Protein AF-0000000080401380 (afdb_homodimer)

Solvent-accessible surface area (backbone atoms only — not comparable to full-atom values): 42393 Å² total; per-residue (Å²): 136,83,82,76,77,75,77,75,72,74,71,71,68,73,79,66,84,81,77,68,44,79,42,54,71,67,55,40,53,51,27,34,57,71,60,56,55,79,53,47,76,39,46,38,19,29,32,30,57,70,51,55,27,31,34,54,54,65,64,69,42,53,42,54,55,39,26,32,24,41,63,28,8,33,27,26,39,45,63,39,48,29,46,86,39,24,36,32,44,54,64,65,38,50,51,49,35,52,52,25,23,54,78,69,70,36,66,74,75,61,53,74,66,54,48,51,50,52,51,36,50,34,46,16,58,40,73,61,40,58,55,31,35,39,36,38,36,44,24,41,14,37,38,60,91,60,71,63,63,82,74,26,47,65,33,37,44,39,35,42,29,28,59,46,81,82,60,60,67,45,48,67,58,25,40,41,33,23,77,44,78,89,57,76,75,70,52,44,69,60,26,52,29,55,47,15,57,31,39,60,31,27,52,34,18,49,58,10,40,76,72,67,18,63,39,13,35,35,60,43,94,88,44,34,43,48,35,33,42,80,30,45,44,36,31,28,36,82,80,31,30,38,35,25,43,58,55,77,58,24,56,73,49,66,39,52,54,52,49,52,54,49,36,59,70,51,33,38,81,68,60,74,26,71,41,77,50,70,40,78,39,41,65,68,54,61,58,62,11,51,37,34,35,40,28,34,95,79,43,66,35,30,38,16,29,46,71,87,41,60,23,57,85,44,49,56,46,73,65,54,53,51,52,44,51,51,50,56,52,41,61,72,73,42,60,66,42,80,41,58,39,78,80,56,63,80,80,70,72,66,70,79,69,64,53,72,63,54,58,53,52,61,66,57,55,61,71,73,56,79,75,72,74,76,71,77,81,78,81,82,68,86,89,88,80,82,84,89,88,86,92,129,137,82,80,77,74,74,76,72,72,75,72,69,67,73,79,66,82,80,77,69,44,78,43,52,72,67,53,41,52,52,26,35,57,72,60,55,55,79,52,48,77,38,45,39,20,29,31,31,57,69,52,57,25,30,34,55,53,62,66,70,40,54,41,54,56,41,25,31,23,42,62,27,8,33,28,25,40,44,63,38,48,29,46,86,40,24,34,32,42,55,65,64,36,50,49,50,34,52,52,26,23,55,76,68,69,35,65,74,74,59,53,72,66,53,49,51,49,52,51,37,48,35,45,15,58,42,73,62,41,57,55,32,35,39,36,38,36,44,24,42,13,37,38,60,93,62,69,61,62,81,74,26,48,66,32,36,44,38,34,42,28,27,58,48,82,81,58,61,67,45,50,65,58,26,38,42,34,21,77,45,79,90,58,78,76,71,50,46,70,61,28,51,29,54,48,16,56,31,39,62,31,28,50,34,18,48,59,10,40,77,73,67,18,64,39,13,34,35,60,43,94,89,45,33,44,47,35,35,44,80,30,46,44,36,33,28,37,82,80,31,29,38,34,26,44,58,55,79,60,25,56,72,49,65,40,53,54,50,48,52,55,49,36,62,70,50,33,38,80,70,60,74,26,72,40,78,49,70,40,78,37,41,66,68,54,62,58,61,11,51,37,32,35,40,28,35,94,78,43,66,34,29,38,16,29,45,72,86,40,58,22,55,86,45,48,55,47,71,65,54,53,51,53,44,52,52,50,55,52,40,60,71,72,43,61,65,43,79,42,58,38,79,81,56,63,80,82,68,71,67,72,81,70,65,53,72,63,56,60,54,55,62,66,57,58,64,74,68,61,81,76,72,73,76,74,77,78,80,80,82,80,79,77,88,68,87,66,95,93,64,85,123

Organism: NCBI:txid72520

InterPro domains:
  IPR001544 Aminotransferase class IV [PF01063] (76-306)
  IPR036038 Aminotransferase-like, PLP-dependent enzymes [SSF56752] (52-330)
  IPR043131 Branched-chain-amino-acid aminotransferase-like, N-terminal [G3DSA:3.30.470.10] (27-164)
  IPR043132 Branched-chain-amino-acid aminotransferase-like, C-terminal [G3DSA:3.20.10.10] (167-335)
  IPR050571 Class-IV Pyridoxal-Phosphate-Dependent Aminotransferase [PTHR42743] (39-332)

Radius of gyration: 33.14 Å; Cα contacts (8 Å, |Δi|>4): 1561; chains: 2; bounding box: 76×164×137 Å

Nearest PDB structures (foldseek):
  7z79-assembly1_F  TM=9.160E-01  e=3.652E-23  Variovorax paradoxus B4
  7z79-assembly1_C  TM=9.163E-01  e=6.690E-23  Variovorax paradoxus B4
  7z79-assembly1_D  TM=9.160E-01  e=1.022E-22  Variovorax paradoxus B4
  7nea-assembly1_A  TM=8.600E-01  e=9.032E-22  Thermobaculum terrenum ATCC BAA-798
  6gkr-assembly1_A  TM=8.491E-01  e=7.512E-21  Thermobaculum terrenum ATCC BAA-798

Structure (mmCIF, N/CA/C/O backbone):
data_AF-0000000080401380-model_v1
#
loop_
_entity.id
_entity.type
_entity.pdbx_description
1 polymer 'Aminotransferase, class IV'
#
loop_
_atom_site.group_PDB
_atom_site.id
_atom_site.type_symbol
_atom_site.label_atom_id
_atom_site.label_alt_id
_atom_site.label_comp_id
_atom_site.label_asym_id
_atom_site.label_entity_id
_atom_site.label_seq_id
_atom_site.pdbx_PDB_ins_code
_atom_site.Cartn_x
_atom_site.Cartn_y
_atom_site.Cartn_z
_atom_site.occupancy
_atom_site.B_iso_or_equiv
_atom_site.auth_seq_id
_atom_site.auth_comp_id
_atom_site.auth_asym_id
_atom_site.auth_atom_id
_atom_site.pdbx_PDB_model_num
ATOM 1 N N . MET A 1 1 ? 28.203 0.391 -69.875 1 28.34 1 MET A N 1
ATOM 2 C CA . MET A 1 1 ? 27.078 0.162 -69 1 28.34 1 MET A CA 1
ATOM 3 C C . MET A 1 1 ? 27.578 -0.291 -67.625 1 28.34 1 MET A C 1
ATOM 5 O O . MET A 1 1 ? 27.953 -1.451 -67.438 1 28.34 1 MET A O 1
ATOM 9 N N . GLY A 1 2 ? 28.344 0.534 -66.812 1 31.62 2 GLY A N 1
ATOM 10 C CA . GLY A 1 2 ? 29 0.368 -65.562 1 31.62 2 GLY A CA 1
ATOM 11 C C . GLY A 1 2 ? 28.016 0.139 -64.438 1 31.62 2 GLY A C 1
ATOM 12 O O . GLY A 1 2 ? 27.078 0.919 -64.25 1 31.62 2 GLY A O 1
ATOM 13 N N . MET A 1 3 ? 27.719 -1.128 -64.062 1 27.91 3 MET A N 1
ATOM 14 C CA . MET A 1 3 ? 26.859 -1.579 -62.969 1 27.91 3 MET A CA 1
ATOM 15 C C . MET A 1 3 ? 27.328 -1.021 -61.625 1 27.91 3 MET A C 1
ATOM 17 O O . MET A 1 3 ? 28.438 -1.345 -61.188 1 27.91 3 MET A O 1
ATOM 21 N N . LEU A 1 4 ? 26.984 0.212 -61.281 1 32.09 4 LEU A N 1
ATOM 22 C CA . LEU A 1 4 ? 27.188 0.757 -59.938 1 32.09 4 LEU A CA 1
ATOM 23 C C . LEU A 1 4 ? 26.516 -0.13 -58.875 1 32.09 4 LEU A C 1
ATOM 25 O O . LEU A 1 4 ? 25.312 -0.365 -58.938 1 32.09 4 LEU A O 1
ATOM 29 N N . SER A 1 5 ? 27.266 -1.004 -58.281 1 30.89 5 SER A N 1
ATOM 30 C CA . SER A 1 5 ? 26.828 -1.821 -57.156 1 30.89 5 SER A CA 1
ATOM 31 C C . SER A 1 5 ? 26.359 -0.954 -56 1 30.89 5 SER A C 1
ATOM 33 O O . SER A 1 5 ? 27.094 -0.086 -55.531 1 30.89 5 SER A O 1
ATOM 35 N N . ALA A 1 6 ? 25.109 -0.615 -55.844 1 29.55 6 ALA A N 1
ATOM 36 C CA . ALA A 1 6 ? 24.516 0.002 -54.688 1 29.55 6 ALA A CA 1
ATOM 37 C C . ALA A 1 6 ? 24.906 -0.746 -53.406 1 29.55 6 ALA A C 1
ATOM 39 O O . ALA A 1 6 ? 24.562 -1.918 -53.25 1 29.55 6 ALA A O 1
ATOM 40 N N . LYS A 1 7 ? 25.953 -0.351 -52.812 1 36 7 LYS A N 1
ATOM 41 C CA . LYS A 1 7 ? 26.219 -0.817 -51.438 1 36 7 LYS A CA 1
ATOM 42 C C . LYS A 1 7 ? 25 -0.666 -50.562 1 36 7 LYS A C 1
ATOM 44 O O . LYS A 1 7 ? 24.516 0.447 -50.344 1 36 7 LYS A O 1
ATOM 49 N N . LYS A 1 8 ? 24.172 -1.706 -50.531 1 32.31 8 LYS A N 1
ATOM 50 C CA . LYS A 1 8 ? 23.141 -1.763 -49.5 1 32.31 8 LYS A CA 1
ATOM 51 C C . LYS A 1 8 ? 23.703 -1.397 -48.125 1 32.31 8 LYS A C 1
ATOM 53 O O . LYS A 1 8 ? 24.609 -2.057 -47.625 1 32.31 8 LYS A O 1
ATOM 58 N N . ALA A 1 9 ? 23.672 -0.229 -47.719 1 31.89 9 ALA A N 1
ATOM 59 C CA . ALA A 1 9 ? 23.938 0.128 -46.312 1 31.89 9 ALA A CA 1
ATOM 60 C C . ALA A 1 9 ? 23.234 -0.821 -45.375 1 31.89 9 ALA A C 1
ATOM 62 O O . ALA A 1 9 ? 22 -0.969 -45.438 1 31.89 9 ALA A O 1
ATOM 63 N N . ARG A 1 10 ? 23.875 -1.753 -44.844 1 32.91 10 ARG A N 1
ATOM 64 C CA . ARG A 1 10 ? 23.375 -2.562 -43.75 1 32.91 10 ARG A CA 1
ATOM 65 C C . ARG A 1 10 ? 22.688 -1.693 -42.688 1 32.91 10 ARG A C 1
ATOM 67 O O . ARG A 1 10 ? 23.312 -0.816 -42.094 1 32.91 10 ARG A O 1
ATOM 74 N N . ARG A 1 11 ? 21.516 -1.329 -42.938 1 33.44 11 ARG A N 1
ATOM 75 C CA . ARG A 1 11 ? 20.734 -0.787 -41.844 1 33.44 11 ARG A CA 1
ATOM 76 C C . ARG A 1 11 ? 21.078 -1.49 -40.531 1 33.44 11 ARG A C 1
ATOM 78 O O . ARG A 1 11 ? 20.906 -2.703 -40.406 1 33.44 11 ARG A O 1
ATOM 85 N N . SER A 1 12 ? 22.078 -1.093 -39.844 1 33.75 12 SER A N 1
ATOM 86 C CA . SER A 1 12 ? 22.344 -1.533 -38.469 1 33.75 12 SER A CA 1
ATOM 87 C C . SER A 1 12 ? 21.031 -1.718 -37.688 1 33.75 12 SER A C 1
ATOM 89 O O . SER A 1 12 ? 20.125 -0.891 -37.812 1 33.75 12 SER A O 1
ATOM 91 N N . SER A 1 13 ? 20.547 -2.9 -37.562 1 35.88 13 SER A N 1
ATOM 92 C CA . SER A 1 13 ? 19.422 -3.205 -36.688 1 35.88 13 SER A CA 1
ATOM 93 C C . SER A 1 13 ? 19.359 -2.258 -35.5 1 35.88 13 SER A C 1
ATOM 95 O O . SER A 1 13 ? 20.406 -1.872 -34.969 1 35.88 13 SER A O 1
ATOM 97 N N . PRO A 1 14 ? 18.375 -1.496 -35.344 1 41.47 14 PRO A N 1
ATOM 98 C CA . PRO A 1 14 ? 18.297 -0.642 -34.156 1 41.47 14 PRO A CA 1
ATOM 99 C C . PRO A 1 14 ? 18.906 -1.292 -32.938 1 41.47 14 PRO A C 1
ATOM 101 O O . PRO A 1 14 ? 18.906 -2.52 -32.812 1 41.47 14 PRO A O 1
ATOM 104 N N . PRO A 1 15 ? 19.953 -0.784 -32.344 1 42.75 15 PRO A N 1
ATOM 105 C CA . PRO A 1 15 ? 20.562 -1.385 -31.172 1 42.75 15 PRO A CA 1
ATOM 106 C C . PRO A 1 15 ? 19.547 -2.01 -30.219 1 42.75 15 PRO A C 1
ATOM 108 O O . PRO A 1 15 ? 18.422 -1.499 -30.094 1 42.75 15 PRO A O 1
ATOM 111 N N . GLY A 1 16 ? 19.422 -3.223 -30.172 1 49 16 GLY A N 1
ATOM 112 C CA . GLY A 1 16 ? 18.594 -3.916 -29.188 1 49 16 GLY A CA 1
ATOM 113 C C . GLY A 1 16 ? 18.547 -3.219 -27.844 1 49 16 GLY A C 1
ATOM 114 O O . GLY A 1 16 ? 19.328 -2.295 -27.594 1 49 16 GLY A O 1
ATOM 115 N N . PRO A 1 17 ? 17.469 -3.412 -27.094 1 62.59 17 PRO A N 1
ATOM 116 C CA . PRO A 1 17 ? 17.422 -2.721 -25.812 1 62.59 17 PRO A CA 1
ATOM 117 C C . PRO A 1 17 ? 18.688 -2.904 -24.984 1 62.59 17 PRO A C 1
ATOM 119 O O . PRO A 1 17 ? 19.328 -3.959 -25.062 1 62.59 17 PRO A O 1
ATOM 122 N N . LEU A 1 18 ? 19.328 -1.847 -24.547 1 71.88 18 LEU A N 1
ATOM 123 C CA . LEU A 1 18 ? 20.547 -1.814 -23.766 1 71.88 18 LEU A CA 1
ATOM 124 C C . LEU A 1 18 ? 20.438 -2.719 -22.547 1 71.88 18 LEU A C 1
ATOM 126 O O . LEU A 1 18 ? 19.422 -2.699 -21.844 1 71.88 18 LEU A O 1
ATOM 130 N N . ARG A 1 19 ? 21.328 -3.725 -22.469 1 89.06 19 ARG A N 1
ATOM 131 C CA . ARG A 1 19 ? 21.484 -4.598 -21.312 1 89.06 19 ARG A CA 1
ATOM 132 C C . ARG A 1 19 ? 21.719 -3.787 -20.031 1 89.06 19 ARG A C 1
ATOM 134 O O . ARG A 1 19 ? 22.641 -2.982 -19.969 1 89.06 19 ARG A O 1
ATOM 141 N N . PRO A 1 20 ? 20.859 -4.043 -19.031 1 95.88 20 PRO A N 1
ATOM 142 C CA . PRO A 1 20 ? 21.141 -3.332 -17.781 1 95.88 20 PRO A CA 1
ATOM 143 C C . PRO A 1 20 ? 22.484 -3.725 -17.172 1 95.88 20 PRO A C 1
ATOM 145 O O . PRO A 1 20 ? 22.797 -4.914 -17.078 1 95.88 20 PRO A O 1
ATOM 148 N N . PRO A 1 21 ? 23.297 -2.783 -16.797 1 95.94 21 PRO A N 1
ATOM 149 C CA . PRO A 1 21 ? 24.609 -3.094 -16.234 1 95.94 21 PRO A CA 1
ATOM 150 C C . PRO A 1 21 ? 24.531 -3.668 -14.82 1 95.94 21 PRO A C 1
ATOM 152 O O . PRO A 1 21 ? 23.578 -3.367 -14.086 1 95.94 21 PRO A O 1
ATOM 155 N N . MET A 1 22 ? 25.484 -4.492 -14.453 1 96.88 22 MET A N 1
ATOM 156 C CA . MET A 1 22 ? 25.703 -4.859 -13.055 1 96.88 22 MET A CA 1
ATOM 157 C C . MET A 1 22 ? 26.281 -3.686 -12.273 1 96.88 22 MET A C 1
ATOM 159 O O . MET A 1 22 ? 27.141 -2.967 -12.766 1 96.88 22 MET A O 1
ATOM 163 N N . MET A 1 23 ? 25.812 -3.547 -11.062 1 96.5 23 MET A N 1
ATOM 164 C CA . MET A 1 23 ? 26.25 -2.395 -10.273 1 96.5 23 MET A CA 1
ATOM 165 C C . MET A 1 23 ? 26.734 -2.826 -8.898 1 96.5 23 MET A C 1
ATOM 167 O O . MET A 1 23 ? 26.172 -3.73 -8.289 1 96.5 23 MET A O 1
ATOM 171 N N . ASP A 1 24 ? 27.828 -2.16 -8.453 1 94.69 24 ASP A N 1
ATOM 172 C CA . ASP A 1 24 ? 28.266 -2.285 -7.066 1 94.69 24 ASP A CA 1
ATOM 173 C C . ASP A 1 24 ? 27.828 -1.082 -6.234 1 94.69 24 ASP A C 1
ATOM 175 O O . ASP A 1 24 ? 26.984 -0.291 -6.676 1 94.69 24 ASP A O 1
ATOM 179 N N . LEU A 1 25 ? 28.266 -1.068 -5.02 1 94.12 25 LEU A N 1
ATOM 180 C CA . LEU A 1 25 ? 27.844 -0.024 -4.098 1 94.12 25 LEU A CA 1
ATOM 181 C C . LEU A 1 25 ? 28.109 1.359 -4.676 1 94.12 25 LEU A C 1
ATOM 183 O O . LEU A 1 25 ? 27.234 2.227 -4.668 1 94.12 25 LEU A O 1
ATOM 187 N N . ASP A 1 26 ? 29.297 1.587 -5.191 1 93.88 26 ASP A N 1
ATOM 188 C CA . ASP A 1 26 ? 29.672 2.898 -5.707 1 93.88 26 ASP A CA 1
ATOM 189 C C . ASP A 1 26 ? 28.797 3.279 -6.91 1 93.88 26 ASP A C 1
ATOM 191 O O . ASP A 1 26 ? 28.328 4.414 -7.008 1 93.88 26 ASP A O 1
ATOM 195 N N . ASP A 1 27 ? 28.609 2.312 -7.809 1 94.94 27 ASP A N 1
ATOM 196 C CA . ASP A 1 27 ? 27.75 2.541 -8.969 1 94.94 27 ASP A CA 1
ATOM 197 C C . ASP A 1 27 ? 26.328 2.908 -8.539 1 94.94 27 ASP A C 1
ATOM 199 O O . ASP A 1 27 ? 25.75 3.869 -9.047 1 94.94 27 ASP A O 1
ATOM 203 N N . ALA A 1 28 ? 25.844 2.133 -7.613 1 95.88 28 ALA A N 1
ATOM 204 C CA . ALA A 1 28 ? 24.469 2.307 -7.156 1 95.88 28 ALA A CA 1
ATOM 205 C C . ALA A 1 28 ? 24.281 3.666 -6.488 1 95.88 28 ALA A C 1
ATOM 207 O O . ALA A 1 28 ? 23.312 4.383 -6.785 1 95.88 28 ALA A O 1
ATOM 208 N N . PHE A 1 29 ? 25.188 4.004 -5.609 1 94.75 29 PHE A N 1
ATOM 209 C CA . PHE A 1 29 ? 25.078 5.277 -4.906 1 94.75 29 PHE A CA 1
ATOM 210 C C . PHE A 1 29 ? 25.188 6.445 -5.875 1 94.75 29 PHE A C 1
ATOM 212 O O . PHE A 1 29 ? 24.438 7.418 -5.777 1 94.75 29 PHE A O 1
ATOM 219 N N . TYR A 1 30 ? 26.125 6.344 -6.797 1 94.88 30 TYR A N 1
ATOM 220 C CA . TYR A 1 30 ? 26.281 7.379 -7.809 1 94.88 30 TYR A CA 1
ATOM 221 C C . TYR A 1 30 ? 25 7.547 -8.617 1 94.88 30 TYR A C 1
ATOM 223 O O . TYR A 1 30 ? 24.562 8.672 -8.859 1 94.88 30 TYR A O 1
ATOM 231 N N . ALA A 1 31 ? 24.422 6.5 -9 1 95.44 31 ALA A N 1
ATOM 232 C CA . ALA A 1 31 ? 23.172 6.535 -9.758 1 95.44 31 ALA A CA 1
ATOM 233 C C . ALA A 1 31 ? 22.062 7.188 -8.938 1 95.44 31 ALA A C 1
ATOM 235 O O . ALA A 1 31 ? 21.281 7.992 -9.461 1 95.44 31 ALA A O 1
ATOM 236 N N . MET A 1 32 ? 21.953 6.824 -7.664 1 94.94 32 MET A N 1
ATOM 237 C CA . MET A 1 32 ? 20.938 7.398 -6.785 1 94.94 32 MET A CA 1
ATOM 238 C C . MET A 1 32 ? 21.094 8.914 -6.684 1 94.94 32 MET A C 1
ATOM 240 O O . MET A 1 32 ? 20.109 9.641 -6.648 1 94.94 32 MET A O 1
ATOM 244 N N . GLN A 1 33 ? 22.281 9.336 -6.637 1 94.44 33 GLN A N 1
ATOM 245 C CA . GLN A 1 33 ? 22.547 10.773 -6.539 1 94.44 33 GLN A CA 1
ATOM 246 C C . GLN A 1 33 ? 22.188 11.492 -7.836 1 94.44 33 GLN A C 1
ATOM 248 O O . GLN A 1 33 ? 21.641 12.594 -7.809 1 94.44 33 GLN A O 1
ATOM 253 N N . GLN A 1 34 ? 22.453 10.828 -8.922 1 93 34 GLN A N 1
ATOM 254 C CA . GLN A 1 34 ? 22.266 11.461 -10.219 1 93 34 GLN A CA 1
ATOM 255 C C . GLN A 1 34 ? 20.781 11.547 -10.578 1 93 34 GLN A C 1
ATOM 257 O O . GLN A 1 34 ? 20.375 12.43 -11.328 1 93 34 GLN A O 1
ATOM 262 N N . LYS A 1 35 ? 20.047 10.734 -10.016 1 91.44 35 LYS A N 1
ATOM 263 C CA . LYS A 1 35 ? 18.656 10.641 -10.438 1 91.44 35 LYS A CA 1
ATOM 264 C C . LYS A 1 35 ? 17.719 11.195 -9.375 1 91.44 35 LYS A C 1
ATOM 266 O O . LYS A 1 35 ? 16.531 10.844 -9.328 1 91.44 35 LYS A O 1
ATOM 271 N N . LEU A 1 36 ? 18.188 12 -8.539 1 92.75 36 LEU A N 1
ATOM 272 C CA . LEU A 1 36 ? 17.328 12.656 -7.555 1 92.75 36 LEU A CA 1
ATOM 273 C C . LEU A 1 36 ? 16.297 13.539 -8.242 1 92.75 36 LEU A C 1
ATOM 275 O O . LEU A 1 36 ? 16.641 14.352 -9.109 1 92.75 36 LEU A O 1
ATOM 279 N N . PRO A 1 37 ? 15.086 13.336 -7.887 1 91.56 37 PRO A N 1
ATOM 280 C CA . PRO A 1 37 ? 14.094 14.273 -8.43 1 91.56 37 PRO A CA 1
ATOM 281 C C . PRO A 1 37 ? 14.234 15.68 -7.848 1 91.56 37 PRO A C 1
ATOM 283 O O . PRO A 1 37 ? 14.891 15.867 -6.824 1 91.56 37 PRO A O 1
ATOM 286 N N . ARG A 1 38 ? 13.586 16.625 -8.461 1 88.5 38 ARG A N 1
ATOM 287 C CA . ARG A 1 38 ? 13.641 18.016 -7.996 1 88.5 38 ARG A CA 1
ATOM 288 C C . ARG A 1 38 ? 13.102 18.141 -6.57 1 88.5 38 ARG A C 1
ATOM 290 O O . ARG A 1 38 ? 13.609 18.938 -5.777 1 88.5 38 ARG A O 1
ATOM 297 N N . SER A 1 39 ? 12.141 17.344 -6.23 1 89.94 39 SER A N 1
ATOM 298 C CA . SER A 1 39 ? 11.508 17.391 -4.918 1 89.94 39 SER A CA 1
ATOM 299 C C . SER A 1 39 ? 12.492 17 -3.816 1 89.94 39 SER A C 1
ATOM 301 O O . SER A 1 39 ? 12.266 17.312 -2.645 1 89.94 39 SER A O 1
ATOM 303 N N . ALA A 1 40 ? 13.516 16.359 -4.203 1 91.38 40 ALA A N 1
ATOM 304 C CA . ALA A 1 40 ? 14.469 15.875 -3.209 1 91.38 40 ALA A CA 1
ATOM 305 C C . ALA A 1 40 ? 15.18 17.031 -2.51 1 91.38 40 ALA A C 1
ATOM 307 O O . ALA A 1 40 ? 15.75 16.859 -1.43 1 91.38 40 ALA A O 1
ATOM 308 N N . PHE A 1 41 ? 15.117 18.203 -3.094 1 90.75 41 PHE A N 1
ATOM 309 C CA . PHE A 1 41 ? 15.695 19.391 -2.475 1 90.75 41 PHE A CA 1
ATOM 310 C C . PHE A 1 41 ? 14.953 19.75 -1.194 1 90.75 41 PHE A C 1
ATOM 312 O O . PHE A 1 41 ? 15.484 20.453 -0.34 1 90.75 41 PHE A O 1
ATOM 319 N N . ASP A 1 42 ? 13.781 19.203 -1.066 1 94 42 ASP A N 1
ATOM 320 C CA . ASP A 1 42 ? 12.961 19.484 0.104 1 94 42 ASP A CA 1
ATOM 321 C C . ASP A 1 42 ? 13.148 18.422 1.183 1 94 42 ASP A C 1
ATOM 323 O O . ASP A 1 42 ? 12.609 18.547 2.283 1 94 42 ASP A O 1
ATOM 327 N N . PHE A 1 43 ? 13.914 17.344 0.908 1 97.06 43 PHE A N 1
ATOM 328 C CA . PHE A 1 43 ? 14.117 16.281 1.879 1 97.06 43 PHE A CA 1
ATOM 329 C C . PHE A 1 43 ? 15.234 16.641 2.85 1 97.06 43 PHE A C 1
ATOM 331 O O . PHE A 1 43 ? 16.359 16.922 2.43 1 97.06 43 PHE A O 1
ATOM 338 N N . LEU A 1 44 ? 14.984 16.594 4.148 1 97.88 44 LEU A N 1
ATOM 339 C CA . LEU A 1 44 ? 15.906 17.203 5.102 1 97.88 44 LEU A CA 1
ATOM 340 C C . LEU A 1 44 ? 16.594 16.141 5.953 1 97.88 44 LEU A C 1
ATOM 342 O O . LEU A 1 44 ? 17.781 16.234 6.23 1 97.88 44 LEU A O 1
ATOM 346 N N . ALA A 1 45 ? 15.852 15.164 6.438 1 98.5 45 ALA A N 1
ATOM 347 C CA . ALA A 1 45 ? 16.391 14.117 7.301 1 98.5 45 ALA A CA 1
ATOM 348 C C . ALA A 1 45 ? 15.516 12.867 7.246 1 98.5 45 ALA A C 1
ATOM 350 O O . ALA A 1 45 ? 14.312 12.953 7.016 1 98.5 45 ALA A O 1
ATOM 351 N N . PHE A 1 46 ? 16.172 11.75 7.445 1 98.81 46 PHE A N 1
ATOM 352 C CA . PHE A 1 46 ? 15.484 10.469 7.363 1 98.81 46 PHE A CA 1
ATOM 353 C C . PHE A 1 46 ? 16.047 9.492 8.391 1 98.81 46 PHE A C 1
ATOM 355 O O . PHE A 1 46 ? 17.25 9.25 8.445 1 98.81 46 PHE A O 1
ATOM 362 N N . TYR A 1 47 ? 15.117 8.969 9.258 1 98.75 47 TYR A N 1
ATOM 363 C CA . TYR A 1 47 ? 15.469 7.875 10.156 1 98.75 47 TYR A CA 1
ATOM 364 C C . TYR A 1 47 ? 14.977 6.543 9.609 1 98.75 47 TYR A C 1
ATOM 366 O O . TYR A 1 47 ? 13.859 6.453 9.086 1 98.75 47 TYR A O 1
ATOM 374 N N . SER A 1 48 ? 15.75 5.531 9.797 1 98.5 48 SER A N 1
ATOM 375 C CA . SER A 1 48 ? 15.391 4.152 9.484 1 98.5 48 SER A CA 1
ATOM 376 C C . SER A 1 48 ? 15.758 3.213 10.625 1 98.5 48 SER A C 1
ATOM 378 O O . SER A 1 48 ? 16.922 3.162 11.047 1 98.5 48 SER A O 1
ATOM 380 N N . SER A 1 49 ? 14.812 2.453 11.062 1 96.81 49 SER A N 1
ATOM 381 C CA . SER A 1 49 ? 15.109 1.46 12.086 1 96.81 49 SER A CA 1
ATOM 382 C C . SER A 1 49 ? 16 0.35 11.547 1 96.81 49 SER A C 1
ATOM 384 O O . SER A 1 49 ? 16.672 -0.355 12.312 1 96.81 49 SER A O 1
ATOM 386 N N . VAL A 1 50 ? 15.969 0.18 10.219 1 94.88 50 VAL A N 1
ATOM 387 C CA . VAL A 1 50 ? 16.875 -0.784 9.594 1 94.88 50 VAL A CA 1
ATOM 388 C C . VAL A 1 50 ? 18.312 -0.298 9.711 1 94.88 50 VAL A C 1
ATOM 390 O O . VAL A 1 50 ? 19.203 -1.072 10.055 1 94.88 50 VAL A O 1
ATOM 393 N N . LEU A 1 51 ? 18.516 0.953 9.461 1 96.31 51 LEU A N 1
ATOM 394 C CA . LEU A 1 51 ? 19.844 1.54 9.617 1 96.31 51 LEU A CA 1
ATOM 395 C C . LEU A 1 51 ? 20.203 1.704 11.094 1 96.31 51 LEU A C 1
ATOM 397 O O . LEU A 1 51 ? 21.359 1.584 11.477 1 96.31 51 LEU A O 1
ATOM 401 N N . GLY A 1 52 ? 19.219 1.993 11.883 1 96.19 52 GLY A N 1
ATOM 402 C CA . GLY A 1 52 ? 19.438 2.338 13.281 1 96.19 52 GLY A CA 1
ATOM 403 C C . GLY A 1 52 ? 19.938 3.752 13.477 1 96.19 52 GLY A C 1
ATOM 404 O O . GLY A 1 52 ? 20.625 4.039 14.461 1 96.19 52 GLY A O 1
ATOM 405 N N . GLY A 1 53 ? 19.672 4.621 12.484 1 97.81 53 GLY A N 1
ATOM 406 C CA . GLY A 1 53 ? 20.188 5.98 12.562 1 97.81 53 GLY A CA 1
ATOM 407 C C . GLY A 1 53 ? 19.547 6.914 11.555 1 97.81 53 GLY A C 1
ATOM 408 O O . GLY A 1 53 ? 18.516 6.578 10.953 1 97.81 53 GLY A O 1
ATOM 409 N N . ILE A 1 54 ? 20.141 8.156 11.469 1 98.62 54 ILE A N 1
ATOM 410 C CA . ILE A 1 54 ? 19.562 9.227 10.664 1 98.62 54 ILE A CA 1
ATOM 411 C C . ILE A 1 54 ? 20.516 9.578 9.523 1 98.62 54 ILE A C 1
ATOM 413 O O . ILE A 1 54 ? 21.734 9.648 9.719 1 98.62 54 ILE A O 1
ATOM 417 N N . VAL A 1 55 ? 19.969 9.719 8.352 1 98.19 55 VAL A N 1
ATOM 418 C CA . VAL A 1 55 ? 20.719 10.234 7.215 1 98.19 55 VAL A CA 1
ATOM 419 C C . VAL A 1 55 ? 20.109 11.547 6.734 1 98.19 55 VAL A C 1
ATOM 421 O O . VAL A 1 55 ? 18.906 11.766 6.875 1 98.19 55 VAL A O 1
ATOM 424 N N . THR A 1 56 ? 20.953 12.43 6.098 1 97.75 56 THR A N 1
ATOM 425 C CA . THR A 1 56 ? 20.453 13.695 5.566 1 97.75 56 THR A CA 1
ATOM 426 C C . THR A 1 56 ? 20.719 13.789 4.066 1 97.75 56 THR A C 1
ATOM 428 O O . THR A 1 56 ? 20.234 14.703 3.4 1 97.75 56 THR A O 1
ATOM 431 N N . ASP A 1 57 ? 21.516 12.844 3.496 1 96.88 57 ASP A N 1
ATOM 432 C CA . ASP A 1 57 ? 21.672 12.734 2.049 1 96.88 57 ASP A CA 1
ATOM 433 C C . ASP A 1 57 ? 20.469 12.031 1.417 1 96.88 57 ASP A C 1
ATOM 435 O O . ASP A 1 57 ? 20.219 10.852 1.675 1 96.88 57 ASP A O 1
ATOM 439 N N . PRO A 1 58 ? 19.75 12.75 0.55 1 97 58 PRO A N 1
ATOM 440 C CA . PRO A 1 58 ? 18.547 12.156 -0.021 1 97 58 PRO A CA 1
ATOM 441 C C . PRO A 1 58 ? 18.812 10.836 -0.741 1 97 58 PRO A C 1
ATOM 443 O O . PRO A 1 58 ? 17.938 9.969 -0.808 1 97 58 PRO A O 1
ATOM 446 N N . ALA A 1 59 ? 19.969 10.617 -1.232 1 96.5 59 ALA A N 1
ATOM 447 C CA . ALA A 1 59 ? 20.312 9.398 -1.949 1 96.5 59 ALA A CA 1
ATOM 448 C C . ALA A 1 59 ? 20.312 8.188 -1.012 1 96.5 59 ALA A C 1
ATOM 450 O O . ALA A 1 59 ? 20.234 7.047 -1.463 1 96.5 59 ALA A O 1
ATOM 451 N N . LEU A 1 60 ? 20.422 8.445 0.296 1 97.31 60 LEU A N 1
ATOM 452 C CA . LEU A 1 60 ? 20.469 7.375 1.283 1 97.31 60 LEU A CA 1
ATOM 453 C C . LEU A 1 60 ? 19.094 7.148 1.904 1 97.31 60 LEU A C 1
ATOM 455 O O . LEU A 1 60 ? 18.922 6.238 2.721 1 97.31 60 LEU A O 1
ATOM 459 N N . MET A 1 61 ? 18.125 7.918 1.54 1 98.19 61 MET A N 1
ATOM 460 C CA . MET A 1 61 ? 16.781 7.797 2.102 1 98.19 61 MET A CA 1
ATOM 461 C C . MET A 1 61 ? 15.992 6.703 1.39 1 98.19 61 MET A C 1
ATOM 463 O O . MET A 1 61 ? 15.078 6.996 0.613 1 98.19 61 MET A O 1
ATOM 467 N N . THR A 1 62 ? 16.344 5.477 1.702 1 97.88 62 THR A N 1
ATOM 468 C CA . THR A 1 62 ? 15.805 4.301 1.021 1 97.88 62 THR A CA 1
ATOM 469 C C . THR A 1 62 ? 15.25 3.297 2.025 1 97.88 62 THR A C 1
ATOM 471 O O . THR A 1 62 ? 15.539 3.387 3.223 1 97.88 62 THR A O 1
ATOM 474 N N . VAL A 1 63 ? 14.43 2.412 1.562 1 98.06 63 VAL A N 1
ATOM 475 C CA . VAL A 1 63 ? 13.867 1.301 2.316 1 98.06 63 VAL A CA 1
ATOM 476 C C . VAL A 1 63 ? 14.156 -0.015 1.598 1 98.06 63 VAL A C 1
ATOM 478 O O . VAL A 1 63 ? 14.133 -0.076 0.366 1 98.06 63 VAL A O 1
ATOM 481 N N . PRO A 1 64 ? 14.438 -1.104 2.357 1 97.56 64 PRO A N 1
ATOM 482 C CA . PRO A 1 64 ? 14.656 -2.398 1.707 1 97.56 64 PRO A CA 1
ATOM 483 C C . PRO A 1 64 ? 13.438 -2.873 0.92 1 97.56 64 PRO A C 1
ATOM 485 O O . PRO A 1 64 ? 12.297 -2.691 1.365 1 97.56 64 PRO A O 1
ATOM 488 N N . MET A 1 65 ? 13.703 -3.529 -0.169 1 97.62 65 MET A N 1
ATOM 489 C CA . MET A 1 65 ? 12.625 -4.008 -1.033 1 97.62 65 MET A CA 1
ATOM 490 C C . MET A 1 65 ? 11.789 -5.066 -0.323 1 97.62 65 MET A C 1
ATOM 492 O O . MET A 1 65 ? 10.602 -5.227 -0.622 1 97.62 65 MET A O 1
ATOM 496 N N . ASP A 1 66 ? 12.367 -5.75 0.64 1 96.19 66 ASP A N 1
ATOM 497 C CA . ASP A 1 66 ? 11.664 -6.844 1.3 1 96.19 66 ASP A CA 1
ATOM 498 C C . ASP A 1 66 ? 10.867 -6.34 2.504 1 96.19 66 ASP A C 1
ATOM 500 O O . ASP A 1 66 ? 10.297 -7.133 3.256 1 96.19 66 ASP A O 1
ATOM 504 N N . GLU A 1 67 ? 10.906 -5.016 2.729 1 96.38 67 GLU A N 1
ATOM 505 C CA . GLU A 1 67 ? 9.984 -4.422 3.693 1 96.38 67 GLU A CA 1
ATOM 506 C C . GLU A 1 67 ? 8.531 -4.594 3.25 1 96.38 67 GLU A C 1
ATOM 508 O O . GLU A 1 67 ? 8.164 -4.176 2.15 1 96.38 67 GLU A O 1
ATOM 513 N N . HIS A 1 68 ? 7.684 -5.121 4.074 1 97.44 68 HIS A N 1
ATOM 514 C CA . HIS A 1 68 ? 6.32 -5.445 3.676 1 97.44 68 HIS A CA 1
ATOM 515 C C . HIS A 1 68 ? 5.52 -4.184 3.367 1 97.44 68 HIS A C 1
ATOM 517 O O . HIS A 1 68 ? 4.52 -4.238 2.648 1 97.44 68 HIS A O 1
ATOM 523 N N . MET A 1 69 ? 5.918 -3.066 3.873 1 97.81 69 MET A N 1
ATOM 524 C CA . MET A 1 69 ? 5.316 -1.803 3.457 1 97.81 69 MET A CA 1
ATOM 525 C C . MET A 1 69 ? 5.453 -1.604 1.951 1 97.81 69 MET A C 1
ATOM 527 O O . MET A 1 69 ? 4.531 -1.115 1.298 1 97.81 69 MET A O 1
ATOM 531 N N . VAL A 1 70 ? 6.574 -1.988 1.395 1 98.25 70 VAL A N 1
ATOM 532 C CA . VAL A 1 70 ? 6.906 -1.677 0.009 1 98.25 70 VAL A CA 1
ATOM 533 C C . VAL A 1 70 ? 6.047 -2.52 -0.932 1 98.25 70 VAL A C 1
ATOM 535 O O . VAL A 1 70 ? 5.348 -1.981 -1.794 1 98.25 70 VAL A O 1
ATOM 538 N N . HIS A 1 71 ? 6.004 -3.795 -0.672 1 97.44 71 HIS A N 1
ATOM 539 C CA . HIS A 1 71 ? 5.449 -4.66 -1.706 1 97.44 71 HIS A CA 1
ATOM 540 C C . HIS A 1 71 ? 4.074 -5.184 -1.307 1 97.44 71 HIS A C 1
ATOM 542 O O . HIS A 1 71 ? 3.338 -5.711 -2.145 1 97.44 71 HIS A O 1
ATOM 548 N N . ARG A 1 72 ? 3.67 -4.957 -0.036 1 97.5 72 ARG A N 1
ATOM 549 C CA . ARG A 1 72 ? 2.355 -5.414 0.398 1 97.5 72 ARG A CA 1
ATOM 550 C C . ARG A 1 72 ? 1.518 -4.254 0.926 1 97.5 72 ARG A C 1
ATOM 552 O O . ARG A 1 72 ? 0.322 -4.414 1.185 1 97.5 72 ARG A O 1
ATOM 559 N N . GLY A 1 73 ? 2.104 -3.111 1.123 1 98.12 73 GLY A N 1
ATOM 560 C CA . GLY A 1 73 ? 1.396 -1.999 1.736 1 98.12 73 GLY A CA 1
ATOM 561 C C . GLY A 1 73 ? 1.009 -2.262 3.18 1 98.12 73 GLY A C 1
ATOM 562 O O . GLY A 1 73 ? 0.027 -1.705 3.676 1 98.12 73 GLY A O 1
ATOM 563 N N . HIS A 1 74 ? 1.725 -3.137 3.816 1 98.12 74 HIS A N 1
ATOM 564 C CA . HIS A 1 74 ? 1.396 -3.482 5.195 1 98.12 74 HIS A CA 1
ATOM 565 C C . HIS A 1 74 ? 2.096 -2.549 6.18 1 98.12 74 HIS A C 1
ATOM 567 O O . HIS A 1 74 ? 3.004 -2.967 6.898 1 98.12 74 HIS A O 1
ATOM 573 N N . ALA A 1 75 ? 1.547 -1.36 6.234 1 98.75 75 ALA A N 1
ATOM 574 C CA . ALA A 1 75 ? 2.094 -0.309 7.09 1 98.75 75 ALA A CA 1
ATOM 575 C C . ALA A 1 75 ? 1.033 0.739 7.414 1 98.75 75 ALA A C 1
ATOM 577 O O . ALA A 1 75 ? 0.01 0.83 6.73 1 98.75 75 ALA A O 1
ATOM 578 N N . VAL A 1 76 ? 1.334 1.41 8.492 1 98.88 76 VAL A N 1
ATOM 579 C CA . VAL A 1 76 ? 0.554 2.576 8.891 1 98.88 76 VAL A CA 1
ATOM 580 C C . VAL A 1 76 ? 1.466 3.795 9 1 98.88 76 VAL A C 1
ATOM 582 O O . VAL A 1 76 ? 2.689 3.66 9.062 1 98.88 76 VAL A O 1
ATOM 585 N N . PHE A 1 77 ? 0.843 5.008 8.953 1 98.88 77 PHE A N 1
ATOM 586 C CA . PHE A 1 77 ? 1.669 6.207 9.039 1 98.88 77 PHE A CA 1
ATOM 587 C C . PHE A 1 77 ? 0.906 7.344 9.703 1 98.88 77 PHE A C 1
ATOM 589 O O . PHE A 1 77 ? -0.291 7.223 9.969 1 98.88 77 PHE A O 1
ATOM 596 N N . ASP A 1 78 ? 1.588 8.352 9.977 1 98.69 78 ASP A N 1
ATOM 597 C CA . ASP A 1 78 ? 1.031 9.617 10.453 1 98.69 78 ASP A CA 1
ATOM 598 C C . ASP A 1 78 ? 1.98 10.773 10.156 1 98.69 78 ASP A C 1
ATOM 600 O O . ASP A 1 78 ? 3 10.602 9.484 1 98.69 78 ASP A O 1
ATOM 604 N N . THR A 1 79 ? 1.537 11.977 10.445 1 97.5 79 THR A N 1
ATOM 605 C CA . THR A 1 79 ? 2.291 13.188 10.156 1 97.5 79 THR A CA 1
ATOM 606 C C . THR A 1 79 ? 2.143 14.195 11.289 1 97.5 79 THR A C 1
ATOM 608 O O . THR A 1 79 ? 1.229 14.086 12.109 1 97.5 79 THR A O 1
ATOM 611 N N . ALA A 1 80 ? 3.041 15.125 11.328 1 97.38 80 ALA A N 1
ATOM 612 C CA . ALA A 1 80 ? 2.932 16.25 12.258 1 97.38 80 ALA A CA 1
ATOM 613 C C . ALA A 1 80 ? 3.6 17.5 11.695 1 97.38 80 ALA A C 1
ATOM 615 O O . ALA A 1 80 ? 4.52 17.406 10.875 1 97.38 80 ALA A O 1
ATOM 616 N N . ASN A 1 81 ? 3.121 18.609 12.172 1 96.19 81 ASN A N 1
ATOM 617 C CA . ASN A 1 81 ? 3.662 19.906 11.781 1 96.19 81 ASN A CA 1
ATOM 618 C C . ASN A 1 81 ? 4.762 20.359 12.734 1 96.19 81 ASN A C 1
ATOM 620 O O . ASN A 1 81 ? 4.66 20.156 13.945 1 96.19 81 ASN A O 1
ATOM 624 N N . VAL A 1 82 ? 5.754 21.016 12.18 1 96.81 82 VAL A N 1
ATOM 625 C CA . VAL A 1 82 ? 6.816 21.625 12.984 1 96.81 82 VAL A CA 1
ATOM 626 C C . VAL A 1 82 ? 6.957 23.094 12.641 1 96.81 82 VAL A C 1
ATOM 628 O O . VAL A 1 82 ? 7.074 23.469 11.461 1 96.81 82 VAL A O 1
ATOM 631 N N . SER A 1 83 ? 6.922 23.875 13.617 1 94.44 83 SER A N 1
ATOM 632 C CA . SER A 1 83 ? 7.109 25.328 13.484 1 94.44 83 SER A CA 1
ATOM 633 C C . SER A 1 83 ? 7.77 25.906 14.727 1 94.44 83 SER A C 1
ATOM 635 O O . SER A 1 83 ? 7.512 25.453 15.844 1 94.44 83 SER A O 1
ATOM 637 N N . ARG A 1 84 ? 8.68 26.844 14.516 1 95.31 84 ARG A N 1
ATOM 638 C CA . ARG A 1 84 ? 9.375 27.578 15.57 1 95.31 84 ARG A CA 1
ATOM 639 C C . ARG A 1 84 ? 10.125 26.625 16.5 1 95.31 84 ARG A C 1
ATOM 641 O O . ARG A 1 84 ? 10.188 26.844 17.703 1 95.31 84 ARG A O 1
ATOM 648 N N . GLY A 1 85 ? 10.438 25.453 15.977 1 96.69 85 GLY A N 1
ATOM 649 C CA . GLY A 1 85 ? 11.258 24.516 16.719 1 96.69 85 GLY A CA 1
ATOM 650 C C . GLY A 1 85 ? 10.438 23.562 17.578 1 96.69 85 GLY A C 1
ATOM 651 O O . GLY A 1 85 ? 10.984 22.859 18.422 1 96.69 85 GLY A O 1
ATOM 652 N N . TYR A 1 86 ? 9.164 23.594 17.375 1 97.75 86 TYR A N 1
ATOM 653 C CA . TYR A 1 86 ? 8.281 22.719 18.141 1 97.75 86 TYR A CA 1
ATOM 654 C C . TYR A 1 86 ? 7.48 21.812 17.219 1 97.75 86 TYR A C 1
ATOM 656 O O . TYR A 1 86 ? 7.078 22.234 16.125 1 97.75 86 TYR A O 1
ATOM 664 N N . CYS A 1 87 ? 7.305 20.594 17.625 1 98 87 CYS A N 1
ATOM 665 C CA . CYS A 1 87 ? 6.383 19.672 16.953 1 98 87 CYS A CA 1
ATOM 666 C C . CYS A 1 87 ? 4.988 19.766 17.578 1 98 87 CYS A C 1
ATOM 668 O O . CYS A 1 87 ? 4.832 19.625 18.781 1 98 87 CYS A O 1
ATOM 670 N N . TYR A 1 88 ? 4.02 19.953 16.766 1 97.69 88 TYR A N 1
ATOM 671 C CA . TYR A 1 88 ? 2.654 20.172 17.234 1 97.69 88 TYR A CA 1
ATOM 672 C C . TYR A 1 88 ? 1.868 18.875 17.25 1 97.69 88 TYR A C 1
ATOM 674 O O . TYR A 1 88 ? 1.822 18.156 16.25 1 97.69 88 TYR A O 1
ATOM 682 N N . GLY A 1 89 ? 1.252 18.531 18.391 1 97.12 89 GLY A N 1
ATOM 683 C CA . GLY A 1 89 ? 0.261 17.484 18.5 1 97.12 89 GLY A CA 1
ATOM 684 C C . GLY A 1 89 ? 0.857 16.094 18.375 1 97.12 89 GLY A C 1
ATOM 685 O O . GLY A 1 89 ? 0.185 15.156 17.938 1 97.12 89 GLY A O 1
ATOM 686 N N . LEU A 1 90 ? 2.092 15.914 18.656 1 97.69 90 LEU A N 1
ATOM 687 C CA . LEU A 1 90 ? 2.746 14.617 18.469 1 97.69 90 LEU A CA 1
ATOM 688 C C . LEU A 1 90 ? 2.037 13.531 19.266 1 97.69 90 LEU A C 1
ATOM 690 O O . LEU A 1 90 ? 1.917 12.398 18.812 1 97.69 90 LEU A O 1
ATOM 694 N N . ASP A 1 91 ? 1.532 13.859 20.375 1 96.19 91 ASP A N 1
ATOM 695 C CA . ASP A 1 91 ? 0.86 12.875 21.203 1 96.19 91 ASP A CA 1
ATOM 696 C C . ASP A 1 91 ? -0.361 12.289 20.5 1 96.19 91 ASP A C 1
ATOM 698 O O . ASP A 1 91 ? -0.514 11.07 20.422 1 96.19 91 ASP A O 1
ATOM 702 N N . PHE A 1 92 ? -1.286 13.117 20.062 1 95.19 92 PHE A N 1
ATOM 703 C CA . PHE A 1 92 ? -2.492 12.57 19.453 1 95.19 92 PHE A CA 1
ATOM 704 C C . PHE A 1 92 ? -2.178 11.922 18.109 1 95.19 92 PHE A C 1
ATOM 706 O O . PHE A 1 92 ? -2.875 11 17.672 1 95.19 92 PHE A O 1
ATOM 713 N N . HIS A 1 93 ? -1.123 12.375 17.484 1 98.38 93 HIS A N 1
ATOM 714 C CA . HIS A 1 93 ? -0.741 11.695 16.25 1 98.38 93 HIS A CA 1
ATOM 715 C C . HIS A 1 93 ? -0.138 10.328 16.531 1 98.38 93 HIS A C 1
ATOM 717 O O . HIS A 1 93 ? -0.388 9.367 15.797 1 98.38 93 HIS A O 1
ATOM 723 N N . LEU A 1 94 ? 0.657 10.227 17.578 1 98.62 94 LEU A N 1
ATOM 724 C CA . LEU A 1 94 ? 1.208 8.938 17.984 1 98.62 94 LEU A CA 1
ATOM 725 C C . LEU A 1 94 ? 0.104 8 18.453 1 98.62 94 LEU A C 1
ATOM 727 O O . LEU A 1 94 ? 0.148 6.797 18.188 1 98.62 94 LEU A O 1
ATOM 731 N N . GLU A 1 95 ? -0.819 8.555 19.156 1 98.25 95 GLU A N 1
ATOM 732 C CA . GLU A 1 95 ? -1.96 7.746 19.562 1 98.25 95 GLU A CA 1
ATOM 733 C C . GLU A 1 95 ? -2.699 7.176 18.359 1 98.25 95 GLU A C 1
ATOM 735 O O . GLU A 1 95 ? -3.059 5.996 18.344 1 98.25 95 GLU A O 1
ATOM 740 N N . ARG A 1 96 ? -2.932 8 17.406 1 98.5 96 ARG A N 1
ATOM 741 C CA . ARG A 1 96 ? -3.613 7.527 16.203 1 98.5 96 ARG A CA 1
ATOM 742 C C . ARG A 1 96 ? -2.762 6.504 15.469 1 98.5 96 ARG A C 1
ATOM 744 O O . ARG A 1 96 ? -3.285 5.535 14.906 1 98.5 96 ARG A O 1
ATOM 751 N N . LEU A 1 97 ? -1.484 6.738 15.406 1 98.81 97 LEU A N 1
ATOM 752 C CA . LEU A 1 97 ? -0.588 5.777 14.766 1 98.81 97 LEU A CA 1
ATOM 753 C C . LEU A 1 97 ? -0.705 4.406 15.422 1 98.81 97 LEU A C 1
ATOM 755 O O . LEU A 1 97 ? -0.824 3.393 14.734 1 98.81 97 LEU A O 1
ATOM 759 N N . LEU A 1 98 ? -0.667 4.406 16.719 1 98.75 98 LEU A N 1
ATOM 760 C CA . LEU A 1 98 ? -0.697 3.148 17.453 1 98.75 98 LEU A CA 1
ATOM 761 C C . LEU A 1 98 ? -2.057 2.471 17.328 1 98.75 98 LEU A C 1
ATOM 763 O O . LEU A 1 98 ? -2.139 1.242 17.25 1 98.75 98 LEU A O 1
ATOM 767 N N . ARG A 1 99 ? -3.119 3.254 17.297 1 98.44 99 ARG A N 1
ATOM 768 C CA . ARG A 1 99 ? -4.438 2.691 17.031 1 98.44 99 ARG A CA 1
ATOM 769 C C . ARG A 1 99 ? -4.488 2.049 15.641 1 98.44 99 ARG A C 1
ATOM 771 O O . ARG A 1 99 ? -5.008 0.942 15.484 1 98.44 99 ARG A O 1
ATOM 778 N N . SER A 1 100 ? -3.996 2.771 14.664 1 98.81 100 SER A N 1
ATOM 779 C CA . SER A 1 100 ? -3.938 2.234 13.312 1 98.81 100 SER A CA 1
ATOM 780 C C . SER A 1 100 ? -3.098 0.961 13.258 1 98.81 100 SER A C 1
ATOM 782 O O . SER A 1 100 ? -3.449 0.009 12.555 1 98.81 100 SER A O 1
ATOM 784 N N . ALA A 1 101 ? -1.98 0.955 13.984 1 98.69 101 ALA A N 1
ATOM 785 C CA . ALA A 1 101 ? -1.137 -0.236 14.047 1 98.69 101 ALA A CA 1
ATOM 786 C C . ALA A 1 101 ? -1.914 -1.433 14.586 1 98.69 101 ALA A C 1
ATOM 788 O O . ALA A 1 101 ? -1.782 -2.549 14.078 1 98.69 101 ALA A O 1
ATOM 789 N N . GLY A 1 102 ? -2.68 -1.197 15.602 1 98.38 102 GLY A N 1
ATOM 790 C CA . GLY A 1 102 ? -3.527 -2.252 16.141 1 98.38 102 GLY A CA 1
ATOM 791 C C . GLY A 1 102 ? -4.492 -2.818 15.109 1 98.38 102 GLY A C 1
ATOM 792 O O . GLY A 1 102 ? -4.617 -4.035 14.977 1 98.38 102 GLY A O 1
ATOM 793 N N . LEU A 1 103 ? -5.141 -1.966 14.375 1 98.25 103 LEU A N 1
ATOM 794 C CA . LEU A 1 103 ? -6.082 -2.381 13.336 1 98.25 103 LEU A CA 1
ATOM 795 C C . LEU A 1 103 ? -5.371 -3.168 12.242 1 98.25 103 LEU A C 1
ATOM 797 O O . LEU A 1 103 ? -5.938 -4.102 11.672 1 98.25 103 LEU A O 1
ATOM 801 N N . ALA A 1 104 ? -4.145 -2.816 11.984 1 98.31 104 ALA A N 1
ATOM 802 C CA . ALA A 1 104 ? -3.363 -3.455 10.93 1 98.31 104 ALA A CA 1
ATOM 803 C C . ALA A 1 104 ? -2.635 -4.688 11.453 1 98.31 104 ALA A C 1
ATOM 805 O O . ALA A 1 104 ? -1.865 -5.32 10.727 1 98.31 104 ALA A O 1
ATOM 806 N N . ARG A 1 105 ? -2.779 -4.973 12.742 1 96.94 105 ARG A N 1
ATOM 807 C CA . ARG A 1 105 ? -2.129 -6.094 13.406 1 96.94 105 ARG A CA 1
ATOM 808 C C . ARG A 1 105 ? -0.61 -5.984 13.312 1 96.94 105 ARG A C 1
ATOM 810 O O . ARG A 1 105 ? 0.074 -6.973 13.039 1 96.94 105 ARG A O 1
ATOM 817 N N . ILE A 1 106 ? -0.125 -4.844 13.477 1 97.69 106 ILE A N 1
ATOM 818 C CA . ILE A 1 106 ? 1.302 -4.574 13.609 1 97.69 106 ILE A CA 1
ATOM 819 C C . ILE A 1 106 ? 1.655 -4.383 15.086 1 97.69 106 ILE A C 1
ATOM 821 O O . ILE A 1 106 ? 1.138 -3.475 15.742 1 97.69 106 ILE A O 1
ATOM 825 N N . HIS A 1 107 ? 2.51 -5.223 15.539 1 95.56 107 HIS A N 1
ATOM 826 C CA . HIS A 1 107 ? 2.977 -5.07 16.906 1 95.56 107 HIS A CA 1
ATOM 827 C C . HIS A 1 107 ? 4.184 -4.141 16.984 1 95.56 107 HIS A C 1
ATOM 829 O O . HIS A 1 107 ? 5.234 -4.43 16.406 1 95.56 107 HIS A O 1
ATOM 835 N N . PRO A 1 108 ? 4.07 -3.09 17.703 1 95.56 108 PRO A N 1
ATOM 836 C CA . PRO A 1 108 ? 5.18 -2.137 17.75 1 95.56 108 PRO A CA 1
ATOM 837 C C . PRO A 1 108 ? 6.422 -2.715 18.422 1 95.56 108 PRO A C 1
ATOM 839 O O . PRO A 1 108 ? 6.316 -3.395 19.453 1 95.56 108 PRO A O 1
ATOM 842 N N . ALA A 1 109 ? 7.508 -2.424 17.859 1 94.62 109 ALA A N 1
ATOM 843 C CA . ALA A 1 109 ? 8.789 -2.816 18.453 1 94.62 109 ALA A CA 1
ATOM 844 C C . ALA A 1 109 ? 9.305 -1.749 19.406 1 94.62 109 ALA A C 1
ATOM 846 O O . ALA A 1 109 ? 10.297 -1.959 20.109 1 94.62 109 ALA A O 1
ATOM 847 N N . PHE A 1 110 ? 8.648 -0.6 19.438 1 94.19 110 PHE A N 1
ATOM 848 C CA . PHE A 1 110 ? 9.031 0.564 20.219 1 94.19 110 PHE A CA 1
ATOM 849 C C . PHE A 1 110 ? 7.898 0.986 21.156 1 94.19 110 PHE A C 1
ATOM 851 O O . PHE A 1 110 ? 6.723 0.827 20.812 1 94.19 110 PHE A O 1
ATOM 858 N N . THR A 1 111 ? 8.336 1.529 22.266 1 95.88 111 THR A N 1
ATOM 859 C CA . THR A 1 111 ? 7.34 2.199 23.094 1 95.88 111 THR A CA 1
ATOM 860 C C . THR A 1 111 ? 6.949 3.543 22.484 1 95.88 111 THR A C 1
ATOM 862 O O . THR A 1 111 ? 7.648 4.066 21.609 1 95.88 111 THR A O 1
ATOM 865 N N . LYS A 1 112 ? 5.852 4.113 22.984 1 97 112 LYS A N 1
ATOM 866 C CA . LYS A 1 112 ? 5.414 5.426 22.516 1 97 112 LYS A CA 1
ATOM 867 C C . LYS A 1 112 ? 6.484 6.484 22.766 1 97 112 LYS A C 1
ATOM 869 O O . LYS A 1 112 ? 6.723 7.344 21.906 1 97 112 LYS A O 1
ATOM 874 N N . GLU A 1 113 ? 7.148 6.43 23.859 1 96.56 113 GLU A N 1
ATOM 875 C CA . GLU A 1 113 ? 8.188 7.391 24.219 1 96.56 113 GLU A CA 1
ATOM 876 C C . GLU A 1 113 ? 9.398 7.254 23.297 1 96.56 113 GLU A C 1
ATOM 878 O O . GLU A 1 113 ? 10.016 8.258 22.922 1 96.56 113 GLU A O 1
ATOM 883 N N . GLU A 1 114 ? 9.75 6.031 22.984 1 96.88 114 GLU A N 1
ATOM 884 C CA . GLU A 1 114 ? 10.844 5.816 22.047 1 96.88 114 GLU A CA 1
ATOM 885 C C . GLU A 1 114 ? 10.516 6.387 20.672 1 96.88 114 GLU A C 1
ATOM 887 O O . GLU A 1 114 ? 11.367 7.004 20.016 1 96.88 114 GLU A O 1
ATOM 892 N N . LEU A 1 115 ? 9.289 6.16 20.266 1 98.25 115 LEU A N 1
ATOM 893 C CA . LEU A 1 115 ? 8.852 6.711 18.984 1 98.25 115 LEU A CA 1
ATOM 894 C C . LEU A 1 115 ? 8.953 8.234 18.984 1 98.25 115 LEU A C 1
ATOM 896 O O . LEU A 1 115 ? 9.469 8.828 18.031 1 98.25 115 LEU A O 1
ATOM 900 N N . ARG A 1 116 ? 8.438 8.828 20.031 1 98.19 116 ARG A N 1
ATOM 901 C CA . ARG A 1 116 ? 8.5 10.273 20.203 1 98.19 116 ARG A CA 1
ATOM 902 C C . ARG A 1 116 ? 9.938 10.773 20.109 1 98.19 116 ARG A C 1
ATOM 904 O O . ARG A 1 116 ? 10.219 11.734 19.375 1 98.19 116 ARG A O 1
ATOM 911 N N . HIS A 1 117 ? 10.805 10.109 20.766 1 97.88 117 HIS A N 1
ATOM 912 C CA . HIS A 1 117 ? 12.211 10.5 20.781 1 97.88 117 HIS A CA 1
ATOM 913 C C . HIS A 1 117 ? 12.836 10.406 19.406 1 97.88 117 HIS A C 1
ATOM 915 O O . HIS A 1 117 ? 13.57 11.312 18.984 1 97.88 117 HIS A O 1
ATOM 921 N N . ILE A 1 118 ? 12.578 9.336 18.703 1 98.44 118 ILE A N 1
ATOM 922 C CA . ILE A 1 118 ? 13.125 9.125 17.375 1 98.44 118 ILE A CA 1
ATOM 923 C C . ILE A 1 118 ? 12.633 10.227 16.438 1 98.44 118 ILE A C 1
ATOM 925 O O . ILE A 1 118 ? 13.422 10.797 15.672 1 98.44 118 ILE A O 1
ATOM 929 N N . ILE A 1 119 ? 11.344 10.539 16.5 1 98.75 119 ILE A N 1
ATOM 930 C CA . ILE A 1 119 ? 10.75 11.547 15.633 1 98.75 119 ILE A CA 1
ATOM 931 C C . ILE A 1 119 ? 11.391 12.906 15.898 1 98.75 119 ILE A C 1
ATOM 933 O O . ILE A 1 119 ? 11.859 13.57 14.969 1 98.75 119 ILE A O 1
ATOM 937 N N . LEU A 1 120 ? 11.461 13.289 17.141 1 98.69 120 LEU A N 1
ATOM 938 C CA . LEU A 1 120 ? 12.016 14.594 17.484 1 98.69 120 LEU A CA 1
ATOM 939 C C . LEU A 1 120 ? 13.5 14.656 17.141 1 98.69 120 LEU A C 1
ATOM 941 O O . LEU A 1 120 ? 13.984 15.703 16.688 1 98.69 120 LEU A O 1
ATOM 945 N N . SER A 1 121 ? 14.227 13.539 17.344 1 98.5 121 SER A N 1
ATOM 946 C CA . SER A 1 121 ? 15.633 13.477 16.953 1 98.5 121 SER A CA 1
ATOM 947 C C . SER A 1 121 ? 15.812 13.664 15.453 1 98.5 121 SER A C 1
ATOM 949 O O . SER A 1 121 ? 16.734 14.344 15.016 1 98.5 121 SER A O 1
ATOM 951 N N . THR A 1 122 ? 14.961 13.055 14.719 1 98.69 122 THR A N 1
ATOM 952 C CA . THR A 1 122 ? 15.055 13.164 13.266 1 98.69 122 THR A CA 1
ATOM 953 C C . THR A 1 122 ? 14.797 14.602 12.82 1 98.69 122 THR A C 1
ATOM 955 O O . THR A 1 122 ? 15.5 15.125 11.953 1 98.69 122 THR A O 1
ATOM 958 N N . VAL A 1 123 ? 13.781 15.273 13.414 1 98.62 123 VAL A N 1
ATOM 959 C CA . VAL A 1 123 ? 13.523 16.672 13.125 1 98.62 123 VAL A CA 1
ATOM 960 C C . VAL A 1 123 ? 14.742 17.516 13.508 1 98.62 123 VAL A C 1
ATOM 962 O O . VAL A 1 123 ? 15.164 18.391 12.734 1 98.62 123 VAL A O 1
ATOM 965 N N . ALA A 1 124 ? 15.281 17.25 14.633 1 98.38 124 ALA A N 1
ATOM 966 C CA . ALA A 1 124 ? 16.438 17.984 15.109 1 98.38 124 ALA A CA 1
ATOM 967 C C . ALA A 1 124 ? 17.609 17.875 14.125 1 98.38 124 ALA A C 1
ATOM 969 O O . ALA A 1 124 ? 18.312 18.859 13.867 1 98.38 124 ALA A O 1
ATOM 970 N N . ALA A 1 125 ? 17.766 16.703 13.562 1 97.94 125 ALA A N 1
ATOM 971 C CA . ALA A 1 125 ? 18.875 16.438 12.648 1 97.94 125 ALA A CA 1
ATOM 972 C C . ALA A 1 125 ? 18.75 17.281 11.383 1 97.94 125 ALA A C 1
ATOM 974 O O . ALA A 1 125 ? 19.75 17.547 10.703 1 97.94 125 ALA A O 1
ATOM 975 N N . SER A 1 126 ? 17.594 17.719 11.07 1 97.31 126 SER A N 1
ATOM 976 C CA . SER A 1 126 ? 17.375 18.547 9.883 1 97.31 126 SER A CA 1
ATOM 977 C C . SER A 1 126 ? 17.922 19.953 10.086 1 97.31 126 SER A C 1
ATOM 979 O O . SER A 1 126 ? 18.188 20.656 9.117 1 97.31 126 SER A O 1
ATOM 981 N N . GLN A 1 127 ? 17.906 20.438 11.297 1 96.81 127 GLN A N 1
ATOM 982 C CA . GLN A 1 127 ? 18.344 21.766 11.719 1 96.81 127 GLN A CA 1
ATOM 983 C C . GLN A 1 127 ? 17.438 22.859 11.125 1 96.81 127 GLN A C 1
ATOM 985 O O . GLN A 1 127 ? 17.844 24.016 10.992 1 96.81 127 GLN A O 1
ATOM 990 N N . VAL A 1 128 ? 16.344 22.484 10.656 1 96.56 128 VAL A N 1
ATOM 991 C CA . VAL A 1 128 ? 15.336 23.422 10.164 1 96.56 128 VAL A CA 1
ATOM 992 C C . VAL A 1 128 ? 14.203 23.547 11.18 1 96.56 128 VAL A C 1
ATOM 994 O O . VAL A 1 128 ? 13.703 22.531 11.68 1 96.56 128 VAL A O 1
ATOM 997 N N . ARG A 1 129 ? 13.727 24.734 11.445 1 95.75 129 ARG A N 1
ATOM 998 C CA . ARG A 1 129 ? 12.883 24.953 12.617 1 95.75 129 ARG A CA 1
ATOM 999 C C . ARG A 1 129 ? 11.461 25.328 12.203 1 95.75 129 ARG A C 1
ATOM 1001 O O . ARG A 1 129 ? 10.555 25.344 13.039 1 95.75 129 ARG A O 1
ATOM 1008 N N . ASP A 1 130 ? 11.312 25.672 10.875 1 93.56 130 ASP A N 1
ATOM 1009 C CA . ASP A 1 130 ? 10.008 26.188 10.453 1 93.56 130 ASP A CA 1
ATOM 1010 C C . ASP A 1 130 ? 9.586 25.562 9.117 1 93.56 130 ASP A C 1
ATOM 1012 O O . ASP A 1 130 ? 10.438 25.188 8.312 1 93.56 130 ASP A O 1
ATOM 1016 N N . ASP A 1 131 ? 8.242 25.469 8.953 1 91.56 131 ASP A N 1
ATOM 1017 C CA . ASP A 1 131 ? 7.641 25.078 7.684 1 91.56 131 ASP A CA 1
ATOM 1018 C C . ASP A 1 131 ? 8.086 23.688 7.273 1 91.56 131 ASP A C 1
ATOM 1020 O O . ASP A 1 131 ? 8.508 23.469 6.137 1 91.56 131 ASP A O 1
ATOM 1024 N N . ILE A 1 132 ? 8.109 22.812 8.25 1 94.19 132 ILE A N 1
ATOM 1025 C CA . ILE A 1 132 ? 8.516 21.438 7.949 1 94.19 132 ILE A CA 1
ATOM 1026 C C . ILE A 1 132 ? 7.434 20.469 8.414 1 94.19 132 ILE A C 1
ATOM 1028 O O . ILE A 1 132 ? 6.676 20.766 9.344 1 94.19 132 ILE A O 1
ATOM 1032 N N . PHE A 1 133 ? 7.25 19.406 7.656 1 95.69 133 PHE A N 1
ATOM 1033 C CA . PHE A 1 133 ? 6.414 18.25 7.977 1 95.69 133 PHE A CA 1
ATOM 1034 C C . PHE A 1 133 ? 7.273 17.047 8.328 1 95.69 133 PHE A C 1
ATOM 1036 O O . PHE A 1 133 ? 8.305 16.812 7.695 1 95.69 133 PHE A O 1
ATOM 1043 N N . VAL A 1 134 ? 6.879 16.469 9.359 1 97.94 134 VAL A N 1
ATOM 1044 C CA . VAL A 1 134 ? 7.484 15.172 9.656 1 97.94 134 VAL A CA 1
ATOM 1045 C C . VAL A 1 134 ? 6.461 14.062 9.43 1 97.94 134 VAL A C 1
ATOM 1047 O O . VAL A 1 134 ? 5.301 14.188 9.828 1 97.94 134 VAL A O 1
ATOM 1050 N N . ARG A 1 135 ? 6.848 13.062 8.719 1 98.38 135 ARG A N 1
ATOM 1051 C CA . ARG A 1 135 ? 6.062 11.852 8.461 1 98.38 135 ARG A CA 1
ATOM 1052 C C . ARG A 1 135 ? 6.734 10.625 9.07 1 98.38 135 ARG A C 1
ATOM 1054 O O . ARG A 1 135 ? 7.961 10.508 9.039 1 98.38 135 ARG A O 1
ATOM 1061 N N . PHE A 1 136 ? 5.934 9.766 9.562 1 98.81 136 PHE A N 1
ATOM 1062 C CA . PHE A 1 136 ? 6.512 8.562 10.156 1 98.81 136 PHE A CA 1
ATOM 1063 C C . PHE A 1 136 ? 5.637 7.348 9.875 1 98.81 136 PHE A C 1
ATOM 1065 O O . PHE A 1 136 ? 4.406 7.453 9.859 1 98.81 136 PHE A O 1
ATOM 1072 N N . TRP A 1 137 ? 6.27 6.223 9.609 1 98.88 137 TRP A N 1
ATOM 1073 C CA . TRP A 1 137 ? 5.637 4.965 9.227 1 98.88 137 TRP A CA 1
ATOM 1074 C C . TRP A 1 137 ? 6.035 3.842 10.18 1 98.88 137 TRP A C 1
ATOM 1076 O O . TRP A 1 137 ? 7.191 3.76 10.602 1 98.88 137 TRP A O 1
ATOM 1086 N N . MET A 1 138 ? 5.109 3.061 10.547 1 98.69 138 MET A N 1
ATOM 1087 C CA . MET A 1 138 ? 5.34 1.775 11.203 1 98.69 138 MET A CA 1
ATOM 1088 C C . MET A 1 138 ? 4.918 0.622 10.297 1 98.69 138 MET A C 1
ATOM 1090 O O . MET A 1 138 ? 3.801 0.613 9.781 1 98.69 138 MET A O 1
ATOM 1094 N N . THR A 1 139 ? 5.812 -0.297 10.109 1 98.19 139 THR A N 1
ATOM 1095 C CA . THR A 1 139 ? 5.57 -1.354 9.133 1 98.19 139 THR A CA 1
ATOM 1096 C C . THR A 1 139 ? 5.551 -2.721 9.812 1 98.19 139 THR A C 1
ATOM 1098 O O . THR A 1 139 ? 5.961 -2.852 10.969 1 98.19 139 THR A O 1
ATOM 1101 N N . SER A 1 140 ? 5.031 -3.725 9.148 1 96.62 140 SER A N 1
ATOM 1102 C CA . SER A 1 140 ? 5 -5.078 9.688 1 96.62 140 SER A CA 1
ATOM 1103 C C . SER A 1 140 ? 6.387 -5.711 9.68 1 96.62 140 SER A C 1
ATOM 1105 O O . SER A 1 140 ? 6.598 -6.766 10.281 1 96.62 140 SER A O 1
ATOM 1107 N N . GLY A 1 141 ? 7.344 -5.051 8.992 1 95.31 141 GLY A N 1
ATOM 1108 C CA . GLY A 1 141 ? 8.719 -5.512 9.078 1 95.31 141 GLY A CA 1
ATOM 1109 C C . GLY A 1 141 ? 9.211 -6.168 7.805 1 95.31 141 GLY A C 1
ATOM 1110 O O . GLY A 1 141 ? 8.477 -6.254 6.82 1 95.31 141 GLY A O 1
ATOM 1111 N N . ARG A 1 142 ? 10.523 -6.512 7.891 1 93.19 142 ARG A N 1
ATOM 1112 C CA . ARG A 1 142 ? 11.211 -7.152 6.77 1 93.19 142 ARG A CA 1
ATOM 1113 C C . ARG A 1 142 ? 11.016 -8.664 6.801 1 93.19 142 ARG A C 1
ATOM 1115 O O . ARG A 1 142 ? 10.805 -9.25 7.871 1 93.19 142 ARG A O 1
ATOM 1122 N N . GLY A 1 143 ? 11.211 -9.164 5.652 1 83.06 143 GLY A N 1
ATOM 1123 C CA . GLY A 1 143 ? 11.141 -10.617 5.543 1 83.06 143 GLY A CA 1
ATOM 1124 C C . GLY A 1 143 ? 11.266 -11.109 4.113 1 83.06 143 GLY A C 1
ATOM 1125 O O . GLY A 1 143 ? 12.07 -10.586 3.338 1 83.06 143 GLY A O 1
ATOM 1126 N N . ASN A 1 144 ? 10.391 -12.078 3.82 1 85.12 144 ASN A N 1
ATOM 1127 C CA . ASN A 1 144 ? 10.289 -12.625 2.471 1 85.12 144 ASN A CA 1
ATOM 1128 C C . ASN A 1 144 ? 9.203 -11.914 1.666 1 85.12 144 ASN A C 1
ATOM 1130 O O . ASN A 1 144 ? 8.797 -10.797 2 1 85.12 144 ASN A O 1
ATOM 1134 N N . PHE A 1 145 ? 8.922 -12.32 0.633 1 91.94 145 PHE A N 1
ATOM 1135 C CA . PHE A 1 145 ? 7.922 -11.727 -0.25 1 91.94 145 PHE A CA 1
ATOM 1136 C C . PHE A 1 145 ? 6.59 -12.461 -0.134 1 91.94 145 PHE A C 1
ATOM 1138 O O . PHE A 1 145 ? 5.77 -12.406 -1.052 1 91.94 145 PHE A O 1
ATOM 1145 N N . ALA A 1 146 ? 6.434 -13.141 1.076 1 90.38 146 ALA A N 1
ATOM 1146 C CA . ALA A 1 146 ? 5.176 -13.828 1.345 1 90.38 146 ALA A CA 1
ATOM 1147 C C . ALA A 1 146 ? 4.102 -12.844 1.805 1 90.38 146 ALA A C 1
ATOM 1149 O O . ALA A 1 146 ? 4.406 -11.703 2.16 1 90.38 146 ALA A O 1
ATOM 1150 N N . ILE A 1 147 ? 2.828 -13.273 1.773 1 94.06 147 ILE A N 1
ATOM 1151 C CA . ILE A 1 147 ? 1.709 -12.469 2.248 1 94.06 147 ILE A CA 1
ATOM 1152 C C . ILE A 1 147 ? 1.686 -12.469 3.775 1 94.06 147 ILE A C 1
ATOM 1154 O O . ILE A 1 147 ? 1.301 -11.477 4.395 1 94.06 147 ILE A O 1
ATOM 1158 N N . SER A 1 148 ? 2.143 -13.594 4.359 1 89.38 148 SER A N 1
ATOM 1159 C CA . SER A 1 148 ? 2.18 -13.727 5.812 1 89.38 148 SER A CA 1
ATOM 1160 C C . SER A 1 148 ? 3.277 -12.859 6.418 1 89.38 148 SER A C 1
ATOM 1162 O O . SER A 1 148 ? 4.387 -12.789 5.887 1 89.38 148 SER A O 1
ATOM 1164 N N . ALA A 1 149 ? 2.943 -12.242 7.543 1 82.44 149 ALA A N 1
ATOM 1165 C CA . ALA A 1 149 ? 3.941 -11.453 8.258 1 82.44 149 ALA A CA 1
ATOM 1166 C C . ALA A 1 149 ? 4.598 -12.273 9.367 1 82.44 149 ALA A C 1
ATOM 1168 O O . ALA A 1 149 ? 5.375 -11.742 10.164 1 82.44 149 ALA A O 1
ATOM 1169 N N . LYS A 1 150 ? 4.277 -13.5 9.422 1 80.38 150 LYS A N 1
ATOM 1170 C CA . LYS A 1 150 ? 4.742 -14.336 10.523 1 80.38 150 LYS A CA 1
ATOM 1171 C C . LYS A 1 150 ? 6.266 -14.43 10.539 1 80.38 150 LYS A C 1
ATOM 1173 O O . LYS A 1 150 ? 6.875 -14.5 11.609 1 80.38 150 LYS A O 1
ATOM 1178 N N . GLU A 1 151 ? 6.836 -14.406 9.391 1 75.5 151 GLU A N 1
ATOM 1179 C CA . GLU A 1 151 ? 8.281 -14.602 9.336 1 75.5 151 GLU A CA 1
ATOM 1180 C C . GLU A 1 151 ? 9.016 -13.273 9.242 1 75.5 151 GLU A C 1
ATOM 1182 O O . GLU A 1 151 ? 10.234 -13.242 9.039 1 75.5 151 GLU A O 1
ATOM 1187 N N . THR A 1 152 ? 8.266 -12.25 9.406 1 76.88 152 THR A N 1
ATOM 1188 C CA . THR A 1 152 ? 8.914 -10.938 9.359 1 76.88 152 THR A CA 1
ATOM 1189 C C . THR A 1 152 ? 9.672 -10.656 10.648 1 76.88 152 THR A C 1
ATOM 1191 O O . THR A 1 152 ? 9.414 -11.289 11.68 1 76.88 152 THR A O 1
ATOM 1194 N N . THR A 1 153 ? 10.602 -9.812 10.445 1 76.5 153 THR A N 1
ATOM 1195 C CA . THR A 1 153 ? 11.312 -9.289 11.609 1 76.5 153 THR A CA 1
ATOM 1196 C C . THR A 1 153 ? 10.383 -8.445 12.477 1 76.5 153 THR A C 1
ATOM 1198 O O . THR A 1 153 ? 9.172 -8.422 12.258 1 76.5 153 THR A O 1
ATOM 1201 N N . SER A 1 154 ? 10.977 -7.812 13.359 1 87 154 SER A N 1
ATOM 1202 C CA . SER A 1 154 ? 10.25 -6.82 14.148 1 87 154 SER A CA 1
ATOM 1203 C C . SER A 1 154 ? 9.75 -5.68 13.266 1 87 154 SER A C 1
ATOM 1205 O O . SER A 1 154 ? 10.266 -5.465 12.164 1 87 154 SER A O 1
ATOM 1207 N N . SER A 1 155 ? 8.75 -5.035 13.766 1 94.75 155 SER A N 1
ATOM 1208 C CA . SER A 1 155 ? 8.156 -3.922 13.023 1 94.75 155 SER A CA 1
ATOM 1209 C C . SER A 1 155 ? 9.203 -2.857 12.703 1 94.75 155 SER A C 1
ATOM 1211 O O . SER A 1 155 ? 10.102 -2.602 13.508 1 94.75 155 SER A O 1
ATOM 1213 N N . GLY A 1 156 ? 9.164 -2.371 11.516 1 96.88 156 GLY A N 1
ATOM 1214 C CA . GLY A 1 156 ? 10.016 -1.27 11.102 1 96.88 156 GLY A CA 1
ATOM 1215 C C . GLY A 1 156 ? 9.453 0.091 11.461 1 96.88 156 GLY A C 1
ATOM 1216 O O . GLY A 1 156 ? 8.242 0.234 11.656 1 96.88 156 GLY A O 1
ATOM 1217 N N . PHE A 1 157 ? 10.328 1.028 11.625 1 98.5 157 PHE A N 1
ATOM 1218 C CA . PHE A 1 157 ? 9.945 2.414 11.867 1 98.5 157 PHE A CA 1
ATOM 1219 C C . PHE A 1 157 ? 10.789 3.365 11.031 1 98.5 157 PHE A C 1
ATOM 1221 O O . PHE A 1 157 ? 12.016 3.273 11.023 1 98.5 157 PHE A O 1
ATOM 1228 N N . PHE A 1 158 ? 10.125 4.227 10.234 1 98.88 158 PHE A N 1
ATOM 1229 C CA . PHE A 1 158 ? 10.766 5.195 9.359 1 98.88 158 PHE A CA 1
ATOM 1230 C C . PHE A 1 158 ? 10.211 6.594 9.594 1 98.88 158 PHE A C 1
ATOM 1232 O O . PHE A 1 158 ? 9.016 6.766 9.812 1 98.88 158 PHE A O 1
ATOM 1239 N N . VAL A 1 159 ? 11.055 7.594 9.562 1 98.88 159 VAL A N 1
ATOM 1240 C CA . VAL A 1 159 ? 10.672 8.992 9.75 1 98.88 159 VAL A CA 1
ATOM 1241 C C . VAL A 1 159 ? 11.273 9.844 8.641 1 98.88 159 VAL A C 1
ATOM 1243 O O . VAL A 1 159 ? 12.469 9.734 8.344 1 98.88 159 VAL A O 1
ATOM 1246 N N . MET A 1 160 ? 10.5 10.656 8.016 1 98.69 160 MET A N 1
ATOM 1247 C CA . MET A 1 160 ? 10.93 11.578 6.965 1 98.69 160 MET A CA 1
ATOM 1248 C C . MET A 1 160 ? 10.578 13.016 7.324 1 98.69 160 MET A C 1
ATOM 1250 O O . MET A 1 160 ? 9.422 13.312 7.645 1 98.69 160 MET A O 1
ATOM 1254 N N . VAL A 1 161 ? 11.555 13.867 7.312 1 98.44 161 VAL A N 1
ATOM 1255 C CA . VAL A 1 161 ? 11.352 15.305 7.504 1 98.44 161 VAL A CA 1
ATOM 1256 C C . VAL A 1 161 ? 11.531 16.031 6.172 1 98.44 161 VAL A C 1
ATOM 1258 O O . VAL A 1 161 ? 12.547 15.867 5.496 1 98.44 161 VAL A O 1
ATOM 1261 N N . HIS A 1 162 ? 10.57 16.781 5.789 1 97.19 162 HIS A N 1
ATOM 1262 C CA . HIS A 1 162 ? 10.672 17.516 4.535 1 97.19 162 HIS A CA 1
ATOM 1263 C C . HIS A 1 162 ? 9.953 18.859 4.629 1 97.19 162 HIS A C 1
ATOM 1265 O O . HIS A 1 162 ? 9.109 19.062 5.504 1 97.19 162 HIS A O 1
ATOM 1271 N N . ARG A 1 163 ? 10.32 19.703 3.758 1 94.44 163 ARG A N 1
ATOM 1272 C CA . ARG A 1 163 ? 9.664 21.016 3.691 1 94.44 163 ARG A CA 1
ATOM 1273 C C . ARG A 1 163 ? 8.242 20.875 3.152 1 94.44 163 ARG A C 1
ATOM 1275 O O . ARG A 1 163 ? 7.926 19.922 2.439 1 94.44 163 ARG A O 1
ATOM 1282 N N . TYR A 1 164 ? 7.484 21.672 3.615 1 81.62 164 TYR A N 1
ATOM 1283 C CA . TYR A 1 164 ? 6.09 21.703 3.182 1 81.62 164 TYR A CA 1
ATOM 1284 C C . TYR A 1 164 ? 5.73 23.078 2.631 1 81.62 164 TYR A C 1
ATOM 1286 O O . TYR A 1 164 ? 5.895 24.094 3.316 1 81.62 164 TYR A O 1
ATOM 1294 N N . PRO A 1 165 ? 5.277 23.094 1.421 1 74.38 165 PRO A N 1
ATOM 1295 C CA . PRO A 1 165 ? 4.973 24.406 0.854 1 74.38 165 PRO A CA 1
ATOM 1296 C C . PRO A 1 165 ? 3.834 25.109 1.586 1 74.38 165 PRO A C 1
ATOM 1298 O O . PRO A 1 165 ? 2.926 24.453 2.105 1 74.38 165 PRO A O 1
ATOM 1301 N N . SER A 1 166 ? 3.979 26.375 1.562 1 77.94 166 SER A N 1
ATOM 1302 C CA . SER A 1 166 ? 2.928 27.203 2.145 1 77.94 166 SER A CA 1
ATOM 1303 C C . SER A 1 166 ? 1.61 27.031 1.395 1 77.94 166 SER A C 1
ATOM 1305 O O . SER A 1 166 ? 1.602 26.875 0.171 1 77.94 166 SER A O 1
ATOM 1307 N N . LYS A 1 167 ? 0.534 27.078 2.16 1 81.56 167 LYS A N 1
ATOM 1308 C CA . LYS A 1 167 ? -0.807 27 1.587 1 81.56 167 LYS A CA 1
ATOM 1309 C C . LYS A 1 167 ? -1.469 28.375 1.545 1 81.56 167 LYS A C 1
ATOM 1311 O O . LYS A 1 167 ? -2.697 28.469 1.517 1 81.56 167 LYS A O 1
ATOM 1316 N N . GLY A 1 168 ? -0.661 29.344 1.583 1 83.31 168 GLY A N 1
ATOM 1317 C CA . GLY A 1 168 ? -1.185 30.703 1.658 1 83.31 168 GLY A CA 1
ATOM 1318 C C . GLY A 1 168 ? -2.07 31.062 0.482 1 83.31 168 GLY A C 1
ATOM 1319 O O . GLY A 1 168 ? -3.164 31.609 0.666 1 83.31 168 GLY A O 1
ATOM 1320 N N . ASP A 1 169 ? -1.679 30.688 -0.666 1 87.75 169 ASP A N 1
ATOM 1321 C CA . ASP A 1 169 ? -2.449 31.016 -1.86 1 87.75 169 ASP A CA 1
ATOM 1322 C C . ASP A 1 169 ? -3.787 30.281 -1.872 1 87.75 169 ASP A C 1
ATOM 1324 O O . ASP A 1 169 ? -4.812 30.859 -2.238 1 87.75 169 ASP A O 1
ATOM 1328 N N . LEU A 1 170 ? -3.764 29.094 -1.431 1 92.38 170 LEU A N 1
ATOM 1329 C CA . LEU A 1 170 ? -4.988 28.297 -1.383 1 92.38 170 LEU A CA 1
ATOM 1330 C C . LEU A 1 170 ? -5.953 28.859 -0.343 1 92.38 170 LEU A C 1
ATOM 1332 O O . LEU A 1 170 ? -7.172 28.812 -0.539 1 92.38 170 LEU A O 1
ATOM 1336 N N . LYS A 1 171 ? -5.43 29.359 0.737 1 94.75 171 LYS A N 1
ATOM 1337 C CA . LYS A 1 171 ? -6.266 29.938 1.785 1 94.75 171 LYS A CA 1
ATOM 1338 C C . LYS A 1 171 ? -6.898 31.25 1.32 1 94.75 171 LYS A C 1
ATOM 1340 O O . LYS A 1 171 ? -8.039 31.547 1.676 1 94.75 171 LYS A O 1
ATOM 1345 N N . LEU A 1 172 ? -6.156 31.953 0.551 1 92.69 172 LEU A N 1
ATOM 1346 C CA . LEU A 1 172 ? -6.613 33.25 0.094 1 92.69 172 LEU A CA 1
ATOM 1347 C C . LEU A 1 172 ? -7.66 33.125 -1.008 1 92.69 172 LEU A C 1
ATOM 1349 O O . LEU A 1 172 ? -8.664 33.812 -1.011 1 92.69 172 LEU A O 1
ATOM 1353 N N . GLN A 1 173 ? -7.445 32.219 -1.901 1 95.88 173 GLN A N 1
ATOM 1354 C CA . GLN A 1 173 ? -8.281 32.125 -3.09 1 95.88 173 GLN A CA 1
ATOM 1355 C C . GLN A 1 173 ? -9.398 31.094 -2.891 1 95.88 173 GLN A C 1
ATOM 1357 O O . GLN A 1 173 ? -10.461 31.188 -3.508 1 95.88 173 GLN A O 1
ATOM 1362 N N . GLY A 1 174 ? -9.18 30.156 -2.041 1 97.88 174 GLY A N 1
ATOM 1363 C CA . GLY A 1 174 ? -10.086 29.016 -1.926 1 97.88 174 GLY A CA 1
ATOM 1364 C C . GLY A 1 174 ? -9.789 27.922 -2.924 1 97.88 174 GLY A C 1
ATOM 1365 O O . GLY A 1 174 ? -9.047 28.125 -3.887 1 97.88 174 GLY A O 1
ATOM 1366 N N . ILE A 1 175 ? -10.398 26.734 -2.684 1 98.25 175 ILE A N 1
ATOM 1367 C CA . ILE A 1 175 ? -10.141 25.625 -3.582 1 98.25 175 ILE A CA 1
ATOM 1368 C C . ILE A 1 175 ? -11.43 25.203 -4.281 1 98.25 175 ILE A C 1
ATOM 1370 O O . ILE A 1 175 ? -12.531 25.469 -3.771 1 98.25 175 ILE A O 1
ATOM 1374 N N . THR A 1 176 ? -11.234 24.625 -5.434 1 98.38 176 THR A N 1
ATOM 1375 C CA . THR A 1 176 ? -12.305 24 -6.199 1 98.38 176 THR A CA 1
ATOM 1376 C C . THR A 1 176 ? -12.258 22.484 -6.059 1 98.38 176 THR A C 1
ATOM 1378 O O . THR A 1 176 ? -11.195 21.875 -6.176 1 98.38 176 THR A O 1
ATOM 1381 N N . GLU A 1 177 ? -13.43 21.906 -5.805 1 98.56 177 GLU A N 1
ATOM 1382 C CA . GLU A 1 177 ? -13.5 20.453 -5.664 1 98.56 177 GLU A CA 1
ATOM 1383 C C . GLU A 1 177 ? -14.508 19.859 -6.645 1 98.56 177 GLU A C 1
ATOM 1385 O O . GLU A 1 177 ? -15.297 20.578 -7.25 1 98.56 177 GLU A O 1
ATOM 1390 N N . HIS A 1 178 ? -14.359 18.609 -6.852 1 98.69 178 HIS A N 1
ATOM 1391 C CA . HIS A 1 178 ? -15.273 17.828 -7.668 1 98.69 178 HIS A CA 1
ATOM 1392 C C . HIS A 1 178 ? -15.695 16.547 -6.953 1 98.69 178 HIS A C 1
ATOM 1394 O O . HIS A 1 178 ? -14.883 15.922 -6.266 1 98.69 178 HIS A O 1
ATOM 1400 N N . VAL A 1 179 ? -16.953 16.219 -7.102 1 98.62 179 VAL A N 1
ATOM 1401 C CA . VAL A 1 179 ? -17.438 14.938 -6.598 1 98.62 179 VAL A CA 1
ATOM 1402 C C . VAL A 1 179 ? -16.953 13.805 -7.496 1 98.62 179 VAL A C 1
ATOM 1404 O O . VAL A 1 179 ? -17.047 13.891 -8.727 1 98.62 179 VAL A O 1
ATOM 1407 N N . VAL A 1 180 ? -16.391 12.805 -6.879 1 98.44 180 VAL A N 1
ATOM 1408 C CA . VAL A 1 180 ? -15.883 11.648 -7.605 1 98.44 180 VAL A CA 1
ATOM 1409 C C . VAL A 1 180 ? -16.781 10.445 -7.363 1 98.44 180 VAL A C 1
ATOM 1411 O O . VAL A 1 180 ? -16.938 9.992 -6.227 1 98.44 180 VAL A O 1
ATOM 1414 N N . GLU A 1 181 ? -17.312 9.859 -8.477 1 95.81 181 GLU A N 1
ATOM 1415 C CA . GLU A 1 181 ? -18.281 8.781 -8.352 1 95.81 181 GLU A CA 1
ATOM 1416 C C . GLU A 1 181 ? -17.781 7.496 -9 1 95.81 181 GLU A C 1
ATOM 1418 O O . GLU A 1 181 ? -18.281 6.41 -8.734 1 95.81 181 GLU A O 1
ATOM 1423 N N . ASP A 1 182 ? -16.812 7.578 -9.812 1 95.19 182 ASP A N 1
ATOM 1424 C CA . ASP A 1 182 ? -16.406 6.445 -10.648 1 95.19 182 ASP A CA 1
ATOM 1425 C C . ASP A 1 182 ? -15.312 5.629 -9.969 1 95.19 182 ASP A C 1
ATOM 1427 O O . ASP A 1 182 ? -14.852 4.629 -10.516 1 95.19 182 ASP A O 1
ATOM 1431 N N . ILE A 1 183 ? -14.812 6.078 -8.852 1 97.81 183 ILE A N 1
ATOM 1432 C CA . ILE A 1 183 ? -13.852 5.336 -8.039 1 97.81 183 ILE A CA 1
ATOM 1433 C C . ILE A 1 183 ? -14.531 4.801 -6.785 1 97.81 183 ILE A C 1
ATOM 1435 O O . ILE A 1 183 ? -15.234 5.539 -6.09 1 97.81 183 ILE A O 1
ATOM 1439 N N . PRO A 1 184 ? -14.352 3.537 -6.508 1 97.19 184 PRO A N 1
ATOM 1440 C CA . PRO A 1 184 ? -15.023 2.984 -5.328 1 97.19 184 PRO A CA 1
ATOM 1441 C C . PRO A 1 184 ? -14.484 3.559 -4.02 1 97.19 184 PRO A C 1
ATOM 1443 O O . PRO A 1 184 ? -13.336 3.994 -3.961 1 97.19 184 PRO A O 1
ATOM 1446 N N . LEU A 1 185 ? -15.367 3.482 -2.99 1 96.81 185 LEU A N 1
ATOM 1447 C CA . LEU A 1 185 ? -14.961 3.877 -1.645 1 96.81 185 LEU A CA 1
ATOM 1448 C C . LEU A 1 185 ? -14.07 2.816 -1.012 1 96.81 185 LEU A C 1
ATOM 1450 O O . LEU A 1 185 ? -14.203 1.629 -1.312 1 96.81 185 LEU A O 1
ATOM 1454 N N . LYS A 1 186 ? -13.148 3.275 -0.168 1 96.06 186 LYS A N 1
ATOM 1455 C CA . LYS A 1 186 ? -12.5 2.33 0.733 1 96.06 186 LYS A CA 1
ATOM 1456 C C . LYS A 1 186 ? -13.508 1.669 1.665 1 96.06 186 LYS A C 1
ATOM 1458 O O . LYS A 1 186 ? -14.492 2.297 2.07 1 96.06 186 LYS A O 1
ATOM 1463 N N . ASN A 1 187 ? -13.219 0.425 2.027 1 95.31 187 ASN A N 1
ATOM 1464 C CA . ASN A 1 187 ? -14.039 -0.147 3.088 1 95.31 187 ASN A CA 1
ATOM 1465 C C . ASN A 1 187 ? -13.797 0.549 4.426 1 95.31 187 ASN A C 1
ATOM 1467 O O . ASN A 1 187 ? -12.805 1.264 4.586 1 95.31 187 ASN A O 1
ATOM 1471 N N . PRO A 1 188 ? -14.68 0.329 5.391 1 95.69 188 PRO A N 1
ATOM 1472 C CA . PRO A 1 188 ? -14.594 1.069 6.652 1 95.69 188 PRO A CA 1
ATOM 1473 C C . PRO A 1 188 ? -13.297 0.789 7.41 1 95.69 188 PRO A C 1
ATOM 1475 O O . PRO A 1 188 ? -12.773 1.675 8.086 1 95.69 188 PRO A O 1
ATOM 1478 N N . LEU A 1 189 ? -12.789 -0.411 7.285 1 97.94 189 LEU A N 1
ATOM 1479 C CA . LEU A 1 189 ? -11.547 -0.728 7.977 1 97.94 189 LEU A CA 1
ATOM 1480 C C . LEU A 1 189 ? -10.398 0.136 7.457 1 97.94 189 LEU A C 1
ATOM 1482 O O . LEU A 1 189 ? -9.703 0.784 8.242 1 97.94 189 LEU A O 1
ATOM 1486 N N . LEU A 1 190 ? -10.297 0.196 6.137 1 98.06 190 LEU A N 1
ATOM 1487 C CA . LEU A 1 190 ? -9.242 1.008 5.543 1 98.06 190 LEU A CA 1
ATOM 1488 C C . LEU A 1 190 ? -9.531 2.494 5.719 1 98.06 190 LEU A C 1
ATOM 1490 O O . LEU A 1 190 ? -8.609 3.301 5.859 1 98.06 190 LEU A O 1
ATOM 1494 N N . ALA A 1 191 ? -10.789 2.848 5.734 1 97.94 191 ALA A N 1
ATOM 1495 C CA . ALA A 1 191 ? -11.18 4.254 5.84 1 97.94 191 ALA A CA 1
ATOM 1496 C C . ALA A 1 191 ? -10.867 4.805 7.227 1 97.94 191 ALA A C 1
ATOM 1498 O O . ALA A 1 191 ? -10.664 6.012 7.391 1 97.94 191 ALA A O 1
ATOM 1499 N N . THR A 1 192 ? -10.82 3.965 8.227 1 98.38 192 THR A N 1
ATOM 1500 C CA . THR A 1 192 ? -10.641 4.441 9.594 1 98.38 192 THR A CA 1
ATOM 1501 C C . THR A 1 192 ? -9.219 4.16 10.086 1 98.38 192 THR A C 1
ATOM 1503 O O . THR A 1 192 ? -8.906 4.406 11.25 1 98.38 192 THR A O 1
ATOM 1506 N N . MET A 1 193 ? -8.461 3.637 9.227 1 98.31 193 MET A N 1
ATOM 1507 C CA . MET A 1 193 ? -7.047 3.344 9.461 1 98.31 193 MET A CA 1
ATOM 1508 C C . MET A 1 193 ? -6.16 4.188 8.547 1 98.31 193 MET A C 1
ATOM 1510 O O . MET A 1 193 ? -6.336 4.184 7.328 1 98.31 193 MET A O 1
ATOM 1514 N N . LYS A 1 194 ? -5.293 4.953 9.164 1 98.69 194 LYS A N 1
ATOM 1515 C CA . LYS A 1 194 ? -4.352 5.672 8.312 1 98.69 194 LYS A CA 1
ATOM 1516 C C . LYS A 1 194 ? -3.203 4.77 7.875 1 98.69 194 LYS A C 1
ATOM 1518 O O . LYS A 1 194 ? -2.174 4.695 8.555 1 98.69 194 LYS A O 1
ATOM 1523 N N . SER A 1 195 ? -3.344 4.117 6.73 1 98.75 195 SER A N 1
ATOM 1524 C CA . SER A 1 195 ? -2.4 3.119 6.234 1 98.75 195 SER A CA 1
ATOM 1525 C C . SER A 1 195 ? -1.779 3.557 4.914 1 98.75 195 SER A C 1
ATOM 1527 O O . SER A 1 195 ? -2.076 4.641 4.41 1 98.75 195 SER A O 1
ATOM 1529 N N . THR A 1 196 ? -0.875 2.713 4.406 1 98.56 196 THR A N 1
ATOM 1530 C CA . THR A 1 196 ? -0.216 3.031 3.146 1 98.56 196 THR A CA 1
ATOM 1531 C C . THR A 1 196 ? -0.996 2.455 1.968 1 98.56 196 THR A C 1
ATOM 1533 O O . THR A 1 196 ? -0.509 2.453 0.835 1 98.56 196 THR A O 1
ATOM 1536 N N . ASN A 1 197 ? -2.191 1.918 2.168 1 98.56 197 ASN A N 1
ATOM 1537 C CA . ASN A 1 197 ? -3.068 1.483 1.085 1 98.56 197 ASN A CA 1
ATOM 1538 C C . ASN A 1 197 ? -3.863 2.648 0.506 1 98.56 197 ASN A C 1
ATOM 1540 O O . ASN A 1 197 ? -5.094 2.676 0.602 1 98.56 197 ASN A O 1
ATOM 1544 N N . TYR A 1 198 ? -3.156 3.568 -0.195 1 98.25 198 TYR A N 1
ATOM 1545 C CA . TYR A 1 198 ? -3.76 4.82 -0.644 1 98.25 198 TYR A CA 1
ATOM 1546 C C . TYR A 1 198 ? -3.904 4.84 -2.16 1 98.25 198 TYR A C 1
ATOM 1548 O O . TYR A 1 198 ? -4.07 5.906 -2.76 1 98.25 198 TYR A O 1
ATOM 1556 N N . LEU A 1 199 ? -3.889 3.662 -2.789 1 98.38 199 LEU A N 1
ATOM 1557 C CA . LEU A 1 199 ? -4.074 3.654 -4.234 1 98.38 199 LEU A CA 1
ATOM 1558 C C . LEU A 1 199 ? -5.434 4.23 -4.609 1 98.38 199 LEU A C 1
ATOM 1560 O O . LEU A 1 199 ? -5.535 5.062 -5.516 1 98.38 199 LEU A O 1
ATOM 1564 N N . ILE A 1 200 ? -6.469 3.867 -3.896 1 98.31 200 ILE A N 1
ATOM 1565 C CA . ILE A 1 200 ? -7.809 4.383 -4.152 1 98.31 200 ILE A CA 1
ATOM 1566 C C . ILE A 1 200 ? -7.832 5.895 -3.928 1 98.31 200 ILE A C 1
ATOM 1568 O O . ILE A 1 200 ? -8.414 6.641 -4.723 1 98.31 200 ILE A O 1
ATOM 1572 N N . ASN A 1 201 ? -7.191 6.328 -2.883 1 98.38 201 ASN A N 1
ATOM 1573 C CA . ASN A 1 201 ? -7.094 7.758 -2.609 1 98.38 201 ASN A CA 1
ATOM 1574 C C . ASN A 1 201 ? -6.441 8.508 -3.768 1 98.38 201 ASN A C 1
ATOM 1576 O O . ASN A 1 201 ? -6.914 9.578 -4.164 1 98.38 201 ASN A O 1
ATOM 1580 N N . ALA A 1 202 ? -5.379 7.922 -4.227 1 97.69 202 ALA A N 1
ATOM 1581 C CA . ALA A 1 202 ? -4.672 8.547 -5.344 1 97.69 202 ALA A CA 1
ATOM 1582 C C . ALA A 1 202 ? -5.562 8.633 -6.578 1 97.69 202 ALA A C 1
ATOM 1584 O O . ALA A 1 202 ? -5.566 9.656 -7.273 1 97.69 202 ALA A O 1
ATOM 1585 N N . LEU A 1 203 ? -6.305 7.637 -6.867 1 98.12 203 LEU A N 1
ATOM 1586 C CA . LEU A 1 203 ? -7.188 7.621 -8.023 1 98.12 203 LEU A CA 1
ATOM 1587 C C . LEU A 1 203 ? -8.305 8.648 -7.875 1 98.12 203 LEU A C 1
ATOM 1589 O O . LEU A 1 203 ? -8.695 9.297 -8.852 1 98.12 203 LEU A O 1
ATOM 1593 N N . VAL A 1 204 ? -8.82 8.805 -6.648 1 98.5 204 VAL A N 1
ATOM 1594 C CA . VAL A 1 204 ? -9.836 9.812 -6.375 1 98.5 204 VAL A CA 1
ATOM 1595 C C . VAL A 1 204 ? -9.273 11.203 -6.66 1 98.5 204 VAL A C 1
ATOM 1597 O O . VAL A 1 204 ? -9.922 12.016 -7.328 1 98.5 204 VAL A O 1
ATOM 1600 N N . CYS A 1 205 ? -8.117 11.43 -6.188 1 98.06 205 CYS A N 1
ATOM 1601 C CA . CYS A 1 205 ? -7.469 12.711 -6.414 1 98.06 205 CYS A CA 1
ATOM 1602 C C . CYS A 1 205 ? -7.27 12.969 -7.902 1 98.06 205 CYS A C 1
ATOM 1604 O O . CYS A 1 205 ? -7.586 14.055 -8.398 1 98.06 205 CYS A O 1
ATOM 1606 N N . GLN A 1 206 ? -6.793 11.977 -8.625 1 96.81 206 GLN A N 1
ATOM 1607 C CA . GLN A 1 206 ? -6.539 12.125 -10.055 1 96.81 206 GLN A CA 1
ATOM 1608 C C . GLN A 1 206 ? -7.832 12.383 -10.82 1 96.81 206 GLN A C 1
ATOM 1610 O O . GLN A 1 206 ? -7.867 13.219 -11.727 1 96.81 206 GLN A O 1
ATOM 1615 N N . ALA A 1 207 ? -8.852 11.68 -10.461 1 97.62 207 ALA A N 1
ATOM 1616 C CA . ALA A 1 207 ? -10.148 11.883 -11.102 1 97.62 207 ALA A CA 1
ATOM 1617 C C . ALA A 1 207 ? -10.633 13.32 -10.914 1 97.62 207 ALA A C 1
ATOM 1619 O O . ALA A 1 207 ? -11.172 13.922 -11.844 1 97.62 207 ALA A O 1
ATOM 1620 N N . ALA A 1 208 ? -10.445 13.828 -9.734 1 98 208 ALA A N 1
ATOM 1621 C CA . ALA A 1 208 ? -10.812 15.219 -9.469 1 98 208 ALA A CA 1
ATOM 1622 C C . ALA A 1 208 ? -9.945 16.188 -10.266 1 98 208 ALA A C 1
ATOM 1624 O O . ALA A 1 208 ? -10.453 17.156 -10.844 1 98 208 ALA A O 1
ATOM 1625 N N . GLU A 1 209 ? -8.672 15.914 -10.305 1 96.69 209 GLU A N 1
ATOM 1626 C CA . GLU A 1 209 ? -7.727 16.766 -11.031 1 96.69 209 GLU A CA 1
ATOM 1627 C C . GLU A 1 209 ? -8.07 16.828 -12.516 1 96.69 209 GLU A C 1
ATOM 1629 O O . GLU A 1 209 ? -7.914 17.875 -13.148 1 96.69 209 GLU A O 1
ATOM 1634 N N . ASP A 1 210 ? -8.531 15.742 -13.07 1 96.44 210 ASP A N 1
ATOM 1635 C CA . ASP A 1 210 ? -8.93 15.695 -14.469 1 96.44 210 ASP A CA 1
ATOM 1636 C C . ASP A 1 210 ? -10.016 16.734 -14.773 1 96.44 210 ASP A C 1
ATOM 1638 O O . ASP A 1 210 ? -10.164 17.172 -15.914 1 96.44 210 ASP A O 1
ATOM 1642 N N . LYS A 1 211 ? -10.711 17.109 -13.742 1 97.19 211 LYS A N 1
ATOM 1643 C CA . LYS A 1 211 ? -11.828 18.031 -13.906 1 97.19 211 LYS A CA 1
ATOM 1644 C C . LYS A 1 211 ? -11.508 19.406 -13.305 1 97.19 211 LYS A C 1
ATOM 1646 O O . LYS A 1 211 ? -12.398 20.234 -13.133 1 97.19 211 LYS A O 1
ATOM 1651 N N . GLY A 1 212 ? -10.25 19.547 -12.859 1 96.31 212 GLY A N 1
ATOM 1652 C CA . GLY A 1 212 ? -9.812 20.828 -12.32 1 96.31 212 GLY A CA 1
ATOM 1653 C C . GLY A 1 212 ? -9.984 20.938 -10.82 1 96.31 212 GLY A C 1
ATOM 1654 O O . GLY A 1 212 ? -9.867 22.016 -10.25 1 96.31 212 GLY A O 1
ATOM 1655 N N . GLY A 1 213 ? -10.297 19.828 -10.219 1 97.19 213 GLY A N 1
ATOM 1656 C CA . GLY A 1 213 ? -10.469 19.828 -8.773 1 97.19 213 GLY A CA 1
ATOM 1657 C C . GLY A 1 213 ? -9.164 19.625 -8.023 1 97.19 213 GLY A C 1
ATOM 1658 O O . GLY A 1 213 ? -8.125 19.375 -8.625 1 97.19 213 GLY A O 1
ATOM 1659 N N . PHE A 1 214 ? -9.266 19.719 -6.664 1 96.12 214 PHE A N 1
ATOM 1660 C CA . PHE A 1 214 ? -8.086 19.703 -5.812 1 96.12 214 PHE A CA 1
ATOM 1661 C C . PHE A 1 214 ? -7.852 18.312 -5.238 1 96.12 214 PHE A C 1
ATOM 1663 O O . PHE A 1 214 ? -6.91 17.625 -5.637 1 96.12 214 PHE A O 1
ATOM 1670 N N . LEU A 1 215 ? -8.805 17.719 -4.43 1 97.56 215 LEU A N 1
ATOM 1671 C CA . LEU A 1 215 ? -8.609 16.438 -3.754 1 97.56 215 LEU A CA 1
ATOM 1672 C C . LEU A 1 215 ? -9.688 15.445 -4.152 1 97.56 215 LEU A C 1
ATOM 1674 O O . LEU A 1 215 ? -9.469 14.234 -4.102 1 97.56 215 LEU A O 1
ATOM 1678 N N . GLY A 1 216 ? -10.805 15.898 -4.547 1 98.69 216 GLY A N 1
ATOM 1679 C CA . GLY A 1 216 ? -11.938 15.039 -4.84 1 98.69 216 GLY A CA 1
ATOM 1680 C C . GLY A 1 216 ? -12.742 14.672 -3.607 1 98.69 216 GLY A C 1
ATOM 1681 O O . GLY A 1 216 ? -12.172 14.328 -2.568 1 98.69 216 GLY A O 1
ATOM 1682 N N . ILE A 1 217 ? -14.062 14.742 -3.732 1 98.75 217 ILE A N 1
ATOM 1683 C CA . ILE A 1 217 ? -14.992 14.445 -2.643 1 98.75 217 ILE A CA 1
ATOM 1684 C C . ILE A 1 217 ? -15.836 13.227 -3 1 98.75 217 ILE A C 1
ATOM 1686 O O . ILE A 1 217 ? -16.312 13.102 -4.129 1 98.75 217 ILE A O 1
ATOM 1690 N N . GLN A 1 218 ? -16.031 12.383 -2.006 1 98.62 218 GLN A N 1
ATOM 1691 C CA . GLN A 1 218 ? -16.828 11.195 -2.26 1 98.62 218 GLN A CA 1
ATOM 1692 C C . GLN A 1 218 ? -18.047 11.141 -1.334 1 98.62 218 GLN A C 1
ATOM 1694 O O . GLN A 1 218 ? -18.031 11.711 -0.241 1 98.62 218 GLN A O 1
ATOM 1699 N N . PHE A 1 219 ? -19.031 10.453 -1.804 1 98.5 219 PHE A N 1
ATOM 1700 C CA . PHE A 1 219 ? -20.266 10.188 -1.055 1 98.5 219 PHE A CA 1
ATOM 1701 C C . PHE A 1 219 ? -20.516 8.688 -0.944 1 98.5 219 PHE A C 1
ATOM 1703 O O . PHE A 1 219 ? -20.203 7.934 -1.868 1 98.5 219 PHE A O 1
ATOM 1710 N N . GLU A 1 220 ? -21.062 8.281 0.132 1 96.56 220 GLU A N 1
ATOM 1711 C CA . GLU A 1 220 ? -21.547 6.918 0.303 1 96.56 220 GLU A CA 1
ATOM 1712 C C . GLU A 1 220 ? -22.766 6.652 -0.576 1 96.56 220 GLU A C 1
ATOM 1714 O O . GLU A 1 220 ? -23.469 7.586 -0.971 1 96.56 220 GLU A O 1
ATOM 1719 N N . PRO A 1 221 ? -22.984 5.352 -0.784 1 93.25 221 PRO A N 1
ATOM 1720 C CA . PRO A 1 221 ? -24.203 5.004 -1.538 1 93.25 221 PRO A CA 1
ATOM 1721 C C . PRO A 1 221 ? -25.469 5.52 -0.875 1 93.25 221 PRO A C 1
ATOM 1723 O O . PRO A 1 221 ? -26.453 5.816 -1.562 1 93.25 221 PRO A O 1
ATOM 1726 N N . SER A 1 222 ? -25.484 5.668 0.366 1 94.75 222 SER A N 1
ATOM 1727 C CA . SER A 1 222 ? -26.641 6.18 1.109 1 94.75 222 SER A CA 1
ATOM 1728 C C . SER A 1 222 ? -26.891 7.648 0.786 1 94.75 222 SER A C 1
ATOM 1730 O O . SER A 1 222 ? -27.938 8.188 1.125 1 94.75 222 SER A O 1
ATOM 1732 N N . GLY A 1 223 ? -25.922 8.273 0.192 1 97.19 223 GLY A N 1
ATOM 1733 C CA . GLY A 1 223 ? -26.016 9.695 -0.099 1 97.19 223 GLY A CA 1
ATOM 1734 C C . GLY A 1 223 ? -25.312 10.562 0.921 1 97.19 223 GLY A C 1
ATOM 1735 O O . GLY A 1 223 ? -25.281 11.789 0.791 1 97.19 223 GLY A O 1
ATOM 1736 N N . ALA A 1 224 ? -24.75 9.953 1.891 1 97.94 224 ALA A N 1
ATOM 1737 C CA . ALA A 1 224 ? -24.031 10.688 2.93 1 97.94 224 ALA A CA 1
ATOM 1738 C C . ALA A 1 224 ? -22.609 11.016 2.492 1 97.94 224 ALA A C 1
ATOM 1740 O O . ALA A 1 224 ? -21.938 10.188 1.876 1 97.94 224 ALA A O 1
ATOM 1741 N N . LEU A 1 225 ? -22.203 12.227 2.848 1 98.69 225 LEU A N 1
ATOM 1742 C CA . LEU A 1 225 ? -20.844 12.664 2.578 1 98.69 225 LEU A CA 1
ATOM 1743 C C . LEU A 1 225 ? -19.844 11.789 3.32 1 98.69 225 LEU A C 1
ATOM 1745 O O . LEU A 1 225 ? -20.016 11.5 4.504 1 98.69 225 LEU A O 1
ATOM 1749 N N . ALA A 1 226 ? -18.859 11.281 2.594 1 98.38 226 ALA A N 1
ATOM 1750 C CA . ALA A 1 226 ? -17.703 10.641 3.217 1 98.38 226 ALA A CA 1
ATOM 1751 C C . ALA A 1 226 ? -16.594 11.648 3.494 1 98.38 226 ALA A C 1
ATOM 1753 O O . ALA A 1 226 ? -16.719 12.492 4.387 1 98.38 226 ALA A O 1
ATOM 1754 N N . GLU A 1 227 ? -15.516 11.617 2.711 1 98.5 227 GLU A N 1
ATOM 1755 C CA . GLU A 1 227 ? -14.398 12.555 2.836 1 98.5 227 GLU A CA 1
ATOM 1756 C C . GLU A 1 227 ? -13.672 12.727 1.508 1 98.5 227 GLU A C 1
ATOM 1758 O O . GLU A 1 227 ? -14.125 12.227 0.475 1 98.5 227 GLU A O 1
ATOM 1763 N N . SER A 1 228 ? -12.703 13.594 1.482 1 98.44 228 SER A N 1
ATOM 1764 C CA . SER A 1 228 ? -11.852 13.734 0.309 1 98.44 228 SER A CA 1
ATOM 1765 C C . SER A 1 228 ? -10.734 12.695 0.302 1 98.44 228 SER A C 1
ATOM 1767 O O . SER A 1 228 ? -10.664 11.852 1.197 1 98.44 228 SER A O 1
ATOM 1769 N N . SER A 1 229 ? -9.883 12.711 -0.688 1 98.19 229 SER A N 1
ATOM 1770 C CA . SER A 1 229 ? -8.82 11.734 -0.867 1 98.19 229 SER A CA 1
ATOM 1771 C C . SER A 1 229 ? -7.875 11.719 0.332 1 98.19 229 SER A C 1
ATOM 1773 O O . SER A 1 229 ? -7.344 10.664 0.697 1 98.19 229 SER A O 1
ATOM 1775 N N . ILE A 1 230 ? -7.609 12.875 0.979 1 97.5 230 ILE A N 1
ATOM 1776 C CA . ILE A 1 230 ? -6.688 12.859 2.109 1 97.5 230 ILE A CA 1
ATOM 1777 C C . ILE A 1 230 ? -7.145 13.859 3.166 1 97.5 230 ILE A C 1
ATOM 1779 O O . ILE A 1 230 ? -6.32 14.43 3.883 1 97.5 230 ILE A O 1
ATOM 1783 N N . GLY A 1 231 ? -8.43 14.117 3.301 1 97.88 231 GLY A N 1
ATOM 1784 C CA . GLY A 1 231 ? -8.914 15.062 4.289 1 97.88 231 GLY A CA 1
ATOM 1785 C C . GLY A 1 231 ? -10.406 14.945 4.543 1 97.88 231 GLY A C 1
ATOM 1786 O O . GLY A 1 231 ? -11.141 14.398 3.715 1 97.88 231 GLY A O 1
ATOM 1787 N N . ASN A 1 232 ? -10.797 15.508 5.699 1 98.81 232 ASN A N 1
ATOM 1788 C CA . ASN A 1 232 ? -12.219 15.609 6.008 1 98.81 232 ASN A CA 1
ATOM 1789 C C . ASN A 1 232 ? -12.852 16.812 5.324 1 98.81 232 ASN A C 1
ATOM 1791 O O . ASN A 1 232 ? -12.164 17.781 4.98 1 98.81 232 ASN A O 1
ATOM 1795 N N . VAL A 1 233 ? -14.125 16.688 5.102 1 98.94 233 VAL A N 1
ATOM 1796 C CA . VAL A 1 233 ? -14.906 17.797 4.57 1 98.94 233 VAL A CA 1
ATOM 1797 C C . VAL A 1 233 ? -15.953 18.234 5.602 1 98.94 233 VAL A C 1
ATOM 1799 O O . VAL A 1 233 ? -16.562 17.391 6.266 1 98.94 233 VAL A O 1
ATOM 1802 N N . ALA A 1 234 ? -16.125 19.5 5.758 1 98.94 234 ALA A N 1
ATOM 1803 C CA . ALA A 1 234 ? -17.094 20.078 6.684 1 98.94 234 ALA A CA 1
ATOM 1804 C C . ALA A 1 234 ? -17.828 21.25 6.055 1 98.94 234 ALA A C 1
ATOM 1806 O O . ALA A 1 234 ? -17.406 21.766 5.016 1 98.94 234 ALA A O 1
ATOM 1807 N N . ILE A 1 235 ? -18.953 21.656 6.723 1 98.94 235 ILE A N 1
ATOM 1808 C CA . ILE A 1 235 ? -19.688 22.797 6.238 1 98.94 235 ILE A CA 1
ATOM 1809 C C . ILE A 1 235 ? -20.109 23.688 7.414 1 98.94 235 ILE A C 1
ATOM 1811 O O . ILE A 1 235 ? -20.094 23.234 8.562 1 98.94 235 ILE A O 1
ATOM 1815 N N . LEU A 1 236 ? -20.328 24.891 7.105 1 98.94 236 LEU A N 1
ATOM 1816 C CA . LEU A 1 236 ? -21.203 25.766 7.887 1 98.94 236 LEU A CA 1
ATOM 1817 C C . LEU A 1 236 ? -22.594 25.797 7.289 1 98.94 236 LEU A C 1
ATOM 1819 O O . LEU A 1 236 ? -22.797 26.312 6.188 1 98.94 236 LEU A O 1
ATOM 1823 N N . THR A 1 237 ? -23.531 25.312 8.062 1 98.75 237 THR A N 1
ATOM 1824 C CA . THR A 1 237 ? -24.906 25.25 7.547 1 98.75 237 THR A CA 1
ATOM 1825 C C . THR A 1 237 ? -25.5 26.656 7.434 1 98.75 237 THR A C 1
ATOM 1827 O O . THR A 1 237 ? -24.938 27.625 7.945 1 98.75 237 THR A O 1
ATOM 1830 N N . GLN A 1 238 ? -26.672 26.703 6.816 1 97.94 238 GLN A N 1
ATOM 1831 C CA . GLN A 1 238 ? -27.391 27.953 6.703 1 97.94 238 GLN A CA 1
ATOM 1832 C C . GLN A 1 238 ? -27.75 28.516 8.078 1 97.94 238 GLN A C 1
ATOM 1834 O O . GLN A 1 238 ? -27.812 29.734 8.273 1 97.94 238 GLN A O 1
ATOM 1839 N N . GLU A 1 239 ? -27.906 27.641 8.992 1 98 239 GLU A N 1
ATOM 1840 C CA . GLU A 1 239 ? -28.281 28.016 10.352 1 98 239 GLU A CA 1
ATOM 1841 C C . GLU A 1 239 ? -27.047 28.375 11.18 1 98 239 GLU A C 1
ATOM 1843 O O . GLU A 1 239 ? -27.156 28.797 12.336 1 98 239 GLU A O 1
ATOM 1848 N N . GLY A 1 240 ? -25.891 28.219 10.594 1 98.56 240 GLY A N 1
ATOM 1849 C CA . GLY A 1 240 ? -24.656 28.609 11.273 1 98.56 240 GLY A CA 1
ATOM 1850 C C . GLY A 1 240 ? -24.047 27.5 12.094 1 98.56 240 GLY A C 1
ATOM 1851 O O . GLY A 1 240 ? -23.266 27.75 13.008 1 98.56 240 GLY A O 1
ATOM 1852 N N . VAL A 1 241 ? -24.391 26.25 11.789 1 98.81 241 VAL A N 1
ATOM 1853 C CA . VAL A 1 241 ? -23.875 25.094 12.516 1 98.81 241 VAL A CA 1
ATOM 1854 C C . VAL A 1 241 ? -22.688 24.5 11.766 1 98.81 241 VAL A C 1
ATOM 1856 O O . VAL A 1 241 ? -22.781 24.219 10.57 1 98.81 241 VAL A O 1
ATOM 1859 N N . LEU A 1 242 ? -21.531 24.375 12.508 1 98.88 242 LEU A N 1
ATOM 1860 C CA . LEU A 1 242 ? -20.406 23.625 11.969 1 98.88 242 LEU A CA 1
ATOM 1861 C C . LEU A 1 242 ? -20.719 22.125 11.984 1 98.88 242 LEU A C 1
ATOM 1863 O O . LEU A 1 242 ? -21.047 21.562 13.031 1 98.88 242 LEU A O 1
ATOM 1867 N N . ARG A 1 243 ? -20.562 21.531 10.789 1 98.88 243 ARG A N 1
ATOM 1868 C CA . ARG A 1 243 ? -20.969 20.141 10.672 1 98.88 243 ARG A CA 1
ATOM 1869 C C . ARG A 1 243 ? -19.969 19.344 9.836 1 98.88 243 ARG A C 1
ATOM 1871 O O . ARG A 1 243 ? -19.5 19.828 8.805 1 98.88 243 ARG A O 1
ATOM 1878 N N . THR A 1 244 ? -19.516 18.203 10.32 1 98.88 244 THR A N 1
ATOM 1879 C CA . THR A 1 244 ? -18.766 17.188 9.578 1 98.88 244 THR A CA 1
ATOM 1880 C C . THR A 1 244 ? -19.328 15.797 9.844 1 98.88 244 THR A C 1
ATOM 1882 O O . THR A 1 244 ? -19.984 15.57 10.859 1 98.88 244 THR A O 1
ATOM 1885 N N . PRO A 1 245 ? -19.125 14.852 8.93 1 98.75 245 PRO A N 1
ATOM 1886 C CA . PRO A 1 245 ? -19.625 13.5 9.172 1 98.75 245 PRO A CA 1
ATOM 1887 C C . PRO A 1 245 ? -18.953 12.828 10.367 1 98.75 245 PRO A C 1
ATOM 1889 O O . PRO A 1 245 ? -17.812 13.156 10.711 1 98.75 245 PRO A O 1
ATOM 1892 N N . PRO A 1 246 ? -19.734 11.875 11.016 1 98.25 246 PRO A N 1
ATOM 1893 C CA . PRO A 1 246 ? -19.078 11.062 12.047 1 98.25 246 PRO A CA 1
ATOM 1894 C C . PRO A 1 246 ? -17.984 10.164 11.484 1 98.25 246 PRO A C 1
ATOM 1896 O O . PRO A 1 246 ? -17.922 9.945 10.273 1 98.25 246 PRO A O 1
ATOM 1899 N N . PHE A 1 247 ? -17.172 9.602 12.383 1 98 247 PHE A N 1
ATOM 1900 C CA . PHE A 1 247 ? -15.914 9.008 11.945 1 98 247 PHE A CA 1
ATOM 1901 C C . PHE A 1 247 ? -16.047 7.492 11.844 1 98 247 PHE A C 1
ATOM 1903 O O . PHE A 1 247 ? -15.055 6.77 11.938 1 98 247 PHE A O 1
ATOM 1910 N N . GLU A 1 248 ? -17.203 6.961 11.617 1 96.38 248 GLU A N 1
ATOM 1911 C CA . GLU A 1 248 ? -17.406 5.52 11.531 1 96.38 248 GLU A CA 1
ATOM 1912 C C . GLU A 1 248 ? -16.891 4.977 10.195 1 96.38 248 GLU A C 1
ATOM 1914 O O . GLU A 1 248 ? -16.5 3.811 10.102 1 96.38 248 GLU A O 1
ATOM 1919 N N . ARG A 1 249 ? -16.922 5.832 9.164 1 96.62 249 ARG A N 1
ATOM 1920 C CA . ARG A 1 249 ? -16.594 5.355 7.828 1 96.62 249 ARG A CA 1
ATOM 1921 C C . ARG A 1 249 ? -15.586 6.285 7.152 1 96.62 249 ARG A C 1
ATOM 1923 O O . ARG A 1 249 ? -15.414 6.234 5.934 1 96.62 249 ARG A O 1
ATOM 1930 N N . ILE A 1 250 ? -15.031 7.145 7.855 1 98.12 250 ILE A N 1
ATOM 1931 C CA . ILE A 1 250 ? -13.969 8.031 7.391 1 98.12 250 ILE A CA 1
ATOM 1932 C C . ILE A 1 250 ? -12.891 8.148 8.461 1 98.12 250 ILE A C 1
ATOM 1934 O O . ILE A 1 250 ? -13.086 7.719 9.602 1 98.12 250 ILE A O 1
ATOM 1938 N N . LEU A 1 251 ? -11.789 8.672 8.102 1 98.56 251 LEU A N 1
ATOM 1939 C CA . LEU A 1 251 ? -10.703 8.82 9.07 1 98.56 251 LEU A CA 1
ATOM 1940 C C . LEU A 1 251 ? -11.07 9.852 10.133 1 98.56 251 LEU A C 1
ATOM 1942 O O . LEU A 1 251 ? -11.609 10.914 9.812 1 98.56 251 LEU A O 1
ATOM 1946 N N . ALA A 1 252 ? -10.805 9.492 11.359 1 98.44 252 ALA A N 1
ATOM 1947 C CA . ALA A 1 252 ? -10.953 10.469 12.438 1 98.44 252 ALA A CA 1
ATOM 1948 C C . ALA A 1 252 ? -9.812 11.484 12.422 1 98.44 252 ALA A C 1
ATOM 1950 O O . ALA A 1 252 ? -8.805 11.312 13.109 1 98.44 252 ALA A O 1
ATOM 1951 N N . GLY A 1 253 ? -10 12.508 11.641 1 98.31 253 GLY A N 1
ATOM 1952 C CA . GLY A 1 253 ? -8.938 13.484 11.445 1 98.31 253 GLY A CA 1
ATOM 1953 C C . GLY A 1 253 ? -8.578 14.242 12.711 1 98.31 253 GLY A C 1
ATOM 1954 O O . GLY A 1 253 ? -9.461 14.719 13.422 1 98.31 253 GLY A O 1
ATOM 1955 N N . THR A 1 254 ? -7.32 14.398 12.938 1 97.75 254 THR A N 1
ATOM 1956 C CA . THR A 1 254 ? -6.855 15.117 14.117 1 97.75 254 THR A CA 1
ATOM 1957 C C . THR A 1 254 ? -7.133 16.609 13.984 1 97.75 254 THR A C 1
ATOM 1959 O O . THR A 1 254 ? -7.477 17.266 14.969 1 97.75 254 THR A O 1
ATOM 1962 N N . THR A 1 255 ? -7.043 17.141 12.805 1 97.81 255 THR A N 1
ATOM 1963 C CA . THR A 1 255 ? -7.285 18.562 12.57 1 97.81 255 THR A CA 1
ATOM 1964 C C . THR A 1 255 ? -8.742 18.906 12.852 1 97.81 255 THR A C 1
ATOM 1966 O O . THR A 1 255 ? -9.031 19.859 13.578 1 97.81 255 THR A O 1
ATOM 1969 N N . VAL A 1 256 ? -9.656 18.172 12.273 1 98.31 256 VAL A N 1
ATOM 1970 C CA . VAL A 1 256 ? -11.07 18.484 12.438 1 98.31 256 VAL A CA 1
ATOM 1971 C C . VAL A 1 256 ? -11.477 18.281 13.898 1 98.31 256 VAL A C 1
ATOM 1973 O O . VAL A 1 256 ? -12.242 19.078 14.453 1 98.31 256 VAL A O 1
ATOM 1976 N N . LYS A 1 257 ? -10.992 17.25 14.531 1 98.06 257 LYS A N 1
ATOM 1977 C CA . LYS A 1 257 ? -11.305 17.016 15.938 1 98.06 257 LYS A CA 1
ATOM 1978 C C . LYS A 1 257 ? -10.836 18.188 16.797 1 98.06 257 LYS A C 1
ATOM 1980 O O . LYS A 1 257 ? -11.57 18.688 17.656 1 98.06 257 LYS A O 1
ATOM 1985 N N . ARG A 1 258 ? -9.633 18.625 16.578 1 97.94 258 ARG A N 1
ATOM 1986 C CA . ARG A 1 258 ? -9.086 19.719 17.375 1 97.94 258 ARG A CA 1
ATOM 1987 C C . ARG A 1 258 ? -9.844 21.016 17.109 1 97.94 258 ARG A C 1
ATOM 1989 O O . ARG A 1 258 ? -10.18 21.75 18.047 1 97.94 258 ARG A O 1
ATOM 1996 N N . LEU A 1 259 ? -10.141 21.297 15.898 1 98.44 259 LEU A N 1
ATOM 1997 C CA . LEU A 1 259 ? -10.844 22.516 15.539 1 98.44 259 LEU A CA 1
ATOM 1998 C C . LEU A 1 259 ? -12.258 22.531 16.125 1 98.44 259 LEU A C 1
ATOM 2000 O O . LEU A 1 259 ? -12.773 23.578 16.5 1 98.44 259 LEU A O 1
ATOM 2004 N N . TRP A 1 260 ? -12.875 21.391 16.125 1 98.62 260 TRP A N 1
ATOM 2005 C CA . TRP A 1 260 ? -14.195 21.281 16.734 1 98.62 260 TRP A CA 1
ATOM 2006 C C . TRP A 1 260 ? -14.141 21.594 18.219 1 98.62 260 TRP A C 1
ATOM 2008 O O . TRP A 1 260 ? -15.016 22.297 18.75 1 98.62 260 TRP A O 1
ATOM 2018 N N . GLU A 1 261 ? -13.141 21.109 18.891 1 98.38 261 GLU A N 1
ATOM 2019 C CA . GLU A 1 261 ? -12.945 21.469 20.281 1 98.38 261 GLU A CA 1
ATOM 2020 C C . GLU A 1 261 ? -12.75 22.969 20.453 1 98.38 261 GLU A C 1
ATOM 2022 O O . GLU A 1 261 ? -13.367 23.594 21.328 1 98.38 261 GLU A O 1
ATOM 2027 N N . LEU A 1 262 ? -11.922 23.531 19.656 1 98.44 262 LEU A N 1
ATOM 2028 C CA . LEU A 1 262 ? -11.625 24.969 19.719 1 98.44 262 LEU A CA 1
ATOM 2029 C C . LEU A 1 262 ? -12.859 25.797 19.391 1 98.44 262 LEU A C 1
ATOM 2031 O O . LEU A 1 262 ? -13.086 26.844 20 1 98.44 262 LEU A O 1
ATOM 2035 N N . ALA A 1 263 ? -13.641 25.344 18.422 1 98.69 263 ALA A N 1
ATOM 2036 C CA . ALA A 1 263 ? -14.852 26.062 18.031 1 98.69 263 ALA A CA 1
ATOM 2037 C C . ALA A 1 263 ? -15.867 26.078 19.172 1 98.69 263 ALA A C 1
ATOM 2039 O O . ALA A 1 263 ? -16.516 27.094 19.422 1 98.69 263 ALA A O 1
ATOM 2040 N N . VAL A 1 264 ? -16.031 24.984 19.844 1 98.62 264 VAL A N 1
ATOM 2041 C CA . VAL A 1 264 ? -16.938 24.906 21 1 98.62 264 VAL A CA 1
ATOM 2042 C C . VAL A 1 264 ? -16.484 25.875 22.078 1 98.62 264 VAL A C 1
ATOM 2044 O O . VAL A 1 264 ? -17.312 26.547 22.703 1 98.62 264 VAL A O 1
ATOM 2047 N N . ASP A 1 265 ? -15.234 25.984 22.234 1 98.19 265 ASP A N 1
ATOM 2048 C CA . ASP A 1 265 ? -14.672 26.766 23.328 1 98.19 265 ASP A CA 1
ATOM 2049 C C . ASP A 1 265 ? -14.672 28.25 23 1 98.19 265 ASP A C 1
ATOM 2051 O O . ASP A 1 265 ? -14.766 29.094 23.891 1 98.19 265 ASP A O 1
ATOM 2055 N N . SER A 1 266 ? -14.562 28.594 21.734 1 97.94 266 SER A N 1
ATOM 2056 C CA . SER A 1 266 ? -14.297 29.984 21.391 1 97.94 266 SER A CA 1
ATOM 2057 C C . SER A 1 266 ? -15.391 30.562 20.5 1 97.94 266 SER A C 1
ATOM 2059 O O . SER A 1 266 ? -15.961 31.609 20.812 1 97.94 266 SER A O 1
ATOM 2061 N N . LEU A 1 267 ? -15.781 29.891 19.484 1 98.62 267 LEU A N 1
ATOM 2062 C CA . LEU A 1 267 ? -16.672 30.469 18.469 1 98.62 267 LEU A CA 1
ATOM 2063 C C . LEU A 1 267 ? -18.125 30.375 18.922 1 98.62 267 LEU A C 1
ATOM 2065 O O . LEU A 1 267 ? -18.906 31.312 18.688 1 98.62 267 LEU A O 1
ATOM 2069 N N . LEU A 1 268 ? -18.453 29.312 19.5 1 98.56 268 LEU A N 1
ATOM 2070 C CA . LEU A 1 268 ? -19.844 29.094 19.922 1 98.56 268 LEU A CA 1
ATOM 2071 C C . LEU A 1 268 ? -20.266 30.109 20.969 1 98.56 268 LEU A C 1
ATOM 2073 O O . LEU A 1 268 ? -21.297 30.766 20.828 1 98.56 268 LEU A O 1
ATOM 2077 N N . PRO A 1 269 ? -19.453 30.359 22.016 1 98.44 269 PRO A N 1
ATOM 2078 C CA . PRO A 1 269 ? -19.859 31.344 23.031 1 98.44 269 PRO A CA 1
ATOM 2079 C C . PRO A 1 269 ? -19.938 32.75 22.469 1 98.44 269 PRO A C 1
ATOM 2081 O O . PRO A 1 269 ? -20.703 33.594 22.984 1 98.44 269 PRO A O 1
ATOM 2084 N N . GLN A 1 270 ? -19.188 33.031 21.422 1 98.19 270 GLN A N 1
ATOM 2085 C CA . GLN A 1 270 ? -19.172 34.375 20.812 1 98.19 270 GLN A CA 1
ATOM 2086 C C . GLN A 1 270 ? -20.297 34.531 19.812 1 98.19 270 GLN A C 1
ATOM 2088 O O . GLN A 1 270 ? -20.5 35.625 19.266 1 98.19 270 GLN A O 1
ATOM 2093 N N . GLY A 1 271 ? -20.953 33.5 19.547 1 98.25 271 GLY A N 1
ATOM 2094 C CA . GLY A 1 271 ? -22.062 33.562 18.609 1 98.25 271 GLY A CA 1
ATOM 2095 C C . GLY A 1 271 ? -21.625 33.562 17.156 1 98.25 271 GLY A C 1
ATOM 2096 O O . GLY A 1 271 ? -22.406 33.906 16.266 1 98.25 271 GLY A O 1
ATOM 2097 N N . ILE A 1 272 ? -20.391 33.25 16.953 1 98.5 272 ILE A N 1
ATOM 2098 C CA . ILE A 1 272 ? -19.859 33.219 15.586 1 98.5 272 ILE A CA 1
ATOM 2099 C C . ILE A 1 272 ? -20.422 32 14.844 1 98.5 272 ILE A C 1
ATOM 2101 O O . ILE A 1 272 ? -20.703 32.094 13.648 1 98.5 272 ILE A O 1
ATOM 2105 N N . VAL A 1 273 ? -20.609 30.906 15.578 1 98.75 273 VAL A N 1
ATOM 2106 C CA . VAL A 1 273 ? -21.344 29.75 15.094 1 98.75 273 VAL A CA 1
ATOM 2107 C C . VAL A 1 273 ? -22.469 29.422 16.062 1 98.75 273 VAL A C 1
ATOM 2109 O O . VAL A 1 273 ? -22.422 29.781 17.234 1 98.75 273 VAL A O 1
ATOM 2112 N N . SER A 1 274 ? -23.469 28.75 15.5 1 98.69 274 SER A N 1
ATOM 2113 C CA . SER A 1 2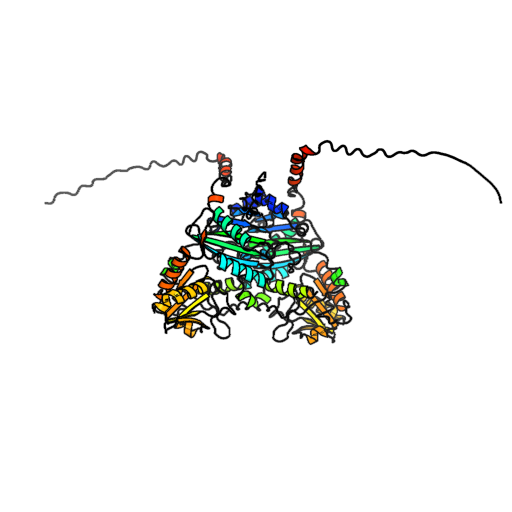74 ? -24.641 28.453 16.312 1 98.69 274 SER A CA 1
ATOM 2114 C C . SER A 1 274 ? -24.594 27.031 16.875 1 98.69 274 SER A C 1
ATOM 2116 O O . SER A 1 274 ? -25.391 26.672 17.734 1 98.69 274 SER A O 1
ATOM 2118 N N . GLY A 1 275 ? -23.656 26.234 16.406 1 98.69 275 GLY A N 1
ATOM 2119 C CA . GLY A 1 275 ? -23.484 24.859 16.844 1 98.69 275 GLY A CA 1
ATOM 2120 C C . GLY A 1 275 ? -22.281 24.172 16.203 1 98.69 275 GLY A C 1
ATOM 2121 O O . GLY A 1 275 ? -21.734 24.672 15.227 1 98.69 275 GLY A O 1
ATOM 2122 N N . VAL A 1 276 ? -21.859 23.141 16.859 1 98.75 276 VAL A N 1
ATOM 2123 C CA . VAL A 1 276 ? -20.812 22.266 16.359 1 98.75 276 VAL A CA 1
ATOM 2124 C C . VAL A 1 276 ? -21.25 20.812 16.484 1 98.75 276 VAL A C 1
ATOM 2126 O O . VAL A 1 276 ? -21.594 20.344 17.578 1 98.75 276 VAL A O 1
ATOM 2129 N N . GLU A 1 277 ? -21.234 20.047 15.367 1 98.56 277 GLU A N 1
ATOM 2130 C CA . GLU A 1 277 ? -21.766 18.703 15.477 1 98.56 277 GLU A CA 1
ATOM 2131 C C . GLU A 1 277 ? -21.094 17.75 14.5 1 98.56 277 GLU A C 1
ATOM 2133 O O . GLU A 1 277 ? -20.469 18.188 13.531 1 98.56 277 GLU A O 1
ATOM 2138 N N . TYR A 1 278 ? -21.125 16.5 14.883 1 98.69 278 TYR A N 1
ATOM 2139 C CA . TYR A 1 278 ? -20.859 15.375 13.984 1 98.69 278 TYR A CA 1
ATOM 2140 C C . TYR A 1 278 ? -22.156 14.773 13.469 1 98.69 278 TYR A C 1
ATOM 2142 O O . TYR A 1 278 ? -22.891 14.125 14.211 1 98.69 278 TYR A O 1
ATOM 2150 N N . HIS A 1 279 ? -22.422 15.055 12.195 1 98.62 279 HIS A N 1
ATOM 2151 C CA . HIS A 1 279 ? -23.672 14.602 11.602 1 98.62 279 HIS A CA 1
ATOM 2152 C C . HIS A 1 279 ? -23.531 14.406 10.094 1 98.62 279 HIS A C 1
ATOM 2154 O O . HIS A 1 279 ? -22.734 15.102 9.453 1 98.62 279 HIS A O 1
ATOM 2160 N N . GLN A 1 280 ? -24.297 13.516 9.531 1 98.5 280 GLN A N 1
ATOM 2161 C CA . GLN A 1 280 ? -24.25 13.25 8.102 1 98.5 280 GLN A CA 1
ATOM 2162 C C . GLN A 1 280 ? -24.578 14.516 7.301 1 98.5 280 GLN A C 1
ATOM 2164 O O . GLN A 1 280 ? -25.359 15.352 7.746 1 98.5 280 GLN A O 1
ATOM 2169 N N . ILE A 1 281 ? -23.953 14.625 6.176 1 98.81 281 ILE A N 1
ATOM 2170 C CA . ILE A 1 281 ? -24.156 15.734 5.25 1 98.81 281 ILE A CA 1
ATOM 2171 C C . ILE A 1 281 ? -24.547 15.195 3.875 1 98.81 281 ILE A C 1
ATOM 2173 O O . ILE A 1 281 ? -23.875 14.312 3.338 1 98.81 281 ILE A O 1
ATOM 2177 N N . THR A 1 282 ? -25.625 15.68 3.297 1 98.69 282 THR A N 1
ATOM 2178 C CA . THR A 1 282 ? -26.031 15.305 1.945 1 98.69 282 THR A CA 1
ATOM 2179 C C . THR A 1 282 ? -25.375 16.234 0.917 1 98.69 282 THR A C 1
ATOM 2181 O O . THR A 1 282 ? -24.844 17.281 1.271 1 98.69 282 THR A O 1
ATOM 2184 N N . LEU A 1 283 ? -25.453 15.805 -0.316 1 98.38 283 LEU A N 1
ATOM 2185 C CA . LEU A 1 283 ? -24.938 16.656 -1.382 1 98.38 283 LEU A CA 1
ATOM 2186 C C . LEU A 1 283 ? -25.672 18 -1.411 1 98.38 283 LEU A C 1
ATOM 2188 O O . LEU A 1 283 ? -25.047 19.047 -1.598 1 98.38 283 LEU A O 1
ATOM 2192 N N . ALA A 1 284 ? -26.922 17.969 -1.25 1 98.31 284 ALA A N 1
ATOM 2193 C CA . ALA A 1 284 ? -27.719 19.188 -1.245 1 98.31 284 ALA A CA 1
ATOM 2194 C C . ALA A 1 284 ? -27.281 20.125 -0.134 1 98.31 284 ALA A C 1
ATOM 2196 O O . ALA A 1 284 ? -27.172 21.344 -0.341 1 98.31 284 ALA A O 1
ATOM 2197 N N . GLU A 1 285 ? -27.062 19.578 1.003 1 98.56 285 GLU A N 1
ATOM 2198 C CA . GLU A 1 285 ? -26.594 20.391 2.125 1 98.56 285 GLU A CA 1
ATOM 2199 C C . GLU A 1 285 ? -25.203 20.969 1.845 1 98.56 285 GLU A C 1
ATOM 2201 O O . GLU A 1 285 ? -24.938 22.125 2.184 1 98.56 285 GLU A O 1
ATOM 2206 N N . LEU A 1 286 ? -24.375 20.188 1.283 1 98.75 286 LEU A N 1
ATOM 2207 C CA . LEU A 1 286 ? -23.031 20.641 0.942 1 98.75 286 LEU A CA 1
ATOM 2208 C C . LEU A 1 286 ? -23.078 21.797 -0.042 1 98.75 286 LEU A C 1
ATOM 2210 O O . LEU A 1 286 ? -22.391 22.812 0.152 1 98.75 286 LEU A O 1
ATOM 2214 N N . LEU A 1 287 ? -23.906 21.734 -1.062 1 98.5 287 LEU A N 1
ATOM 2215 C CA . LEU A 1 287 ? -23.984 22.734 -2.117 1 98.5 287 LEU A CA 1
ATOM 2216 C C . LEU A 1 287 ? -24.672 24 -1.619 1 98.5 287 LEU A C 1
ATOM 2218 O O . LEU A 1 287 ? -24.406 25.094 -2.129 1 98.5 287 LEU A O 1
ATOM 2222 N N . SER A 1 288 ? -25.484 23.859 -0.642 1 98.31 288 SER A N 1
ATOM 2223 C CA . SER A 1 288 ? -26.234 25.016 -0.146 1 98.31 288 SER A CA 1
ATOM 2224 C C . SER A 1 288 ? -25.562 25.609 1.085 1 98.31 288 SER A C 1
ATOM 2226 O O . SER A 1 288 ? -26.078 26.562 1.674 1 98.31 288 SER A O 1
ATOM 2228 N N . ALA A 1 289 ? -24.484 25.109 1.523 1 98.81 289 ALA A N 1
ATOM 2229 C CA . ALA A 1 289 ? -23.812 25.547 2.742 1 98.81 289 ALA A CA 1
ATOM 2230 C C . ALA A 1 289 ? -23.375 27 2.631 1 98.81 289 ALA A C 1
ATOM 2232 O O . ALA A 1 289 ? -23.109 27.5 1.532 1 98.81 289 ALA A O 1
ATOM 2233 N N . LYS A 1 290 ? -23.312 27.703 3.777 1 98.75 290 LYS A N 1
ATOM 2234 C CA . LYS A 1 290 ? -22.75 29.047 3.799 1 98.75 290 LYS A CA 1
ATOM 2235 C C . LYS A 1 290 ? -21.266 29.016 3.475 1 98.75 290 LYS A C 1
ATOM 2237 O O . LYS A 1 290 ? -20.75 29.906 2.779 1 98.75 290 LYS A O 1
ATOM 2242 N N . GLU A 1 291 ? -20.594 28.156 4.051 1 98.88 291 GLU A N 1
ATOM 2243 C CA . GLU A 1 291 ? -19.188 27.875 3.799 1 98.88 291 GLU A CA 1
ATOM 2244 C C . GLU A 1 291 ? -18.906 26.375 3.793 1 98.88 291 GLU A C 1
ATOM 2246 O O . GLU A 1 291 ? -19.656 25.609 4.387 1 98.88 291 GLU A O 1
ATOM 2251 N N . ALA A 1 292 ? -17.875 25.953 3.072 1 98.94 292 ALA A N 1
ATOM 2252 C CA . ALA A 1 292 ? -17.375 24.578 3.064 1 98.94 292 ALA A CA 1
ATOM 2253 C C . ALA A 1 292 ? -15.859 24.547 3.264 1 98.94 292 ALA A C 1
ATOM 2255 O O . ALA A 1 292 ? -15.156 25.469 2.873 1 98.94 292 ALA A O 1
ATOM 2256 N N . PHE A 1 293 ? -15.43 23.422 3.896 1 98.88 293 PHE A N 1
ATOM 2257 C CA . PHE A 1 293 ? -14.039 23.359 4.332 1 98.88 293 PHE A CA 1
ATOM 2258 C C . PHE A 1 293 ? -13.414 22.016 4.008 1 98.88 293 PHE A C 1
ATOM 2260 O O . PHE A 1 293 ? -14.078 20.984 4.09 1 98.88 293 PHE A O 1
ATOM 2267 N N . SER A 1 294 ? -12.188 22.031 3.639 1 98.69 294 SER A N 1
ATOM 2268 C CA . SER A 1 294 ? -11.305 20.859 3.633 1 98.69 294 SER A CA 1
ATOM 2269 C C . SER A 1 294 ? -10.336 20.891 4.812 1 98.69 294 SER A C 1
ATOM 2271 O O . SER A 1 294 ? -9.656 21.906 5.035 1 98.69 294 SER A O 1
ATOM 2273 N N . LEU A 1 295 ? -10.312 19.828 5.582 1 98.38 295 LEU A N 1
ATOM 2274 C CA . LEU A 1 295 ? -9.508 19.812 6.801 1 98.38 295 LEU A CA 1
ATOM 2275 C C . LEU A 1 295 ? -8.578 18.594 6.82 1 98.38 295 LEU A C 1
ATOM 2277 O O . LEU A 1 295 ? -9.031 17.469 6.633 1 98.38 295 LEU A O 1
ATOM 2281 N N . GLY A 1 296 ? -7.301 18.844 7.082 1 96.31 296 GLY A N 1
ATOM 2282 C CA . GLY A 1 296 ? -6.301 17.797 7.207 1 96.31 296 GLY A CA 1
ATOM 2283 C C . GLY A 1 296 ? -4.879 18.312 7.203 1 96.31 296 GLY A C 1
ATOM 2284 O O . GLY A 1 296 ? -4.613 19.391 6.672 1 96.31 296 GLY A O 1
ATOM 2285 N N . GLY A 1 297 ? -3.961 17.562 7.777 1 93.38 297 GLY A N 1
ATOM 2286 C CA . GLY A 1 297 ? -2.549 17.922 7.754 1 93.38 297 GLY A CA 1
ATOM 2287 C C . GLY A 1 297 ? -2.24 19.203 8.492 1 93.38 297 GLY A C 1
ATOM 2288 O O . GLY A 1 297 ? -1.336 19.953 8.109 1 93.38 297 GLY A O 1
ATOM 2289 N N . GLY A 1 298 ? -3.059 19.547 9.383 1 93.06 298 GLY A N 1
ATOM 2290 C CA . GLY A 1 298 ? -2.844 20.766 10.148 1 93.06 298 GLY A CA 1
ATOM 2291 C C . GLY A 1 298 ? -3.289 22.016 9.422 1 93.06 298 GLY A C 1
ATOM 2292 O O . GLY A 1 298 ? -2.729 23.094 9.633 1 93.06 298 GLY A O 1
ATOM 2293 N N . SER A 1 299 ? -4.25 21.844 8.547 1 95.19 299 SER A N 1
ATOM 2294 C CA . SER A 1 299 ? -4.723 23 7.801 1 95.19 299 SER A CA 1
ATOM 2295 C C . SER A 1 299 ? -6.227 22.922 7.559 1 95.19 299 SER A C 1
ATOM 2297 O O . SER A 1 299 ? -6.812 21.844 7.582 1 95.19 299 SER A O 1
ATOM 2299 N N . VAL A 1 300 ? -6.793 24.062 7.441 1 98 300 VAL A N 1
ATOM 2300 C CA . VAL A 1 300 ? -8.156 24.219 6.945 1 98 300 VAL A CA 1
ATOM 2301 C C . VAL A 1 300 ? -8.148 25.062 5.668 1 98 300 VAL A C 1
ATOM 2303 O O . VAL A 1 300 ? -7.488 26.094 5.605 1 98 300 VAL A O 1
ATOM 2306 N N . LEU A 1 301 ? -8.773 24.562 4.645 1 98.44 301 LEU A N 1
ATOM 2307 C CA . LEU A 1 301 ? -8.906 25.281 3.385 1 98.44 301 LEU A CA 1
ATOM 2308 C C . LEU A 1 301 ? -10.375 25.531 3.061 1 98.44 301 LEU A C 1
ATOM 2310 O O . LEU A 1 301 ? -11.227 24.672 3.283 1 98.44 301 LEU A O 1
ATOM 2314 N N . PRO A 1 302 ? -10.641 26.719 2.539 1 98.81 302 PRO A N 1
ATOM 2315 C CA . PRO A 1 302 ? -12.016 26.984 2.121 1 98.81 302 PRO A CA 1
ATOM 2316 C C . PRO A 1 302 ? -12.352 26.391 0.758 1 98.81 302 PRO A C 1
ATOM 2318 O O . PRO A 1 302 ? -11.594 26.562 -0.203 1 98.81 302 PRO A O 1
ATOM 2321 N N . ILE A 1 303 ? -13.422 25.641 0.687 1 98.88 303 ILE A N 1
ATOM 2322 C CA . ILE A 1 303 ? -13.953 25.188 -0.593 1 98.88 303 ILE A CA 1
ATOM 2323 C C . ILE A 1 303 ? -14.961 26.203 -1.124 1 98.88 303 ILE A C 1
ATOM 2325 O O . ILE A 1 303 ? -16.016 26.406 -0.521 1 98.88 303 ILE A O 1
ATOM 2329 N N . VAL A 1 304 ? -14.641 26.766 -2.271 1 98.81 304 VAL A N 1
ATOM 2330 C CA . VAL A 1 304 ? -15.484 27.875 -2.707 1 98.81 304 VAL A CA 1
ATOM 2331 C C . VAL A 1 304 ? -16.281 27.469 -3.939 1 98.81 304 VAL A C 1
ATOM 2333 O O . VAL A 1 304 ? -17.188 28.188 -4.375 1 98.81 304 VAL A O 1
ATOM 2336 N N . ARG A 1 305 ? -15.938 26.312 -4.488 1 98.69 305 ARG A N 1
ATOM 2337 C CA . ARG A 1 305 ? -16.656 25.781 -5.648 1 98.69 305 ARG A CA 1
ATOM 2338 C C . ARG A 1 305 ? -16.641 24.25 -5.652 1 98.69 305 ARG A C 1
ATOM 2340 O O . ARG A 1 305 ? -15.633 23.641 -5.328 1 98.69 305 ARG A O 1
ATOM 2347 N N . ILE A 1 306 ? -17.797 23.656 -6.035 1 98.75 306 ILE A N 1
ATOM 2348 C CA . ILE A 1 306 ? -17.922 22.203 -6.199 1 98.75 306 ILE A CA 1
ATOM 2349 C C . ILE A 1 306 ? -18.688 21.891 -7.477 1 98.75 306 ILE A C 1
ATOM 2351 O O . ILE A 1 306 ? -19.844 22.297 -7.625 1 98.75 306 ILE A O 1
ATOM 2355 N N . ASP A 1 307 ? -18.078 21.203 -8.352 1 98.19 307 ASP A N 1
ATOM 2356 C CA . ASP A 1 307 ? -18.688 20.844 -9.633 1 98.19 307 ASP A CA 1
ATOM 2357 C C . ASP A 1 307 ? -19.266 22.062 -10.328 1 98.19 307 ASP A C 1
ATOM 2359 O O . ASP A 1 307 ? -20.406 22.031 -10.797 1 98.19 307 ASP A O 1
ATOM 2363 N N . GLY A 1 308 ? -18.531 23.109 -10.25 1 97.69 308 GLY A N 1
ATOM 2364 C CA . GLY A 1 308 ? -18.953 24.328 -10.914 1 97.69 308 GLY A CA 1
ATOM 2365 C C . GLY A 1 308 ? -19.938 25.156 -10.102 1 97.69 308 GLY A C 1
ATOM 2366 O O . GLY A 1 308 ? -20.188 26.312 -10.406 1 97.69 308 GLY A O 1
ATOM 2367 N N . HIS A 1 309 ? -20.469 24.625 -9.07 1 98.38 309 HIS A N 1
ATOM 2368 C CA . HIS A 1 309 ? -21.406 25.328 -8.203 1 98.38 309 HIS A CA 1
ATOM 2369 C C . HIS A 1 309 ? -20.672 26.188 -7.18 1 98.38 309 HIS A C 1
ATOM 2371 O O . HIS A 1 309 ? -19.828 25.688 -6.434 1 98.38 309 HIS A O 1
ATOM 2377 N N . VAL A 1 310 ? -21.078 27.391 -7.09 1 98.56 310 VAL A N 1
ATOM 2378 C CA . VAL A 1 310 ? -20.438 28.328 -6.172 1 98.56 310 VAL A CA 1
ATOM 2379 C C . VAL A 1 310 ? -20.969 28.109 -4.758 1 98.56 310 VAL A C 1
ATOM 2381 O O . VAL A 1 310 ? -22.188 28 -4.555 1 98.56 310 VAL A O 1
ATOM 2384 N N . ILE A 1 311 ? -20.172 28.031 -3.814 1 98.69 311 ILE A N 1
ATOM 2385 C CA . ILE A 1 311 ? -20.531 27.938 -2.404 1 98.69 311 ILE A CA 1
ATOM 2386 C C . ILE A 1 311 ? -20.516 29.328 -1.77 1 98.69 311 ILE A C 1
ATOM 2388 O O . ILE A 1 311 ? -19.516 30.047 -1.871 1 98.69 311 ILE A O 1
ATOM 2392 N N . GLY A 1 312 ? -21.609 29.641 -1.083 1 97.31 312 GLY A N 1
ATOM 2393 C CA . GLY A 1 312 ? -21.703 31 -0.579 1 97.31 312 GLY A CA 1
ATOM 2394 C C . GLY A 1 312 ? -21.562 32.062 -1.664 1 97.31 312 GLY A C 1
ATOM 2395 O O . GLY A 1 312 ? -22.312 32.031 -2.641 1 97.31 312 GLY A O 1
ATOM 2396 N N . ASP A 1 313 ? -20.547 32.906 -1.591 1 96.69 313 ASP A N 1
ATOM 2397 C CA . ASP A 1 313 ? -20.328 33.906 -2.604 1 96.69 313 ASP A CA 1
ATOM 2398 C C . ASP A 1 313 ? -19.078 33.625 -3.434 1 96.69 313 ASP A C 1
ATOM 2400 O O . ASP A 1 313 ? -18.578 34.5 -4.148 1 96.69 313 ASP A O 1
ATOM 2404 N N . GLY A 1 314 ? -18.516 32.531 -3.195 1 98 314 GLY A N 1
ATOM 2405 C CA . GLY A 1 314 ? -17.406 32.094 -4.023 1 98 314 GLY A CA 1
ATOM 2406 C C . GLY A 1 314 ? -16.062 32.562 -3.5 1 98 314 GLY A C 1
ATOM 2407 O O . GLY A 1 314 ? -15.055 32.5 -4.211 1 98 314 GLY A O 1
ATOM 2408 N N . LYS A 1 315 ? -16.109 33.031 -2.32 1 98.12 315 LYS A N 1
ATOM 2409 C CA . LYS A 1 315 ? -14.891 33.5 -1.656 1 98.12 315 LYS A CA 1
ATOM 2410 C C . LYS A 1 315 ? -14.758 32.875 -0.263 1 98.12 315 LYS A C 1
ATOM 2412 O O . LYS A 1 315 ? -15.758 32.469 0.333 1 98.12 315 LYS A O 1
ATOM 2417 N N . PRO A 1 316 ? -13.555 32.781 0.23 1 98.56 316 PRO A N 1
ATOM 2418 C CA . PRO A 1 316 ? -13.391 32.344 1.614 1 98.56 316 PRO A CA 1
ATOM 2419 C C . PRO A 1 316 ? -14.211 33.156 2.604 1 98.56 316 PRO A C 1
ATOM 2421 O O . PRO A 1 316 ? -14.172 34.375 2.562 1 98.56 316 PRO A O 1
ATOM 2424 N N . GLY A 1 317 ? -14.883 32.531 3.5 1 98.5 317 GLY A N 1
ATOM 2425 C CA . GLY A 1 317 ? -15.82 33.188 4.375 1 98.5 317 GLY A CA 1
ATOM 2426 C C . GLY A 1 317 ? -15.234 33.531 5.73 1 98.5 317 GLY A C 1
ATOM 2427 O O . GLY A 1 317 ? -14.086 33.188 6.023 1 98.5 317 GLY A O 1
ATOM 2428 N N . PRO A 1 318 ? -16 34.281 6.465 1 98.44 318 PRO A N 1
ATOM 2429 C CA . PRO A 1 318 ? -15.508 34.75 7.762 1 98.44 318 PRO A CA 1
ATOM 2430 C C . PRO A 1 318 ? -15.258 33.594 8.75 1 98.44 318 PRO A C 1
ATOM 2432 O O . PRO A 1 318 ? -14.336 33.688 9.57 1 98.44 318 PRO A O 1
ATOM 2435 N N . VAL A 1 319 ? -16.062 32.562 8.727 1 98.75 319 VAL A N 1
ATOM 2436 C CA . VAL A 1 319 ? -15.875 31.484 9.68 1 98.75 319 VAL A CA 1
ATOM 2437 C C . VAL A 1 319 ? -14.602 30.719 9.336 1 98.75 319 VAL A C 1
ATOM 2439 O O . VAL A 1 319 ? -13.891 30.25 10.227 1 98.75 319 VAL A O 1
ATOM 2442 N N . PHE A 1 320 ? -14.359 30.578 8.062 1 98.75 320 PHE A N 1
ATOM 2443 C CA . PHE A 1 320 ? -13.078 30 7.664 1 98.75 320 PHE A CA 1
ATOM 2444 C C . PHE A 1 320 ? -11.922 30.75 8.312 1 98.75 320 PHE A C 1
ATOM 2446 O O . PHE A 1 320 ? -11.023 30.141 8.891 1 98.75 320 PHE A O 1
ATOM 2453 N N . LYS A 1 321 ? -11.945 32.062 8.164 1 98.5 321 LYS A N 1
ATOM 2454 C CA . LYS A 1 321 ? -10.867 32.875 8.695 1 98.5 321 LYS A CA 1
ATOM 2455 C C . LYS A 1 321 ? -10.703 32.688 10.203 1 98.5 321 LYS A C 1
ATOM 2457 O O . LYS A 1 321 ? -9.578 32.625 10.703 1 98.5 321 LYS A O 1
ATOM 2462 N N . GLU A 1 322 ? -11.805 32.594 10.859 1 98.69 322 GLU A N 1
ATOM 2463 C CA . GLU A 1 322 ? -11.758 32.344 12.297 1 98.69 322 GLU A CA 1
ATOM 2464 C C . GLU A 1 322 ? -11.148 30.984 12.602 1 98.69 322 GLU A C 1
ATOM 2466 O O . GLU A 1 322 ? -10.328 30.859 13.508 1 98.69 322 GLU A O 1
ATOM 2471 N N . LEU A 1 323 ? -11.586 29.938 11.914 1 98.75 323 LEU A N 1
ATOM 2472 C CA . LEU A 1 323 ? -11.07 28.594 12.117 1 98.75 323 LEU A CA 1
ATOM 2473 C C . LEU A 1 323 ? -9.57 28.547 11.844 1 98.75 323 LEU A C 1
ATOM 2475 O O . LEU A 1 323 ? -8.82 27.922 12.609 1 98.75 323 LEU A O 1
ATOM 2479 N N . ASP A 1 324 ? -9.195 29.141 10.766 1 98.12 324 ASP A N 1
ATOM 2480 C CA . ASP A 1 324 ? -7.781 29.188 10.406 1 98.12 324 ASP A CA 1
ATOM 2481 C C . ASP A 1 324 ? -6.953 29.875 11.492 1 98.12 324 ASP A C 1
ATOM 2483 O O . ASP A 1 324 ? -5.898 29.359 11.883 1 98.12 324 ASP A O 1
ATOM 2487 N N . ALA A 1 325 ? -7.383 31 11.961 1 97.88 325 ALA A N 1
ATOM 2488 C CA . ALA A 1 325 ? -6.691 31.75 13.016 1 97.88 325 ALA A CA 1
ATOM 2489 C C . ALA A 1 325 ? -6.605 30.922 14.297 1 97.88 325 ALA A C 1
ATOM 2491 O O . ALA A 1 325 ? -5.578 30.938 14.977 1 97.88 325 ALA A O 1
ATOM 2492 N N . LEU A 1 326 ? -7.684 30.281 14.641 1 98.12 326 LEU A N 1
ATOM 2493 C CA . LEU A 1 326 ? -7.707 29.438 15.836 1 98.12 326 LEU A CA 1
ATOM 2494 C C . LEU A 1 326 ? -6.66 28.328 15.742 1 98.12 326 LEU A C 1
ATOM 2496 O O . LEU A 1 326 ? -5.965 28.047 16.719 1 98.12 326 LEU A O 1
ATOM 2500 N N . LEU A 1 327 ? -6.613 27.719 14.625 1 97.19 327 LEU A N 1
ATOM 2501 C CA . LEU A 1 327 ? -5.672 26.609 14.438 1 97.19 327 LEU A CA 1
ATOM 2502 C C . LEU A 1 327 ? -4.23 27.109 14.523 1 97.19 327 LEU A C 1
ATOM 2504 O O . LEU A 1 327 ? -3.396 26.484 15.188 1 97.19 327 LEU A O 1
ATOM 2508 N N . VAL A 1 328 ? -3.947 28.203 13.898 1 95.25 328 VAL A N 1
ATOM 2509 C CA . VAL A 1 328 ? -2.605 28.781 13.898 1 95.25 328 VAL A CA 1
ATOM 2510 C C . VAL A 1 328 ? -2.197 29.125 15.336 1 95.25 328 VAL A C 1
ATOM 2512 O O . VAL A 1 328 ? -1.078 28.812 15.758 1 95.25 328 VAL A O 1
ATOM 2515 N N . ARG A 1 329 ? -3.055 29.734 16.078 1 96.69 329 ARG A N 1
ATOM 2516 C CA . ARG A 1 329 ? -2.777 30.078 17.469 1 96.69 329 ARG A CA 1
ATOM 2517 C C . ARG A 1 329 ? -2.564 28.828 18.297 1 96.69 329 ARG A C 1
ATOM 2519 O O . ARG A 1 329 ? -1.684 28.781 19.172 1 96.69 329 ARG A O 1
ATOM 2526 N N . ASP A 1 330 ? -3.441 27.844 18.062 1 97.25 330 ASP A N 1
ATOM 2527 C CA . ASP A 1 330 ? -3.318 26.594 18.812 1 97.25 330 ASP A CA 1
ATOM 2528 C C . ASP A 1 330 ? -1.959 25.938 18.562 1 97.25 330 ASP A C 1
ATOM 2530 O O . ASP A 1 330 ? -1.337 25.438 19.5 1 97.25 330 ASP A O 1
ATOM 2534 N N . MET A 1 331 ? -1.49 25.984 17.375 1 94.94 331 MET A N 1
ATOM 2535 C CA . MET A 1 331 ? -0.224 25.359 16.984 1 94.94 331 MET A CA 1
ATOM 2536 C C . MET A 1 331 ? 0.956 26.109 17.594 1 94.94 331 MET A C 1
ATOM 2538 O O . MET A 1 331 ? 2.062 25.578 17.672 1 94.94 331 MET A O 1
ATOM 2542 N N . ASP A 1 332 ? 0.704 27.281 18.062 1 94.25 332 ASP A N 1
ATOM 2543 C CA . ASP A 1 332 ? 1.759 28.094 18.641 1 94.25 332 ASP A CA 1
ATOM 2544 C C . ASP A 1 332 ? 1.84 27.891 20.156 1 94.25 332 ASP A C 1
ATOM 2546 O O . ASP A 1 332 ? 2.867 28.172 20.781 1 94.25 332 ASP A O 1
ATOM 2550 N N . VAL A 1 333 ? 0.77 27.344 20.75 1 94.69 333 VAL A N 1
ATOM 2551 C CA . VAL A 1 333 ? 0.752 27.469 22.203 1 94.69 333 VAL A CA 1
ATOM 2552 C C . VAL A 1 333 ? 0.423 26.125 22.844 1 94.69 333 VAL A C 1
ATOM 2554 O O . VAL A 1 333 ? 0.792 25.859 23.984 1 94.69 333 VAL A O 1
ATOM 2557 N N . ASN A 1 334 ? -0.269 25.297 22.125 1 94.94 334 ASN A N 1
ATOM 2558 C CA . ASN A 1 334 ? -0.758 24.062 22.75 1 94.94 334 ASN A CA 1
ATOM 2559 C C . ASN A 1 334 ? -0.121 22.828 22.109 1 94.94 334 ASN A C 1
ATOM 2561 O O . ASN A 1 334 ? 0.214 22.844 20.938 1 94.94 334 ASN A O 1
ATOM 2565 N N . PHE A 1 335 ? 0.041 21.766 23 1 96.94 335 PHE A N 1
ATOM 2566 C CA . PHE A 1 335 ? 0.456 20.438 22.578 1 96.94 335 PHE A CA 1
ATOM 2567 C C . PHE A 1 335 ? 1.78 20.5 21.828 1 96.94 335 PHE A C 1
ATOM 2569 O O . PHE A 1 335 ? 1.901 19.953 20.734 1 96.94 335 PHE A O 1
ATOM 2576 N N . LEU A 1 336 ? 2.699 21.203 22.375 1 97.62 336 LEU A N 1
ATOM 2577 C CA . LEU A 1 336 ? 3.988 21.438 21.734 1 97.62 336 LEU A CA 1
ATOM 2578 C C . LEU A 1 336 ? 5.066 20.531 22.344 1 97.62 336 LEU A C 1
ATOM 2580 O O . LEU A 1 336 ? 5.168 20.422 23.562 1 97.62 336 LEU A O 1
ATOM 2584 N N . ASP A 1 337 ? 5.789 19.891 21.531 1 98.19 337 ASP A N 1
ATOM 2585 C CA . ASP A 1 337 ? 7.008 19.172 21.922 1 98.19 337 ASP A CA 1
ATOM 2586 C C . ASP A 1 337 ? 8.25 19.922 21.438 1 98.19 337 ASP A C 1
ATOM 2588 O O . ASP A 1 337 ? 8.445 20.094 20.234 1 98.19 337 ASP A O 1
ATOM 2592 N N . PRO A 1 338 ? 9.078 20.344 22.375 1 98 338 PRO A N 1
ATOM 2593 C CA . PRO A 1 338 ? 10.305 21 21.938 1 98 338 PRO A CA 1
ATOM 2594 C C . PRO A 1 338 ? 11.258 20.062 21.203 1 98 338 PRO A C 1
ATOM 2596 O O . PRO A 1 338 ? 11.484 18.938 21.656 1 98 338 PRO A O 1
ATOM 2599 N N . VAL A 1 339 ? 11.758 20.516 20.109 1 98 339 VAL A N 1
ATOM 2600 C CA . VAL A 1 339 ? 12.719 19.734 19.344 1 98 339 VAL A CA 1
ATOM 2601 C C . VAL A 1 339 ? 14.125 19.953 19.906 1 98 339 VAL A C 1
ATOM 2603 O O . VAL A 1 339 ? 14.539 21.094 20.125 1 98 339 VAL A O 1
ATOM 2606 N N . PRO A 1 340 ? 14.914 18.891 20.078 1 97.12 340 PRO A N 1
ATOM 2607 C CA . PRO A 1 340 ? 16.234 19.031 20.688 1 97.12 340 PRO A CA 1
ATOM 2608 C C . PRO A 1 340 ? 17.328 19.344 19.656 1 97.12 340 PRO A C 1
ATOM 2610 O O . PRO A 1 340 ? 18.281 18.578 19.531 1 97.12 340 PRO A O 1
ATOM 2613 N N . TYR A 1 341 ? 17.297 20.438 19.078 1 96.81 341 TYR A N 1
ATOM 2614 C CA . TYR A 1 341 ? 18.219 20.812 18.016 1 96.81 341 TYR A CA 1
ATOM 2615 C C . TYR A 1 341 ? 19.656 20.797 18.5 1 96.81 341 TYR A C 1
ATOM 2617 O O . TYR A 1 341 ? 20.578 20.484 17.734 1 96.81 341 TYR A O 1
ATOM 2625 N N . GLN A 1 342 ? 19.922 21.094 19.688 1 94.12 342 GLN A N 1
ATOM 2626 C CA . GLN A 1 342 ? 21.266 21.219 20.25 1 94.12 342 GLN A CA 1
ATOM 2627 C C . GLN A 1 342 ? 21.984 19.875 20.234 1 94.12 342 GLN A C 1
ATOM 2629 O O . GLN A 1 342 ? 23.219 19.812 20.266 1 94.12 342 GLN A O 1
ATOM 2634 N N . GLU A 1 343 ? 21.234 18.875 20.156 1 93.06 343 GLU A N 1
ATOM 2635 C CA . GLU A 1 343 ? 21.828 17.531 20.188 1 93.06 343 GLU A CA 1
ATOM 2636 C C . GLU A 1 343 ? 22.438 17.172 18.844 1 93.06 343 GLU A C 1
ATOM 2638 O O . GLU A 1 343 ? 23.203 16.203 18.75 1 93.06 343 GLU A O 1
ATOM 2643 N N . TYR A 1 344 ? 22.141 17.891 17.797 1 92.81 344 TYR A N 1
ATOM 2644 C CA . TYR A 1 344 ? 22.609 17.531 16.469 1 92.81 344 TYR A CA 1
ATOM 2645 C C . TYR A 1 344 ? 23.344 18.688 15.812 1 92.81 344 TYR A C 1
ATOM 2647 O O . TYR A 1 344 ? 23.547 18.703 14.594 1 92.81 344 TYR A O 1
ATOM 2655 N N . THR A 1 345 ? 23.719 19.891 16.516 1 79.94 345 THR A N 1
ATOM 2656 C CA . THR A 1 345 ? 24.438 21.031 15.992 1 79.94 345 THR A CA 1
ATOM 2657 C C . THR A 1 345 ? 25.859 20.656 15.602 1 79.94 345 THR A C 1
ATOM 2659 O O . THR A 1 345 ? 26.406 21.188 14.633 1 79.94 345 THR A O 1
ATOM 2662 N N . GLN A 1 346 ? 26.75 20.375 16.688 1 54.41 346 GLN A N 1
ATOM 2663 C CA . GLN A 1 346 ? 28.188 20.391 16.484 1 54.41 346 GLN A CA 1
ATOM 2664 C C . GLN A 1 346 ? 28.578 19.5 15.297 1 54.41 346 GLN A C 1
ATOM 2666 O O . GLN A 1 346 ? 29.328 19.938 14.422 1 54.41 346 GLN A O 1
ATOM 2671 N N . GLY A 1 347 ? 28.984 18.297 15.547 1 45.28 347 GLY A N 1
ATOM 2672 C CA . GLY A 1 347 ? 29.969 17.391 14.984 1 45.28 347 GLY A CA 1
ATOM 2673 C C . GLY A 1 347 ? 29.594 16.906 13.594 1 45.28 347 GLY A C 1
ATOM 2674 O O . GLY A 1 347 ? 30.469 16.594 12.781 1 45.28 347 GLY A O 1
ATOM 2675 N N . GLY A 1 348 ? 28.484 16.25 13.414 1 41.12 348 GLY A N 1
ATOM 2676 C CA . GLY A 1 348 ? 28.297 15.203 12.422 1 41.12 348 GLY A CA 1
ATOM 2677 C C . GLY A 1 348 ? 27.922 15.742 11.055 1 41.12 348 GLY A C 1
ATOM 2678 O O . GLY A 1 348 ? 27.203 15.078 10.297 1 41.12 348 GLY A O 1
ATOM 2679 N N . LEU A 1 349 ? 27.906 17 10.883 1 38.91 349 LEU A N 1
ATOM 2680 C CA . LEU A 1 349 ? 27.688 17.312 9.477 1 38.91 349 LEU A CA 1
ATOM 2681 C C . LEU A 1 349 ? 28.562 16.438 8.578 1 38.91 349 LEU A C 1
ATOM 2683 O O . LEU A 1 349 ? 29.781 16.547 8.602 1 38.91 349 LEU A O 1
ATOM 2687 N N . VAL A 1 350 ? 28.234 15.32 8.383 1 39.28 350 VAL A N 1
ATOM 2688 C CA . VAL A 1 350 ? 28.859 14.656 7.242 1 39.28 350 VAL A CA 1
ATOM 2689 C C . VAL A 1 350 ? 29.031 15.648 6.094 1 39.28 350 VAL A C 1
ATOM 2691 O O . VAL A 1 350 ? 28.078 16.344 5.715 1 39.28 350 VAL A O 1
ATOM 2694 N N . GLN A 1 351 ? 30.203 16.297 5.84 1 33.66 351 GLN A N 1
ATOM 2695 C CA . GLN A 1 351 ? 30.562 17.094 4.676 1 33.66 351 GLN A CA 1
ATOM 2696 C C . GLN A 1 351 ? 29.797 16.641 3.438 1 33.66 351 GLN A C 1
ATOM 2698 O O . GLN A 1 351 ? 29.75 15.445 3.139 1 33.66 351 GLN A O 1
ATOM 2703 N N . ARG A 1 352 ? 28.688 17.297 3 1 36.75 352 ARG A N 1
ATOM 2704 C CA . ARG A 1 352 ? 28.266 17.125 1.612 1 36.75 352 ARG A CA 1
ATOM 2705 C C . ARG A 1 352 ? 29.469 16.891 0.7 1 36.75 352 ARG A C 1
ATOM 2707 O O . ARG A 1 352 ? 30.219 17.812 0.399 1 36.75 352 ARG A O 1
ATOM 2714 N N . GLY A 1 353 ? 30.297 15.938 0.917 1 31.88 353 GLY A N 1
ATOM 2715 C CA . GLY A 1 353 ? 31.375 15.688 -0.032 1 31.88 353 GLY A CA 1
ATOM 2716 C C . GLY A 1 353 ? 30.906 15.672 -1.474 1 31.88 353 GLY A C 1
ATOM 2717 O O . GLY A 1 353 ? 30.219 14.734 -1.901 1 31.88 353 GLY A O 1
ATOM 2718 N N . TRP A 1 354 ? 30.328 16.891 -1.93 1 30.12 354 TRP A N 1
ATOM 2719 C CA . TRP A 1 354 ? 30.266 17.031 -3.383 1 30.12 354 TRP A CA 1
ATOM 2720 C C . TRP A 1 354 ? 31.531 16.5 -4.035 1 30.12 354 TRP A C 1
ATOM 2722 O O . TRP A 1 354 ? 32.5 17.266 -4.246 1 30.12 354 TRP A O 1
ATOM 2732 N N . ARG A 1 355 ? 32.156 15.531 -3.578 1 32.56 355 ARG A N 1
ATOM 2733 C CA . ARG A 1 355 ? 33.281 15.008 -4.352 1 32.56 355 ARG A CA 1
ATOM 2734 C C . ARG A 1 355 ? 32.875 14.742 -5.797 1 32.56 355 ARG A C 1
ATOM 2736 O O . ARG A 1 355 ? 33.719 14.492 -6.648 1 32.56 355 ARG A O 1
ATOM 2743 N N . GLY A 1 356 ? 31.484 14.547 -6.031 1 32.03 356 GLY A N 1
ATOM 2744 C CA . GLY A 1 356 ? 31.25 14.32 -7.449 1 32.03 356 GLY A CA 1
ATOM 2745 C C . GLY A 1 356 ? 31.547 15.539 -8.305 1 32.03 356 GLY A C 1
ATOM 2746 O O . GLY A 1 356 ? 31.562 15.453 -9.531 1 32.03 356 GLY A O 1
ATOM 2747 N N . LEU A 1 357 ? 31.469 16.797 -7.699 1 30.59 357 LEU A N 1
ATOM 2748 C CA . LEU A 1 357 ? 31.875 17.875 -8.594 1 30.59 357 LEU A CA 1
ATOM 2749 C C . LEU A 1 357 ? 33.375 17.875 -8.797 1 30.59 357 LEU A C 1
ATOM 2751 O O . LEU A 1 357 ? 33.906 18.562 -9.695 1 30.59 357 LEU A O 1
ATOM 2755 N N . GLN A 1 358 ? 34.094 17.344 -7.84 1 30.7 358 GLN A N 1
ATOM 2756 C CA . GLN A 1 358 ? 35.5 17.516 -8.094 1 30.7 358 GLN A CA 1
ATOM 2757 C C . GLN A 1 358 ? 35.969 16.641 -9.25 1 30.7 358 GLN A C 1
ATOM 2759 O O . GLN A 1 358 ? 37.031 16.906 -9.852 1 30.7 358 GLN A O 1
ATOM 2764 N N . ARG A 1 359 ? 35.281 15.469 -9.32 1 31.5 359 ARG A N 1
ATOM 2765 C CA . ARG A 1 359 ? 35.906 14.664 -10.367 1 31.5 359 ARG A CA 1
ATOM 2766 C C . ARG A 1 359 ? 35.562 15.195 -11.75 1 31.5 359 ARG A C 1
ATOM 2768 O O . ARG A 1 359 ? 36.031 14.672 -12.766 1 31.5 359 ARG A O 1
ATOM 2775 N N . TRP A 1 360 ? 34.5 16.141 -11.844 1 29.84 360 TRP A N 1
ATOM 2776 C CA . TRP A 1 360 ? 34.375 16.688 -13.195 1 29.84 360 TRP A CA 1
ATOM 2777 C C . TRP A 1 360 ? 35.625 17.469 -13.594 1 29.84 360 TRP A C 1
ATOM 2779 O O . TRP A 1 360 ? 35.875 17.703 -14.781 1 29.84 360 TRP A O 1
ATOM 2789 N N . ARG A 1 361 ? 36.281 18.047 -12.508 1 28.89 361 ARG A N 1
ATOM 2790 C CA . ARG A 1 361 ? 37.344 18.906 -12.992 1 28.89 361 ARG A CA 1
ATOM 2791 C C . ARG A 1 361 ? 38.438 18.094 -13.711 1 28.89 361 ARG A C 1
ATOM 2793 O O . ARG A 1 361 ? 39.188 18.625 -14.5 1 28.89 361 ARG A O 1
ATOM 2800 N N . ARG A 1 362 ? 38.625 16.859 -13.18 1 29.84 362 ARG A N 1
ATOM 2801 C CA . ARG A 1 362 ? 39.844 16.344 -13.781 1 29.84 362 ARG A CA 1
ATOM 2802 C C . ARG A 1 362 ? 39.625 15.922 -15.227 1 29.84 362 ARG A C 1
ATOM 2804 O O . ARG A 1 362 ? 40.562 15.836 -16.016 1 29.84 362 ARG A O 1
ATOM 2811 N N . ALA A 1 363 ? 38.375 15.328 -15.359 1 29.64 363 ALA A N 1
ATOM 2812 C CA . ALA A 1 363 ? 38.438 14.773 -16.719 1 29.64 363 ALA A CA 1
ATOM 2813 C C . ALA A 1 363 ? 38.5 15.891 -17.75 1 29.64 363 ALA A C 1
ATOM 2815 O O . ALA A 1 363 ? 39.125 15.711 -18.812 1 29.64 363 ALA A O 1
ATOM 2816 N N . ASP A 1 364 ? 37.594 16.859 -17.469 1 28.06 364 ASP A N 1
ATOM 2817 C CA . ASP A 1 364 ? 37.594 17.812 -18.562 1 28.06 364 ASP A CA 1
ATOM 2818 C C . ASP A 1 364 ? 38.844 18.688 -18.531 1 28.06 364 ASP A C 1
ATOM 2820 O O . ASP A 1 364 ? 38.906 19.766 -19.141 1 28.06 364 ASP A O 1
ATOM 2824 N N . GLY A 1 365 ? 39.719 18.375 -17.578 1 28.67 365 GLY A N 1
ATOM 2825 C CA . GLY A 1 365 ? 40.875 19.266 -17.672 1 28.67 365 GLY A CA 1
ATOM 2826 C C . GLY A 1 365 ? 41.406 19.406 -19.078 1 28.67 365 GLY A C 1
ATOM 2827 O O . GLY A 1 365 ? 42.375 20.141 -19.297 1 28.67 365 GLY A O 1
ATOM 2828 N N . TYR A 1 366 ? 41.156 18.219 -19.781 1 26.17 366 TYR A N 1
ATOM 2829 C CA . TYR A 1 366 ? 42.031 18.359 -20.953 1 26.17 366 TYR A CA 1
ATOM 2830 C C . TYR A 1 366 ? 41.594 19.531 -21.812 1 26.17 366 TYR A C 1
ATOM 2832 O O . TYR A 1 366 ? 42.438 20.281 -22.328 1 26.17 366 TYR A O 1
ATOM 2840 N N . LEU A 1 367 ? 40.281 19.375 -22.219 1 25.56 367 LEU A N 1
ATOM 2841 C CA . LEU A 1 367 ? 40.125 20.031 -23.516 1 25.56 367 LEU A CA 1
ATOM 2842 C C . LEU A 1 367 ? 40 21.547 -23.359 1 25.56 367 LEU A C 1
ATOM 2844 O O . LEU A 1 367 ? 39.594 22.234 -24.297 1 25.56 367 LEU A O 1
ATOM 2848 N N . MET A 1 368 ? 39.906 21.953 -22.094 1 26.34 368 MET A N 1
ATOM 2849 C CA . MET A 1 368 ? 39.656 23.391 -22.141 1 26.34 368 MET A CA 1
ATOM 2850 C C . MET A 1 368 ? 40.75 24.109 -22.938 1 26.34 368 MET A C 1
ATOM 2852 O O . MET A 1 368 ? 41.781 24.516 -22.391 1 26.34 368 MET A O 1
ATOM 2856 N N . GLY A 1 369 ? 41.344 23.359 -23.891 1 23.36 369 GLY A N 1
ATOM 2857 C CA . GLY A 1 369 ? 42.312 24.156 -24.625 1 23.36 369 GLY A CA 1
ATOM 2858 C C . GLY A 1 369 ? 41.844 25.562 -24.922 1 23.36 369 GLY A C 1
ATOM 2859 O O . GLY A 1 369 ? 40.688 25.891 -24.703 1 23.36 369 GLY A O 1
ATOM 2860 N N . LEU A 1 370 ? 42.375 26.141 -26.016 1 23.61 370 LEU A N 1
ATOM 2861 C CA . LEU A 1 370 ? 42.781 27.422 -26.562 1 23.61 370 LEU A CA 1
ATOM 2862 C C . LEU A 1 370 ? 41.594 28.25 -27 1 23.61 370 LEU A C 1
ATOM 2864 O O . LEU A 1 370 ? 41.25 28.266 -28.188 1 23.61 370 LEU A O 1
ATOM 2868 N N . VAL A 1 371 ? 40.281 27.859 -26.672 1 22.2 371 VAL A N 1
ATOM 2869 C CA . VAL A 1 371 ? 39.438 28.672 -27.547 1 22.2 371 VAL A CA 1
ATOM 2870 C C . VAL A 1 371 ? 39.594 30.141 -27.188 1 22.2 371 VAL A C 1
ATOM 2872 O O . VAL A 1 371 ? 39.125 30.578 -26.125 1 22.2 371 VAL A O 1
ATOM 2875 N N . LEU A 1 372 ? 40.781 30.734 -27.391 1 22.02 372 LEU A N 1
ATOM 2876 C CA . LEU A 1 372 ? 41.062 32.156 -27.359 1 22.02 372 LEU A CA 1
ATOM 2877 C C . LEU A 1 372 ? 40 32.969 -28.094 1 22.02 372 LEU A C 1
ATOM 2879 O O . LEU A 1 372 ? 39.875 32.875 -29.312 1 22.02 372 LEU A O 1
ATOM 2883 N N . ILE A 1 373 ? 38.75 32.812 -27.625 1 20.52 373 ILE A N 1
ATOM 2884 C CA . ILE A 1 373 ? 37.781 33.625 -28.344 1 20.52 373 ILE A CA 1
ATOM 2885 C C . ILE A 1 373 ? 38.281 35.062 -28.406 1 20.52 373 ILE A C 1
ATOM 2887 O O . ILE A 1 373 ? 38.562 35.688 -27.359 1 20.52 373 ILE A O 1
ATOM 2891 N N . ALA A 1 374 ? 38.875 35.469 -29.531 1 21.22 374 ALA A N 1
ATOM 2892 C CA . ALA A 1 374 ? 39.312 36.75 -30.047 1 21.22 374 ALA A CA 1
ATOM 2893 C C . ALA A 1 374 ? 38.219 37.812 -29.906 1 21.22 374 ALA A C 1
ATOM 2895 O O . ALA A 1 374 ? 37.188 37.719 -30.578 1 21.22 374 ALA A O 1
ATOM 2896 N N . LEU A 1 375 ? 37.812 38.094 -28.641 1 20.7 375 LEU A N 1
ATOM 2897 C CA . LEU A 1 375 ? 36.906 39.219 -28.516 1 20.7 375 LEU A CA 1
ATOM 2898 C C . LEU A 1 375 ? 37.375 40.406 -29.344 1 20.7 375 LEU A C 1
ATOM 2900 O O . LEU A 1 375 ? 38.531 40.844 -29.219 1 20.7 375 LEU A O 1
ATOM 2904 N N . PRO A 1 376 ? 36.719 40.656 -30.547 1 20.09 376 PRO A N 1
ATOM 2905 C CA . PRO A 1 376 ? 37.094 41.781 -31.391 1 20.09 376 PRO A CA 1
ATOM 2906 C C . PRO A 1 376 ? 37.125 43.094 -30.641 1 20.09 376 PRO A C 1
ATOM 2908 O O . PRO A 1 376 ? 36.375 43.281 -29.703 1 20.09 376 PRO A O 1
ATOM 2911 N N . LEU A 1 377 ? 38.281 43.75 -30.562 1 19.8 377 LEU A N 1
ATOM 2912 C CA . LEU A 1 377 ? 38.688 45.094 -30.172 1 19.8 377 LEU A CA 1
ATOM 2913 C C . LEU A 1 377 ? 37.812 46.156 -30.844 1 19.8 377 LEU A C 1
ATOM 2915 O O . LEU A 1 377 ? 37.969 46.406 -32.062 1 19.8 377 LEU A O 1
ATOM 2919 N N . ALA A 1 378 ? 36.438 45.969 -31 1 19.5 378 ALA A N 1
ATOM 2920 C CA . ALA A 1 378 ? 35.844 47.031 -31.781 1 19.5 378 ALA A CA 1
ATOM 2921 C C . ALA A 1 378 ? 36.312 48.406 -31.312 1 19.5 378 ALA A C 1
ATOM 2923 O O . ALA A 1 378 ? 36.5 48.625 -30.109 1 19.5 378 ALA A O 1
ATOM 2924 N N . PHE A 1 379 ? 36.375 49.344 -32.375 1 18.41 379 PHE A N 1
ATOM 2925 C CA . PHE A 1 379 ? 37 50.594 -32.781 1 18.41 379 PHE A CA 1
ATOM 2926 C C . PHE A 1 379 ? 36.438 51.75 -32 1 18.41 379 PHE A C 1
ATOM 2928 O O . PHE A 1 379 ? 35.219 51.906 -31.922 1 18.41 379 PHE A O 1
ATOM 2935 N N . ALA A 1 380 ? 37.125 52.375 -31.031 1 19.12 380 ALA A N 1
ATOM 2936 C CA . ALA A 1 380 ? 37 53.594 -30.25 1 19.12 380 ALA A CA 1
ATOM 2937 C C . ALA A 1 380 ? 36.781 54.812 -31.156 1 19.12 380 ALA A C 1
ATOM 2939 O O . ALA A 1 380 ? 36.812 55.938 -30.688 1 19.12 380 ALA A O 1
ATOM 2940 N N . VAL A 1 381 ? 36.562 54.656 -32.562 1 17.34 381 VAL A N 1
ATOM 2941 C CA . VAL A 1 381 ? 37.188 55.844 -33.188 1 17.34 381 VAL A CA 1
ATOM 2942 C C . VAL A 1 381 ? 36.469 57.094 -32.719 1 17.34 381 VAL A C 1
ATOM 2944 O O . VAL A 1 381 ? 37.125 58.062 -32.312 1 17.34 381 VAL A O 1
ATOM 2947 N N . GLY A 1 382 ? 35.281 57.406 -33.344 1 18.62 382 GLY A N 1
ATOM 2948 C CA . GLY A 1 382 ? 35.344 58.625 -34.156 1 18.62 382 GLY A CA 1
ATOM 2949 C C . GLY A 1 382 ? 35.312 59.906 -33.312 1 18.62 382 GLY A C 1
ATOM 2950 O O . GLY A 1 382 ? 34.875 59.875 -32.156 1 18.62 382 GLY A O 1
ATOM 2951 N N . LYS A 1 383 ? 35.594 61.156 -34.125 1 18.95 383 LYS A N 1
ATOM 2952 C CA . LYS A 1 383 ? 36.156 62.5 -34.031 1 18.95 383 LYS A CA 1
ATOM 2953 C C . LYS A 1 383 ? 35.219 63.438 -33.281 1 18.95 383 LYS A C 1
ATOM 2955 O O . LYS A 1 383 ? 34.062 63.094 -33.031 1 18.95 383 LYS A O 1
ATOM 2960 N N . ILE A 1 384 ? 35 64.625 -34 1 19.42 384 ILE A N 1
ATOM 2961 C CA . ILE A 1 384 ? 35.438 66 -33.875 1 19.42 384 ILE A CA 1
ATOM 2962 C C . ILE A 1 384 ? 34.312 66.875 -33.25 1 19.42 384 ILE A C 1
ATOM 2964 O O . ILE A 1 384 ? 33.125 66.5 -33.375 1 19.42 384 ILE A O 1
ATOM 2968 N N . ARG A 1 385 ? 34.625 68.188 -33 1 19.44 385 ARG A N 1
ATOM 2969 C CA . ARG A 1 385 ? 34.5 69.438 -32.188 1 19.44 385 ARG A CA 1
ATOM 2970 C C . ARG A 1 385 ? 33.344 70.25 -32.656 1 19.44 385 ARG A C 1
ATOM 2972 O O . ARG A 1 385 ? 32.906 71.188 -31.922 1 19.44 385 ARG A O 1
ATOM 2979 N N . GLY A 1 386 ? 32.906 70.25 -34.031 1 18.5 386 GLY A N 1
ATOM 2980 C CA . GLY A 1 386 ? 32.844 71.625 -34.469 1 18.5 386 GLY A CA 1
ATOM 2981 C C . GLY A 1 386 ? 31.766 72.438 -33.781 1 18.5 386 GLY A C 1
ATOM 2982 O O . GLY A 1 386 ? 30.938 71.875 -33.062 1 18.5 386 GLY A O 1
ATOM 2983 N N . GLY A 1 387 ? 31.172 73.5 -34.562 1 19.39 387 GLY A N 1
ATOM 2984 C CA . GLY A 1 387 ? 31 74.938 -34.656 1 19.39 387 GLY A CA 1
ATOM 2985 C C . GLY A 1 387 ? 29.688 75.375 -34.062 1 19.39 387 GLY A C 1
ATOM 2986 O O . GLY A 1 387 ? 28.906 74.625 -33.531 1 19.39 387 GLY A O 1
ATOM 2987 N N . PRO A 1 388 ? 28.844 76.188 -34.906 1 20.33 388 PRO A N 1
ATOM 2988 C CA . PRO A 1 388 ? 28.562 77.625 -34.812 1 20.33 388 PRO A CA 1
ATOM 2989 C C . PRO A 1 388 ? 27.406 77.938 -33.875 1 20.33 388 PRO A C 1
ATOM 2991 O O . PRO A 1 388 ? 26.719 77 -33.406 1 20.33 388 PRO A O 1
ATOM 2994 N N . THR A 1 389 ? 26.453 78.875 -34.469 1 20.47 389 THR A N 1
ATOM 2995 C CA . THR A 1 389 ? 26.172 80.25 -34.438 1 20.47 389 THR A CA 1
ATOM 2996 C C . THR A 1 389 ? 24.906 80.562 -33.625 1 20.47 389 THR A C 1
ATOM 2998 O O . THR A 1 389 ? 24.156 79.625 -33.281 1 20.47 389 THR A O 1
ATOM 3001 N N . PHE A 1 390 ? 24.047 81.438 -34.281 1 20.03 390 PHE A N 1
ATOM 3002 C CA . PHE A 1 390 ? 23.547 82.812 -34.438 1 20.03 390 PHE A CA 1
ATOM 3003 C C . PHE A 1 390 ? 22.078 82.875 -34.031 1 20.03 390 PHE A C 1
ATOM 3005 O O . PHE A 1 390 ? 21.391 81.875 -33.969 1 20.03 390 PHE A O 1
ATOM 3012 N N . MET A 1 391 ? 21.141 83.75 -34.719 1 22.55 391 MET A N 1
ATOM 3013 C CA . MET A 1 391 ? 20.266 84.812 -34.406 1 22.55 391 MET A CA 1
ATOM 3014 C C . MET A 1 391 ? 18.953 84.312 -33.812 1 22.55 391 MET A C 1
ATOM 3016 O O . MET A 1 391 ? 18.516 84.812 -32.75 1 22.55 391 MET A O 1
ATOM 3020 N N . LEU A 1 392 ? 18.141 84.5 -34.844 1 21.61 392 LEU A N 1
ATOM 3021 C CA . LEU A 1 392 ? 16.922 85.25 -35.188 1 21.61 392 LEU A CA 1
ATOM 3022 C C . LEU A 1 392 ? 15.688 84.375 -34.906 1 21.61 392 LEU A C 1
ATOM 3024 O O . LEU A 1 392 ? 15.648 83.188 -35.25 1 21.61 392 LEU A O 1
ATOM 3028 N N . MET B 1 1 ? 26.734 5.23 69.125 1 28.02 1 MET B N 1
ATOM 3029 C CA . MET B 1 1 ? 25.625 5.211 68.125 1 28.02 1 MET B CA 1
ATOM 3030 C C . MET B 1 1 ? 26.016 5.84 66.812 1 28.02 1 MET B C 1
ATOM 3032 O O . MET B 1 1 ? 26.062 7.062 66.688 1 28.02 1 MET B O 1
ATOM 3036 N N . GLY B 1 2 ? 27.031 5.312 66.062 1 31.33 2 GLY B N 1
ATOM 3037 C CA . GLY B 1 2 ? 27.641 5.711 64.812 1 31.33 2 GLY B CA 1
ATOM 3038 C C . GLY B 1 2 ? 26.672 5.684 63.656 1 31.33 2 GLY B C 1
ATOM 3039 O O . GLY B 1 2 ? 26.016 4.672 63.406 1 31.33 2 GLY B O 1
ATOM 3040 N N . MET B 1 3 ? 26.062 6.824 63.344 1 27.31 3 MET B N 1
ATOM 3041 C CA . MET B 1 3 ? 25.141 7.055 62.25 1 27.31 3 MET B CA 1
ATOM 3042 C C . MET B 1 3 ? 25.812 6.703 60.906 1 27.31 3 MET B C 1
ATOM 3044 O O . MET B 1 3 ? 26.797 7.336 60.531 1 27.31 3 MET B O 1
ATOM 3048 N N . LEU B 1 4 ? 25.875 5.426 60.5 1 33.31 4 LEU B N 1
ATOM 3049 C CA . LEU B 1 4 ? 26.25 5.004 59.156 1 33.31 4 LEU B CA 1
ATOM 3050 C C . LEU B 1 4 ? 25.406 5.723 58.125 1 33.31 4 LEU B C 1
ATOM 3052 O O . LEU B 1 4 ? 24.172 5.629 58.125 1 33.31 4 LEU B O 1
ATOM 3056 N N . SER B 1 5 ? 25.906 6.797 57.625 1 30.28 5 SER B N 1
ATOM 3057 C CA . SER B 1 5 ? 25.312 7.516 56.5 1 30.28 5 SER B CA 1
ATOM 3058 C C . SER B 1 5 ? 25.094 6.598 55.312 1 30.28 5 SER B C 1
ATOM 3060 O O . SER B 1 5 ? 26.031 5.949 54.844 1 30.28 5 SER B O 1
ATOM 3062 N N . ALA B 1 6 ? 23.984 5.98 55.094 1 30.02 6 ALA B N 1
ATOM 3063 C CA . ALA B 1 6 ? 23.562 5.27 53.875 1 30.02 6 ALA B CA 1
ATOM 3064 C C . ALA B 1 6 ? 23.812 6.113 52.625 1 30.02 6 ALA B C 1
ATOM 3066 O O . ALA B 1 6 ? 23.172 7.152 52.438 1 30.02 6 ALA B O 1
ATOM 3067 N N . LYS B 1 7 ? 24.969 6.062 52.125 1 38.16 7 LYS B N 1
ATOM 3068 C CA . LYS B 1 7 ? 25.141 6.629 50.812 1 38.16 7 LYS B CA 1
ATOM 3069 C C . LYS B 1 7 ? 24.047 6.125 49.844 1 38.16 7 LYS B C 1
ATOM 3071 O O . LYS B 1 7 ? 23.938 4.922 49.625 1 38.16 7 LYS B O 1
ATOM 3076 N N . LYS B 1 8 ? 22.984 6.902 49.781 1 32.59 8 LYS B N 1
ATOM 3077 C CA . LYS B 1 8 ? 22 6.703 48.719 1 32.59 8 LYS B CA 1
ATOM 3078 C C . LYS B 1 8 ? 22.672 6.5 47.375 1 32.59 8 LYS B C 1
ATOM 3080 O O . LYS B 1 8 ? 23.406 7.375 46.906 1 32.59 8 LYS B O 1
ATOM 3085 N N . ALA B 1 9 ? 22.969 5.379 46.969 1 32.72 9 ALA B N 1
ATOM 3086 C CA . ALA B 1 9 ? 23.328 5.109 45.562 1 32.72 9 ALA B CA 1
ATOM 3087 C C . ALA B 1 9 ? 22.422 5.871 44.594 1 32.72 9 ALA B C 1
ATOM 3089 O O . ALA B 1 9 ? 21.219 5.68 44.594 1 32.72 9 ALA B O 1
ATOM 3090 N N . ARG B 1 10 ? 22.875 6.93 44.125 1 33.97 10 ARG B N 1
ATOM 3091 C CA . ARG B 1 10 ? 22.219 7.602 43 1 33.97 10 ARG B CA 1
ATOM 3092 C C . ARG B 1 10 ? 21.781 6.594 41.938 1 33.97 10 ARG B C 1
ATOM 3094 O O . ARG B 1 10 ? 22.625 5.91 41.344 1 33.97 10 ARG B O 1
ATOM 3101 N N . ARG B 1 11 ? 20.703 5.973 42.125 1 33.94 11 ARG B N 1
ATOM 3102 C CA . ARG B 1 11 ? 20.109 5.266 41 1 33.94 11 ARG B CA 1
ATOM 3103 C C . ARG B 1 11 ? 20.312 6.027 39.719 1 33.94 11 ARG B C 1
ATOM 3105 O O . ARG B 1 11 ? 19.875 7.168 39.562 1 33.94 11 ARG B O 1
ATOM 3112 N N . SER B 1 12 ? 21.406 5.855 39.062 1 33.84 12 SER B N 1
ATOM 3113 C CA . SER B 1 12 ? 21.578 6.344 37.688 1 33.84 12 SER B CA 1
ATOM 3114 C C . SER B 1 12 ? 20.281 6.238 36.906 1 33.84 12 SER B C 1
ATOM 3116 O O . SER B 1 12 ? 19.578 5.227 36.969 1 33.84 12 SER B O 1
ATOM 3118 N N . SER B 1 13 ? 19.547 7.289 36.781 1 36.06 13 SER B N 1
ATOM 3119 C CA . SER B 1 13 ? 18.375 7.332 35.875 1 36.06 13 SER B CA 1
ATOM 3120 C C . SER B 1 13 ? 18.562 6.395 34.688 1 36.06 13 SER B C 1
ATOM 3122 O O . SER B 1 13 ? 19.672 6.223 34.188 1 36.06 13 SER B O 1
ATOM 3124 N N . PRO B 1 14 ? 17.766 5.418 34.562 1 42 14 PRO B N 1
ATOM 3125 C CA . PRO B 1 14 ? 17.891 4.566 33.375 1 42 14 PRO B CA 1
ATOM 3126 C C . PRO B 1 14 ? 18.328 5.34 32.125 1 42 14 PRO B C 1
ATOM 3128 O O . PRO B 1 14 ? 18.047 6.531 32 1 42 14 PRO B O 1
ATOM 3131 N N . PRO B 1 15 ? 19.469 5.094 31.547 1 42.94 15 PRO B N 1
ATOM 3132 C CA . PRO B 1 15 ? 19.938 5.824 30.375 1 42.94 15 PRO B CA 1
ATOM 3133 C C . PRO B 1 15 ? 18.797 6.203 29.422 1 42.94 15 PRO B C 1
ATOM 3135 O O . PRO B 1 15 ? 17.828 5.461 29.297 1 42.94 15 PRO B O 1
ATOM 3138 N N . GLY B 1 16 ? 18.391 7.352 29.359 1 49.09 16 GLY B N 1
ATOM 3139 C CA . GLY B 1 16 ? 17.438 7.84 28.391 1 49.09 16 GLY B CA 1
ATOM 3140 C C . GLY B 1 16 ? 17.547 7.152 27.031 1 49.09 16 GLY B C 1
ATOM 3141 O O . GLY B 1 16 ? 18.531 6.449 26.781 1 49.09 16 GLY B O 1
ATOM 3142 N N . PRO B 1 17 ? 16.438 7.07 26.281 1 62.72 17 PRO B N 1
ATOM 3143 C CA . PRO B 1 17 ? 16.547 6.383 25 1 62.72 17 PRO B CA 1
ATOM 3144 C C . PRO B 1 17 ? 17.734 6.867 24.172 1 62.72 17 PRO B C 1
ATOM 3146 O O . PRO B 1 17 ? 18.094 8.047 24.234 1 62.72 17 PRO B O 1
ATOM 3149 N N . LEU B 1 18 ? 18.609 6 23.719 1 71.69 18 LEU B N 1
ATOM 3150 C CA . LEU B 1 18 ? 19.812 6.266 22.922 1 71.69 18 LEU B CA 1
ATOM 3151 C C . LEU B 1 18 ? 19.469 7.109 21.703 1 71.69 18 LEU B C 1
ATOM 3153 O O . LEU B 1 18 ? 18.484 6.844 21.016 1 71.69 18 LEU B O 1
ATOM 3157 N N . ARG B 1 19 ? 20.078 8.297 21.609 1 89.19 19 ARG B N 1
ATOM 3158 C CA . ARG B 1 19 ? 20 9.18 20.453 1 89.19 19 ARG B CA 1
ATOM 3159 C C . ARG B 1 19 ? 20.406 8.445 19.172 1 89.19 19 ARG B C 1
ATOM 3161 O O . ARG B 1 19 ? 21.5 7.891 19.094 1 89.19 19 ARG B O 1
ATOM 3168 N N . PRO B 1 20 ? 19.5 8.492 18.188 1 96 20 PRO B N 1
ATOM 3169 C CA . PRO B 1 20 ? 19.938 7.867 16.938 1 96 20 PRO B CA 1
ATOM 3170 C C . PRO B 1 20 ? 21.141 8.57 16.312 1 96 20 PRO B C 1
ATOM 3172 O O . PRO B 1 20 ? 21.172 9.797 16.219 1 96 20 PRO B O 1
ATOM 3175 N N . PRO B 1 21 ? 22.156 7.848 15.914 1 96 21 PRO B N 1
ATOM 3176 C CA . PRO B 1 21 ? 23.359 8.461 15.336 1 96 21 PRO B CA 1
ATOM 3177 C C . PRO B 1 21 ? 23.125 9 13.93 1 96 21 PRO B C 1
ATOM 3179 O O . PRO B 1 21 ? 22.266 8.484 13.203 1 96 21 PRO B O 1
ATOM 3182 N N . MET B 1 22 ? 23.875 10.023 13.555 1 96.94 22 MET B N 1
ATOM 3183 C CA . MET B 1 22 ? 23.969 10.43 12.156 1 96.94 22 MET B CA 1
ATOM 3184 C C . MET B 1 22 ? 24.812 9.43 11.359 1 96.94 22 MET B C 1
ATOM 3186 O O . MET B 1 22 ? 25.828 8.938 11.852 1 96.94 22 MET B O 1
ATOM 3190 N N . MET B 1 23 ? 24.375 9.188 10.156 1 96.56 23 MET B N 1
ATOM 3191 C CA . MET B 1 23 ? 25.062 8.172 9.367 1 96.56 23 MET B CA 1
ATOM 3192 C C . MET B 1 23 ? 25.422 8.703 7.984 1 96.56 23 MET B C 1
ATOM 3194 O O . MET B 1 23 ? 24.656 9.453 7.383 1 96.56 23 MET B O 1
ATOM 3198 N N . ASP B 1 24 ? 26.641 8.312 7.52 1 94.81 24 ASP B N 1
ATOM 3199 C CA . ASP B 1 24 ? 27.031 8.539 6.129 1 94.81 24 ASP B CA 1
ATOM 3200 C C . ASP B 1 24 ? 26.875 7.266 5.301 1 94.81 24 ASP B C 1
ATOM 3202 O O . ASP B 1 24 ? 26.25 6.297 5.75 1 94.81 24 ASP B O 1
ATOM 3206 N N . LEU B 1 25 ? 27.297 7.355 4.098 1 94.25 25 LEU B N 1
ATOM 3207 C CA . LEU B 1 25 ? 27.109 6.234 3.18 1 94.25 25 LEU B CA 1
ATOM 3208 C C . LEU B 1 25 ? 27.719 4.961 3.754 1 94.25 25 LEU B C 1
ATOM 3210 O O . LEU B 1 25 ? 27.078 3.908 3.758 1 94.25 25 LEU B O 1
ATOM 3214 N N . ASP B 1 26 ? 28.922 5.023 4.25 1 94 26 ASP B N 1
ATOM 3215 C CA . ASP B 1 26 ? 29.609 3.838 4.762 1 94 26 ASP B CA 1
ATOM 3216 C C . ASP B 1 26 ? 28.875 3.264 5.969 1 94 26 ASP B C 1
ATOM 3218 O O . ASP B 1 26 ? 28.688 2.049 6.07 1 94 26 ASP B O 1
ATOM 3222 N N . ASP B 1 27 ? 28.453 4.172 6.879 1 95 27 ASP B N 1
ATOM 3223 C CA . ASP B 1 27 ? 27.688 3.748 8.047 1 95 27 ASP B CA 1
ATOM 3224 C C . ASP B 1 27 ? 26.391 3.053 7.629 1 95 27 ASP B C 1
ATOM 3226 O O . ASP B 1 27 ? 26.062 1.982 8.141 1 95 27 ASP B O 1
ATOM 3230 N N . ALA B 1 28 ? 25.734 3.678 6.703 1 95.94 28 ALA B N 1
ATOM 3231 C CA . ALA B 1 28 ? 24.438 3.18 6.262 1 95.94 28 ALA B CA 1
ATOM 3232 C C . ALA B 1 28 ? 24.562 1.815 5.594 1 95.94 28 ALA B C 1
ATOM 3234 O O . ALA B 1 28 ? 23.812 0.892 5.895 1 95.94 28 ALA B O 1
ATOM 3235 N N . PHE B 1 29 ? 25.516 1.699 4.707 1 94.88 29 PHE B N 1
ATOM 3236 C CA . PHE B 1 29 ? 25.703 0.437 4.004 1 94.88 29 PHE B CA 1
ATOM 3237 C C . PHE B 1 29 ? 26.109 -0.669 4.969 1 94.88 29 PHE B C 1
ATOM 3239 O O . PHE B 1 29 ? 25.609 -1.795 4.879 1 94.88 29 PHE B O 1
ATOM 3246 N N . TYR B 1 30 ? 27.016 -0.338 5.875 1 95.06 30 TYR B N 1
ATOM 3247 C CA . TYR B 1 30 ? 27.422 -1.309 6.883 1 95.06 30 TYR B CA 1
ATOM 3248 C C . TYR B 1 30 ? 26.219 -1.774 7.703 1 95.06 30 TYR B C 1
ATOM 3250 O O . TYR B 1 30 ? 26.047 -2.973 7.941 1 95.06 30 TYR B O 1
ATOM 3258 N N . ALA B 1 31 ? 25.406 -0.896 8.094 1 95.56 31 ALA B N 1
ATOM 3259 C CA . ALA B 1 31 ? 24.203 -1.229 8.859 1 95.56 31 ALA B CA 1
ATOM 3260 C C . ALA B 1 31 ? 23.266 -2.127 8.055 1 95.56 31 ALA B C 1
ATOM 3262 O O . ALA B 1 31 ? 22.719 -3.094 8.586 1 95.56 31 ALA B O 1
ATOM 3263 N N . MET B 1 32 ? 23.062 -1.807 6.789 1 95.06 32 MET B N 1
ATOM 3264 C CA . MET B 1 32 ? 22.203 -2.604 5.914 1 95.06 32 MET B CA 1
ATOM 3265 C C . MET B 1 32 ? 22.719 -4.035 5.809 1 95.06 32 MET B C 1
ATOM 3267 O O . MET B 1 32 ? 21.938 -4.984 5.777 1 95.06 32 MET B O 1
ATOM 3271 N N . GLN B 1 33 ? 23.969 -4.168 5.75 1 94.44 33 GLN B N 1
ATOM 3272 C CA . GLN B 1 33 ? 24.578 -5.492 5.648 1 94.44 33 GLN B CA 1
ATOM 3273 C C . GLN B 1 33 ? 24.406 -6.277 6.945 1 94.44 33 GLN B C 1
ATOM 3275 O O . GLN B 1 33 ? 24.141 -7.48 6.918 1 94.44 33 GLN B O 1
ATOM 3280 N N . GLN B 1 34 ? 24.516 -5.574 8.039 1 93 34 GLN B N 1
ATOM 3281 C CA . GLN B 1 34 ? 24.484 -6.23 9.344 1 93 34 GLN B CA 1
ATOM 3282 C C . GLN B 1 34 ? 23.062 -6.668 9.711 1 93 34 GLN B C 1
ATOM 3284 O O . GLN B 1 34 ? 22.875 -7.621 10.469 1 93 34 GLN B O 1
ATOM 3289 N N . LYS B 1 35 ? 22.156 -6.062 9.141 1 91.56 35 LYS B N 1
ATOM 3290 C CA . LYS B 1 35 ? 20.797 -6.301 9.578 1 91.56 35 LYS B CA 1
ATOM 3291 C C . LYS B 1 35 ? 20 -7.07 8.523 1 91.56 35 LYS B C 1
ATOM 3293 O O . LYS B 1 35 ? 18.766 -6.996 8.484 1 91.56 35 LYS B O 1
ATOM 3298 N N . LEU B 1 36 ? 20.656 -7.746 7.691 1 92.81 36 LEU B N 1
ATOM 3299 C CA . LEU B 1 36 ? 19.953 -8.586 6.723 1 92.81 36 LEU B CA 1
ATOM 3300 C C . LEU B 1 36 ? 19.172 -9.688 7.422 1 92.81 36 LEU B C 1
ATOM 3302 O O . LEU B 1 36 ? 19.719 -10.391 8.281 1 92.81 36 LEU B O 1
ATOM 3306 N N . PRO B 1 37 ? 17.953 -9.781 7.07 1 91.62 37 PRO B N 1
ATOM 3307 C CA . PRO B 1 37 ? 17.219 -10.93 7.621 1 91.62 37 PRO B CA 1
ATOM 3308 C C . PRO B 1 37 ? 17.688 -12.258 7.039 1 91.62 37 PRO B C 1
ATOM 3310 O O . PRO B 1 37 ? 18.359 -12.289 6.004 1 91.62 37 PRO B O 1
ATOM 3313 N N . ARG B 1 38 ? 17.281 -13.328 7.656 1 88.62 38 ARG B N 1
ATOM 3314 C CA . ARG B 1 38 ? 17.656 -14.656 7.188 1 88.62 38 ARG B CA 1
ATOM 3315 C C . ARG B 1 38 ? 17.156 -14.906 5.773 1 88.62 38 ARG B C 1
ATOM 3317 O O . ARG B 1 38 ? 17.828 -15.562 4.973 1 88.62 38 ARG B O 1
ATOM 3324 N N . SER B 1 39 ? 16.016 -14.375 5.449 1 89.94 39 SER B N 1
ATOM 3325 C CA . SER B 1 39 ? 15.406 -14.578 4.141 1 89.94 39 SER B CA 1
ATOM 3326 C C . SER B 1 39 ? 16.266 -13.969 3.031 1 89.94 39 SER B C 1
ATOM 3328 O O . SER B 1 39 ? 16.109 -14.328 1.86 1 89.94 39 SER B O 1
ATOM 3330 N N . ALA B 1 40 ? 17.109 -13.094 3.395 1 91.5 40 ALA B N 1
ATOM 3331 C CA . ALA B 1 40 ? 17.906 -12.391 2.395 1 91.5 40 ALA B CA 1
ATOM 3332 C C . ALA B 1 40 ? 18.859 -13.336 1.688 1 91.5 40 ALA B C 1
ATOM 3334 O O . ALA B 1 40 ? 19.359 -13.031 0.602 1 91.5 40 ALA B O 1
ATOM 3335 N N . PHE B 1 41 ? 19.094 -14.477 2.275 1 90.81 41 PHE B N 1
ATOM 3336 C CA . PHE B 1 41 ? 19.938 -15.492 1.648 1 90.81 41 PHE B CA 1
ATOM 3337 C C . PHE B 1 41 ? 19.297 -16.031 0.377 1 90.81 41 PHE B C 1
ATOM 3339 O O . PHE B 1 41 ? 19.969 -16.594 -0.483 1 90.81 41 PHE B O 1
ATOM 3346 N N . ASP B 1 42 ? 18.016 -15.781 0.265 1 94.06 42 ASP B N 1
ATOM 3347 C CA . ASP B 1 42 ? 17.281 -16.266 -0.898 1 94.06 42 ASP B CA 1
ATOM 3348 C C . ASP B 1 42 ? 17.188 -15.188 -1.979 1 94.06 42 ASP B C 1
ATOM 3350 O O . ASP B 1 42 ? 16.688 -15.445 -3.072 1 94.06 42 ASP B O 1
ATOM 3354 N N . PHE B 1 43 ? 17.672 -13.961 -1.713 1 97.06 43 PHE B N 1
ATOM 3355 C CA . PHE B 1 43 ? 17.609 -12.875 -2.688 1 97.06 43 PHE B CA 1
ATOM 3356 C C . PHE B 1 43 ? 18.781 -12.969 -3.668 1 97.06 43 PHE B C 1
ATOM 3358 O O . PHE B 1 43 ? 19.938 -12.977 -3.26 1 97.06 43 PHE B O 1
ATOM 3365 N N . LEU B 1 44 ? 18.5 -12.977 -4.965 1 97.94 44 LEU B N 1
ATOM 3366 C CA . LEU B 1 44 ? 19.531 -13.352 -5.93 1 97.94 44 LEU B CA 1
ATOM 3367 C C . LEU B 1 44 ? 19.938 -12.156 -6.785 1 97.94 44 LEU B C 1
ATOM 3369 O O . LEU B 1 44 ? 21.125 -11.961 -7.066 1 97.94 44 LEU B O 1
ATOM 3373 N N . ALA B 1 45 ? 19 -11.391 -7.27 1 98.56 45 ALA B N 1
ATOM 3374 C CA . ALA B 1 45 ? 19.266 -10.242 -8.133 1 98.56 45 ALA B CA 1
ATOM 3375 C C . ALA B 1 45 ? 18.125 -9.234 -8.07 1 98.56 45 ALA B C 1
ATOM 3377 O O . ALA B 1 45 ? 16.969 -9.602 -7.828 1 98.56 45 ALA B O 1
ATOM 3378 N N . PHE B 1 46 ? 18.469 -7.996 -8.273 1 98.81 46 PHE B N 1
ATOM 3379 C CA . PHE B 1 46 ? 17.5 -6.914 -8.188 1 98.81 46 PHE B CA 1
ATOM 3380 C C . PHE B 1 46 ? 17.797 -5.832 -9.219 1 98.81 46 PHE B C 1
ATOM 3382 O O . PHE B 1 46 ? 18.906 -5.309 -9.281 1 98.81 46 PHE B O 1
ATOM 3389 N N . TYR B 1 47 ? 16.781 -5.547 -10.078 1 98.75 47 TYR B N 1
ATOM 3390 C CA . TYR B 1 47 ? 16.844 -4.402 -10.977 1 98.75 47 TYR B CA 1
ATOM 3391 C C . TYR B 1 47 ? 16.047 -3.225 -10.43 1 98.75 47 TYR B C 1
ATOM 3393 O O . TYR B 1 47 ? 14.953 -3.402 -9.898 1 98.75 47 TYR B O 1
ATOM 3401 N N . SER B 1 48 ? 16.562 -2.062 -10.617 1 98.5 48 SER B N 1
ATOM 3402 C CA . SER B 1 48 ? 15.891 -0.81 -10.297 1 98.5 48 SER B CA 1
ATOM 3403 C C . SER B 1 48 ?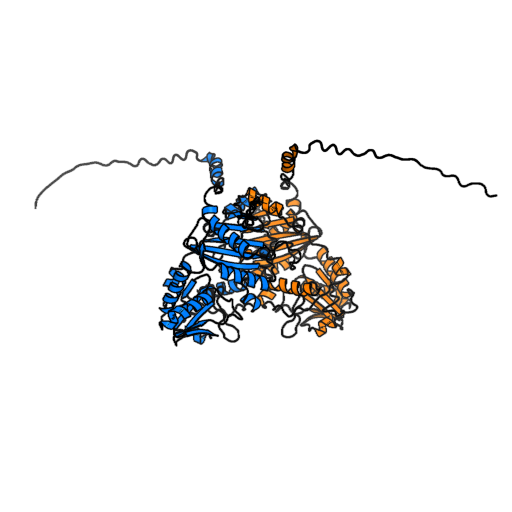 16.016 0.193 -11.438 1 98.5 48 SER B C 1
ATOM 3405 O O . SER B 1 48 ? 17.125 0.521 -11.867 1 98.5 48 SER B O 1
ATOM 3407 N N . SER B 1 49 ? 14.914 0.711 -11.867 1 96.81 49 SER B N 1
ATOM 3408 C CA . SER B 1 49 ? 14.953 1.748 -12.891 1 96.81 49 SER B CA 1
ATOM 3409 C C . SER B 1 49 ? 15.562 3.037 -12.352 1 96.81 49 SER B C 1
ATOM 3411 O O . SER B 1 49 ? 16.016 3.883 -13.117 1 96.81 49 SER B O 1
ATOM 3413 N N . VAL B 1 50 ? 15.508 3.191 -11.023 1 94.81 50 VAL B N 1
ATOM 3414 C CA . VAL B 1 50 ? 16.156 4.34 -10.398 1 94.81 50 VAL B CA 1
ATOM 3415 C C . VAL B 1 50 ? 17.672 4.211 -10.523 1 94.81 50 VAL B C 1
ATOM 3417 O O . VAL B 1 50 ? 18.359 5.18 -10.859 1 94.81 50 VAL B O 1
ATOM 3420 N N . LEU B 1 51 ? 18.172 3.049 -10.297 1 96.25 51 LEU B N 1
ATOM 3421 C CA . LEU B 1 51 ? 19.594 2.795 -10.469 1 96.25 51 LEU B CA 1
ATOM 3422 C C . LEU B 1 51 ? 19.969 2.719 -11.945 1 96.25 51 LEU B C 1
ATOM 3424 O O . LEU B 1 51 ? 21.062 3.115 -12.336 1 96.25 51 LEU B O 1
ATOM 3428 N N . GLY B 1 52 ? 19.078 2.191 -12.727 1 96.19 52 GLY B N 1
ATOM 3429 C CA . GLY B 1 52 ? 19.344 1.903 -14.133 1 96.19 52 GLY B CA 1
ATOM 3430 C C . GLY B 1 52 ? 20.188 0.652 -14.336 1 96.19 52 GLY B C 1
ATOM 3431 O O . GLY B 1 52 ? 20.906 0.537 -15.328 1 96.19 52 GLY B O 1
ATOM 3432 N N . GLY B 1 53 ? 20.141 -0.249 -13.344 1 97.81 53 GLY B N 1
ATOM 3433 C CA . GLY B 1 53 ? 20.953 -1.447 -13.43 1 97.81 53 GLY B CA 1
ATOM 3434 C C . GLY B 1 53 ? 20.562 -2.508 -12.414 1 97.81 53 GLY B C 1
ATOM 3435 O O . GLY B 1 53 ? 19.5 -2.426 -11.805 1 97.81 53 GLY B O 1
ATOM 3436 N N . ILE B 1 54 ? 21.438 -3.564 -12.336 1 98.62 54 ILE B N 1
ATOM 3437 C CA . ILE B 1 54 ? 21.156 -4.742 -11.531 1 98.62 54 ILE B CA 1
ATOM 3438 C C . ILE B 1 54 ? 22.172 -4.855 -10.398 1 98.62 54 ILE B C 1
ATOM 3440 O O . ILE B 1 54 ? 23.375 -4.637 -10.609 1 98.62 54 ILE B O 1
ATOM 3444 N N . VAL B 1 55 ? 21.672 -5.121 -9.211 1 98.19 55 VAL B N 1
ATOM 3445 C CA . VAL B 1 55 ? 22.547 -5.438 -8.086 1 98.19 55 VAL B CA 1
ATOM 3446 C C . VAL B 1 55 ? 22.266 -6.859 -7.602 1 98.19 55 VAL B C 1
ATOM 3448 O O . VAL B 1 55 ? 21.156 -7.359 -7.734 1 98.19 55 VAL B O 1
ATOM 3451 N N . THR B 1 56 ? 23.297 -7.508 -6.98 1 97.75 56 THR B N 1
ATOM 3452 C CA . THR B 1 56 ? 23.125 -8.859 -6.449 1 97.75 56 THR B CA 1
ATOM 3453 C C . THR B 1 56 ? 23.422 -8.891 -4.949 1 97.75 56 THR B C 1
ATOM 3455 O O . THR B 1 56 ? 23.156 -9.898 -4.285 1 97.75 56 THR B O 1
ATOM 3458 N N . ASP B 1 57 ? 23.953 -7.781 -4.387 1 96.94 57 ASP B N 1
ATOM 3459 C CA . ASP B 1 57 ? 24.094 -7.637 -2.939 1 96.94 57 ASP B CA 1
ATOM 3460 C C . ASP B 1 57 ? 22.766 -7.246 -2.297 1 96.94 57 ASP B C 1
ATOM 3462 O O . ASP B 1 57 ? 22.25 -6.156 -2.553 1 96.94 57 ASP B O 1
ATOM 3466 N N . PRO B 1 58 ? 22.25 -8.117 -1.422 1 97.06 58 PRO B N 1
ATOM 3467 C CA . PRO B 1 58 ? 20.938 -7.828 -0.835 1 97.06 58 PRO B CA 1
ATOM 3468 C C . PRO B 1 58 ? 20.906 -6.48 -0.117 1 97.06 58 PRO B C 1
ATOM 3470 O O . PRO B 1 58 ? 19.844 -5.848 -0.041 1 97.06 58 PRO B O 1
ATOM 3473 N N . ALA B 1 59 ? 21.969 -5.988 0.365 1 96.56 59 ALA B N 1
ATOM 3474 C CA . ALA B 1 59 ? 22.031 -4.715 1.08 1 96.56 59 ALA B CA 1
ATOM 3475 C C . ALA B 1 59 ? 21.719 -3.549 0.145 1 96.56 59 ALA B C 1
ATOM 3477 O O . ALA B 1 59 ? 21.391 -2.451 0.599 1 96.56 59 ALA B O 1
ATOM 3478 N N . LEU B 1 60 ? 21.891 -3.771 -1.167 1 97.38 60 LEU B N 1
ATOM 3479 C CA . LEU B 1 60 ? 21.672 -2.721 -2.152 1 97.38 60 LEU B CA 1
ATOM 3480 C C . LEU B 1 60 ? 20.281 -2.828 -2.764 1 97.38 60 LEU B C 1
ATOM 3482 O O . LEU B 1 60 ? 19.891 -1.99 -3.58 1 97.38 60 LEU B O 1
ATOM 3486 N N . MET B 1 61 ? 19.516 -3.816 -2.383 1 98.19 61 MET B N 1
ATOM 3487 C CA . MET B 1 61 ? 18.172 -4.02 -2.932 1 98.19 61 MET B CA 1
ATOM 3488 C C . MET B 1 61 ? 17.156 -3.143 -2.211 1 98.19 61 MET B C 1
ATOM 3490 O O . MET B 1 61 ? 16.344 -3.643 -1.425 1 98.19 61 MET B O 1
ATOM 3494 N N . THR B 1 62 ? 17.203 -1.866 -2.527 1 97.94 62 THR B N 1
ATOM 3495 C CA . THR B 1 62 ? 16.406 -0.851 -1.838 1 97.94 62 THR B CA 1
ATOM 3496 C C . THR B 1 62 ? 15.625 -0.007 -2.836 1 97.94 62 THR B C 1
ATOM 3498 O O . THR B 1 62 ? 15.906 -0.028 -4.035 1 97.94 62 THR B O 1
ATOM 3501 N N . VAL B 1 63 ? 14.617 0.657 -2.371 1 98.06 63 VAL B N 1
ATOM 3502 C CA . VAL B 1 63 ? 13.797 1.604 -3.119 1 98.06 63 VAL B CA 1
ATOM 3503 C C . VAL B 1 63 ? 13.773 2.951 -2.4 1 98.06 63 VAL B C 1
ATOM 3505 O O . VAL B 1 63 ? 13.758 3.004 -1.168 1 98.06 63 VAL B O 1
ATOM 3508 N N . PRO B 1 64 ? 13.773 4.074 -3.154 1 97.56 64 PRO B N 1
ATOM 3509 C CA . PRO B 1 64 ? 13.688 5.383 -2.502 1 97.56 64 PRO B CA 1
ATOM 3510 C C . PRO B 1 64 ? 12.398 5.555 -1.701 1 97.56 64 PRO B C 1
ATOM 3512 O O . PRO B 1 64 ? 11.328 5.109 -2.137 1 97.56 64 PRO B O 1
ATOM 3515 N N . MET B 1 65 ? 12.508 6.25 -0.612 1 97.62 65 MET B N 1
ATOM 3516 C CA . MET B 1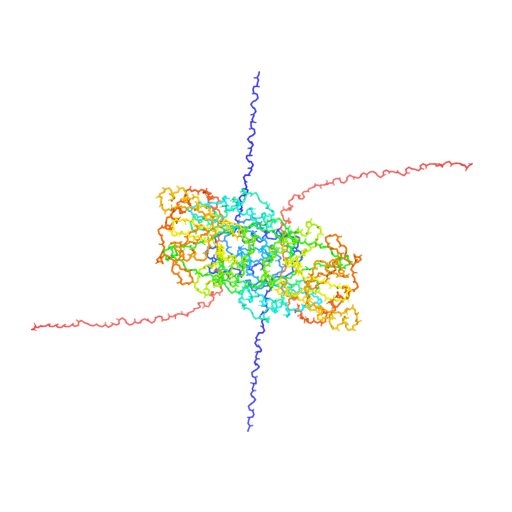 65 ? 11.359 6.465 0.263 1 97.62 65 MET B CA 1
ATOM 3517 C C . MET B 1 65 ? 10.289 7.293 -0.437 1 97.62 65 MET B C 1
ATOM 3519 O O . MET B 1 65 ? 9.102 7.172 -0.127 1 97.62 65 MET B O 1
ATOM 3523 N N . ASP B 1 66 ? 10.672 8.102 -1.412 1 96.19 66 ASP B N 1
ATOM 3524 C CA . ASP B 1 66 ? 9.727 9 -2.062 1 96.19 66 ASP B CA 1
ATOM 3525 C C . ASP B 1 66 ? 9.062 8.32 -3.258 1 96.19 66 ASP B C 1
ATOM 3527 O O . ASP B 1 66 ? 8.312 8.953 -4.004 1 96.19 66 ASP B O 1
ATOM 3531 N N . GLU B 1 67 ? 9.406 7.039 -3.48 1 96.38 67 GLU B N 1
ATOM 3532 C CA . GLU B 1 67 ? 8.641 6.242 -4.438 1 96.38 67 GLU B CA 1
ATOM 3533 C C . GLU B 1 67 ? 7.199 6.062 -3.98 1 96.38 67 GLU B C 1
ATOM 3535 O O . GLU B 1 67 ? 6.949 5.57 -2.879 1 96.38 67 GLU B O 1
ATOM 3540 N N . HIS B 1 68 ? 6.242 6.383 -4.793 1 97.44 68 HIS B N 1
ATOM 3541 C CA . HIS B 1 68 ? 4.844 6.371 -4.383 1 97.44 68 HIS B CA 1
ATOM 3542 C C . HIS B 1 68 ? 4.375 4.953 -4.066 1 97.44 68 HIS B C 1
ATOM 3544 O O . HIS B 1 68 ? 3.396 4.766 -3.338 1 97.44 68 HIS B O 1
ATOM 3550 N N . MET B 1 69 ? 5.02 3.965 -4.582 1 97.81 69 MET B N 1
ATOM 3551 C CA . MET B 1 69 ? 4.742 2.594 -4.164 1 97.81 69 MET B CA 1
ATOM 3552 C C . MET B 1 69 ? 4.941 2.434 -2.658 1 97.81 69 MET B C 1
ATOM 3554 O O . MET B 1 69 ? 4.164 1.739 -1.997 1 97.81 69 MET B O 1
ATOM 3558 N N . VAL B 1 70 ? 5.949 3.072 -2.121 1 98.25 70 VAL B N 1
ATOM 3559 C CA . VAL B 1 70 ? 6.355 2.854 -0.738 1 98.25 70 VAL B CA 1
ATOM 3560 C C . VAL B 1 70 ? 5.332 3.469 0.21 1 98.25 70 VAL B C 1
ATOM 3562 O O . VAL B 1 70 ? 4.781 2.779 1.073 1 98.25 70 VAL B O 1
ATOM 3565 N N . HIS B 1 71 ? 4.98 4.691 -0.039 1 97.5 71 HIS B N 1
ATOM 3566 C CA . HIS B 1 71 ? 4.246 5.402 1.002 1 97.5 71 HIS B CA 1
ATOM 3567 C C . HIS B 1 71 ? 2.781 5.582 0.618 1 97.5 71 HIS B C 1
ATOM 3569 O O . HIS B 1 71 ? 1.95 5.922 1.464 1 97.5 71 HIS B O 1
ATOM 3575 N N . ARG B 1 72 ? 2.432 5.266 -0.653 1 97.5 72 ARG B N 1
ATOM 3576 C CA . ARG B 1 72 ? 1.039 5.398 -1.069 1 97.5 72 ARG B CA 1
ATOM 3577 C C . ARG B 1 72 ? 0.496 4.074 -1.593 1 97.5 72 ARG B C 1
ATOM 3579 O O . ARG B 1 72 ? -0.704 3.941 -1.842 1 97.5 72 ARG B O 1
ATOM 3586 N N . GLY B 1 73 ? 1.334 3.102 -1.801 1 98.12 73 GLY B N 1
ATOM 3587 C CA . GLY B 1 73 ? 0.906 1.851 -2.406 1 98.12 73 GLY B CA 1
ATOM 3588 C C . GLY B 1 73 ? 0.456 2.008 -3.846 1 98.12 73 GLY B C 1
ATOM 3589 O O . GLY B 1 73 ? -0.366 1.229 -4.332 1 98.12 73 GLY B O 1
ATOM 3590 N N . HIS B 1 74 ? 0.931 3.027 -4.484 1 98.12 74 HIS B N 1
ATOM 3591 C CA . HIS B 1 74 ? 0.516 3.283 -5.855 1 98.12 74 HIS B CA 1
ATOM 3592 C C . HIS B 1 74 ? 1.407 2.543 -6.848 1 98.12 74 HIS B C 1
ATOM 3594 O O . HIS B 1 74 ? 2.178 3.166 -7.582 1 98.12 74 HIS B O 1
ATOM 3600 N N . ALA B 1 75 ? 1.162 1.257 -6.902 1 98.75 75 ALA B N 1
ATOM 3601 C CA . ALA B 1 75 ? 1.935 0.365 -7.766 1 98.75 75 ALA B CA 1
ATOM 3602 C C . ALA B 1 75 ? 1.153 -0.906 -8.078 1 98.75 75 ALA B C 1
ATOM 3604 O O . ALA B 1 75 ? 0.186 -1.235 -7.387 1 98.75 75 ALA B O 1
ATOM 3605 N N . VAL B 1 76 ? 1.595 -1.493 -9.164 1 98.88 76 VAL B N 1
ATOM 3606 C CA . VAL B 1 76 ? 1.108 -2.812 -9.555 1 98.88 76 VAL B CA 1
ATOM 3607 C C . VAL B 1 76 ? 2.283 -3.779 -9.68 1 98.88 76 VAL B C 1
ATOM 3609 O O . VAL B 1 76 ? 3.439 -3.357 -9.75 1 98.88 76 VAL B O 1
ATOM 3612 N N . PHE B 1 77 ? 1.97 -5.109 -9.617 1 98.88 77 PHE B N 1
ATOM 3613 C CA . PHE B 1 77 ? 3.057 -6.078 -9.711 1 98.88 77 PHE B CA 1
ATOM 3614 C C . PHE B 1 77 ? 2.578 -7.367 -10.367 1 98.88 77 PHE B C 1
ATOM 3616 O O . PHE B 1 77 ? 1.382 -7.539 -10.609 1 98.88 77 PHE B O 1
ATOM 3623 N N . ASP B 1 78 ? 3.482 -8.18 -10.664 1 98.69 78 ASP B N 1
ATOM 3624 C CA . ASP B 1 78 ? 3.238 -9.539 -11.125 1 98.69 78 ASP B CA 1
ATOM 3625 C C . ASP B 1 78 ? 4.441 -10.438 -10.844 1 98.69 78 ASP B C 1
ATOM 3627 O O . ASP B 1 78 ? 5.398 -10.016 -10.188 1 98.69 78 ASP B O 1
ATOM 3631 N N . THR B 1 79 ? 4.289 -11.711 -11.125 1 97.44 79 THR B N 1
ATOM 3632 C CA . THR B 1 79 ? 5.312 -12.711 -10.844 1 97.44 79 THR B CA 1
ATOM 3633 C C . THR B 1 79 ? 5.395 -13.734 -11.977 1 97.44 79 THR B C 1
ATOM 3635 O O . THR B 1 79 ? 4.469 -13.859 -12.781 1 97.44 79 THR B O 1
ATOM 3638 N N . ALA B 1 80 ? 6.496 -14.406 -12.039 1 97.38 80 ALA B N 1
ATOM 3639 C CA . ALA B 1 80 ? 6.645 -15.523 -12.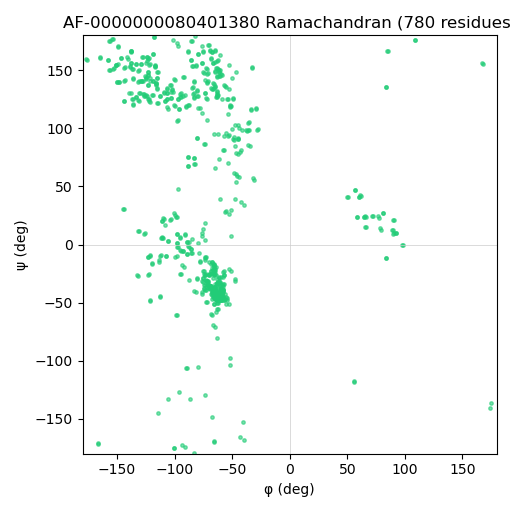969 1 97.38 80 ALA B CA 1
ATOM 3640 C C . ALA B 1 80 ? 7.598 -16.578 -12.406 1 97.38 80 ALA B C 1
ATOM 3642 O O . ALA B 1 80 ? 8.469 -16.266 -11.594 1 97.38 80 ALA B O 1
ATOM 3643 N N . ASN B 1 81 ? 7.398 -17.766 -12.891 1 96.19 81 ASN B N 1
ATOM 3644 C CA . ASN B 1 81 ? 8.234 -18.891 -12.508 1 96.19 81 ASN B CA 1
ATOM 3645 C C . ASN B 1 81 ? 9.398 -19.078 -13.469 1 96.19 81 ASN B C 1
ATOM 3647 O O . ASN B 1 81 ? 9.25 -18.922 -14.68 1 96.19 81 ASN B O 1
ATOM 3651 N N . VAL B 1 82 ? 10.531 -19.484 -12.914 1 96.81 82 VAL B N 1
ATOM 3652 C CA . VAL B 1 82 ? 11.695 -19.812 -13.734 1 96.81 82 VAL B CA 1
ATOM 3653 C C . VAL B 1 82 ? 12.188 -21.219 -13.391 1 96.81 82 VAL B C 1
ATOM 3655 O O . VAL B 1 82 ? 12.398 -21.531 -12.219 1 96.81 82 VAL B O 1
ATOM 3658 N N . SER B 1 83 ? 12.328 -21.969 -14.367 1 94.44 83 SER B N 1
ATOM 3659 C CA . SER B 1 83 ? 12.852 -23.328 -14.242 1 94.44 83 SER B CA 1
ATOM 3660 C C . SER B 1 83 ? 13.625 -23.75 -15.492 1 94.44 83 SER B C 1
ATOM 3662 O O . SER B 1 83 ? 13.258 -23.359 -16.609 1 94.44 83 SER B O 1
ATOM 3664 N N . ARG B 1 84 ? 14.734 -24.453 -15.289 1 95.38 84 ARG B N 1
ATOM 3665 C CA . ARG B 1 84 ? 15.57 -25 -16.359 1 95.38 84 ARG B CA 1
ATOM 3666 C C . ARG B 1 84 ? 16.062 -23.891 -17.281 1 95.38 84 ARG B C 1
ATOM 3668 O O . ARG B 1 84 ? 16.156 -24.078 -18.5 1 95.38 84 ARG B O 1
ATOM 3675 N N . GLY B 1 85 ? 16.109 -22.688 -16.766 1 96.75 85 GLY B N 1
ATOM 3676 C CA . GLY B 1 85 ? 16.656 -21.578 -17.531 1 96.75 85 GLY B CA 1
ATOM 3677 C C . GLY B 1 85 ? 15.633 -20.844 -18.375 1 96.75 85 GLY B C 1
ATOM 3678 O O . GLY B 1 85 ? 15.984 -20.031 -19.219 1 96.75 85 GLY B O 1
ATOM 3679 N N . TYR B 1 86 ? 14.406 -21.188 -18.156 1 97.75 86 TYR B N 1
ATOM 3680 C CA . TYR B 1 86 ? 13.336 -20.531 -18.906 1 97.75 86 TYR B CA 1
ATOM 3681 C C . TYR B 1 86 ? 12.352 -19.844 -17.969 1 97.75 86 TYR B C 1
ATOM 3683 O O . TYR B 1 86 ? 12.07 -20.344 -16.891 1 97.75 86 TYR B O 1
ATOM 3691 N N . CYS B 1 87 ? 11.875 -18.719 -18.391 1 98.06 87 CYS B N 1
ATOM 3692 C CA . CYS B 1 87 ? 10.773 -18.047 -17.703 1 98.06 87 CYS B CA 1
ATOM 3693 C C . CYS B 1 87 ? 9.43 -18.453 -18.312 1 98.06 87 CYS B C 1
ATOM 3695 O O . CYS B 1 87 ? 9.234 -18.359 -19.516 1 98.06 87 CYS B O 1
ATOM 3697 N N . TYR B 1 88 ? 8.547 -18.875 -17.5 1 97.69 88 TYR B N 1
ATOM 3698 C CA . TYR B 1 88 ? 7.266 -19.406 -17.938 1 97.69 88 TYR B CA 1
ATOM 3699 C C . TYR B 1 88 ? 6.191 -18.328 -17.938 1 97.69 88 TYR B C 1
ATOM 3701 O O . TYR B 1 88 ? 5.988 -17.641 -16.938 1 97.69 88 TYR B O 1
ATOM 3709 N N . GLY B 1 89 ? 5.508 -18.156 -19.062 1 97.19 89 GLY B N 1
ATOM 3710 C CA . GLY B 1 89 ? 4.289 -17.359 -19.172 1 97.19 89 GLY B CA 1
ATOM 3711 C C . GLY B 1 89 ? 4.539 -15.867 -19.062 1 97.19 89 GLY B C 1
ATOM 3712 O O . GLY B 1 89 ? 3.668 -15.125 -18.609 1 97.19 89 GLY B O 1
ATOM 3713 N N . LEU B 1 90 ? 5.691 -15.406 -19.359 1 97.75 90 LEU B N 1
ATOM 3714 C CA . LEU B 1 90 ? 6.023 -14 -19.188 1 97.75 90 LEU B CA 1
ATOM 3715 C C . LEU B 1 90 ? 5.066 -13.109 -19.969 1 97.75 90 LEU B C 1
ATOM 3717 O O . LEU B 1 90 ? 4.688 -12.031 -19.516 1 97.75 90 LEU B O 1
ATOM 3721 N N . ASP B 1 91 ? 4.637 -13.547 -21.062 1 96.25 91 ASP B N 1
ATOM 3722 C CA . ASP B 1 91 ? 3.74 -12.75 -21.891 1 96.25 91 ASP B CA 1
ATOM 3723 C C . ASP B 1 91 ? 2.422 -12.477 -21.172 1 96.25 91 ASP B C 1
ATOM 3725 O O . ASP B 1 91 ? 1.983 -11.328 -21.094 1 96.25 91 ASP B O 1
ATOM 3729 N N . PHE B 1 92 ? 1.724 -13.492 -20.719 1 95.31 92 PHE B N 1
ATOM 3730 C CA . PHE B 1 92 ? 0.427 -13.25 -20.094 1 95.31 92 PHE B CA 1
ATOM 3731 C C . PHE B 1 92 ? 0.593 -12.555 -18.75 1 95.31 92 PHE B C 1
ATOM 3733 O O . PHE B 1 92 ? -0.304 -11.828 -18.312 1 95.31 92 PHE B O 1
ATOM 3740 N N . HIS B 1 93 ? 1.736 -12.734 -18.141 1 98.38 93 HIS B N 1
ATOM 3741 C CA . HIS B 1 93 ? 1.959 -11.984 -16.906 1 98.38 93 HIS B CA 1
ATOM 3742 C C . HIS B 1 93 ? 2.215 -10.508 -17.203 1 98.38 93 HIS B C 1
ATOM 3744 O O . HIS B 1 93 ? 1.757 -9.641 -16.453 1 98.38 93 HIS B O 1
ATOM 3750 N N . LEU B 1 94 ? 2.949 -10.219 -18.25 1 98.62 94 LEU B N 1
ATOM 3751 C CA . LEU B 1 94 ? 3.172 -8.836 -18.656 1 98.62 94 LEU B CA 1
ATOM 3752 C C . LEU B 1 94 ? 1.872 -8.188 -19.125 1 98.62 94 LEU B C 1
ATOM 3754 O O . LEU B 1 94 ? 1.633 -7.004 -18.844 1 98.62 94 LEU B O 1
ATOM 3758 N N . GLU B 1 95 ? 1.101 -8.945 -19.812 1 98.25 95 GLU B N 1
ATOM 3759 C CA . GLU B 1 95 ? -0.205 -8.43 -20.203 1 98.25 95 GLU B CA 1
ATOM 3760 C C . GLU B 1 95 ? -1.046 -8.055 -19 1 98.25 95 GLU B C 1
ATOM 3762 O O . GLU B 1 95 ? -1.678 -6.996 -18.969 1 98.25 95 GLU B O 1
ATOM 3767 N N . ARG B 1 96 ? -1.063 -8.93 -18.047 1 98.5 96 ARG B N 1
ATOM 3768 C CA . ARG B 1 96 ? -1.824 -8.625 -16.828 1 98.5 96 ARG B CA 1
ATOM 3769 C C . ARG B 1 96 ? -1.232 -7.426 -16.094 1 98.5 96 ARG B C 1
ATOM 3771 O O . ARG B 1 96 ? -1.966 -6.609 -15.531 1 98.5 96 ARG B O 1
ATOM 3778 N N . LEU B 1 97 ? 0.062 -7.344 -16.047 1 98.81 97 LEU B N 1
ATOM 3779 C CA . LEU B 1 97 ? 0.712 -6.199 -15.422 1 98.81 97 LEU B CA 1
ATOM 3780 C C . LEU B 1 97 ? 0.263 -4.895 -16.078 1 98.81 97 LEU B C 1
ATOM 3782 O O . LEU B 1 97 ? -0.087 -3.938 -15.383 1 98.81 97 LEU B O 1
ATOM 3786 N N . LEU B 1 98 ? 0.282 -4.879 -17.375 1 98.75 98 LEU B N 1
ATOM 3787 C CA . LEU B 1 98 ? -0.055 -3.666 -18.109 1 98.75 98 LEU B CA 1
ATOM 3788 C C . LEU B 1 98 ? -1.535 -3.334 -17.969 1 98.75 98 LEU B C 1
ATOM 3790 O O . LEU B 1 98 ? -1.908 -2.16 -17.891 1 98.75 98 LEU B O 1
ATOM 3794 N N . ARG B 1 99 ? -2.371 -4.348 -17.922 1 98.44 99 ARG B N 1
ATOM 3795 C CA . ARG B 1 99 ? -3.785 -4.117 -17.641 1 98.44 99 ARG B CA 1
ATOM 3796 C C . ARG B 1 99 ? -3.977 -3.502 -16.25 1 98.44 99 ARG B C 1
ATOM 3798 O O . ARG B 1 99 ? -4.742 -2.553 -16.094 1 98.44 99 ARG B O 1
ATOM 3805 N N . SER B 1 100 ? -3.314 -4.09 -15.281 1 98.81 100 SER B N 1
ATOM 3806 C CA . SER B 1 100 ? -3.373 -3.549 -13.93 1 98.81 100 SER B CA 1
ATOM 3807 C C . SER B 1 100 ? -2.863 -2.113 -13.883 1 98.81 100 SER B C 1
ATOM 3809 O O . SER B 1 100 ? -3.424 -1.272 -13.18 1 98.81 100 SER B O 1
ATOM 3811 N N . ALA B 1 101 ? -1.793 -1.836 -14.625 1 98.69 101 ALA B N 1
ATOM 3812 C CA . ALA B 1 101 ? -1.258 -0.479 -14.695 1 98.69 101 ALA B CA 1
ATOM 3813 C C . ALA B 1 101 ? -2.303 0.497 -15.227 1 98.69 101 ALA B C 1
ATOM 3815 O O . ALA B 1 101 ? -2.438 1.612 -14.719 1 98.69 101 ALA B O 1
ATOM 3816 N N . GLY B 1 102 ? -2.998 0.088 -16.234 1 98.38 102 GLY B N 1
ATOM 3817 C CA . GLY B 1 102 ? -4.078 0.91 -16.766 1 98.38 102 GLY B CA 1
ATOM 3818 C C . GLY B 1 102 ? -5.141 1.229 -15.727 1 98.38 102 GLY B C 1
ATOM 3819 O O . GLY B 1 102 ? -5.555 2.381 -15.586 1 98.38 102 GLY B O 1
ATOM 3820 N N . LEU B 1 103 ? -5.555 0.241 -14.977 1 98.25 103 LEU B N 1
ATOM 3821 C CA . LEU B 1 103 ? -6.555 0.42 -13.93 1 98.25 103 LEU B CA 1
ATOM 3822 C C . LEU B 1 103 ? -6.043 1.356 -12.836 1 98.25 103 LEU B C 1
ATOM 3824 O O . LEU B 1 103 ? -6.812 2.129 -12.266 1 98.25 103 LEU B O 1
ATOM 3828 N N . ALA B 1 104 ? -4.77 1.309 -12.594 1 98.31 104 ALA B N 1
ATOM 3829 C CA . ALA B 1 104 ? -4.152 2.117 -11.547 1 98.31 104 ALA B CA 1
ATOM 3830 C C . ALA B 1 104 ? -3.744 3.488 -12.078 1 98.31 104 ALA B C 1
ATOM 3832 O O . ALA B 1 104 ? -3.145 4.285 -11.359 1 98.31 104 ALA B O 1
ATOM 3833 N N . ARG B 1 105 ? -3.967 3.732 -13.367 1 96.88 105 ARG B N 1
ATOM 3834 C CA . ARG B 1 105 ? -3.609 4.977 -14.039 1 96.88 105 ARG B CA 1
ATOM 3835 C C . ARG B 1 105 ? -2.109 5.234 -13.961 1 96.88 105 ARG B C 1
ATOM 3837 O O . ARG B 1 105 ? -1.679 6.355 -13.695 1 96.88 105 ARG B O 1
ATOM 3844 N N . ILE B 1 106 ? -1.366 4.23 -14.125 1 97.69 106 ILE B N 1
ATOM 3845 C CA . ILE B 1 106 ? 0.083 4.305 -14.273 1 97.69 106 ILE B CA 1
ATOM 3846 C C . ILE B 1 106 ? 0.457 4.207 -15.75 1 97.69 106 ILE B C 1
ATOM 3848 O O . ILE B 1 106 ? 0.16 3.205 -16.406 1 97.69 106 ILE B O 1
ATOM 3852 N N . HIS B 1 107 ? 1.083 5.242 -16.203 1 95.56 107 HIS B N 1
ATOM 3853 C CA . HIS B 1 107 ? 1.556 5.207 -17.578 1 95.56 107 HIS B CA 1
ATOM 3854 C C . HIS B 1 107 ? 2.945 4.59 -17.672 1 95.56 107 HIS B C 1
ATOM 3856 O O . HIS B 1 107 ? 3.904 5.117 -17.109 1 95.56 107 HIS B O 1
ATOM 3862 N N . PRO B 1 108 ? 3.078 3.527 -18.391 1 95.5 108 PRO B N 1
ATOM 3863 C CA . PRO B 1 108 ? 4.383 2.861 -18.469 1 95.5 108 PRO B CA 1
ATOM 3864 C C . PRO B 1 108 ? 5.445 3.715 -19.156 1 95.5 108 PRO B C 1
ATOM 3866 O O . PRO B 1 108 ? 5.168 4.352 -20.172 1 95.5 108 PRO B O 1
ATOM 3869 N N . ALA B 1 109 ? 6.574 3.691 -18.594 1 94.56 109 ALA B N 1
ATOM 3870 C CA . ALA B 1 109 ? 7.719 4.375 -19.188 1 94.56 109 ALA B CA 1
ATOM 3871 C C . ALA B 1 109 ? 8.469 3.457 -20.156 1 94.56 109 ALA B C 1
ATOM 3873 O O . ALA B 1 109 ? 9.391 3.891 -20.844 1 94.56 109 ALA B O 1
ATOM 3874 N N . PHE B 1 110 ? 8.102 2.191 -20.188 1 94.12 110 PHE B N 1
ATOM 3875 C CA . PHE B 1 110 ? 8.742 1.146 -20.969 1 94.12 110 PHE B CA 1
ATOM 3876 C C . PHE B 1 110 ? 7.738 0.469 -21.891 1 94.12 110 PHE B C 1
ATOM 3878 O O . PHE B 1 110 ? 6.559 0.355 -21.562 1 94.12 110 PHE B O 1
ATOM 3885 N N . THR B 1 111 ? 8.289 0.039 -23.016 1 95.81 111 THR B N 1
ATOM 3886 C CA . THR B 1 111 ? 7.477 -0.849 -23.828 1 95.81 111 THR B CA 1
ATOM 3887 C C . THR B 1 111 ? 7.418 -2.248 -23.219 1 95.81 111 THR B C 1
ATOM 3889 O O . THR B 1 111 ? 8.227 -2.586 -22.359 1 95.81 111 THR B O 1
ATOM 3892 N N . LYS B 1 112 ? 6.488 -3.061 -23.703 1 97 112 LYS B N 1
ATOM 3893 C CA . LYS B 1 112 ? 6.379 -4.441 -23.25 1 97 112 LYS B CA 1
ATOM 3894 C C . LYS B 1 112 ? 7.668 -5.211 -23.5 1 97 112 LYS B C 1
ATOM 3896 O O . LYS B 1 112 ? 8.109 -5.992 -22.656 1 97 112 LYS B O 1
ATOM 3901 N N . GLU B 1 113 ? 8.297 -5.004 -24.594 1 96.56 113 GLU B N 1
ATOM 3902 C CA . GLU B 1 113 ? 9.531 -5.688 -24.969 1 96.56 113 GLU B CA 1
ATOM 3903 C C . GLU B 1 113 ? 10.68 -5.266 -24.062 1 96.56 113 GLU B C 1
ATOM 3905 O O . GLU B 1 113 ? 11.523 -6.09 -23.688 1 96.56 113 GLU B O 1
ATOM 3910 N N . GLU B 1 114 ? 10.734 -3.994 -23.734 1 96.81 114 GLU B N 1
ATOM 3911 C CA . GLU B 1 114 ? 11.75 -3.523 -22.812 1 96.81 114 GLU B CA 1
ATOM 3912 C C . GLU B 1 114 ? 11.578 -4.156 -21.422 1 96.81 114 GLU B C 1
ATOM 3914 O O . GLU B 1 114 ? 12.555 -4.551 -20.797 1 96.81 114 GLU B O 1
ATOM 3919 N N . LEU B 1 115 ? 10.344 -4.227 -21.016 1 98.25 115 LEU B N 1
ATOM 3920 C CA . LEU B 1 115 ? 10.055 -4.863 -19.734 1 98.25 115 LEU B CA 1
ATOM 3921 C C . LEU B 1 115 ? 10.516 -6.32 -19.734 1 98.25 115 LEU B C 1
ATOM 3923 O O . LEU B 1 115 ? 11.172 -6.77 -18.797 1 98.25 115 LEU B O 1
ATOM 3927 N N . ARG B 1 116 ? 10.156 -7.012 -20.781 1 98.19 116 ARG B N 1
ATOM 3928 C CA . ARG B 1 116 ? 10.562 -8.406 -20.953 1 98.19 116 ARG B CA 1
ATOM 3929 C C . ARG B 1 116 ? 12.078 -8.547 -20.875 1 98.19 116 ARG B C 1
ATOM 3931 O O . ARG B 1 116 ? 12.586 -9.406 -20.156 1 98.19 116 ARG B O 1
ATOM 3938 N N . HIS B 1 117 ? 12.758 -7.695 -21.531 1 97.88 117 HIS B N 1
ATOM 3939 C CA . HIS B 1 117 ? 14.211 -7.738 -21.578 1 97.88 117 HIS B CA 1
ATOM 3940 C C . HIS B 1 117 ? 14.812 -7.5 -20.188 1 97.88 117 HIS B C 1
ATOM 3942 O O . HIS B 1 117 ? 15.734 -8.203 -19.781 1 97.88 117 HIS B O 1
ATOM 3948 N N . ILE B 1 118 ? 14.297 -6.527 -19.484 1 98.38 118 ILE B N 1
ATOM 3949 C CA . ILE B 1 118 ? 14.789 -6.191 -18.156 1 98.38 118 ILE B CA 1
ATOM 3950 C C . ILE B 1 118 ? 14.586 -7.371 -17.219 1 98.38 118 ILE B C 1
ATOM 3952 O O . ILE B 1 118 ? 15.492 -7.742 -16.469 1 98.38 118 ILE B O 1
ATOM 3956 N N . ILE B 1 119 ? 13.414 -7.988 -17.281 1 98.75 119 ILE B N 1
ATOM 3957 C CA . ILE B 1 119 ? 13.086 -9.109 -16.406 1 98.75 119 ILE B CA 1
ATOM 3958 C C . ILE B 1 119 ? 14.031 -10.273 -16.688 1 98.75 119 ILE B C 1
ATOM 3960 O O . ILE B 1 119 ? 14.656 -10.805 -15.758 1 98.75 119 ILE B O 1
ATOM 3964 N N . LEU B 1 120 ? 14.172 -10.625 -17.922 1 98.69 120 LEU B N 1
ATOM 3965 C CA . LEU B 1 120 ? 15.023 -11.758 -18.281 1 98.69 120 LEU B CA 1
ATOM 3966 C C . LEU B 1 120 ? 16.484 -11.469 -17.953 1 98.69 120 LEU B C 1
ATOM 3968 O O . LEU B 1 120 ? 17.203 -12.359 -17.5 1 98.69 120 LEU B O 1
ATOM 3972 N N . SER B 1 121 ? 16.922 -10.211 -18.141 1 98.5 121 SER B N 1
ATOM 3973 C CA . SER B 1 121 ? 18.281 -9.812 -17.781 1 98.5 121 SER B CA 1
ATOM 3974 C C . SER B 1 121 ? 18.516 -9.953 -16.281 1 98.5 121 SER B C 1
ATOM 3976 O O . SER B 1 121 ? 19.578 -10.391 -15.852 1 98.5 121 SER B O 1
ATOM 3978 N N . THR B 1 122 ? 17.547 -9.57 -15.539 1 98.75 122 THR B N 1
ATOM 3979 C CA . THR B 1 122 ? 17.688 -9.656 -14.086 1 98.75 122 THR B CA 1
ATOM 3980 C C . THR B 1 122 ? 17.781 -11.109 -13.641 1 98.75 122 THR B C 1
ATOM 3982 O O . THR B 1 122 ? 18.594 -11.445 -12.773 1 98.75 122 THR B O 1
ATOM 3985 N N . VAL B 1 123 ? 16.938 -11.992 -14.227 1 98.62 123 VAL B N 1
ATOM 3986 C CA . VAL B 1 123 ? 17.031 -13.414 -13.93 1 98.62 123 VAL B CA 1
ATOM 3987 C C . VAL B 1 123 ? 18.406 -13.945 -14.32 1 98.62 123 VAL B C 1
ATOM 3989 O O . VAL B 1 123 ? 19.031 -14.68 -13.562 1 98.62 123 VAL B O 1
ATOM 3992 N N . ALA B 1 124 ? 18.859 -13.555 -15.453 1 98.44 124 ALA B N 1
ATOM 3993 C CA . ALA B 1 124 ? 20.172 -14.008 -15.945 1 98.44 124 ALA B CA 1
ATOM 3994 C C . ALA B 1 124 ? 21.281 -13.617 -14.977 1 98.44 124 ALA B C 1
ATOM 3996 O O . ALA B 1 124 ? 22.188 -14.398 -14.719 1 98.44 124 ALA B O 1
ATOM 3997 N N . ALA B 1 125 ? 21.156 -12.438 -14.406 1 97.94 125 ALA B N 1
ATOM 3998 C CA . ALA B 1 125 ? 22.188 -11.914 -13.5 1 97.94 125 ALA B CA 1
ATOM 3999 C C . ALA B 1 125 ? 22.281 -12.766 -12.234 1 97.94 125 ALA B C 1
ATOM 4001 O O . ALA B 1 125 ? 23.312 -12.781 -11.57 1 97.94 125 ALA B O 1
ATOM 4002 N N . SER B 1 126 ? 21.266 -13.453 -11.914 1 97.31 126 SER B N 1
ATOM 4003 C CA . SER B 1 126 ? 21.266 -14.305 -10.734 1 97.31 126 SER B CA 1
ATOM 4004 C C . SER B 1 126 ? 22.125 -15.547 -10.945 1 97.31 126 SER B C 1
ATOM 4006 O O . SER B 1 126 ? 22.578 -16.172 -9.984 1 97.31 126 SER B O 1
ATOM 4008 N N . GLN B 1 127 ? 22.219 -16.031 -12.148 1 96.81 127 GLN B N 1
ATOM 4009 C CA . GLN B 1 127 ? 22.938 -17.219 -12.578 1 96.81 127 GLN B CA 1
ATOM 4010 C C . GLN B 1 127 ? 22.328 -18.484 -11.984 1 96.81 127 GLN B C 1
ATOM 4012 O O . GLN B 1 127 ? 23 -19.516 -11.867 1 96.81 127 GLN B O 1
ATOM 4017 N N . VAL B 1 128 ? 21.188 -18.391 -11.492 1 96.62 128 VAL B N 1
ATOM 4018 C CA . VAL B 1 128 ? 20.438 -19.531 -11 1 96.62 128 VAL B CA 1
ATOM 4019 C C . VAL B 1 128 ? 19.359 -19.922 -12 1 96.62 128 VAL B C 1
ATOM 4021 O O . VAL B 1 128 ? 18.625 -19.062 -12.5 1 96.62 128 VAL B O 1
ATOM 4024 N N . ARG B 1 129 ? 19.172 -21.188 -12.258 1 95.88 129 ARG B N 1
ATOM 4025 C CA . ARG B 1 129 ? 18.391 -21.609 -13.422 1 95.88 129 ARG B CA 1
ATOM 4026 C C . ARG B 1 129 ? 17.094 -22.297 -12.992 1 95.88 129 ARG B C 1
ATOM 4028 O O . ARG B 1 129 ? 16.219 -22.547 -13.82 1 95.88 129 ARG B O 1
ATOM 4035 N N . ASP B 1 130 ? 17.047 -22.688 -11.672 1 93.62 130 ASP B N 1
ATOM 4036 C CA . ASP B 1 130 ? 15.906 -23.484 -11.242 1 93.62 130 ASP B CA 1
ATOM 4037 C C . ASP B 1 130 ? 15.367 -22.984 -9.898 1 93.62 130 ASP B C 1
ATOM 4039 O O . ASP B 1 130 ? 16.109 -22.406 -9.102 1 93.62 130 ASP B O 1
ATOM 4043 N N . ASP B 1 131 ? 14.039 -23.203 -9.727 1 91.62 131 ASP B N 1
ATOM 4044 C CA . ASP B 1 131 ? 13.375 -22.969 -8.445 1 91.62 131 ASP B CA 1
ATOM 4045 C C . ASP B 1 131 ? 13.477 -21.516 -8.039 1 91.62 131 ASP B C 1
ATOM 4047 O O . ASP B 1 131 ? 13.836 -21.203 -6.902 1 91.62 131 ASP B O 1
ATOM 4051 N N . ILE B 1 132 ? 13.289 -20.656 -9 1 94.25 132 ILE B N 1
ATOM 4052 C CA . ILE B 1 132 ? 13.344 -19.234 -8.68 1 94.25 132 ILE B CA 1
ATOM 4053 C C . ILE B 1 132 ? 12.07 -18.547 -9.148 1 94.25 132 ILE B C 1
ATOM 4055 O O . ILE B 1 132 ? 11.406 -19.016 -10.078 1 94.25 132 ILE B O 1
ATOM 4059 N N . PHE B 1 133 ? 11.633 -17.562 -8.398 1 95.69 133 PHE B N 1
ATOM 4060 C CA . PHE B 1 133 ? 10.547 -16.641 -8.719 1 95.69 133 PHE B CA 1
ATOM 4061 C C . PHE B 1 133 ? 11.094 -15.266 -9.078 1 95.69 133 PHE B C 1
ATOM 4063 O O . PHE B 1 133 ? 12.047 -14.781 -8.453 1 95.69 133 PHE B O 1
ATOM 4070 N N . VAL B 1 134 ? 10.562 -14.781 -10.102 1 98 134 VAL B N 1
ATOM 4071 C CA . VAL B 1 134 ? 10.836 -13.383 -10.406 1 98 134 VAL B CA 1
ATOM 4072 C C . VAL B 1 134 ? 9.586 -12.547 -10.172 1 98 134 VAL B C 1
ATOM 4074 O O . VAL B 1 134 ? 8.484 -12.945 -10.562 1 98 134 VAL B O 1
ATOM 4077 N N . ARG B 1 135 ? 9.719 -11.492 -9.461 1 98.38 135 ARG B N 1
ATOM 4078 C CA . ARG B 1 135 ? 8.68 -10.508 -9.195 1 98.38 135 ARG B CA 1
ATOM 4079 C C . ARG B 1 135 ? 9.031 -9.156 -9.805 1 98.38 135 ARG B C 1
ATOM 4081 O O . ARG B 1 135 ? 10.188 -8.75 -9.789 1 98.38 135 ARG B O 1
ATOM 4088 N N . PHE B 1 136 ? 8.039 -8.5 -10.289 1 98.81 136 PHE B N 1
ATOM 4089 C CA . PHE B 1 136 ? 8.312 -7.199 -10.883 1 98.81 136 PHE B CA 1
ATOM 4090 C C . PHE B 1 136 ? 7.172 -6.227 -10.594 1 98.81 136 PHE B C 1
ATOM 4092 O O . PHE B 1 136 ? 6.004 -6.621 -10.562 1 98.81 136 PHE B O 1
ATOM 4099 N N . TRP B 1 137 ? 7.527 -4.992 -10.328 1 98.88 137 TRP B N 1
ATOM 4100 C CA . TRP B 1 137 ? 6.617 -3.918 -9.938 1 98.88 137 TRP B CA 1
ATOM 4101 C C . TRP B 1 137 ? 6.73 -2.734 -10.898 1 98.88 137 TRP B C 1
ATOM 4103 O O . TRP B 1 137 ? 7.832 -2.379 -11.328 1 98.88 137 TRP B O 1
ATOM 4113 N N . MET B 1 138 ? 5.641 -2.191 -11.258 1 98.69 138 MET B N 1
ATOM 4114 C CA . MET B 1 138 ? 5.551 -0.891 -11.914 1 98.69 138 MET B CA 1
ATOM 4115 C C . MET B 1 138 ? 4.875 0.131 -11.008 1 98.69 138 MET B C 1
ATOM 4117 O O . MET B 1 138 ? 3.791 -0.124 -10.477 1 98.69 138 MET B O 1
ATOM 4121 N N . THR B 1 139 ? 5.52 1.241 -10.828 1 98.19 139 THR B N 1
ATOM 4122 C CA . THR B 1 139 ? 5.043 2.211 -9.844 1 98.19 139 THR B CA 1
ATOM 4123 C C . THR B 1 139 ? 4.691 3.533 -10.523 1 98.19 139 THR B C 1
ATOM 4125 O O . THR B 1 139 ? 5.043 3.756 -11.68 1 98.19 139 THR B O 1
ATOM 4128 N N . SER B 1 140 ? 3.955 4.383 -9.844 1 96.62 140 SER B N 1
ATOM 4129 C CA . SER B 1 140 ? 3.594 5.691 -10.383 1 96.62 140 SER B CA 1
ATOM 4130 C C . SER B 1 140 ? 4.789 6.637 -10.383 1 96.62 140 SER B C 1
ATOM 4132 O O . SER B 1 140 ? 4.73 7.719 -10.969 1 96.62 140 SER B O 1
ATOM 4134 N N . GLY B 1 141 ? 5.887 6.215 -9.703 1 95.38 141 GLY B N 1
ATOM 4135 C CA . GLY B 1 141 ? 7.109 6.996 -9.805 1 95.38 141 GLY B CA 1
ATOM 4136 C C . GLY B 1 141 ? 7.445 7.746 -8.531 1 95.38 141 GLY B C 1
ATOM 4137 O O . GLY B 1 141 ? 6.715 7.66 -7.543 1 95.38 141 GLY B O 1
ATOM 4138 N N . ARG B 1 142 ? 8.625 8.391 -8.625 1 93.25 142 ARG B N 1
ATOM 4139 C CA . ARG B 1 142 ? 9.148 9.18 -7.508 1 93.25 142 ARG B CA 1
ATOM 4140 C C . ARG B 1 142 ? 8.594 10.602 -7.535 1 93.25 142 ARG B C 1
ATOM 4142 O O . ARG B 1 142 ? 8.234 11.109 -8.594 1 93.25 142 ARG B O 1
ATOM 4149 N N . GLY B 1 143 ? 8.68 11.117 -6.391 1 83.44 143 GLY B N 1
ATOM 4150 C CA . GLY B 1 143 ? 8.258 12.508 -6.266 1 83.44 143 GLY B CA 1
ATOM 4151 C C . GLY B 1 143 ? 8.258 13 -4.832 1 83.44 143 GLY B C 1
ATOM 4152 O O . GLY B 1 143 ? 9.148 12.648 -4.051 1 83.44 143 GLY B O 1
ATOM 4153 N N . ASN B 1 144 ? 7.215 13.781 -4.562 1 84.69 144 ASN B N 1
ATOM 4154 C CA . ASN B 1 144 ? 6.988 14.297 -3.215 1 84.69 144 ASN B CA 1
ATOM 4155 C C . ASN B 1 144 ? 6.109 13.352 -2.398 1 84.69 144 ASN B C 1
ATOM 4157 O O . ASN B 1 144 ? 5.977 12.172 -2.736 1 84.69 144 ASN B O 1
ATOM 4161 N N . PHE B 1 145 ? 5.75 13.656 -1.354 1 92 145 PHE B N 1
ATOM 4162 C CA . PHE B 1 145 ? 4.934 12.844 -0.457 1 92 145 PHE B CA 1
ATOM 4163 C C . PHE B 1 145 ? 3.467 13.242 -0.558 1 92 145 PHE B C 1
ATOM 4165 O O . PHE B 1 145 ? 2.688 13 0.366 1 92 145 PHE B O 1
ATOM 4172 N N . ALA B 1 146 ? 3.15 13.859 -1.78 1 90.5 146 ALA B N 1
ATOM 4173 C CA . ALA B 1 146 ? 1.76 14.234 -2.033 1 90.5 146 ALA B CA 1
ATOM 4174 C C . ALA B 1 146 ? 0.942 13.023 -2.479 1 90.5 146 ALA B C 1
ATOM 4176 O O . ALA B 1 146 ? 1.502 11.984 -2.838 1 90.5 146 ALA B O 1
ATOM 4177 N N . ILE B 1 147 ? -0.402 13.133 -2.434 1 94.25 147 ILE B N 1
ATOM 4178 C CA . ILE B 1 147 ? -1.305 12.086 -2.895 1 94.25 147 ILE B CA 1
ATOM 4179 C C . ILE B 1 147 ? -1.342 12.07 -4.422 1 94.25 147 ILE B C 1
ATOM 4181 O O . ILE B 1 147 ? -1.483 11.016 -5.035 1 94.25 147 ILE B O 1
ATOM 4185 N N . SER B 1 148 ? -1.176 13.273 -5.02 1 89.62 148 SER B N 1
ATOM 4186 C CA . SER B 1 148 ? -1.181 13.406 -6.473 1 89.62 148 SER B CA 1
ATOM 4187 C C . SER B 1 148 ? 0.089 12.82 -7.086 1 89.62 148 SER B C 1
ATOM 4189 O O . SER B 1 148 ? 1.186 13.023 -6.559 1 89.62 148 SER B O 1
ATOM 4191 N N . ALA B 1 149 ? -0.092 12.133 -8.203 1 82.81 149 ALA B N 1
ATOM 4192 C CA . ALA B 1 149 ? 1.063 11.602 -8.93 1 82.81 149 ALA B CA 1
ATOM 4193 C C . ALA B 1 149 ? 1.483 12.547 -10.047 1 82.81 149 ALA B C 1
ATOM 4195 O O . ALA B 1 149 ? 2.346 12.211 -10.859 1 82.81 149 ALA B O 1
ATOM 4196 N N . LYS B 1 150 ? 0.873 13.672 -10.094 1 80.69 150 LYS B N 1
ATOM 4197 C CA . LYS B 1 150 ? 1.106 14.586 -11.211 1 80.69 150 LYS B CA 1
ATOM 4198 C C . LYS B 1 150 ? 2.561 15.047 -11.242 1 80.69 150 LYS B C 1
ATOM 4200 O O . LYS B 1 150 ? 3.127 15.25 -12.32 1 80.69 150 LYS B O 1
ATOM 4205 N N . GLU B 1 151 ? 3.141 15.164 -10.102 1 75.62 151 GLU B N 1
ATOM 4206 C CA . GLU B 1 151 ? 4.496 15.711 -10.062 1 75.62 151 GLU B CA 1
ATOM 4207 C C . GLU B 1 151 ? 5.535 14.594 -9.977 1 75.62 151 GLU B C 1
ATOM 4209 O O . GLU B 1 151 ? 6.719 14.859 -9.773 1 75.62 151 GLU B O 1
ATOM 4214 N N . THR B 1 152 ? 5.051 13.414 -10.133 1 77.19 152 THR B N 1
ATOM 4215 C CA . THR B 1 152 ? 5.992 12.305 -10.078 1 77.19 152 THR B CA 1
ATOM 4216 C C . THR B 1 152 ? 6.789 12.211 -11.383 1 77.19 152 THR B C 1
ATOM 4218 O O . THR B 1 152 ? 6.379 12.766 -12.406 1 77.19 152 THR B O 1
ATOM 4221 N N . THR B 1 153 ? 7.898 11.617 -11.195 1 76.75 153 THR B N 1
ATOM 4222 C CA . THR B 1 153 ? 8.703 11.281 -12.359 1 76.75 153 THR B CA 1
ATOM 4223 C C . THR B 1 153 ? 7.992 10.242 -13.227 1 76.75 153 THR B C 1
ATOM 4225 O O . THR B 1 153 ? 6.816 9.938 -13.008 1 76.75 153 THR B O 1
ATOM 4228 N N . SER B 1 154 ? 8.711 9.758 -14.102 1 87 154 SER B N 1
ATOM 4229 C CA . SER B 1 154 ? 8.227 8.625 -14.891 1 87 154 SER B CA 1
ATOM 4230 C C . SER B 1 154 ? 8.023 7.391 -14.008 1 87 154 SER B C 1
ATOM 4232 O O . SER B 1 154 ? 8.578 7.305 -12.914 1 87 154 SER B O 1
ATOM 4234 N N . SER B 1 155 ? 7.195 6.523 -14.492 1 94.75 155 SER B N 1
ATOM 4235 C CA . SER B 1 155 ? 6.898 5.305 -13.75 1 94.75 155 SER B CA 1
ATOM 4236 C C . SER B 1 155 ? 8.172 4.52 -13.445 1 94.75 155 SER B C 1
ATOM 4238 O O . SER B 1 155 ? 9.094 4.484 -14.266 1 94.75 155 SER B O 1
ATOM 4240 N N . GLY B 1 156 ? 8.266 4.043 -12.266 1 96.94 156 GLY B N 1
ATOM 4241 C CA . GLY B 1 156 ? 9.367 3.178 -11.859 1 96.94 156 GLY B CA 1
ATOM 4242 C C . GLY B 1 156 ? 9.141 1.72 -12.203 1 96.94 156 GLY B C 1
ATOM 4243 O O . GLY B 1 156 ? 7.996 1.294 -12.398 1 96.94 156 GLY B O 1
ATOM 4244 N N . PHE B 1 157 ? 10.203 1.005 -12.367 1 98.5 157 PHE B N 1
ATOM 4245 C CA . PHE B 1 157 ? 10.156 -0.432 -12.609 1 98.5 157 PHE B CA 1
ATOM 4246 C C . PHE B 1 157 ? 11.211 -1.154 -11.781 1 98.5 157 PHE B C 1
ATOM 4248 O O . PHE B 1 157 ? 12.383 -0.77 -11.781 1 98.5 157 PHE B O 1
ATOM 4255 N N . PHE B 1 158 ? 10.789 -2.137 -11 1 98.88 158 PHE B N 1
ATOM 4256 C CA . PHE B 1 158 ? 11.656 -2.924 -10.125 1 98.88 158 PHE B CA 1
ATOM 4257 C C . PHE B 1 158 ? 11.445 -4.414 -10.359 1 98.88 158 PHE B C 1
ATOM 4259 O O . PHE B 1 158 ? 10.32 -4.863 -10.57 1 98.88 158 PHE B O 1
ATOM 4266 N N . VAL B 1 159 ? 12.5 -5.184 -10.344 1 98.88 159 VAL B N 1
ATOM 4267 C CA . VAL B 1 159 ? 12.461 -6.633 -10.523 1 98.88 159 VAL B CA 1
ATOM 4268 C C . VAL B 1 159 ? 13.258 -7.316 -9.422 1 98.88 159 VAL B C 1
ATOM 4270 O O . VAL B 1 159 ? 14.398 -6.93 -9.133 1 98.88 159 VAL B O 1
ATOM 4273 N N . MET B 1 160 ? 12.703 -8.289 -8.789 1 98.75 160 MET B N 1
ATOM 4274 C CA . MET B 1 160 ? 13.352 -9.086 -7.746 1 98.75 160 MET B CA 1
ATOM 4275 C C . MET B 1 160 ? 13.352 -10.562 -8.102 1 98.75 160 MET B C 1
ATOM 4277 O O . MET B 1 160 ? 12.297 -11.125 -8.414 1 98.75 160 MET B O 1
ATOM 4281 N N . VAL B 1 161 ? 14.508 -11.156 -8.094 1 98.5 161 VAL B N 1
ATOM 4282 C CA . VAL B 1 161 ? 14.656 -12.594 -8.289 1 98.5 161 VAL B CA 1
ATOM 4283 C C . VAL B 1 161 ? 15.008 -13.258 -6.961 1 98.5 161 VAL B C 1
ATOM 4285 O O . VAL B 1 161 ? 15.969 -12.859 -6.293 1 98.5 161 VAL B O 1
ATOM 4288 N N . HIS B 1 162 ? 14.266 -14.211 -6.57 1 97.19 162 HIS B N 1
ATOM 4289 C CA . HIS B 1 162 ? 14.547 -14.906 -5.316 1 97.19 162 HIS B CA 1
ATOM 4290 C C . HIS B 1 162 ? 14.172 -16.375 -5.406 1 97.19 162 HIS B C 1
ATOM 4292 O O . HIS B 1 162 ? 13.391 -16.781 -6.273 1 97.19 162 HIS B O 1
ATOM 4298 N N . ARG B 1 163 ? 14.734 -17.109 -4.535 1 94.44 163 ARG B N 1
ATOM 4299 C CA . ARG B 1 163 ? 14.414 -18.531 -4.465 1 94.44 163 ARG B CA 1
ATOM 4300 C C . ARG B 1 163 ? 13.008 -18.75 -3.912 1 94.44 163 ARG B C 1
ATOM 4302 O O . ARG B 1 163 ? 12.484 -17.891 -3.191 1 94.44 163 ARG B O 1
ATOM 4309 N N . TYR B 1 164 ? 12.453 -19.688 -4.375 1 81.56 164 TYR B N 1
ATOM 4310 C CA . TYR B 1 164 ? 11.109 -20.062 -3.934 1 81.56 164 TYR B CA 1
ATOM 4311 C C . TYR B 1 164 ? 11.102 -21.484 -3.375 1 81.56 164 TYR B C 1
ATOM 4313 O O . TYR B 1 164 ? 11.484 -22.422 -4.062 1 81.56 164 TYR B O 1
ATOM 4321 N N . PRO B 1 165 ? 10.672 -21.578 -2.158 1 74.31 165 PRO B N 1
ATOM 4322 C CA . PRO B 1 165 ? 10.695 -22.922 -1.589 1 74.31 165 PRO B CA 1
ATOM 4323 C C . PRO B 1 165 ? 9.742 -23.891 -2.307 1 74.31 165 PRO B C 1
ATOM 4325 O O . PRO B 1 165 ? 8.703 -23.469 -2.812 1 74.31 165 PRO B O 1
ATOM 4328 N N . SER B 1 166 ? 10.188 -25.094 -2.279 1 77.81 166 SER B N 1
ATOM 4329 C CA . SER B 1 166 ? 9.352 -26.141 -2.852 1 77.81 166 SER B CA 1
ATOM 4330 C C . SER B 1 166 ? 8.039 -26.281 -2.09 1 77.81 166 SER B C 1
ATOM 4332 O O . SER B 1 166 ? 8.008 -26.125 -0.867 1 77.81 166 SER B O 1
ATOM 4334 N N . LYS B 1 167 ? 7 -26.594 -2.85 1 81.44 167 LYS B N 1
ATOM 4335 C CA . LYS B 1 167 ? 5.684 -26.828 -2.266 1 81.44 167 LYS B CA 1
ATOM 4336 C C . LYS B 1 167 ? 5.371 -28.328 -2.221 1 81.44 167 LYS B C 1
ATOM 4338 O O . LYS B 1 167 ? 4.203 -28.719 -2.178 1 81.44 167 LYS B O 1
ATOM 4343 N N . GLY B 1 168 ? 6.391 -29.078 -2.275 1 83.19 168 GLY B N 1
ATOM 4344 C CA . GLY B 1 168 ? 6.203 -30.516 -2.35 1 83.19 168 GLY B CA 1
ATOM 4345 C C . GLY B 1 168 ? 5.441 -31.078 -1.166 1 83.19 168 GLY B C 1
ATOM 4346 O O . GLY B 1 168 ? 4.504 -31.859 -1.342 1 83.19 168 GLY B O 1
ATOM 4347 N N . ASP B 1 169 ? 5.75 -30.625 -0.013 1 87.56 169 ASP B N 1
ATOM 4348 C CA . ASP B 1 169 ? 5.09 -31.125 1.188 1 87.56 169 ASP B CA 1
ATOM 4349 C C . ASP B 1 169 ? 3.617 -30.734 1.214 1 87.56 169 ASP B C 1
ATOM 4351 O O . ASP B 1 169 ? 2.758 -31.531 1.589 1 87.56 169 ASP B O 1
ATOM 4355 N N . LEU B 1 170 ? 3.344 -29.578 0.781 1 92.31 170 LEU B N 1
ATOM 4356 C CA . LEU B 1 170 ? 1.967 -29.094 0.748 1 92.31 170 LEU B CA 1
ATOM 4357 C C . LEU B 1 170 ? 1.149 -29.859 -0.285 1 92.31 170 LEU B C 1
ATOM 4359 O O . LEU B 1 170 ? -0.039 -30.109 -0.077 1 92.31 170 LEU B O 1
ATOM 4363 N N . LYS B 1 171 ? 1.769 -30.219 -1.374 1 94.69 171 LYS B N 1
ATOM 4364 C CA . LYS B 1 171 ? 1.086 -30.984 -2.416 1 94.69 171 LYS B CA 1
ATOM 4365 C C . LYS B 1 171 ? 0.786 -32.406 -1.949 1 94.69 171 LYS B C 1
ATOM 4367 O O . LYS B 1 171 ? -0.254 -32.969 -2.293 1 94.69 171 LYS B O 1
ATOM 4372 N N . LEU B 1 172 ? 1.687 -32.906 -1.192 1 92.5 172 LEU B N 1
ATOM 4373 C CA . LEU B 1 172 ? 1.559 -34.281 -0.734 1 92.5 172 LEU B CA 1
ATOM 4374 C C . LEU B 1 172 ? 0.521 -34.406 0.378 1 92.5 172 LEU B C 1
ATOM 4376 O O . LEU B 1 172 ? -0.293 -35.312 0.385 1 92.5 172 LEU B O 1
ATOM 4380 N N . GLN B 1 173 ? 0.532 -33.5 1.276 1 95.75 173 GLN B N 1
ATOM 4381 C CA . GLN B 1 173 ? -0.296 -33.594 2.473 1 95.75 173 GLN B CA 1
ATOM 4382 C C . GLN B 1 173 ? -1.623 -32.844 2.287 1 95.75 173 GLN B C 1
ATOM 4384 O O . GLN B 1 173 ? -2.623 -33.219 2.916 1 95.75 173 GLN B O 1
ATOM 4389 N N . GLY B 1 174 ? -1.644 -31.891 1.442 1 97.88 174 GLY B N 1
ATOM 4390 C CA . GLY B 1 174 ? -2.791 -31.016 1.336 1 97.88 174 GLY B CA 1
ATOM 4391 C C . GLY B 1 174 ? -2.76 -29.859 2.332 1 97.88 174 GLY B C 1
ATOM 4392 O O . GLY B 1 174 ? -1.982 -29.891 3.289 1 97.88 174 GLY B O 1
ATOM 4393 N N . ILE B 1 175 ? -3.641 -28.875 2.096 1 98.19 175 ILE B N 1
ATOM 4394 C CA . ILE B 1 175 ? -3.646 -27.719 2.99 1 98.19 175 ILE B CA 1
ATOM 4395 C C . ILE B 1 175 ? -4.992 -27.625 3.703 1 98.19 175 ILE B C 1
ATOM 4397 O O . ILE B 1 175 ? -6.004 -28.141 3.205 1 98.19 175 ILE B O 1
ATOM 4401 N N . THR B 1 176 ? -4.93 -27.016 4.859 1 98.38 176 THR B N 1
ATOM 4402 C CA . THR B 1 176 ? -6.109 -26.672 5.637 1 98.38 176 THR B CA 1
ATOM 4403 C C . THR B 1 176 ? -6.43 -25.188 5.496 1 98.38 176 THR B C 1
ATOM 4405 O O . THR B 1 176 ? -5.535 -24.344 5.605 1 98.38 176 THR B O 1
ATOM 4408 N N . GLU B 1 177 ? -7.703 -24.906 5.254 1 98.56 177 GLU B N 1
ATOM 4409 C CA . GLU B 1 177 ? -8.117 -23.5 5.117 1 98.56 177 GLU B CA 1
ATOM 4410 C C . GLU B 1 177 ? -9.227 -23.156 6.105 1 98.56 177 GLU B C 1
ATOM 4412 O O . GLU B 1 177 ? -9.82 -24.047 6.719 1 98.56 177 GLU B O 1
ATOM 4417 N N . HIS B 1 178 ? -9.383 -21.906 6.309 1 98.69 178 HIS B N 1
ATOM 4418 C CA . HIS B 1 178 ? -10.453 -21.359 7.133 1 98.69 178 HIS B CA 1
ATOM 4419 C C . HIS B 1 178 ? -11.164 -20.219 6.422 1 98.69 178 HIS B C 1
ATOM 4421 O O . HIS B 1 178 ? -10.531 -19.422 5.734 1 98.69 178 HIS B O 1
ATOM 4427 N N . VAL B 1 179 ? -12.469 -20.203 6.582 1 98.62 179 VAL B N 1
ATOM 4428 C CA . VAL B 1 179 ? -13.25 -19.078 6.086 1 98.62 179 VAL B CA 1
ATOM 4429 C C . VAL B 1 179 ? -13.031 -17.859 6.984 1 98.62 179 VAL B C 1
ATOM 4431 O O . VAL B 1 179 ? -13.094 -17.969 8.211 1 98.62 179 VAL B O 1
ATOM 4434 N N . VAL B 1 180 ? -12.742 -16.75 6.371 1 98.44 180 VAL B N 1
ATOM 4435 C CA . VAL B 1 180 ? -12.516 -15.508 7.094 1 98.44 180 VAL B CA 1
ATOM 4436 C C . VAL B 1 180 ? -13.68 -14.555 6.863 1 98.44 180 VAL B C 1
ATOM 4438 O O . VAL B 1 180 ? -13.945 -14.148 5.73 1 98.44 180 VAL B O 1
ATOM 4441 N N . GLU B 1 181 ? -14.328 -14.102 7.969 1 95.88 181 GLU B N 1
ATOM 4442 C CA . GLU B 1 181 ? -15.531 -13.289 7.855 1 95.88 181 GLU B CA 1
ATOM 4443 C C . GLU B 1 181 ? -15.344 -11.922 8.508 1 95.88 181 GLU B C 1
ATOM 4445 O O . GLU B 1 181 ? -16.109 -10.992 8.25 1 95.88 181 GLU B O 1
ATOM 4450 N N . ASP B 1 182 ? -14.375 -11.766 9.305 1 95.19 182 ASP B N 1
ATOM 4451 C CA . ASP B 1 182 ? -14.242 -10.57 10.133 1 95.19 182 ASP B CA 1
ATOM 4452 C C . ASP B 1 182 ? -13.383 -9.516 9.445 1 95.19 182 ASP B C 1
ATOM 4454 O O . ASP B 1 182 ? -13.156 -8.438 9.992 1 95.19 182 ASP B O 1
ATOM 4458 N N . ILE B 1 183 ? -12.805 -9.836 8.328 1 97.88 183 ILE B N 1
ATOM 4459 C CA . ILE B 1 183 ? -12.055 -8.891 7.512 1 97.88 183 ILE B CA 1
ATOM 4460 C C . ILE B 1 183 ? -12.852 -8.531 6.262 1 97.88 183 ILE B C 1
ATOM 4462 O O . ILE B 1 183 ? -13.367 -9.414 5.57 1 97.88 183 ILE B O 1
ATOM 4466 N N . PRO B 1 184 ? -12.984 -7.254 5.984 1 97.19 184 PRO B N 1
ATOM 4467 C CA . PRO B 1 184 ? -13.781 -6.879 4.812 1 97.19 184 PRO B CA 1
ATOM 4468 C C . PRO B 1 184 ? -13.133 -7.312 3.498 1 97.19 184 PRO B C 1
ATOM 4470 O O . PRO B 1 184 ? -11.914 -7.457 3.426 1 97.19 184 PRO B O 1
ATOM 4473 N N . LEU B 1 185 ? -14.016 -7.453 2.477 1 96.81 185 LEU B N 1
ATOM 4474 C CA . LEU B 1 185 ? -13.547 -7.742 1.126 1 96.81 185 LEU B CA 1
ATOM 4475 C C . LEU B 1 185 ? -12.938 -6.5 0.487 1 96.81 185 LEU B C 1
ATOM 4477 O O . LEU B 1 185 ? -13.344 -5.375 0.79 1 96.81 185 LEU B O 1
ATOM 4481 N N . LYS B 1 186 ? -11.945 -6.73 -0.361 1 96.06 186 LYS B N 1
ATOM 4482 C CA . LYS B 1 186 ? -11.547 -5.656 -1.269 1 96.06 186 LYS B CA 1
ATOM 4483 C C . LYS B 1 186 ? -12.695 -5.262 -2.189 1 96.06 186 LYS B C 1
ATOM 4485 O O . LYS B 1 186 ? -13.5 -6.105 -2.582 1 96.06 186 LYS B O 1
ATOM 4490 N N . ASN B 1 187 ? -12.711 -3.984 -2.557 1 95.31 187 ASN B N 1
ATOM 4491 C CA . ASN B 1 187 ? -13.656 -3.631 -3.607 1 95.31 187 ASN B CA 1
ATOM 4492 C C . ASN B 1 187 ? -13.266 -4.254 -4.945 1 95.31 187 ASN B C 1
ATOM 4494 O O . ASN B 1 187 ? -12.133 -4.711 -5.117 1 95.31 187 ASN B O 1
ATOM 4498 N N . PRO B 1 188 ? -14.195 -4.254 -5.906 1 95.69 188 PRO B N 1
ATOM 4499 C CA . PRO B 1 188 ? -13.945 -4.953 -7.168 1 95.69 188 PRO B CA 1
ATOM 4500 C C . PRO B 1 188 ? -12.758 -4.375 -7.938 1 95.69 188 PRO B C 1
ATOM 4502 O O . PRO B 1 188 ? -12.039 -5.113 -8.617 1 95.69 188 PRO B O 1
ATOM 4505 N N . LEU B 1 189 ? -12.555 -3.082 -7.824 1 97.94 189 LEU B N 1
ATOM 4506 C CA . LEU B 1 189 ? -11.422 -2.48 -8.523 1 97.94 189 LEU B CA 1
ATOM 4507 C C . LEU B 1 189 ? -10.102 -3.045 -8.016 1 97.94 189 LEU B C 1
ATOM 4509 O O . LEU B 1 189 ? -9.273 -3.508 -8.805 1 97.94 189 LEU B O 1
ATOM 4513 N N . LEU B 1 190 ? -9.969 -3.076 -6.695 1 98.06 190 LEU B N 1
ATOM 4514 C CA . LEU B 1 190 ? -8.742 -3.609 -6.113 1 98.06 190 LEU B CA 1
ATOM 4515 C C . LEU B 1 190 ? -8.68 -5.125 -6.281 1 98.06 190 LEU B C 1
ATOM 4517 O O . LEU B 1 190 ? -7.594 -5.688 -6.43 1 98.06 190 LEU B O 1
ATOM 4521 N N . ALA B 1 191 ? -9.82 -5.762 -6.285 1 97.94 191 ALA B N 1
ATOM 4522 C CA . ALA B 1 191 ? -9.859 -7.215 -6.383 1 97.94 191 ALA B CA 1
ATOM 4523 C C . ALA B 1 191 ? -9.43 -7.688 -7.773 1 97.94 191 ALA B C 1
ATOM 4525 O O . ALA B 1 191 ? -8.938 -8.805 -7.93 1 97.94 191 ALA B O 1
ATOM 4526 N N . THR B 1 192 ? -9.594 -6.863 -8.781 1 98.38 192 THR B N 1
ATOM 4527 C CA . THR B 1 192 ? -9.32 -7.293 -10.148 1 98.38 192 THR B CA 1
ATOM 4528 C C . THR B 1 192 ? -8.016 -6.684 -10.648 1 98.38 192 THR B C 1
ATOM 4530 O O . THR B 1 192 ? -7.66 -6.855 -11.82 1 98.38 192 THR B O 1
ATOM 4533 N N . MET B 1 193 ? -7.395 -5.984 -9.805 1 98.31 193 MET B N 1
ATOM 4534 C CA . MET B 1 193 ? -6.098 -5.363 -10.047 1 98.31 193 MET B CA 1
ATOM 4535 C C . MET B 1 193 ? -5.023 -5.965 -9.148 1 98.31 193 MET B C 1
ATOM 4537 O O . MET B 1 193 ? -5.184 -6 -7.926 1 98.31 193 MET B O 1
ATOM 4541 N N . LYS B 1 194 ? -4.004 -6.504 -9.766 1 98.69 194 LYS B N 1
ATOM 4542 C CA . LYS B 1 194 ? -2.91 -6.977 -8.93 1 98.69 194 LYS B CA 1
ATOM 4543 C C . LYS B 1 194 ? -2.004 -5.82 -8.508 1 98.69 194 LYS B C 1
ATOM 4545 O O . LYS B 1 194 ? -1.034 -5.504 -9.195 1 98.69 194 LYS B O 1
ATOM 4550 N N . SER B 1 195 ? -2.281 -5.223 -7.363 1 98.75 195 SER B N 1
ATOM 4551 C CA . SER B 1 195 ? -1.599 -4.027 -6.875 1 98.75 195 SER B CA 1
ATOM 4552 C C . SER B 1 195 ? -0.876 -4.305 -5.559 1 98.75 195 SER B C 1
ATOM 4554 O O . SER B 1 195 ? -0.899 -5.43 -5.055 1 98.75 195 SER B O 1
ATOM 4556 N N . THR B 1 196 ? -0.2 -3.27 -5.062 1 98.56 196 THR B N 1
ATOM 4557 C CA . THR B 1 196 ? 0.526 -3.42 -3.807 1 98.56 196 THR B CA 1
ATOM 4558 C C . THR B 1 196 ? -0.358 -3.045 -2.621 1 98.56 196 THR B C 1
ATOM 4560 O O . THR B 1 196 ? 0.125 -2.92 -1.493 1 98.56 196 THR B O 1
ATOM 4563 N N . ASN B 1 197 ? -1.644 -2.82 -2.807 1 98.56 197 ASN B N 1
ATOM 4564 C CA . ASN B 1 197 ? -2.588 -2.602 -1.716 1 98.56 197 ASN B CA 1
ATOM 4565 C C . ASN B 1 197 ? -3.074 -3.922 -1.125 1 98.56 197 ASN B C 1
ATOM 4567 O O . ASN B 1 197 ? -4.262 -4.242 -1.205 1 98.56 197 ASN B O 1
ATOM 4571 N N . TYR B 1 198 ? -2.162 -4.633 -0.433 1 98.31 198 TYR B N 1
ATOM 4572 C CA . TYR B 1 198 ? -2.441 -5.988 0.023 1 98.31 198 TYR B CA 1
ATOM 4573 C C . TYR B 1 198 ? -2.562 -6.043 1.541 1 98.31 198 TYR B C 1
ATOM 4575 O O . TYR B 1 198 ? -2.465 -7.113 2.141 1 98.31 198 TYR B O 1
ATOM 4583 N N . LEU B 1 199 ? -2.822 -4.898 2.164 1 98.38 199 LEU B N 1
ATOM 4584 C CA . LEU B 1 199 ? -2.992 -4.934 3.613 1 98.38 199 LEU B CA 1
ATOM 4585 C C . LEU B 1 199 ? -4.172 -5.82 4 1 98.38 199 LEU B C 1
ATOM 4587 O O . LEU B 1 199 ? -4.059 -6.648 4.906 1 98.38 199 LEU B O 1
ATOM 4591 N N . ILE B 1 200 ? -5.273 -5.707 3.297 1 98.31 200 ILE B N 1
ATOM 4592 C CA . ILE B 1 200 ? -6.445 -6.531 3.568 1 98.31 200 ILE B CA 1
ATOM 4593 C C . ILE B 1 200 ? -6.105 -8.008 3.342 1 98.31 200 ILE B C 1
ATOM 4595 O O . ILE B 1 200 ? -6.48 -8.867 4.145 1 98.31 200 ILE B O 1
ATOM 4599 N N . ASN B 1 201 ? -5.395 -8.281 2.291 1 98.44 201 ASN B N 1
ATOM 4600 C CA . ASN B 1 201 ? -4.961 -9.648 2.018 1 98.44 201 ASN B CA 1
ATOM 4601 C C . ASN B 1 201 ? -4.141 -10.219 3.172 1 98.44 201 ASN B C 1
ATOM 4603 O O . ASN B 1 201 ? -4.34 -11.367 3.574 1 98.44 201 ASN B O 1
ATOM 4607 N N . ALA B 1 202 ? -3.234 -9.391 3.613 1 97.69 202 ALA B N 1
ATOM 4608 C CA . ALA B 1 202 ? -2.387 -9.828 4.723 1 97.69 202 ALA B CA 1
ATOM 4609 C C . ALA B 1 202 ? -3.219 -10.125 5.965 1 97.69 202 ALA B C 1
ATOM 4611 O O . ALA B 1 202 ? -2.973 -11.117 6.66 1 97.69 202 ALA B O 1
ATOM 4612 N N . LEU B 1 203 ? -4.18 -9.328 6.262 1 98.19 203 LEU B N 1
ATOM 4613 C CA . LEU B 1 203 ? -5.027 -9.516 7.434 1 98.19 203 LEU B CA 1
ATOM 4614 C C . LEU B 1 203 ? -5.867 -10.781 7.293 1 98.19 203 LEU B C 1
ATOM 4616 O O . LEU B 1 203 ? -6.078 -11.508 8.266 1 98.19 203 LEU B O 1
ATOM 4620 N N . VAL B 1 204 ? -6.344 -11.07 6.074 1 98.5 204 VAL B N 1
ATOM 4621 C CA . VAL B 1 204 ? -7.098 -12.289 5.809 1 98.5 204 VAL B CA 1
ATOM 4622 C C . VAL B 1 204 ? -6.219 -13.508 6.09 1 98.5 204 VAL B C 1
ATOM 4624 O O . VAL B 1 204 ? -6.645 -14.445 6.766 1 98.5 204 VAL B O 1
ATOM 4627 N N . CYS B 1 205 ? -5.047 -13.453 5.605 1 98.06 205 CYS B N 1
ATOM 4628 C CA . CYS B 1 205 ? -4.105 -14.547 5.824 1 98.06 205 CYS B CA 1
ATOM 4629 C C . CYS B 1 205 ? -3.836 -14.75 7.309 1 98.06 205 CYS B C 1
ATOM 4631 O O . CYS B 1 205 ? -3.883 -15.875 7.809 1 98.06 205 CYS B O 1
ATOM 4633 N N . GLN B 1 206 ? -3.602 -13.672 8.023 1 96.88 206 GLN B N 1
ATOM 4634 C CA . GLN B 1 206 ? -3.307 -13.75 9.453 1 96.88 206 GLN B CA 1
ATOM 4635 C C . GLN B 1 206 ? -4.492 -14.312 10.227 1 96.88 206 GLN B C 1
ATOM 4637 O O . GLN B 1 206 ? -4.32 -15.133 11.133 1 96.88 206 GLN B O 1
ATOM 4642 N N . ALA B 1 207 ? -5.66 -13.859 9.875 1 97.69 207 ALA B N 1
ATOM 4643 C CA . ALA B 1 207 ? -6.863 -14.367 10.531 1 97.69 207 ALA B CA 1
ATOM 4644 C C . ALA B 1 207 ? -6.988 -15.883 10.352 1 97.69 207 ALA B C 1
ATOM 4646 O O . ALA B 1 207 ? -7.355 -16.594 11.281 1 97.69 207 ALA B O 1
ATOM 4647 N N . ALA B 1 208 ? -6.703 -16.344 9.164 1 98 208 ALA B N 1
ATOM 4648 C CA . ALA B 1 208 ? -6.738 -17.766 8.898 1 98 208 ALA B CA 1
ATOM 4649 C C . ALA B 1 208 ? -5.656 -18.5 9.688 1 98 208 ALA B C 1
ATOM 4651 O O . ALA B 1 208 ? -5.91 -19.562 10.266 1 98 208 ALA B O 1
ATOM 4652 N N . GLU B 1 209 ? -4.477 -17.938 9.711 1 96.69 209 GLU B N 1
ATOM 4653 C CA . GLU B 1 209 ? -3.35 -18.531 10.422 1 96.69 209 GLU B CA 1
ATOM 4654 C C . GLU B 1 209 ? -3.652 -18.688 11.906 1 96.69 209 GLU B C 1
ATOM 4656 O O . GLU B 1 209 ? -3.242 -19.656 12.539 1 96.69 209 GLU B O 1
ATOM 4661 N N . ASP B 1 210 ? -4.352 -17.734 12.469 1 96.44 210 ASP B N 1
ATOM 4662 C CA . ASP B 1 210 ? -4.738 -17.781 13.883 1 96.44 210 ASP B CA 1
ATOM 4663 C C . ASP B 1 210 ? -5.543 -19.047 14.188 1 96.44 210 ASP B C 1
ATOM 4665 O O . ASP B 1 210 ? -5.562 -19.5 15.328 1 96.44 210 ASP B O 1
ATOM 4669 N N . LYS B 1 211 ? -6.133 -19.594 13.164 1 97.19 211 LYS B N 1
ATOM 4670 C CA . LYS B 1 211 ? -6.996 -20.75 13.336 1 97.19 211 LYS B CA 1
ATOM 4671 C C . LYS B 1 211 ? -6.363 -22 12.734 1 97.19 211 LYS B C 1
ATOM 4673 O O . LYS B 1 211 ? -7.027 -23.031 12.578 1 97.19 211 LYS B O 1
ATOM 4678 N N . GLY B 1 212 ? -5.109 -21.844 12.273 1 96.31 212 GLY B N 1
ATOM 4679 C CA . GLY B 1 212 ? -4.387 -22.984 11.727 1 96.31 212 GLY B CA 1
ATOM 4680 C C . GLY B 1 212 ? -4.543 -23.125 10.227 1 96.31 212 GLY B C 1
ATOM 4681 O O . GLY B 1 212 ? -4.168 -24.141 9.656 1 96.31 212 GLY B O 1
ATOM 4682 N N . GLY B 1 213 ? -5.113 -22.125 9.633 1 97.19 213 GLY B N 1
ATOM 4683 C CA . GLY B 1 213 ? -5.301 -22.156 8.195 1 97.19 213 GLY B CA 1
ATOM 4684 C C . GLY B 1 213 ? -4.09 -21.672 7.426 1 97.19 213 GLY B C 1
ATOM 4685 O O . GLY B 1 213 ? -3.129 -21.172 8.023 1 97.19 213 GLY B O 1
ATOM 4686 N N . PHE B 1 214 ? -4.176 -21.781 6.074 1 96.12 214 PHE B N 1
ATOM 4687 C CA . PHE B 1 214 ? -3.037 -21.484 5.211 1 96.12 214 PHE B CA 1
ATOM 4688 C C . PHE B 1 214 ? -3.143 -20.078 4.637 1 96.12 214 PHE B C 1
ATOM 4690 O O . PHE B 1 214 ? -2.377 -19.188 5.016 1 96.12 214 PHE B O 1
ATOM 4697 N N . LEU B 1 215 ? -4.223 -19.719 3.842 1 97.56 215 LEU B N 1
ATOM 4698 C CA . LEU B 1 215 ? -4.34 -18.438 3.166 1 97.56 215 LEU B CA 1
ATOM 4699 C C . LEU B 1 215 ? -5.621 -17.719 3.578 1 97.56 215 LEU B C 1
ATOM 4701 O O . LEU B 1 215 ? -5.695 -16.484 3.529 1 97.56 215 LEU B O 1
ATOM 4705 N N . GLY B 1 216 ? -6.594 -18.422 3.977 1 98.69 216 GLY B N 1
ATOM 4706 C CA . GLY B 1 216 ? -7.898 -17.859 4.281 1 98.69 216 GLY B CA 1
ATOM 4707 C C . GLY B 1 216 ? -8.781 -17.688 3.057 1 98.69 216 GLY B C 1
ATOM 4708 O O . GLY B 1 216 ? -8.32 -17.219 2.016 1 98.69 216 GLY B O 1
ATOM 4709 N N . ILE B 1 217 ? -10.047 -18.078 3.195 1 98.75 217 ILE B N 1
ATOM 4710 C CA . ILE B 1 217 ? -11.023 -18.016 2.113 1 98.75 217 ILE B CA 1
ATOM 4711 C C . ILE B 1 217 ? -12.133 -17.031 2.48 1 98.75 217 ILE B C 1
ATOM 4713 O O . ILE B 1 217 ? -12.617 -17.031 3.615 1 98.75 217 ILE B O 1
ATOM 4717 N N . GLN B 1 218 ? -12.539 -16.266 1.49 1 98.69 218 GLN B N 1
ATOM 4718 C CA . GLN B 1 218 ? -13.602 -15.297 1.753 1 98.69 218 GLN B CA 1
ATOM 4719 C C . GLN B 1 218 ? -14.797 -15.531 0.838 1 98.69 218 GLN B C 1
ATOM 4721 O O . GLN B 1 218 ? -14.656 -16.078 -0.257 1 98.69 218 GLN B O 1
ATOM 4726 N N . PHE B 1 219 ? -15.93 -15.109 1.316 1 98.5 219 PHE B N 1
ATOM 4727 C CA . PHE B 1 219 ? -17.188 -15.141 0.579 1 98.5 219 PHE B CA 1
ATOM 4728 C C . PHE B 1 219 ? -17.797 -13.742 0.477 1 98.5 219 PHE B C 1
ATOM 4730 O O . PHE B 1 219 ? -17.656 -12.938 1.4 1 98.5 219 PHE B O 1
ATOM 4737 N N . GLU B 1 220 ? -18.422 -13.492 -0.591 1 96.62 220 GLU B N 1
ATOM 4738 C CA . GLU B 1 220 ? -19.219 -12.281 -0.757 1 96.62 220 GLU B CA 1
ATOM 4739 C C . GLU B 1 220 ? -20.453 -12.305 0.135 1 96.62 220 GLU B C 1
ATOM 4741 O O . GLU B 1 220 ? -20.922 -13.375 0.538 1 96.62 220 GLU B O 1
ATOM 4746 N N . PRO B 1 221 ? -20.984 -11.094 0.334 1 93.31 221 PRO B N 1
ATOM 4747 C CA . PRO B 1 221 ? -22.234 -11.047 1.098 1 93.31 221 PRO B CA 1
ATOM 4748 C C . PRO B 1 221 ? -23.359 -11.844 0.445 1 93.31 221 PRO B C 1
ATOM 4750 O O . PRO B 1 221 ? -24.234 -12.359 1.139 1 93.31 221 PRO B O 1
ATOM 4753 N N . SER B 1 222 ? -23.344 -11.992 -0.797 1 94.88 222 SER B N 1
ATOM 4754 C CA . SER B 1 222 ? -24.344 -12.766 -1.53 1 94.88 222 SER B CA 1
ATOM 4755 C C . SER B 1 222 ? -24.234 -14.258 -1.204 1 94.88 222 SER B C 1
ATOM 4757 O O . SER B 1 222 ? -25.141 -15.031 -1.533 1 94.88 222 SER B O 1
ATOM 4759 N N . GLY B 1 223 ? -23.141 -14.625 -0.619 1 97.19 223 GLY B N 1
ATOM 4760 C CA . GLY B 1 223 ? -22.891 -16.031 -0.325 1 97.19 223 GLY B CA 1
ATOM 4761 C C . GLY B 1 223 ? -22.016 -16.719 -1.352 1 97.19 223 GLY B C 1
ATOM 4762 O O . GLY B 1 223 ? -21.703 -17.906 -1.221 1 97.19 223 GLY B O 1
ATOM 4763 N N . ALA B 1 224 ? -21.625 -15.977 -2.328 1 97.94 224 ALA B N 1
ATOM 4764 C CA . ALA B 1 224 ? -20.766 -16.531 -3.373 1 97.94 224 ALA B CA 1
ATOM 4765 C C . ALA B 1 224 ? -19.297 -16.516 -2.947 1 97.94 224 ALA B C 1
ATOM 4767 O O . ALA B 1 224 ? -18.844 -15.547 -2.34 1 97.94 224 ALA B O 1
ATOM 4768 N N . LEU B 1 225 ? -18.625 -17.594 -3.309 1 98.69 225 LEU B N 1
ATOM 4769 C CA . LEU B 1 225 ? -17.203 -17.688 -3.051 1 98.69 225 LEU B CA 1
ATOM 4770 C C . LEU B 1 225 ? -16.438 -16.609 -3.803 1 98.69 225 LEU B C 1
ATOM 4772 O O . LEU B 1 225 ? -16.688 -16.375 -4.988 1 98.69 225 LEU B O 1
ATOM 4776 N N . ALA B 1 226 ? -15.594 -15.875 -3.082 1 98.38 226 ALA B N 1
ATOM 4777 C CA . ALA B 1 226 ? -14.633 -14.984 -3.717 1 98.38 226 ALA B CA 1
ATOM 4778 C C . ALA B 1 226 ? -13.32 -15.703 -4.008 1 98.38 226 ALA B C 1
ATOM 4780 O O . ALA B 1 226 ? -13.258 -16.547 -4.898 1 98.38 226 ALA B O 1
ATOM 4781 N N . GLU B 1 227 ? -12.273 -15.414 -3.227 1 98.5 227 GLU B N 1
ATOM 4782 C CA . GLU B 1 227 ? -10.969 -16.062 -3.367 1 98.5 227 GLU B CA 1
ATOM 4783 C C . GLU B 1 227 ? -10.203 -16.047 -2.047 1 98.5 227 GLU B C 1
ATOM 4785 O O . GLU B 1 227 ? -10.75 -15.672 -1.009 1 98.5 227 GLU B O 1
ATOM 4790 N N . SER B 1 228 ? -9.062 -16.656 -2.031 1 98.44 228 SER B N 1
ATOM 4791 C CA . SER B 1 228 ? -8.18 -16.594 -0.868 1 98.44 228 SER B CA 1
ATOM 4792 C C . SER B 1 228 ? -7.348 -15.32 -0.872 1 98.44 228 SER B C 1
ATOM 4794 O O . SER B 1 228 ? -7.484 -14.484 -1.77 1 98.44 228 SER B O 1
ATOM 4796 N N . SER B 1 229 ? -6.512 -15.125 0.118 1 98.19 229 SER B N 1
ATOM 4797 C CA . SER B 1 229 ? -5.703 -13.922 0.285 1 98.19 229 SER B CA 1
ATOM 4798 C C . SER B 1 229 ? -4.805 -13.688 -0.922 1 98.19 229 SER B C 1
ATOM 4800 O O . SER B 1 229 ? -4.543 -12.539 -1.294 1 98.19 229 SER B O 1
ATOM 4802 N N . ILE B 1 230 ? -4.273 -14.742 -1.571 1 97.5 230 ILE B N 1
ATOM 4803 C CA . ILE B 1 230 ? -3.395 -14.508 -2.713 1 97.5 230 ILE B CA 1
ATOM 4804 C C . ILE B 1 230 ? -3.611 -15.594 -3.764 1 97.5 230 ILE B C 1
ATOM 4806 O O . ILE B 1 230 ? -2.686 -15.953 -4.496 1 97.5 230 ILE B O 1
ATOM 4810 N N . GLY B 1 231 ? -4.797 -16.156 -3.895 1 97.81 231 GLY B N 1
ATOM 4811 C CA . GLY B 1 231 ? -5.059 -17.188 -4.879 1 97.81 231 GLY B CA 1
ATOM 4812 C C . GLY B 1 231 ? -6.535 -17.422 -5.113 1 97.81 231 GLY B C 1
ATOM 4813 O O . GLY B 1 231 ? -7.371 -17.078 -4.277 1 97.81 231 GLY B O 1
ATOM 4814 N N . ASN B 1 232 ? -6.781 -18.047 -6.273 1 98.81 232 ASN B N 1
ATOM 4815 C CA . ASN B 1 232 ? -8.141 -18.484 -6.566 1 98.81 232 ASN B CA 1
ATOM 4816 C C . ASN B 1 232 ? -8.469 -19.812 -5.879 1 98.81 232 ASN B C 1
ATOM 4818 O O . ASN B 1 232 ? -7.562 -20.578 -5.531 1 98.81 232 ASN B O 1
ATOM 4822 N N . VAL B 1 233 ? -9.742 -20 -5.648 1 98.94 233 VAL B N 1
ATOM 4823 C CA . VAL B 1 233 ? -10.234 -21.25 -5.109 1 98.94 233 VAL B CA 1
ATOM 4824 C C . VAL B 1 233 ? -11.156 -21.922 -6.129 1 98.94 233 VAL B C 1
ATOM 4826 O O . VAL B 1 233 ? -11.961 -21.266 -6.781 1 98.94 233 VAL B O 1
ATOM 4829 N N . ALA B 1 234 ? -11.016 -23.219 -6.285 1 98.94 234 ALA B N 1
ATOM 4830 C CA . ALA B 1 234 ? -11.844 -24 -7.203 1 98.94 234 ALA B CA 1
ATOM 4831 C C . ALA B 1 234 ? -12.258 -25.312 -6.566 1 98.94 234 ALA B C 1
ATOM 4833 O O . ALA B 1 234 ? -11.719 -25.719 -5.535 1 98.94 234 ALA B O 1
ATOM 4834 N N . ILE B 1 235 ? -13.25 -25.969 -7.223 1 98.94 235 ILE B N 1
ATOM 4835 C CA . ILE B 1 235 ? -13.695 -27.266 -6.73 1 98.94 235 ILE B CA 1
ATOM 4836 C C . ILE B 1 235 ? -13.898 -28.219 -7.902 1 98.94 235 ILE B C 1
ATOM 4838 O O . ILE B 1 235 ? -14 -27.781 -9.055 1 98.94 235 ILE B O 1
ATOM 4842 N N . LEU B 1 236 ? -13.82 -29.453 -7.594 1 98.94 236 LEU B N 1
ATOM 4843 C CA . LEU B 1 236 ? -14.477 -30.5 -8.367 1 98.94 236 LEU B CA 1
ATOM 4844 C C . LEU B 1 236 ? -15.82 -30.875 -7.754 1 98.94 236 LEU B C 1
ATOM 4846 O O . LEU B 1 236 ? -15.875 -31.422 -6.648 1 98.94 236 LEU B O 1
ATOM 4850 N N . THR B 1 237 ? -16.859 -30.625 -8.516 1 98.75 237 THR B N 1
ATOM 4851 C CA . THR B 1 237 ? -18.203 -30.891 -7.984 1 98.75 237 THR B CA 1
ATOM 4852 C C . THR B 1 237 ? -18.453 -32.375 -7.867 1 98.75 237 THR B C 1
ATOM 4854 O O . THR B 1 237 ? -17.672 -33.188 -8.383 1 98.75 237 THR B O 1
ATOM 4857 N N . GLN B 1 238 ? -19.562 -32.719 -7.234 1 97.94 238 GLN B N 1
ATOM 4858 C CA . GLN B 1 238 ? -19.953 -34.125 -7.113 1 97.94 238 GLN B CA 1
ATOM 4859 C C . GLN B 1 238 ? -20.188 -34.75 -8.484 1 97.94 238 GLN B C 1
ATOM 4861 O O . GLN B 1 238 ? -19.953 -35.938 -8.68 1 97.94 238 GLN B O 1
ATOM 4866 N N . GLU B 1 239 ? -20.562 -33.906 -9.406 1 98 239 GLU B N 1
ATOM 4867 C CA . GLU B 1 239 ? -20.844 -34.375 -10.758 1 98 239 GLU B CA 1
ATOM 4868 C C . GLU B 1 239 ? -19.562 -34.438 -11.594 1 98 239 GLU B C 1
ATOM 4870 O O . GLU B 1 239 ? -19.594 -34.875 -12.75 1 98 239 GLU B O 1
ATOM 4875 N N . GLY B 1 240 ? -18.469 -34 -11.023 1 98.56 240 GLY B N 1
ATOM 4876 C CA . GLY B 1 240 ? -17.188 -34.094 -11.711 1 98.56 240 GLY B CA 1
ATOM 4877 C C . GLY B 1 240 ? -16.875 -32.875 -12.531 1 98.56 240 GLY B C 1
ATOM 4878 O O . GLY B 1 240 ? -16.062 -32.938 -13.461 1 98.56 240 GLY B O 1
ATOM 4879 N N . VAL B 1 241 ? -17.516 -31.734 -12.227 1 98.81 241 VAL B N 1
ATOM 4880 C CA . VAL B 1 241 ? -17.281 -30.5 -12.961 1 98.81 241 VAL B CA 1
ATOM 4881 C C . VAL B 1 241 ? -16.266 -29.625 -12.219 1 98.81 241 VAL B C 1
ATOM 4883 O O . VAL B 1 241 ? -16.406 -29.375 -11.023 1 98.81 241 VAL B O 1
ATOM 4886 N N . LEU B 1 242 ? -15.18 -29.25 -12.984 1 98.88 242 LEU B N 1
ATOM 4887 C CA . LEU B 1 242 ? -14.266 -28.234 -12.453 1 98.88 242 LEU B CA 1
ATOM 4888 C C . LEU B 1 242 ? -14.914 -26.859 -12.461 1 98.88 242 LEU B C 1
ATOM 4890 O O . LEU B 1 242 ? -15.375 -26.391 -13.508 1 98.88 242 LEU B O 1
ATOM 4894 N N . ARG B 1 243 ? -14.906 -26.25 -11.266 1 98.88 243 ARG B N 1
ATOM 4895 C CA . ARG B 1 243 ? -15.625 -24.984 -11.141 1 98.88 243 ARG B CA 1
ATOM 4896 C C . ARG B 1 243 ? -14.82 -23.969 -10.32 1 98.88 243 ARG B C 1
ATOM 4898 O O . ARG B 1 243 ? -14.242 -24.328 -9.289 1 98.88 243 ARG B O 1
ATOM 4905 N N . THR B 1 244 ? -14.664 -22.766 -10.805 1 98.88 244 THR B N 1
ATOM 4906 C CA . THR B 1 244 ? -14.164 -21.609 -10.07 1 98.88 244 THR B CA 1
ATOM 4907 C C . THR B 1 244 ? -15.039 -20.391 -10.328 1 98.88 244 THR B C 1
ATOM 4909 O O . THR B 1 244 ? -15.742 -20.328 -11.336 1 98.88 244 THR B O 1
ATOM 4912 N N . PRO B 1 245 ? -15.062 -19.422 -9.414 1 98.75 245 PRO B N 1
ATOM 4913 C CA . PRO B 1 245 ? -15.875 -18.219 -9.648 1 98.75 245 PRO B CA 1
ATOM 4914 C C . PRO B 1 245 ? -15.398 -17.422 -10.859 1 98.75 245 PRO B C 1
ATOM 4916 O O . PRO B 1 245 ? -14.219 -17.453 -11.211 1 98.75 245 PRO B O 1
ATOM 4919 N N . PRO B 1 246 ? -16.391 -16.688 -11.5 1 98.25 246 PRO B N 1
ATOM 4920 C CA . PRO B 1 246 ? -15.969 -15.742 -12.539 1 98.25 246 PRO B CA 1
ATOM 4921 C C . PRO B 1 246 ? -15.117 -14.602 -11.984 1 98.25 246 PRO B C 1
ATOM 4923 O O . PRO B 1 246 ? -15.086 -14.375 -10.773 1 98.25 246 PRO B O 1
ATOM 4926 N N . PHE B 1 247 ? -14.461 -13.859 -12.891 1 98 247 PHE B N 1
ATOM 4927 C CA . PHE B 1 247 ? -13.375 -12.977 -12.469 1 98 247 PHE B CA 1
ATOM 4928 C C . PHE B 1 247 ? -13.859 -11.539 -12.359 1 98 247 PHE B C 1
ATOM 4930 O O . PHE B 1 247 ? -13.07 -10.602 -12.453 1 98 247 PHE B O 1
ATOM 4937 N N . GLU B 1 248 ? -15.109 -11.289 -12.133 1 96.44 248 GLU B N 1
ATOM 4938 C CA . GLU B 1 248 ? -15.648 -9.93 -12.039 1 96.44 248 GLU B CA 1
ATOM 4939 C C . GLU B 1 248 ? -15.273 -9.281 -10.703 1 96.44 248 GLU B C 1
ATOM 4941 O O . GLU B 1 248 ? -15.172 -8.062 -10.609 1 96.44 248 GLU B O 1
ATOM 4946 N N . ARG B 1 249 ? -15.094 -10.133 -9.672 1 96.69 249 ARG B N 1
ATOM 4947 C CA . ARG B 1 249 ? -14.867 -9.586 -8.336 1 96.69 249 ARG B CA 1
ATOM 4948 C C . ARG B 1 249 ? -13.664 -10.25 -7.672 1 96.69 249 ARG B C 1
ATOM 4950 O O . ARG B 1 249 ? -13.5 -10.156 -6.457 1 96.69 249 ARG B O 1
ATOM 4957 N N . ILE B 1 250 ? -12.93 -10.961 -8.383 1 98.12 250 ILE B N 1
ATOM 4958 C CA . ILE B 1 250 ? -11.68 -11.562 -7.93 1 98.12 250 ILE B CA 1
ATOM 4959 C C . ILE B 1 250 ? -10.617 -11.422 -9.008 1 98.12 250 ILE B C 1
ATOM 4961 O O . ILE B 1 250 ? -10.914 -11.047 -10.148 1 98.12 250 ILE B O 1
ATOM 4965 N N . LEU B 1 251 ? -9.414 -11.664 -8.664 1 98.56 251 LEU B N 1
ATOM 4966 C CA . LEU B 1 251 ? -8.336 -11.562 -9.641 1 98.56 251 LEU B CA 1
ATOM 4967 C C . LEU B 1 251 ? -8.453 -12.648 -10.703 1 98.56 251 LEU B C 1
ATOM 4969 O O . LEU B 1 251 ? -8.719 -13.805 -10.383 1 98.56 251 LEU B O 1
ATOM 4973 N N . ALA B 1 252 ? -8.305 -12.227 -11.93 1 98.44 252 ALA B N 1
ATOM 4974 C CA . ALA B 1 252 ? -8.219 -13.211 -13.016 1 98.44 252 ALA B CA 1
ATOM 4975 C C . ALA B 1 252 ? -6.871 -13.922 -13 1 98.44 252 ALA B C 1
ATOM 4977 O O . ALA B 1 252 ? -5.938 -13.516 -13.695 1 98.44 252 ALA B O 1
ATOM 4978 N N . GLY B 1 253 ? -6.797 -14.969 -12.227 1 98.31 253 GLY B N 1
ATOM 4979 C CA . GLY B 1 253 ? -5.535 -15.672 -12.039 1 98.31 253 GLY B CA 1
ATOM 4980 C C . GLY B 1 253 ? -5.02 -16.328 -13.305 1 98.31 253 GLY B C 1
ATOM 4981 O O . GLY B 1 253 ? -5.77 -17 -14.016 1 98.31 253 GLY B O 1
ATOM 4982 N N . THR B 1 254 ? -3.76 -16.172 -13.539 1 97.81 254 THR B N 1
ATOM 4983 C CA . THR B 1 254 ? -3.148 -16.75 -14.727 1 97.81 254 THR B CA 1
ATOM 4984 C C . THR B 1 254 ? -3.061 -18.266 -14.594 1 97.81 254 THR B C 1
ATOM 4986 O O . THR B 1 254 ? -3.248 -19 -15.578 1 97.81 254 THR B O 1
ATOM 4989 N N . THR B 1 255 ? -2.836 -18.766 -13.414 1 97.88 255 THR B N 1
ATOM 4990 C CA . THR B 1 255 ? -2.73 -20.188 -13.18 1 97.88 255 THR B CA 1
ATOM 4991 C C . THR B 1 255 ? -4.066 -20.891 -13.445 1 97.88 255 THR B C 1
ATOM 4993 O O . THR B 1 255 ? -4.121 -21.875 -14.172 1 97.88 255 THR B O 1
ATOM 4996 N N . VAL B 1 256 ? -5.121 -20.391 -12.859 1 98.31 256 VAL B N 1
ATOM 4997 C CA . VAL B 1 256 ? -6.418 -21.031 -13.016 1 98.31 256 VAL B CA 1
ATOM 4998 C C . VAL B 1 256 ? -6.879 -20.938 -14.469 1 98.31 256 VAL B C 1
ATOM 5000 O O . VAL B 1 256 ? -7.434 -21.891 -15.016 1 98.31 256 VAL B O 1
ATOM 5003 N N . LYS B 1 257 ? -6.668 -19.812 -15.109 1 98.06 257 LYS B N 1
ATOM 5004 C CA . LYS B 1 257 ? -7.031 -19.672 -16.516 1 98.06 257 LYS B CA 1
ATOM 5005 C C . LYS B 1 257 ? -6.305 -20.688 -17.375 1 98.06 257 LYS B C 1
ATOM 5007 O O . LYS B 1 257 ? -6.918 -21.344 -18.219 1 98.06 257 LYS B O 1
ATOM 5012 N N . ARG B 1 258 ? -5.031 -20.828 -17.172 1 98 258 ARG B N 1
ATOM 5013 C CA . ARG B 1 258 ? -4.246 -21.766 -17.969 1 98 258 ARG B CA 1
ATOM 5014 C C . ARG B 1 258 ? -4.672 -23.203 -17.703 1 98 258 ARG B C 1
ATOM 5016 O O . ARG B 1 258 ? -4.828 -24 -18.641 1 98 258 ARG B O 1
ATOM 5023 N N . LEU B 1 259 ? -4.875 -23.547 -16.484 1 98.5 259 LEU B N 1
ATOM 5024 C CA . LEU B 1 259 ? -5.27 -24.906 -16.125 1 98.5 259 LEU B CA 1
ATOM 5025 C C . LEU B 1 259 ? -6.641 -25.25 -16.688 1 98.5 259 LEU B C 1
ATOM 5027 O O . LEU B 1 259 ? -6.898 -26.391 -17.062 1 98.5 259 LEU B O 1
ATOM 5031 N N . TRP B 1 260 ? -7.516 -24.297 -16.688 1 98.62 260 TRP B N 1
ATOM 5032 C CA . TRP B 1 260 ? -8.836 -24.516 -17.281 1 98.62 260 TRP B CA 1
ATOM 5033 C C . TRP B 1 260 ? -8.719 -24.812 -18.766 1 98.62 260 TRP B C 1
ATOM 5035 O O . TRP B 1 260 ? -9.406 -25.688 -19.281 1 98.62 260 TRP B O 1
ATOM 5045 N N . GLU B 1 261 ? -7.871 -24.094 -19.438 1 98.38 261 GLU B N 1
ATOM 5046 C CA . GLU B 1 261 ? -7.609 -24.391 -20.844 1 98.38 261 GLU B CA 1
ATOM 5047 C C . GLU B 1 261 ? -7.062 -25.797 -21.016 1 98.38 261 GLU B C 1
ATOM 5049 O O . GLU B 1 261 ? -7.527 -26.547 -21.891 1 98.38 261 GLU B O 1
ATOM 5054 N N . LEU B 1 262 ? -6.113 -26.141 -20.219 1 98.44 262 LEU B N 1
ATOM 5055 C CA . LEU B 1 262 ? -5.484 -27.453 -20.297 1 98.44 262 LEU B CA 1
ATOM 5056 C C . LEU B 1 262 ? -6.488 -28.562 -19.969 1 98.44 262 LEU B C 1
ATOM 5058 O O . LEU B 1 262 ? -6.465 -29.625 -20.578 1 98.44 262 LEU B O 1
ATOM 5062 N N . ALA B 1 263 ? -7.344 -28.312 -18.969 1 98.69 263 ALA B N 1
ATOM 5063 C CA . ALA B 1 263 ? -8.344 -29.297 -18.578 1 98.69 263 ALA B CA 1
ATOM 5064 C C . ALA B 1 263 ? -9.336 -29.562 -19.703 1 98.69 263 ALA B C 1
ATOM 5066 O O . ALA B 1 263 ? -9.727 -30.703 -19.953 1 98.69 263 ALA B O 1
ATOM 5067 N N . VAL B 1 264 ? -9.773 -28.531 -20.391 1 98.69 264 VAL B N 1
ATOM 5068 C CA . VAL B 1 264 ? -10.688 -28.672 -21.531 1 98.69 264 VAL B CA 1
ATOM 5069 C C . VAL B 1 264 ? -10.023 -29.516 -22.625 1 98.69 264 VAL B C 1
ATOM 5071 O O . VAL B 1 264 ? -10.672 -30.359 -23.234 1 98.69 264 VAL B O 1
ATOM 5074 N N . ASP B 1 265 ? -8.773 -29.312 -22.781 1 98.19 265 ASP B N 1
ATOM 5075 C CA . ASP B 1 265 ? -8.055 -29.953 -23.875 1 98.19 265 ASP B CA 1
ATOM 5076 C C . ASP B 1 265 ? -7.691 -31.391 -23.547 1 98.19 265 ASP B C 1
ATOM 5078 O O . ASP B 1 265 ? -7.594 -32.25 -24.438 1 98.19 265 ASP B O 1
ATOM 5082 N N . SER B 1 266 ? -7.504 -31.703 -22.281 1 97.94 266 SER B N 1
ATOM 5083 C CA . SER B 1 266 ? -6.91 -33 -21.938 1 97.94 266 SER B CA 1
ATOM 5084 C C . SER B 1 266 ? -7.828 -33.812 -21.047 1 97.94 266 SER B C 1
ATOM 5086 O O . SER B 1 266 ? -8.148 -34.969 -21.344 1 97.94 266 SER B O 1
ATOM 5088 N N . LEU B 1 267 ? -8.352 -33.25 -20 1 98.62 267 LEU B N 1
ATOM 5089 C CA . LEU B 1 267 ? -9.062 -34 -18.984 1 98.62 267 LEU B CA 1
ATOM 5090 C C . LEU B 1 267 ? -10.5 -34.281 -19.422 1 98.62 267 LEU B C 1
ATOM 5092 O O . LEU B 1 267 ? -11.031 -35.375 -19.188 1 98.62 267 LEU B O 1
ATOM 5096 N N . LEU B 1 268 ? -11.094 -33.312 -20 1 98.56 268 LEU B N 1
ATOM 5097 C CA . LEU B 1 268 ? -12.492 -33.438 -20.406 1 98.56 268 LEU B CA 1
ATOM 5098 C C . LEU B 1 268 ? -12.664 -34.531 -21.453 1 98.56 268 LEU B C 1
ATOM 5100 O O . LEU B 1 268 ? -13.508 -35.406 -21.297 1 98.56 268 LEU B O 1
ATOM 5104 N N . PRO B 1 269 ? -11.828 -34.562 -22.516 1 98.44 269 PRO B N 1
ATOM 5105 C CA . PRO B 1 269 ? -11.984 -35.625 -23.531 1 98.44 269 PRO B CA 1
ATOM 5106 C C . PRO B 1 269 ? -11.727 -37 -22.969 1 98.44 269 PRO B C 1
ATOM 5108 O O . PRO B 1 269 ? -12.273 -38 -23.484 1 98.44 269 PRO B O 1
ATOM 5111 N N . GLN B 1 270 ? -10.93 -37.125 -21.922 1 98.19 270 GLN B N 1
ATOM 5112 C CA . GLN B 1 270 ? -10.586 -38.406 -21.328 1 98.19 270 GLN B CA 1
ATOM 5113 C C . GLN B 1 270 ? -11.633 -38.844 -20.297 1 98.19 270 GLN B C 1
ATOM 5115 O O . GLN B 1 270 ? -11.555 -39.938 -19.75 1 98.19 270 GLN B O 1
ATOM 5120 N N . GLY B 1 271 ? -12.516 -37.969 -20.031 1 98.25 271 GLY B N 1
ATOM 5121 C CA . GLY B 1 271 ? -13.57 -38.281 -19.078 1 98.25 271 GLY B CA 1
ATOM 5122 C C . GLY B 1 271 ? -13.125 -38.188 -17.641 1 98.25 271 GLY B C 1
ATOM 5123 O O . GLY B 1 271 ? -13.797 -38.688 -16.734 1 98.25 271 GLY B O 1
ATOM 5124 N N . ILE B 1 272 ? -12.008 -37.594 -17.438 1 98.5 272 ILE B N 1
ATOM 5125 C CA . ILE B 1 272 ? -11.484 -37.438 -16.094 1 98.5 272 ILE B CA 1
ATOM 5126 C C . ILE B 1 272 ? -12.312 -36.406 -15.336 1 98.5 272 ILE B C 1
ATOM 5128 O O . ILE B 1 272 ? -12.555 -36.531 -14.133 1 98.5 272 ILE B O 1
ATOM 5132 N N . VAL B 1 273 ? -12.758 -35.375 -16.047 1 98.75 273 VAL B N 1
ATOM 5133 C CA . VAL B 1 273 ? -13.75 -34.438 -15.562 1 98.75 273 VAL B CA 1
ATOM 5134 C C . VAL B 1 273 ? -14.938 -34.375 -16.516 1 98.75 273 VAL B C 1
ATOM 5136 O O . VAL B 1 273 ? -14.805 -34.719 -17.703 1 98.75 273 VAL B O 1
ATOM 5139 N N . SER B 1 274 ? -16.047 -33.938 -15.953 1 98.75 274 SER B N 1
ATOM 5140 C CA . SER B 1 274 ? -17.266 -33.938 -16.75 1 98.75 274 SER B CA 1
ATOM 5141 C C . SER B 1 274 ? -17.562 -32.562 -17.312 1 98.75 274 SER B C 1
ATOM 5143 O O . SER B 1 274 ? -18.453 -32.406 -18.156 1 98.75 274 SER B O 1
ATOM 5145 N N . GLY B 1 275 ? -16.844 -31.562 -16.844 1 98.69 275 GLY B N 1
ATOM 5146 C CA . GLY B 1 275 ? -17.016 -30.188 -17.281 1 98.69 275 GLY B CA 1
ATOM 5147 C C . GLY B 1 275 ? -16 -29.234 -16.656 1 98.69 275 GLY B C 1
ATOM 5148 O O . GLY B 1 275 ? -15.328 -29.578 -15.688 1 98.69 275 GLY B O 1
ATOM 5149 N N . VAL B 1 276 ? -15.844 -28.141 -17.312 1 98.75 276 VAL B N 1
ATOM 5150 C CA . VAL B 1 276 ? -15.016 -27.031 -16.844 1 98.75 276 VAL B CA 1
ATOM 5151 C C . VAL B 1 276 ? -15.789 -25.719 -16.953 1 98.75 276 VAL B C 1
ATOM 5153 O O . VAL B 1 276 ? -16.266 -25.359 -18.047 1 98.75 276 VAL B O 1
ATOM 5156 N N . GLU B 1 277 ? -15.938 -24.969 -15.836 1 98.56 277 GLU B N 1
ATOM 5157 C CA . GLU B 1 277 ? -16.781 -23.781 -15.938 1 98.56 277 GLU B CA 1
ATOM 5158 C C . GLU B 1 277 ? -16.344 -22.703 -14.969 1 98.5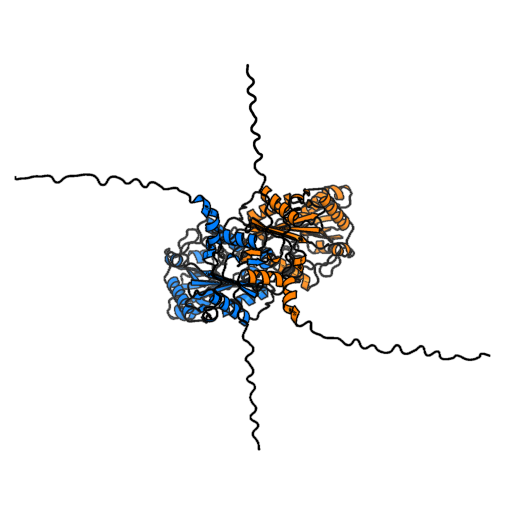6 277 GLU B C 1
ATOM 5160 O O . GLU B 1 277 ? -15.625 -22.969 -14.008 1 98.56 277 GLU B O 1
ATOM 5165 N N . TYR B 1 278 ? -16.672 -21.5 -15.359 1 98.69 278 TYR B N 1
ATOM 5166 C CA . TYR B 1 278 ? -16.672 -20.344 -14.469 1 98.69 278 TYR B CA 1
ATOM 5167 C C . TYR B 1 278 ? -18.078 -20.078 -13.93 1 98.69 278 TYR B C 1
ATOM 5169 O O . TYR B 1 278 ? -18.953 -19.625 -14.672 1 98.69 278 TYR B O 1
ATOM 5177 N N . HIS B 1 279 ? -18.25 -20.391 -12.656 1 98.62 279 HIS B N 1
ATOM 5178 C CA . HIS B 1 279 ? -19.578 -20.25 -12.047 1 98.62 279 HIS B CA 1
ATOM 5179 C C . HIS B 1 279 ? -19.469 -20.016 -10.539 1 98.62 279 HIS B C 1
ATOM 5181 O O . HIS B 1 279 ? -18.531 -20.516 -9.906 1 98.62 279 HIS B O 1
ATOM 5187 N N . GLN B 1 280 ? -20.406 -19.344 -9.977 1 98.5 280 GLN B N 1
ATOM 5188 C CA . GLN B 1 280 ? -20.422 -19.078 -8.539 1 98.5 280 GLN B CA 1
ATOM 5189 C C . GLN B 1 280 ? -20.422 -20.375 -7.738 1 98.5 280 GLN B C 1
ATOM 5191 O O . GLN B 1 280 ? -21 -21.375 -8.18 1 98.5 280 GLN B O 1
ATOM 5196 N N . ILE B 1 281 ? -19.781 -20.344 -6.617 1 98.81 281 ILE B N 1
ATOM 5197 C CA . ILE B 1 281 ? -19.719 -21.469 -5.691 1 98.81 281 ILE B CA 1
ATOM 5198 C C . ILE B 1 281 ? -20.203 -21.031 -4.312 1 98.81 281 ILE B C 1
ATOM 5200 O O . ILE B 1 281 ? -19.766 -20.016 -3.781 1 98.81 281 ILE B O 1
ATOM 5204 N N . THR B 1 282 ? -21.125 -21.75 -3.729 1 98.69 282 THR B N 1
ATOM 5205 C CA . THR B 1 282 ? -21.594 -21.484 -2.373 1 98.69 282 THR B CA 1
ATOM 5206 C C . THR B 1 282 ? -20.734 -22.234 -1.35 1 98.69 282 THR B C 1
ATOM 5208 O O . THR B 1 282 ? -19.969 -23.125 -1.709 1 98.69 282 THR B O 1
ATOM 5211 N N . LEU B 1 283 ? -20.891 -21.828 -0.116 1 98.38 283 LEU B N 1
ATOM 5212 C CA . LEU B 1 283 ? -20.188 -22.531 0.945 1 98.38 283 LEU B CA 1
ATOM 5213 C C . LEU B 1 283 ? -20.578 -24.016 0.98 1 98.38 283 LEU B C 1
ATOM 5215 O O . LEU B 1 283 ? -19.719 -24.875 1.159 1 98.38 283 LEU B O 1
ATOM 5219 N N . ALA B 1 284 ? -21.812 -24.281 0.838 1 98.31 284 ALA B N 1
ATOM 5220 C CA . ALA B 1 284 ? -22.297 -25.656 0.842 1 98.31 284 ALA B CA 1
ATOM 5221 C C . ALA B 1 284 ? -21.641 -26.469 -0.273 1 98.31 284 ALA B C 1
ATOM 5223 O O . ALA B 1 284 ? -21.25 -27.625 -0.066 1 98.31 284 ALA B O 1
ATOM 5224 N N . GLU B 1 285 ? -21.562 -25.891 -1.416 1 98.56 285 GLU B N 1
ATOM 5225 C CA . GLU B 1 285 ? -20.922 -26.562 -2.543 1 98.56 285 GLU B CA 1
ATOM 5226 C C . GLU B 1 285 ? -19.438 -26.797 -2.277 1 98.56 285 GLU B C 1
ATOM 5228 O O . GLU B 1 285 ? -18.906 -27.859 -2.621 1 98.56 285 GLU B O 1
ATOM 5233 N N . LEU B 1 286 ? -18.812 -25.844 -1.723 1 98.75 286 LEU B N 1
ATOM 5234 C CA . LEU B 1 286 ? -17.391 -25.953 -1.396 1 98.75 286 LEU B CA 1
ATOM 5235 C C . LEU B 1 286 ? -17.156 -27.094 -0.413 1 98.75 286 LEU B C 1
ATOM 5237 O O . LEU B 1 286 ? -16.25 -27.922 -0.616 1 98.75 286 LEU B O 1
ATOM 5241 N N . LEU B 1 287 ? -17.969 -27.219 0.611 1 98.5 287 LEU B N 1
ATOM 5242 C CA . LEU B 1 287 ? -17.797 -28.203 1.667 1 98.5 287 LEU B CA 1
ATOM 5243 C C . LEU B 1 287 ? -18.156 -29.609 1.174 1 98.5 287 LEU B C 1
ATOM 5245 O O . LEU B 1 287 ? -17.656 -30.609 1.683 1 98.5 287 LEU B O 1
ATOM 5249 N N . SER B 1 288 ? -19 -29.656 0.208 1 98.31 288 SER B N 1
ATOM 5250 C CA . SER B 1 288 ? -19.453 -30.969 -0.28 1 98.31 288 SER B CA 1
ATOM 5251 C C . SER B 1 288 ? -18.672 -31.391 -1.52 1 98.31 288 SER B C 1
ATOM 5253 O O . SER B 1 288 ? -18.953 -32.438 -2.107 1 98.31 288 SER B O 1
ATOM 5255 N N . ALA B 1 289 ? -17.75 -30.641 -1.97 1 98.81 289 ALA B N 1
ATOM 5256 C CA . ALA B 1 289 ? -17 -30.906 -3.195 1 98.81 289 ALA B CA 1
ATOM 5257 C C . ALA B 1 289 ? -16.234 -32.219 -3.09 1 98.81 289 ALA B C 1
ATOM 5259 O O . ALA B 1 289 ? -15.836 -32.625 -1.996 1 98.81 289 ALA B O 1
ATOM 5260 N N . LYS B 1 290 ? -16.031 -32.875 -4.23 1 98.75 290 LYS B N 1
ATOM 5261 C CA . LYS B 1 290 ? -15.156 -34.062 -4.258 1 98.75 290 LYS B CA 1
ATOM 5262 C C . LYS B 1 290 ? -13.711 -33.688 -3.949 1 98.75 290 LYS B C 1
ATOM 5264 O O . LYS B 1 290 ? -13 -34.406 -3.262 1 98.75 290 LYS B O 1
ATOM 5269 N N . GLU B 1 291 ? -13.273 -32.688 -4.527 1 98.88 291 GLU B N 1
ATOM 5270 C CA . GLU B 1 291 ? -11.961 -32.062 -4.293 1 98.88 291 GLU B CA 1
ATOM 5271 C C . GLU B 1 291 ? -12.055 -30.547 -4.289 1 98.88 291 GLU B C 1
ATOM 5273 O O . GLU B 1 291 ? -12.977 -29.969 -4.875 1 98.88 291 GLU B O 1
ATOM 5278 N N . ALA B 1 292 ? -11.141 -29.875 -3.592 1 98.94 292 ALA B N 1
ATOM 5279 C CA . ALA B 1 292 ? -10.992 -28.422 -3.588 1 98.94 292 ALA B CA 1
ATOM 5280 C C . ALA B 1 292 ? -9.531 -28.031 -3.801 1 98.94 292 ALA B C 1
ATOM 5282 O O . ALA B 1 292 ? -8.617 -28.766 -3.416 1 98.94 292 ALA B O 1
ATOM 5283 N N . PHE B 1 293 ? -9.391 -26.844 -4.438 1 98.88 293 PHE B N 1
ATOM 5284 C CA . PHE B 1 293 ? -8.055 -26.469 -4.887 1 98.88 293 PHE B CA 1
ATOM 5285 C C . PHE B 1 293 ? -7.77 -25 -4.566 1 98.88 293 PHE B C 1
ATOM 5287 O O . PHE B 1 293 ? -8.664 -24.156 -4.641 1 98.88 293 PHE B O 1
ATOM 5294 N N . SER B 1 294 ? -6.566 -24.719 -4.207 1 98.69 294 SER B N 1
ATOM 5295 C CA . SER B 1 294 ? -5.984 -23.375 -4.207 1 98.69 294 SER B CA 1
ATOM 5296 C C . SER B 1 294 ? -5.051 -23.188 -5.398 1 98.69 294 SER B C 1
ATOM 5298 O O . SER B 1 294 ? -4.148 -23.984 -5.625 1 98.69 294 SER B O 1
ATOM 5300 N N . LEU B 1 295 ? -5.289 -22.141 -6.168 1 98.38 295 LEU B N 1
ATOM 5301 C CA . LEU B 1 295 ? -4.527 -21.938 -7.395 1 98.38 295 LEU B CA 1
ATOM 5302 C C . LEU B 1 295 ? -3.918 -20.531 -7.422 1 98.38 295 LEU B C 1
ATOM 5304 O O . LEU B 1 295 ? -4.621 -19.547 -7.23 1 98.38 295 LEU B O 1
ATOM 5308 N N . GLY B 1 296 ? -2.617 -20.469 -7.688 1 96.31 296 GLY B N 1
ATOM 5309 C CA . GLY B 1 296 ? -1.897 -19.219 -7.816 1 96.31 296 GLY B CA 1
ATOM 5310 C C . GLY B 1 296 ? -0.391 -19.391 -7.832 1 96.31 296 GLY B C 1
ATOM 5311 O O . GLY B 1 296 ? 0.131 -20.375 -7.301 1 96.31 296 GLY B O 1
ATOM 5312 N N . GLY B 1 297 ? 0.312 -18.438 -8.422 1 93.38 297 GLY B N 1
ATOM 5313 C CA . GLY B 1 297 ? 1.767 -18.438 -8.414 1 93.38 297 GLY B CA 1
ATOM 5314 C C . GLY B 1 297 ? 2.363 -19.625 -9.164 1 93.38 297 GLY B C 1
ATOM 5315 O O . GLY B 1 297 ? 3.424 -20.125 -8.789 1 93.38 297 GLY B O 1
ATOM 5316 N N . GLY B 1 298 ? 1.637 -20.156 -10.047 1 93.06 298 GLY B N 1
ATOM 5317 C CA . GLY B 1 298 ? 2.125 -21.281 -10.82 1 93.06 298 GLY B CA 1
ATOM 5318 C C . GLY B 1 298 ? 2 -22.609 -10.086 1 93.06 298 GLY B C 1
ATOM 5319 O O . GLY B 1 298 ? 2.803 -23.516 -10.297 1 93.06 298 GLY B O 1
ATOM 5320 N N . SER B 1 299 ? 1.047 -22.656 -9.203 1 95.19 299 SER B N 1
ATOM 5321 C CA . SER B 1 299 ? 0.872 -23.891 -8.453 1 95.19 299 SER B CA 1
ATOM 5322 C C . SER B 1 299 ? -0.604 -24.172 -8.195 1 95.19 299 SER B C 1
ATOM 5324 O O . SER B 1 299 ? -1.431 -23.266 -8.211 1 95.19 299 SER B O 1
ATOM 5326 N N . VAL B 1 300 ? -0.879 -25.406 -8.062 1 97.94 300 VAL B N 1
ATOM 5327 C CA . VAL B 1 300 ? -2.158 -25.891 -7.555 1 97.94 300 VAL B CA 1
ATOM 5328 C C . VAL B 1 300 ? -1.936 -26.703 -6.281 1 97.94 300 VAL B C 1
ATOM 5330 O O . VAL B 1 300 ? -1.049 -27.562 -6.227 1 97.94 300 VAL B O 1
ATOM 5333 N N . LEU B 1 301 ? -2.654 -26.375 -5.254 1 98.38 301 LEU B N 1
ATOM 5334 C CA . LEU B 1 301 ? -2.602 -27.109 -3.992 1 98.38 301 LEU B CA 1
ATOM 5335 C C . LEU B 1 301 ? -3.963 -27.703 -3.652 1 98.38 301 LEU B C 1
ATOM 5337 O O . LEU B 1 301 ? -4.996 -27.062 -3.865 1 98.38 301 LEU B O 1
ATOM 5341 N N . PRO B 1 302 ? -3.939 -28.906 -3.135 1 98.81 302 PRO B N 1
ATOM 5342 C CA . PRO B 1 302 ? -5.207 -29.5 -2.703 1 98.81 302 PRO B CA 1
ATOM 5343 C C . PRO B 1 302 ? -5.66 -28.984 -1.335 1 98.81 302 PRO B C 1
ATOM 5345 O O . PRO B 1 302 ? -4.879 -28.984 -0.382 1 98.81 302 PRO B O 1
ATOM 5348 N N . ILE B 1 303 ? -6.871 -28.516 -1.255 1 98.88 303 ILE B N 1
ATOM 5349 C CA . ILE B 1 303 ? -7.48 -28.203 0.031 1 98.88 303 ILE B CA 1
ATOM 5350 C C . ILE B 1 303 ? -8.211 -29.438 0.571 1 98.88 303 ILE B C 1
ATOM 5352 O O . ILE B 1 303 ? -9.195 -29.891 -0.021 1 98.88 303 ILE B O 1
ATOM 5356 N N . VAL B 1 304 ? -7.77 -29.891 1.716 1 98.81 304 VAL B N 1
ATOM 5357 C CA . VAL B 1 304 ? -8.312 -31.172 2.158 1 98.81 304 VAL B CA 1
ATOM 5358 C C . VAL B 1 304 ? -9.172 -30.969 3.402 1 98.81 304 VAL B C 1
ATOM 5360 O O . VAL B 1 304 ? -9.859 -31.891 3.85 1 98.81 304 VAL B O 1
ATOM 5363 N N . ARG B 1 305 ? -9.109 -29.766 3.947 1 98.69 305 ARG B N 1
ATOM 5364 C CA . ARG B 1 305 ? -9.922 -29.422 5.113 1 98.69 305 ARG B CA 1
ATOM 5365 C C . ARG B 1 305 ? -10.273 -27.938 5.121 1 98.69 305 ARG B C 1
ATOM 5367 O O . ARG B 1 305 ? -9.438 -27.094 4.789 1 98.69 305 ARG B O 1
ATOM 5374 N N . ILE B 1 306 ? -11.539 -27.625 5.512 1 98.75 306 ILE B N 1
ATOM 5375 C CA . ILE B 1 306 ? -11.992 -26.25 5.676 1 98.75 306 ILE B CA 1
ATOM 5376 C C . ILE B 1 306 ? -12.805 -26.125 6.961 1 98.75 306 ILE B C 1
ATOM 5378 O O . ILE B 1 306 ? -13.828 -26.797 7.121 1 98.75 306 ILE B O 1
ATOM 5382 N N . ASP B 1 307 ? -12.367 -25.297 7.832 1 98.12 307 ASP B N 1
ATOM 5383 C CA . ASP B 1 307 ? -13.023 -25.094 9.117 1 98.12 307 ASP B CA 1
ATOM 5384 C C . ASP B 1 307 ? -13.297 -26.422 9.82 1 98.12 307 ASP B C 1
ATOM 5386 O O . ASP B 1 307 ? -14.406 -26.656 10.297 1 98.12 307 ASP B O 1
ATOM 5390 N N . GLY B 1 308 ? -12.344 -27.266 9.734 1 97.69 308 GLY B N 1
ATOM 5391 C CA . GLY B 1 308 ? -12.453 -28.547 10.406 1 97.69 308 GLY B CA 1
ATOM 5392 C C . GLY B 1 308 ? -13.219 -29.578 9.602 1 97.69 308 GLY B C 1
ATOM 5393 O O . GLY B 1 308 ? -13.188 -30.781 9.914 1 97.69 308 GLY B O 1
ATOM 5394 N N . HIS B 1 309 ? -13.867 -29.203 8.578 1 98.38 309 HIS B N 1
ATOM 5395 C CA . HIS B 1 309 ? -14.617 -30.109 7.719 1 98.38 309 HIS B CA 1
ATOM 5396 C C . HIS B 1 309 ? -13.711 -30.766 6.688 1 98.38 309 HIS B C 1
ATOM 5398 O O . HIS B 1 309 ? -13.023 -30.078 5.934 1 98.38 309 HIS B O 1
ATOM 5404 N N . VAL B 1 310 ? -13.797 -32.031 6.602 1 98.56 310 VAL B N 1
ATOM 5405 C CA . VAL B 1 310 ? -12.969 -32.781 5.68 1 98.56 310 VAL B CA 1
ATOM 5406 C C . VAL B 1 310 ? -13.555 -32.719 4.27 1 98.56 310 VAL B C 1
ATOM 5408 O O . VAL B 1 310 ? -14.758 -32.906 4.082 1 98.56 310 VAL B O 1
ATOM 5411 N N . ILE B 1 311 ? -12.805 -32.438 3.314 1 98.69 311 ILE B N 1
ATOM 5412 C CA . ILE B 1 311 ? -13.195 -32.438 1.909 1 98.69 311 ILE B CA 1
ATOM 5413 C C . ILE B 1 311 ? -12.852 -33.781 1.274 1 98.69 311 ILE B C 1
ATOM 5415 O O . ILE B 1 311 ? -11.711 -34.25 1.368 1 98.69 311 ILE B O 1
ATOM 5419 N N . GLY B 1 312 ? -13.852 -34.344 0.596 1 97.31 312 GLY B N 1
ATOM 5420 C CA . GLY B 1 312 ? -13.617 -35.688 0.093 1 97.31 312 GLY B CA 1
ATOM 5421 C C . GLY B 1 312 ? -13.211 -36.688 1.178 1 97.31 312 GLY B C 1
ATOM 5422 O O . GLY B 1 312 ? -13.938 -36.844 2.162 1 97.31 312 GLY B O 1
ATOM 5423 N N . ASP B 1 313 ? -12.031 -37.25 1.096 1 96.56 313 ASP B N 1
ATOM 5424 C CA . ASP B 1 313 ? -11.57 -38.219 2.107 1 96.56 313 ASP B CA 1
ATOM 5425 C C . ASP B 1 313 ? -10.414 -37.625 2.92 1 96.56 313 ASP B C 1
ATOM 5427 O O . ASP B 1 313 ? -9.719 -38.344 3.633 1 96.56 313 ASP B O 1
ATOM 5431 N N . GLY B 1 314 ? -10.141 -36.406 2.678 1 97.94 314 GLY B N 1
ATOM 5432 C CA . GLY B 1 314 ? -9.148 -35.719 3.49 1 97.94 314 GLY B CA 1
ATOM 5433 C C . GLY B 1 314 ? -7.738 -35.875 2.951 1 97.94 314 GLY B C 1
ATOM 5434 O O . GLY B 1 314 ? -6.77 -35.562 3.648 1 97.94 314 GLY B O 1
ATOM 5435 N N . LYS B 1 315 ? -7.68 -36.344 1.778 1 98.06 315 LYS B N 1
ATOM 5436 C CA . LYS B 1 315 ? -6.398 -36.5 1.099 1 98.06 315 LYS B CA 1
ATOM 5437 C C . LYS B 1 315 ? -6.434 -35.875 -0.294 1 98.06 315 LYS B C 1
ATOM 5439 O O . LYS B 1 315 ? -7.508 -35.719 -0.88 1 98.06 315 LYS B O 1
ATOM 5444 N N . PRO B 1 316 ? -5.289 -35.5 -0.799 1 98.56 316 PRO B N 1
ATOM 5445 C CA . PRO B 1 316 ? -5.262 -35 -2.184 1 98.56 316 PRO B CA 1
ATOM 5446 C C . PRO B 1 316 ? -5.867 -36 -3.166 1 98.56 316 PRO B C 1
ATOM 5448 O O . PRO B 1 316 ? -5.531 -37.188 -3.127 1 98.56 316 PRO B O 1
ATOM 5451 N N . GLY B 1 317 ? -6.676 -35.562 -4.051 1 98.5 317 GLY B N 1
ATOM 5452 C CA . GLY B 1 317 ? -7.434 -36.438 -4.914 1 98.5 317 GLY B CA 1
ATOM 5453 C C . GLY B 1 317 ? -6.801 -36.625 -6.281 1 98.5 317 GLY B C 1
ATOM 5454 O O . GLY B 1 317 ? -5.77 -36.031 -6.582 1 98.5 317 GLY B O 1
ATOM 5455 N N . PRO B 1 318 ? -7.379 -37.5 -7.008 1 98.44 318 PRO B N 1
ATOM 5456 C CA . PRO B 1 318 ? -6.805 -37.875 -8.312 1 98.44 318 PRO B CA 1
ATOM 5457 C C . PRO B 1 318 ? -6.84 -36.688 -9.297 1 98.44 318 PRO B C 1
ATOM 5459 O O . PRO B 1 318 ? -5.938 -36.562 -10.125 1 98.44 318 PRO B O 1
ATOM 5462 N N . VAL B 1 319 ? -7.871 -35.875 -9.266 1 98.75 319 VAL B N 1
ATOM 5463 C CA . VAL B 1 319 ? -7.957 -34.781 -10.219 1 98.75 319 VAL B CA 1
ATOM 5464 C C . VAL B 1 319 ? -6.902 -33.719 -9.891 1 98.75 319 VAL B C 1
ATOM 5466 O O . VAL B 1 319 ? -6.332 -33.125 -10.789 1 98.75 319 VAL B O 1
ATOM 5469 N N . PHE B 1 320 ? -6.688 -33.562 -8.617 1 98.75 320 PHE B N 1
ATOM 5470 C CA . PHE B 1 320 ? -5.578 -32.688 -8.234 1 98.75 320 PHE B CA 1
ATOM 5471 C C . PHE B 1 320 ? -4.281 -33.156 -8.891 1 98.75 320 PHE B C 1
ATOM 5473 O O . PHE B 1 320 ? -3.557 -32.344 -9.477 1 98.75 320 PHE B O 1
ATOM 5480 N N . LYS B 1 321 ? -3.986 -34.406 -8.742 1 98.5 321 LYS B N 1
ATOM 5481 C CA . LYS B 1 321 ? -2.75 -34.969 -9.289 1 98.5 321 LYS B CA 1
ATOM 5482 C C . LYS B 1 321 ? -2.656 -34.719 -10.797 1 98.5 321 LYS B C 1
ATOM 5484 O O . LYS B 1 321 ? -1.584 -34.375 -11.305 1 98.5 321 LYS B O 1
ATOM 5489 N N . GLU B 1 322 ? -3.746 -34.906 -11.445 1 98.69 322 GLU B N 1
ATOM 5490 C CA . GLU B 1 322 ? -3.779 -34.656 -12.883 1 98.69 322 GLU B CA 1
ATOM 5491 C C . GLU B 1 322 ? -3.518 -33.188 -13.195 1 98.69 322 GLU B C 1
ATOM 5493 O O . GLU B 1 322 ? -2.754 -32.875 -14.109 1 98.69 322 GLU B O 1
ATOM 5498 N N . LEU B 1 323 ? -4.18 -32.281 -12.492 1 98.75 323 LEU B N 1
ATOM 5499 C CA . LEU B 1 323 ? -4.004 -30.844 -12.703 1 98.75 323 LEU B CA 1
ATOM 5500 C C . LEU B 1 323 ? -2.557 -30.438 -12.445 1 98.75 323 LEU B C 1
ATOM 5502 O O . LEU B 1 323 ? -1.981 -29.656 -13.211 1 98.75 323 LEU B O 1
ATOM 5506 N N . ASP B 1 324 ? -2.039 -30.938 -11.367 1 98.12 324 ASP B N 1
ATOM 5507 C CA . ASP B 1 324 ? -0.653 -30.641 -11.023 1 98.12 324 ASP B CA 1
ATOM 5508 C C . ASP B 1 324 ? 0.301 -31.109 -12.117 1 98.12 324 ASP B C 1
ATOM 5510 O O . ASP B 1 324 ? 1.198 -30.359 -12.523 1 98.12 324 ASP B O 1
ATOM 5514 N N . ALA B 1 325 ? 0.151 -32.312 -12.586 1 97.88 325 ALA B N 1
ATOM 5515 C CA . ALA B 1 325 ? 0.988 -32.875 -13.648 1 97.88 325 ALA B CA 1
ATOM 5516 C C . ALA B 1 325 ? 0.862 -32.031 -14.93 1 97.88 325 ALA B C 1
ATOM 5518 O O . ALA B 1 325 ? 1.854 -31.812 -15.625 1 97.88 325 ALA B O 1
ATOM 5519 N N . LEU B 1 326 ? -0.341 -31.672 -15.266 1 98.19 326 LEU B N 1
ATOM 5520 C CA . LEU B 1 326 ? -0.574 -30.859 -16.453 1 98.19 326 LEU B CA 1
ATOM 5521 C C . LEU B 1 326 ? 0.181 -29.547 -16.375 1 98.19 326 LEU B C 1
ATOM 5523 O O . LEU B 1 326 ? 0.776 -29.094 -17.359 1 98.19 326 LEU B O 1
ATOM 5527 N N . LEU B 1 327 ? 0.09 -28.938 -15.25 1 97.25 327 LEU B N 1
ATOM 5528 C CA . LEU B 1 327 ? 0.742 -27.641 -15.07 1 97.25 327 LEU B CA 1
ATOM 5529 C C . LEU B 1 327 ? 2.258 -27.781 -15.172 1 97.25 327 LEU B C 1
ATOM 5531 O O . LEU B 1 327 ? 2.912 -26.984 -15.844 1 97.25 327 LEU B O 1
ATOM 5535 N N . VAL B 1 328 ? 2.803 -28.766 -14.555 1 95.25 328 VAL B N 1
ATOM 5536 C CA . VAL B 1 328 ? 4.242 -29 -14.57 1 95.25 328 VAL B CA 1
ATOM 5537 C C . VAL B 1 328 ? 4.703 -29.234 -16.016 1 95.25 328 VAL B C 1
ATOM 5539 O O . VAL B 1 328 ? 5.715 -28.672 -16.438 1 95.25 328 VAL B O 1
ATOM 5542 N N . ARG B 1 329 ? 4.008 -30.047 -16.734 1 96.75 329 ARG B N 1
ATOM 5543 C CA . ARG B 1 329 ? 4.344 -30.312 -18.141 1 96.75 329 ARG B CA 1
ATOM 5544 C C . ARG B 1 329 ? 4.246 -29.03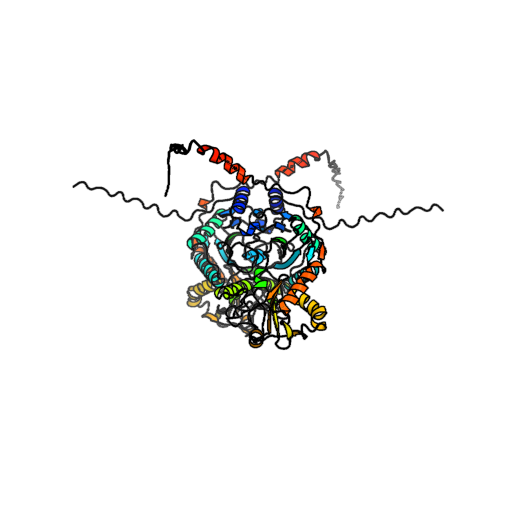1 -18.969 1 96.75 329 ARG B C 1
ATOM 5546 O O . ARG B 1 329 ? 5.082 -28.797 -19.844 1 96.75 329 ARG B O 1
ATOM 5553 N N . ASP B 1 330 ? 3.164 -28.312 -18.734 1 97.31 330 ASP B N 1
ATOM 5554 C CA . ASP B 1 330 ? 2.977 -27.062 -19.469 1 97.31 330 ASP B CA 1
ATOM 5555 C C . ASP B 1 330 ? 4.145 -26.109 -19.234 1 97.31 330 ASP B C 1
ATOM 5557 O O . ASP B 1 330 ? 4.621 -25.469 -20.172 1 97.31 330 ASP B O 1
ATOM 5561 N N . MET B 1 331 ? 4.617 -26.031 -18.047 1 95 331 MET B N 1
ATOM 5562 C CA . MET B 1 331 ? 5.707 -25.141 -17.672 1 95 331 MET B CA 1
ATOM 5563 C C . MET B 1 331 ? 7.023 -25.578 -18.297 1 95 331 MET B C 1
ATOM 5565 O O . MET B 1 331 ? 7.973 -24.797 -18.375 1 95 331 MET B O 1
ATOM 5569 N N . ASP B 1 332 ? 7.055 -26.781 -18.75 1 94.44 332 ASP B N 1
ATOM 5570 C CA . ASP B 1 332 ? 8.266 -27.328 -19.344 1 94.44 332 ASP B CA 1
ATOM 5571 C C . ASP B 1 332 ? 8.281 -27.094 -20.859 1 94.44 332 ASP B C 1
ATOM 5573 O O . ASP B 1 332 ? 9.344 -27.125 -21.484 1 94.44 332 ASP B O 1
ATOM 5577 N N . VAL B 1 333 ? 7.109 -26.828 -21.438 1 94.88 333 VAL B N 1
ATOM 5578 C CA . VAL B 1 333 ? 7.109 -26.953 -22.891 1 94.88 333 VAL B CA 1
ATOM 5579 C C . VAL B 1 333 ? 6.465 -25.719 -23.531 1 94.88 333 VAL B C 1
ATOM 5581 O O . VAL B 1 333 ? 6.758 -25.375 -24.672 1 94.88 333 VAL B O 1
ATOM 5584 N N . ASN B 1 334 ? 5.605 -25.094 -22.812 1 95.19 334 ASN B N 1
ATOM 5585 C CA . ASN B 1 334 ? 4.832 -24.016 -23.422 1 95.19 334 ASN B CA 1
ATOM 5586 C C . ASN B 1 334 ? 5.168 -22.656 -22.797 1 95.19 334 ASN B C 1
ATOM 5588 O O . ASN B 1 334 ? 5.512 -22.578 -21.609 1 95.19 334 ASN B O 1
ATOM 5592 N N . PHE B 1 335 ? 5.066 -21.594 -23.688 1 97 335 PHE B N 1
ATOM 5593 C CA . PHE B 1 335 ? 5.156 -20.188 -23.266 1 97 335 PHE B CA 1
ATOM 5594 C C . PHE B 1 335 ? 6.465 -19.938 -22.531 1 97 335 PHE B C 1
ATOM 5596 O O . PHE B 1 335 ? 6.461 -19.375 -21.438 1 97 335 PHE B O 1
ATOM 5603 N N . LEU B 1 336 ? 7.508 -20.406 -23.094 1 97.69 336 LEU B N 1
ATOM 5604 C CA . LEU B 1 336 ? 8.82 -20.312 -22.453 1 97.69 336 LEU B CA 1
ATOM 5605 C C . LEU B 1 336 ? 9.656 -19.203 -23.078 1 97.69 336 LEU B C 1
ATOM 5607 O O . LEU B 1 336 ? 9.719 -19.062 -24.297 1 97.69 336 LEU B O 1
ATOM 5611 N N . ASP B 1 337 ? 10.211 -18.391 -22.281 1 98.19 337 ASP B N 1
ATOM 5612 C CA . ASP B 1 337 ? 11.227 -17.406 -22.672 1 98.19 337 ASP B CA 1
ATOM 5613 C C . ASP B 1 337 ? 12.609 -17.828 -22.203 1 98.19 337 ASP B C 1
ATOM 5615 O O . ASP B 1 337 ? 12.859 -17.953 -21 1 98.19 337 ASP B O 1
ATOM 5619 N N . PRO B 1 338 ? 13.5 -18.062 -23.141 1 98 338 PRO B N 1
ATOM 5620 C CA . PRO B 1 338 ? 14.852 -18.406 -22.703 1 98 338 PRO B CA 1
ATOM 5621 C C . PRO B 1 338 ? 15.562 -17.266 -21.984 1 98 338 PRO B C 1
ATOM 5623 O O . PRO B 1 338 ? 15.508 -16.125 -22.438 1 98 338 PRO B O 1
ATOM 5626 N N . VAL B 1 339 ? 16.172 -17.578 -20.906 1 98.06 339 VAL B N 1
ATOM 5627 C CA . VAL B 1 339 ? 16.922 -16.594 -20.141 1 98.06 339 VAL B CA 1
ATOM 5628 C C . VAL B 1 339 ? 18.328 -16.469 -20.719 1 98.06 339 VAL B C 1
ATOM 5630 O O . VAL B 1 339 ? 19 -17.484 -20.938 1 98.06 339 VAL B O 1
ATOM 5633 N N . PRO B 1 340 ? 18.844 -15.25 -20.906 1 97.19 340 PRO B N 1
ATOM 5634 C CA . PRO B 1 340 ? 20.156 -15.07 -21.531 1 97.19 340 PRO B CA 1
ATOM 5635 C C . PRO B 1 340 ? 21.297 -15.102 -20.516 1 97.19 340 PRO B C 1
ATOM 5637 O O . PRO B 1 340 ? 22.047 -14.133 -20.391 1 97.19 340 PRO B O 1
ATOM 5640 N N . TYR B 1 341 ? 21.547 -16.188 -19.938 1 96.81 341 TYR B N 1
ATOM 5641 C CA . TYR B 1 341 ? 22.531 -16.312 -18.875 1 96.81 341 TYR B CA 1
ATOM 5642 C C . TYR B 1 341 ? 23.922 -15.953 -19.375 1 96.81 341 TYR B C 1
ATOM 5644 O O . TYR B 1 341 ? 24.75 -15.438 -18.609 1 96.81 341 TYR B O 1
ATOM 5652 N N . GLN B 1 342 ? 24.234 -16.172 -20.562 1 94.06 342 GLN B N 1
ATOM 5653 C CA . GLN B 1 342 ? 25.562 -15.969 -21.141 1 94.06 342 GLN B CA 1
ATOM 5654 C C . GLN B 1 342 ? 25.938 -14.492 -21.141 1 94.06 342 GLN B C 1
ATOM 5656 O O . GLN B 1 342 ? 27.125 -14.141 -2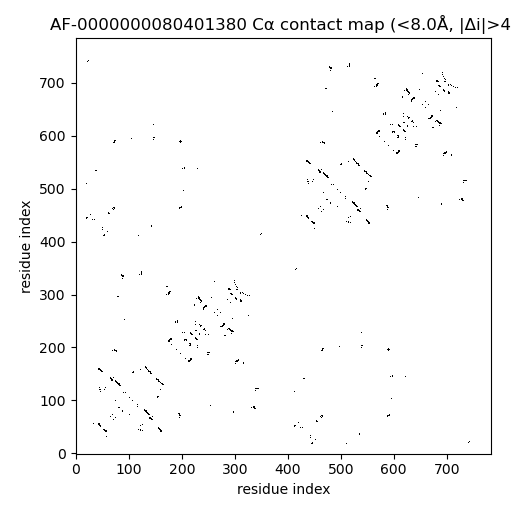1.188 1 94.06 342 GLN B O 1
ATOM 5661 N N . GLU B 1 343 ? 24.984 -13.703 -21.047 1 93.19 343 GLU B N 1
ATOM 5662 C CA . GLU B 1 343 ? 25.219 -12.266 -21.078 1 93.19 343 GLU B CA 1
ATOM 5663 C C . GLU B 1 343 ? 25.75 -11.766 -19.734 1 93.19 343 GLU B C 1
ATOM 5665 O O . GLU B 1 343 ? 26.281 -10.648 -19.656 1 93.19 343 GLU B O 1
ATOM 5670 N N . TYR B 1 344 ? 25.656 -12.531 -18.688 1 92.94 344 TYR B N 1
ATOM 5671 C CA . TYR B 1 344 ? 26.047 -12.062 -17.359 1 92.94 344 TYR B CA 1
ATOM 5672 C C . TYR B 1 344 ? 27.047 -13.008 -16.719 1 92.94 344 TYR B C 1
ATOM 5674 O O . TYR B 1 344 ? 27.25 -12.969 -15.508 1 92.94 344 TYR B O 1
ATOM 5682 N N . THR B 1 345 ? 27.672 -14.086 -17.422 1 79.94 345 THR B N 1
ATOM 5683 C CA . THR B 1 345 ? 28.656 -15.031 -16.891 1 79.94 345 THR B CA 1
ATOM 5684 C C . THR B 1 345 ? 29.953 -14.312 -16.562 1 79.94 345 THR B C 1
ATOM 5686 O O . THR B 1 345 ? 30.656 -14.688 -15.602 1 79.94 345 THR B O 1
ATOM 5689 N N . GLN B 1 346 ? 30.719 -13.828 -17.641 1 54.69 346 GLN B N 1
ATOM 5690 C CA . GLN B 1 346 ? 32.125 -13.484 -17.469 1 54.69 346 GLN B CA 1
ATOM 5691 C C . GLN B 1 346 ? 32.312 -12.531 -16.281 1 54.69 346 GLN B C 1
ATOM 5693 O O . GLN B 1 346 ? 33.156 -12.789 -15.414 1 54.69 346 GLN B O 1
ATOM 5698 N N . GLY B 1 347 ? 32.531 -11.258 -16.547 1 45.25 347 GLY B N 1
ATOM 5699 C CA . GLY B 1 347 ? 33.281 -10.148 -15.969 1 45.25 347 GLY B CA 1
ATOM 5700 C C . GLY B 1 347 ? 32.719 -9.703 -14.625 1 45.25 347 GLY B C 1
ATOM 5701 O O . GLY B 1 347 ? 33.406 -9.008 -13.867 1 45.25 347 GLY B O 1
ATOM 5702 N N . GLY B 1 348 ? 31.469 -9.523 -14.469 1 41.38 348 GLY B N 1
ATOM 5703 C CA . GLY B 1 348 ? 30.953 -8.578 -13.5 1 41.38 348 GLY B CA 1
ATOM 5704 C C . GLY B 1 348 ? 30.781 -9.18 -12.117 1 41.38 348 GLY B C 1
ATOM 5705 O O . GLY B 1 348 ? 29.969 -8.703 -11.32 1 41.38 348 GLY B O 1
ATOM 5706 N N . LEU B 1 349 ? 31.125 -10.375 -11.93 1 38.88 349 LEU B N 1
ATOM 5707 C CA . LEU B 1 349 ? 31.031 -10.75 -10.523 1 38.88 349 LEU B CA 1
ATOM 5708 C C . LEU B 1 349 ? 31.672 -9.688 -9.641 1 38.88 349 LEU B C 1
ATOM 5710 O O . LEU B 1 349 ? 32.875 -9.477 -9.688 1 38.88 349 LEU B O 1
ATOM 5714 N N . VAL B 1 350 ? 31.094 -8.703 -9.398 1 39.03 350 VAL B N 1
ATOM 5715 C CA . VAL B 1 350 ? 31.547 -7.918 -8.258 1 39.03 350 VAL B CA 1
ATOM 5716 C C . VAL B 1 350 ? 31.984 -8.852 -7.129 1 39.03 350 VAL B C 1
ATOM 5718 O O . VAL B 1 350 ? 31.25 -9.758 -6.75 1 39.03 350 VAL B O 1
ATOM 5721 N N . GLN B 1 351 ? 33.281 -9.18 -6.902 1 33.03 351 GLN B N 1
ATOM 5722 C CA . GLN B 1 351 ? 33.844 -9.867 -5.746 1 33.03 351 GLN B CA 1
ATOM 5723 C C . GLN B 1 351 ? 33.031 -9.617 -4.492 1 33.03 351 GLN B C 1
ATOM 5725 O O . GLN B 1 351 ? 32.688 -8.469 -4.176 1 33.03 351 GLN B O 1
ATOM 5730 N N . ARG B 1 352 ? 32.125 -10.508 -4.059 1 36.66 352 ARG B N 1
ATOM 5731 C CA . ARG B 1 352 ? 31.656 -10.461 -2.67 1 36.66 352 ARG B CA 1
ATOM 5732 C C . ARG B 1 352 ? 32.781 -9.953 -1.751 1 36.66 352 ARG B C 1
ATOM 5734 O O . ARG B 1 352 ? 33.719 -10.68 -1.472 1 36.66 352 ARG B O 1
ATOM 5741 N N . GLY B 1 353 ? 33.344 -8.836 -1.933 1 31.58 353 GLY B N 1
ATOM 5742 C CA . GLY B 1 353 ? 34.312 -8.336 -0.978 1 31.58 353 GLY B CA 1
ATOM 5743 C C . GLY B 1 353 ? 33.875 -8.469 0.464 1 31.58 353 GLY B C 1
ATOM 5744 O O . GLY B 1 353 ? 33 -7.719 0.918 1 31.58 353 GLY B O 1
ATOM 5745 N N . TRP B 1 354 ? 33.594 -9.805 0.9 1 30.27 354 TRP B N 1
ATOM 5746 C CA . TRP B 1 354 ? 33.562 -9.953 2.35 1 30.27 354 TRP B CA 1
ATOM 5747 C C . TRP B 1 354 ? 34.719 -9.18 3.002 1 30.27 354 TRP B C 1
ATOM 5749 O O . TRP B 1 354 ? 35.812 -9.727 3.211 1 30.27 354 TRP B O 1
ATOM 5759 N N . ARG B 1 355 ? 35.094 -8.109 2.566 1 32.34 355 ARG B N 1
ATOM 5760 C CA . ARG B 1 355 ? 36.094 -7.367 3.32 1 32.34 355 ARG B CA 1
ATOM 5761 C C . ARG B 1 355 ? 35.688 -7.18 4.77 1 32.34 355 ARG B C 1
ATOM 5763 O O . ARG B 1 355 ? 36.469 -6.738 5.605 1 32.34 355 ARG B O 1
ATOM 5770 N N . GLY B 1 356 ? 34.312 -7.309 5.055 1 31.98 356 GLY B N 1
ATOM 5771 C CA . GLY B 1 356 ? 34.062 -7.125 6.48 1 31.98 356 GLY B CA 1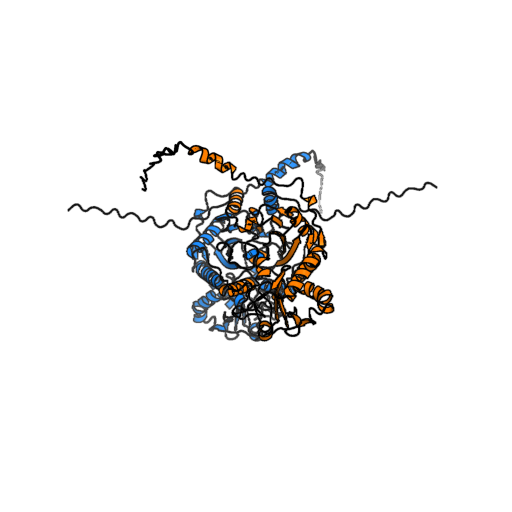
ATOM 5772 C C . GLY B 1 356 ? 34.656 -8.242 7.328 1 31.98 356 GLY B C 1
ATOM 5773 O O . GLY B 1 356 ? 34.656 -8.156 8.555 1 31.98 356 GLY B O 1
ATOM 5774 N N . LEU B 1 357 ? 34.875 -9.484 6.742 1 30.45 357 LEU B N 1
ATOM 5775 C CA . LEU B 1 357 ? 35.5 -10.438 7.637 1 30.45 357 LEU B CA 1
ATOM 5776 C C . LEU B 1 357 ? 36.969 -10.086 7.836 1 30.45 357 LEU B C 1
ATOM 5778 O O . LEU B 1 357 ? 37.625 -10.594 8.758 1 30.45 357 LEU B O 1
ATOM 5782 N N . GLN B 1 358 ? 37.531 -9.43 6.887 1 30.88 358 GLN B N 1
ATOM 5783 C CA . GLN B 1 358 ? 38.969 -9.297 7.121 1 30.88 358 GLN B CA 1
ATOM 5784 C C . GLN B 1 358 ? 39.25 -8.32 8.258 1 30.88 358 GLN B C 1
ATOM 5786 O O . GLN B 1 358 ? 40.344 -8.344 8.852 1 30.88 358 GLN B O 1
ATOM 5791 N N . ARG B 1 359 ? 38.344 -7.336 8.367 1 31.22 359 ARG B N 1
ATOM 5792 C CA . ARG B 1 359 ? 38.781 -6.406 9.398 1 31.22 359 ARG B CA 1
ATOM 5793 C C . ARG B 1 359 ? 38.594 -6.996 10.789 1 31.22 359 ARG B C 1
ATOM 5795 O O . ARG B 1 359 ? 38.969 -6.375 11.789 1 31.22 359 ARG B O 1
ATOM 5802 N N . TRP B 1 360 ? 37.844 -8.172 10.906 1 29.28 360 TRP B N 1
ATOM 5803 C CA . TRP B 1 360 ? 37.844 -8.719 12.258 1 29.28 360 TRP B CA 1
ATOM 5804 C C . TRP B 1 360 ? 39.219 -9.203 12.648 1 29.28 360 TRP B C 1
ATOM 5806 O O . TRP B 1 360 ? 39.531 -9.367 13.836 1 29.28 360 TRP B O 1
ATOM 5816 N N . ARG B 1 361 ? 40 -9.633 11.578 1 28.48 361 ARG B N 1
ATOM 5817 C CA . ARG B 1 361 ? 41.25 -10.234 12.062 1 28.48 361 ARG B CA 1
ATOM 5818 C C . ARG B 1 361 ? 42.094 -9.211 12.789 1 28.48 361 ARG B C 1
ATOM 5820 O O . ARG B 1 361 ? 43 -9.578 13.57 1 28.48 361 ARG B O 1
ATOM 5827 N N . ARG B 1 362 ? 42.031 -7.969 12.297 1 29.53 362 ARG B N 1
ATOM 5828 C CA . ARG B 1 362 ? 43.125 -7.199 12.891 1 29.53 362 ARG B CA 1
ATOM 5829 C C . ARG B 1 362 ? 42.812 -6.867 14.344 1 29.53 362 ARG B C 1
ATOM 5831 O O . ARG B 1 362 ? 43.75 -6.559 15.117 1 29.53 362 ARG B O 1
ATOM 5838 N N . ALA B 1 363 ? 41.469 -6.586 14.516 1 29.19 363 ALA B N 1
ATOM 5839 C CA . ALA B 1 363 ? 41.438 -6.047 15.875 1 29.19 363 ALA B CA 1
ATOM 5840 C C . ALA B 1 363 ? 41.781 -7.117 16.906 1 29.19 363 ALA B C 1
ATOM 5842 O O . ALA B 1 363 ? 42.312 -6.812 17.969 1 29.19 363 ALA B O 1
ATOM 5843 N N . ASP B 1 364 ? 41.188 -8.273 16.594 1 27.78 364 ASP B N 1
ATOM 5844 C CA . ASP B 1 364 ? 41.406 -9.211 17.688 1 27.78 364 ASP B CA 1
ATOM 5845 C C . ASP B 1 364 ? 42.844 -9.75 17.656 1 27.78 364 ASP B C 1
ATOM 5847 O O . ASP B 1 364 ? 43.125 -10.797 18.25 1 27.78 364 ASP B O 1
ATOM 5851 N N . GLY B 1 365 ? 43.625 -9.18 16.781 1 28.67 365 GLY B N 1
ATOM 5852 C CA . GLY B 1 365 ? 44.969 -9.766 16.891 1 28.67 365 GLY B CA 1
ATOM 5853 C C . GLY B 1 365 ? 45.469 -9.859 18.328 1 28.67 365 GLY B C 1
ATOM 5854 O O . GLY B 1 365 ? 46.531 -10.414 18.578 1 28.67 365 GLY B O 1
ATOM 5855 N N . TYR B 1 366 ? 44.938 -8.805 19.078 1 25.83 366 TYR B N 1
ATOM 5856 C CA . TYR B 1 366 ? 45.812 -8.781 20.25 1 25.83 366 TYR B CA 1
ATOM 5857 C C . TYR B 1 366 ? 45.625 -10.039 21.094 1 25.83 366 TYR B C 1
ATOM 5859 O O . TYR B 1 366 ? 46.594 -10.617 21.578 1 25.83 366 TYR B O 1
ATOM 5867 N N . LEU B 1 367 ? 44.312 -10.148 21.547 1 25.12 367 LEU B N 1
ATOM 5868 C CA . LEU B 1 367 ? 44.312 -10.789 22.859 1 25.12 367 LEU B CA 1
ATOM 5869 C C . LEU B 1 367 ? 44.469 -12.305 22.719 1 25.12 367 LEU B C 1
ATOM 5871 O O . LEU B 1 367 ? 43.469 -13.039 22.844 1 25.12 367 LEU B O 1
ATOM 5875 N N . MET B 1 368 ? 44.594 -12.734 21.5 1 26.42 368 MET B N 1
ATOM 5876 C CA . MET B 1 368 ? 44.625 -14.195 21.516 1 26.42 368 MET B CA 1
ATOM 5877 C C . MET B 1 368 ? 45.688 -14.711 22.484 1 26.42 368 MET B C 1
ATOM 5879 O O . MET B 1 368 ? 46.844 -14.906 22.078 1 26.42 368 MET B O 1
ATOM 5883 N N . GLY B 1 369 ? 45.969 -13.828 23.5 1 23 369 GLY B N 1
ATOM 5884 C CA . GLY B 1 369 ? 47 -14.391 24.359 1 23 369 GLY B CA 1
ATOM 5885 C C . GLY B 1 369 ? 46.781 -15.859 24.656 1 23 369 GLY B C 1
ATOM 5886 O O . GLY B 1 369 ? 45.719 -16.406 24.391 1 23 369 GLY B O 1
ATOM 5887 N N . LEU B 1 370 ? 47.531 -16.359 25.688 1 23.58 370 LEU B N 1
ATOM 5888 C CA . LEU B 1 370 ? 48.188 -17.562 26.188 1 23.58 370 LEU B CA 1
ATOM 5889 C C . LEU B 1 370 ? 47.156 -18.547 26.75 1 23.58 370 LEU B C 1
ATOM 5891 O O . LEU B 1 370 ? 46.906 -18.562 27.969 1 23.58 370 LEU B O 1
ATOM 5895 N N . VAL B 1 371 ? 45.781 -18.344 26.469 1 21.8 371 VAL B N 1
ATOM 5896 C CA . VAL B 1 371 ? 45.094 -19.234 27.422 1 21.8 371 VAL B CA 1
ATOM 5897 C C . VAL B 1 371 ? 45.5 -20.688 27.141 1 21.8 371 VAL B C 1
ATOM 5899 O O . VAL B 1 371 ? 45.156 -21.25 26.109 1 21.8 371 VAL B O 1
ATOM 5902 N N . LEU B 1 372 ? 46.719 -21.031 27.5 1 21.98 372 LEU B N 1
ATOM 5903 C CA . LEU B 1 372 ? 47.281 -22.375 27.578 1 21.98 372 LEU B CA 1
ATOM 5904 C C . LEU B 1 372 ? 46.344 -23.328 28.297 1 21.98 372 LEU B C 1
ATOM 5906 O O . LEU B 1 372 ? 46.125 -23.203 29.516 1 21.98 372 LEU B O 1
ATOM 5910 N N . ILE B 1 373 ? 45.062 -23.375 27.781 1 20.73 373 ILE B N 1
ATOM 5911 C CA . ILE B 1 373 ? 44.219 -24.328 28.5 1 20.73 373 ILE B CA 1
ATOM 5912 C C . ILE B 1 373 ? 44.969 -25.656 28.672 1 20.73 373 ILE B C 1
ATOM 5914 O O . ILE B 1 373 ? 45.406 -26.25 27.688 1 20.73 373 ILE B O 1
ATOM 5918 N N . ALA B 1 374 ? 45.469 -25.859 29.891 1 21 374 ALA B N 1
ATOM 5919 C CA . ALA B 1 374 ? 46.094 -27.031 30.5 1 21 374 ALA B CA 1
ATOM 5920 C C . ALA B 1 374 ? 45.188 -28.266 30.359 1 21 374 ALA B C 1
ATOM 5922 O O . ALA B 1 374 ? 44.094 -28.297 30.906 1 21 374 ALA B O 1
ATOM 5923 N N . LEU B 1 375 ? 45.031 -28.781 29.125 1 21.11 375 LEU B N 1
ATOM 5924 C CA . LEU B 1 375 ? 44.344 -30.047 28.922 1 21.11 375 LEU B CA 1
ATOM 5925 C C . LEU B 1 375 ? 44.812 -31.078 29.938 1 21.11 375 LEU B C 1
ATOM 5927 O O . LEU B 1 375 ? 46 -31.375 30.047 1 21.11 375 LEU B O 1
ATOM 5931 N N . PRO B 1 376 ? 44.062 -31.141 31.156 1 20.23 376 PRO B N 1
ATOM 5932 C CA . PRO B 1 376 ? 44.5 -32.156 32.125 1 20.23 376 PRO B CA 1
ATOM 5933 C C . PRO B 1 376 ? 44.625 -33.562 31.5 1 20.23 376 PRO B C 1
ATOM 5935 O O . PRO B 1 376 ? 43.844 -33.875 30.578 1 20.23 376 PRO B O 1
ATOM 5938 N N . LEU B 1 377 ? 45.75 -34.156 31.5 1 19.64 377 LEU B N 1
ATOM 5939 C CA . LEU B 1 377 ? 46.25 -35.469 31.172 1 19.64 377 LEU B CA 1
ATOM 5940 C C . LEU B 1 377 ? 45.5 -36.562 31.953 1 19.64 377 LEU B C 1
ATOM 5942 O O . LEU B 1 377 ? 45.844 -36.844 33.094 1 19.64 377 LEU B O 1
ATOM 5946 N N . ALA B 1 378 ? 44.125 -36.375 32.375 1 20 378 ALA B N 1
ATOM 5947 C CA . ALA B 1 378 ? 43.75 -37.406 33.344 1 20 378 ALA B CA 1
ATOM 5948 C C . ALA B 1 378 ? 44.062 -38.812 32.781 1 20 378 ALA B C 1
ATOM 5950 O O . ALA B 1 378 ? 43.938 -39.031 31.562 1 20 378 ALA B O 1
ATOM 5951 N N . PHE B 1 379 ? 44.281 -39.781 33.812 1 18.72 379 PHE B N 1
ATOM 5952 C CA . PHE B 1 379 ? 44.875 -41.062 34.188 1 18.72 379 PHE B CA 1
ATOM 5953 C C . PHE B 1 379 ? 44.062 -42.219 33.656 1 18.72 379 PHE B C 1
ATOM 5955 O O . PHE B 1 379 ? 42.812 -42.219 33.75 1 18.72 379 PHE B O 1
ATOM 5962 N N . ALA B 1 380 ? 44.531 -43.031 32.719 1 18.41 380 ALA B N 1
ATOM 5963 C CA . ALA B 1 380 ? 44.25 -44.281 32.031 1 18.41 380 ALA B CA 1
ATOM 5964 C C . ALA B 1 380 ? 43.969 -45.406 33.031 1 18.41 380 ALA B C 1
ATOM 5966 O O . ALA B 1 380 ? 44.812 -46.25 33.281 1 18.41 380 ALA B O 1
ATOM 5967 N N . VAL B 1 381 ? 43.406 -45.125 34.281 1 18.91 381 VAL B N 1
ATOM 5968 C CA . VAL B 1 381 ? 43.656 -46.312 35.094 1 18.91 381 VAL B CA 1
ATOM 5969 C C . VAL B 1 381 ? 43 -47.531 34.469 1 18.91 381 VAL B C 1
ATOM 5971 O O . VAL B 1 381 ? 41.969 -47.438 33.812 1 18.91 381 VAL B O 1
ATOM 5974 N N . GLY B 1 382 ? 43.656 -48.719 34.719 1 18.2 382 GLY B N 1
ATOM 5975 C CA . GLY B 1 382 ? 43.844 -50.125 34.344 1 18.2 382 GLY B CA 1
ATOM 5976 C C . GLY B 1 382 ? 42.625 -50.969 34.5 1 18.2 382 GLY B C 1
ATOM 5977 O O . GLY B 1 382 ? 41.656 -50.594 35.188 1 18.2 382 GLY B O 1
ATOM 5978 N N . LYS B 1 383 ? 42.531 -52.125 33.812 1 19.5 383 LYS B N 1
ATOM 5979 C CA . LYS B 1 383 ? 41.844 -53.344 33.375 1 19.5 383 LYS B CA 1
ATOM 5980 C C . LYS B 1 383 ? 41.5 -54.25 34.562 1 19.5 383 LYS B C 1
ATOM 5982 O O . LYS B 1 383 ? 41.594 -55.469 34.469 1 19.5 383 LYS B O 1
ATOM 5987 N N . ILE B 1 384 ? 41.062 -53.812 35.781 1 18.42 384 ILE B N 1
ATOM 5988 C CA . ILE B 1 384 ? 41.156 -54.906 36.719 1 18.42 384 ILE B CA 1
ATOM 5989 C C . ILE B 1 384 ? 40.312 -56.094 36.25 1 18.42 384 ILE B C 1
ATOM 5991 O O . ILE B 1 384 ? 39.125 -55.906 35.969 1 18.42 384 ILE B O 1
ATOM 5995 N N . ARG B 1 385 ? 40.906 -57.438 36.094 1 18.36 385 ARG B N 1
ATOM 5996 C CA . ARG B 1 385 ? 40.812 -58.812 35.656 1 18.36 385 ARG B CA 1
ATOM 5997 C C . ARG B 1 385 ? 39.906 -59.625 36.594 1 18.36 385 ARG B C 1
ATOM 5999 O O . ARG B 1 385 ? 39.688 -60.812 36.375 1 18.36 385 ARG B O 1
ATOM 6006 N N . GLY B 1 386 ? 39.031 -59.188 37.438 1 19.27 386 GLY B N 1
ATOM 6007 C CA . GLY B 1 386 ? 38.906 -60.25 38.406 1 19.27 386 GLY B CA 1
ATOM 6008 C C . GLY B 1 386 ? 38.438 -61.562 37.812 1 19.27 386 GLY B C 1
ATOM 6009 O O . GLY B 1 386 ? 37.906 -61.562 36.688 1 19.27 386 GLY B O 1
ATOM 6010 N N . GLY B 1 387 ? 38.594 -62.906 38.531 1 18.7 387 GLY B N 1
ATOM 6011 C CA . GLY B 1 387 ? 38.875 -64.312 38.656 1 18.7 387 GLY B CA 1
ATOM 6012 C C . GLY B 1 387 ? 37.625 -65.188 38.625 1 18.7 387 GLY B C 1
ATOM 6013 O O . GLY B 1 387 ? 37.719 -66.438 38.75 1 18.7 387 GLY B O 1
ATOM 6014 N N . PRO B 1 388 ? 36.438 -65.312 37.812 1 21.05 388 PRO B N 1
ATOM 6015 C CA . PRO B 1 388 ? 35.812 -66.562 38.281 1 21.05 388 PRO B CA 1
ATOM 6016 C C . PRO B 1 388 ? 36.781 -67.75 38.344 1 21.05 388 PRO B C 1
ATOM 6018 O O . PRO B 1 388 ? 37.812 -67.75 37.688 1 21.05 388 PRO B O 1
ATOM 6021 N N . THR B 1 389 ? 36.75 -68.875 39.469 1 20.62 389 THR B N 1
ATOM 6022 C CA . THR B 1 389 ? 36.875 -70.25 39.906 1 20.62 389 THR B CA 1
ATOM 6023 C C . THR B 1 389 ? 36.25 -71.188 38.875 1 20.62 389 THR B C 1
ATOM 6025 O O . THR B 1 389 ? 35.438 -70.75 38.031 1 20.62 389 THR B O 1
ATOM 6028 N N . PHE B 1 390 ? 36.094 -72.688 39.469 1 20.25 390 PHE B N 1
ATOM 6029 C CA . PHE B 1 390 ? 36.25 -74.125 39.438 1 20.25 390 PHE B CA 1
ATOM 6030 C C . PHE B 1 390 ? 34.906 -74.812 39.219 1 20.25 390 PHE B C 1
ATOM 6032 O O . PHE B 1 390 ? 34.875 -76 38.906 1 20.25 390 PHE B O 1
ATOM 6039 N N . MET B 1 391 ? 33.656 -74.75 38.844 1 19.64 391 MET B N 1
ATOM 6040 C CA . MET B 1 391 ? 33 -76.062 38.688 1 19.64 391 MET B CA 1
ATOM 6041 C C . MET B 1 391 ? 33.781 -76.938 37.781 1 19.64 391 MET B C 1
ATOM 6043 O O . MET B 1 391 ? 34.219 -76.562 36.688 1 19.64 391 MET B O 1
ATOM 6047 N N . LEU B 1 392 ? 34.062 -77.75 38.875 1 17.14 392 LEU B N 1
ATOM 6048 C CA . LEU B 1 392 ? 33.25 -78.75 39.594 1 17.14 392 LEU B CA 1
ATOM 6049 C C . LEU B 1 392 ? 31.766 -78.438 39.438 1 17.14 392 LEU B C 1
ATOM 6051 O O . LEU B 1 392 ? 31.344 -77.312 39.531 1 17.14 392 LEU B O 1
#

Sequence (784 aa):
MGMLSAKKARRSSPPGPLRPPMMDLDDAFYAMQQKLPRSAFDFLAFYSSVLGGIVTDPALMTVPMDEHMVHRGHAVFDTANVSRGYCYGLDFHLERLLRSAGLARIHPAFTKEELRHIILSTVAASQVRDDIFVRFWMTSGRGNFAISAKETTSSGFFVMVHRYPSKGDLKLQGITEHVVEDIPLKNPLLATMKSTNYLINALVCQAAEDKGGFLGIQFEPSGALAESSIGNVAILTQEGVLRTPPFERILAGTTVKRLWELAVDSLLPQGIVSGVEYHQITLAELLSAKEAFSLGGGSVLPIVRIDGHVIGDGKPGPVFKELDALLVRDMDVNFLDPVPYQEYTQGGLVQRGWRGLQRWRRADGYLMGLVLIALPLAFAVGKIRGGPTFMLMGMLSAKKARRSSPPGPLRPPMMDLDDAFYAMQQKLPRSAFDFLAFYSSVLGGIVTDPALMTVPMDEHMVHRGHAVFDTANVSRGYCYGLDFHLERLLRSAGLARIHPAFTKEELRHIILSTVAASQVRDDIFVRFWMTSGRGNFAISAKETTSSGFFVMVHRYPSKGDLKLQGITEHVVEDIPLKNPLLATMKSTNYLINALVCQAAEDKGGFLGIQFEPSGALAESSIGNVAILTQEGVLRTPPFERILAGTTVKRLWELAVDSLLPQGIVSGVEYHQITLAELLSAKEAFSLGGGSVLPIVRIDGHVIGDGKPGPVFKELDALLVRDMDVNFLDPVPYQEYTQGGLVQRGWRGLQRWRRADGYLMGLVLIALPLAFAVGKIRGGPTFML

Secondary structure (DSSP, 8-state):
----------------PPPPPB--HHHHHHHHHHT--GGGGGEEEEEETTTTEEE--GGG-EEETTBHHHHH--EEEEEEEEETTEEESHHHHHHHHHHHHHHTTPPPSS-HHHHHHHHHHHHHHHT--SSEEEEEEEES-B--S-S--TT--SPEEEEEEEE----HHHHHH-EEE-B--SSPPPPHHHHTS-BS--HHHHHHHHHHHTTT-SS-EEE-TTS-EEEESSSEEEEE-TTSEEEE--TTSS---HHHHHHHHHIIIIIHHHTS-SEEEE----HHHHHH-SEEEEEETTEEEEEEEETTEEPTTSS--HHHHHHHHHHHHHHHHSSEEE--GGGGSSS--------TTHHHHHHTTTT-------------------------/----------------PPPPPB--HHHHHHHHHHT--GGGGGEEEEEETTTTEEE--GGG-EEETTBHHHHH--EEEEEEEEETTEEESHHHHHHHHHHHHHHTTPPPSS-HHHHHHHHHHHHHHHT--SSEEEEEEEES-B--S-S--TT--SPEEEEEEEE----HHHHHH-EEE-B--SSPPPPHHHHTS-BS--HHHHHHHHHHHTTT-SS-EEE-TTS-EEEESSSEEEEE-TTSEEEE--TTSS---HHHHHHHHHIIIIIHHHTS-SEEEE----HHHHHH-SEEEEEETTEEEEEEEETTEEPTTSS--HHHHHHHHHHHHHHHHSSEEE--GGGGSSS--------TTHHHHHHTTS--------------------------

Foldseek 3Di:
DDPPDPPPPPPPDDPPDDDDDDDDPVRLLVVLLVPDDPQLVFWQKKDKVVVPDMDGPSSPRDDDCQFCCNQPQLKFKFKWFFAQQWTFPLPVRLVLRVVLCVLSVADAPDDSVRLVQVQLQRVLQSVDGHQKMKMKMKGLAGDHPDPDSVGGDHIMMMMIIGGDDDCVVQQFQPFEWEADDPQDADFQSPQAHRTSPLPSQVVQQVVGVVVPGGFHWYADPVQWTEATSAWWKWFQFPQQEIETADSRRHYPAPFVVVLLVLCVVPVCVVVVGVYYDHHTDGPVRQLATLWMWTTHPLAIGTHQYYPRRGHNPSGDDPVNVVSRVSSVVCRVPHRIDRRPNVVNPPDPPPPPCVVVVVVVCPPVVPPVPDPVVPPDPPDPDDDDDDDDDDDD/DDPPDPPPPPPPDDPPDDDDDDDDPVRLLVVLLVPDDPQLVFWQKKDKVVVPDMDGPSSPRDDDCQFCCNQPQLKFKFKWFFAQQWTFPLPVRLVLRVVLCVLSVADAPDDSVRLVQRQLQRVLQSVDGHQKMKMKMKGLAGDHPDPDSPGHDHIMMMMIIGGHDDCVVQQFQPFEWEADDPQDADFQSPQAHRTSPLPSQVVQQVVGVVVPGGFHWYADPVQWTEATSAWWKWFQFPQQEIETADSRRHYPAPFVVVLLVLCVVPVCVVVVGVYYDHHTDGPVRQLAGLWMWTTHPLAIGTHQYYPRRGHNPSGDDDVNVVSRVSSVVCRVPHRIDRRPNVVNPPDPPPPPCVVVVVVVVPPPVPPPDDCVVPPPPDDPDDDPDDDDDDDD

pLDDT: mean 85.37, std 25.46, range [17.14, 98.94]